Protein 6F7T (pdb70)

Secondary structure (DSSP, 8-state):
---EE--SEEEEETTS-EEEEEEE-STTTT--EEEEEE-TTS--EEEEEE-TTS-EEE-TT--TTEEEEE-SSEEEEEESS--GGG-EEEEEEEEEESSS-EEEEE---EEEEEE-PPPB--EEEEEPPPHHHHTTTEEEEEEEEEEEBSS--EEEEESSSSEE-TTEEEPPPEEETTEEEEEEEEEEETTTTTTSS-EEEEEEETTEEEEEEE---/--EEEE---EEE-TT--EEEEEEEESS-GGGB-EEEEEE-TT--EEEEEEE-TTT--EEE-GGGSSSEEEEEETTTTEEEEEE-S--GGG-EEEEEE-SSSB---EEEEE-SSPPBPPEEEEE---SS---TTEEEEEEEEEEEBSS--EEEE-SS-SSSS-EEEEEEEETTEEEEEEEEEEETTTTTTS--EEEEEETTTTEEEEEE---/--B-TT--TT--/--B-TT--TT--/--EEEE---EEE-TT--EEEEEEEESS-GGGB-EEEEEE-TT--EEEEEEE-TTT--EEE-GGGSSSEEEEEETTTTEEEEEE-S--GGG-EEEEEE-SSSB---EEEEE-SSPPBPPEEEEE---SS---TTEEEEEEEEEEEBSS--EEE-SSS-SSSS-EEEEEEEETTEEEEEEEEEEETTTTTTS--EEEEEETTTTEEEEEE---/---EE--SEEEEETTS-EEEEEEE-STTTT--EEEEEE-TTS--EEEEEE-TTS-EEE-TT--TTEEEEEETTEEEEEESS--GGG-EEEEEEEEEESSS-EEEEE---EEEEEE-PPPB--EEEEEPPPHHHHTTTEEEEEEEEEEEBSS--EEEEESSSSEE-TTEEEPPPEEETTEEEEEEEEEEETTTTTTSS-EEEEEEETTEEEEEEE----

InterPro domains:
  IPR003607 HD/PDEase domain [SM00471] (332-438)
  IPR003607 HD/PDEase domain [cd00077] (334-415)
  IPR004087 K Homology domain [SM00322] (208-275)
  IPR004088 K Homology domain, type 1 [PF00013] (214-269)
  IPR006674 HD domain [PF01966] (336-428)
  IPR006674 HD domain [PS51831] (336-429)
  IPR006675 HDIG domain [TIGR00277] (332-409)
  IPR017705 Ribonuclease Y [MF_00335] (5-520)
  IPR017705 Ribonuclease Y [TIGR03319] (8-520)
  IPR022711 Ribonuclease Y, N-terminal [PF12072] (6-205)
  IPR036612 K Homology domain, type 1 superfamily [G3DSA:3.30.1370.10] (208-302)
  IPR036612 K Homology domain, type 1 superfamily [SSF54791] (208-304)

GO terms:
  GO:0042802 identical protein binding (F, IPI)
  GO:0005515 protein binding (F, IPI)

Sequence (881 aa):
QLVLTQSSSASFSLGASAKLTCTLSRQHSTYTIEWYQQQPLKPPKYVMELKKDGSHSTGDGIPDRFSGSSSGADRYLSISNIQEEDEAIYICGVGDTIKEQFVYVFGGGTKVTVLGQPKSTPTLTVFPPSSEELKENKATLVCLISNFSPSGVTVAWKANGTPITQGVDTSNPTKEGNKFMASSFLHHLTSDQWRSHNSFTCQVTHEGDTVEKSLSPAQVQLQESGPELKKPGETVKISCKVSGYPFTNYGMNWVKQAPRKVLKWMGWIDTYTGDPTYADDFKGRFAFSLDTSASTAYLQINNLKNEDTATYFCARGTYWGQGTLVTVSAAKTTAPSVYPLAPVCGDTTGSSVTLGCLVKGYFPEPVTLTWNSGSLSSGVHTFPAVLQSDLYTLSSSVTVTSSTWPSQSITCNVAHPASSTKVDKKIEPERRNELQKQENRERRNELQKQENRQVQLQESGPELKKPGETVKISCKVSGYPFTNYGMNWVKQAPRKKVLKWMGWIDTYTGDPTYADDFKGRFAFSLDTSASTAYLQINNLKNEDTATYFCARGTYWGQGTLVTVSAAKTTAPSVYPLAPVCGDTTGSSVTLGCLVKGYFPEPVTLTWNSGSLSSGVHTFPAVLQSDLYTLSSSVTVTSSTWPSQSITCNVAHPASSTKVDKKIEPQLVLTQSSSSASFSLGASAKLTCTLSRQHSTYTIEWYQQQPLKPPKYVMELKKDGSHSTGDGIPDRFSGSSSGADRYLSISNIQEEDEAIYICGVGDTIKEQFVYVFGGGTKVTVLGQPKSTPTLTVFPPSSEELKENKATLVCLISNFSPSGVTVAWKANGTPITQGVDTSNPTKEGNKFMASSFLHLTSDQWRSHNSFTCQVTHEGDTVEKSLSPAE

CATH classification: 2.60.40.10 (+1 more: 2.60.40.10)

Nearest PDB structures (foldseek):
  6f7t-assembly2_H  TM=1.005E+00  e=1.750E-42  Mus musculus
  4hxb-assembly1_H  TM=9.241E-01  e=2.254E-33  Mus musculus
  5jor-assembly4_H  TM=8.082E-01  e=1.512E-31  Mus musculus
  1cft-assembly1_B  TM=7.924E-01  e=2.457E-31  Mus musculus
  7o33-assembly1_H  TM=7.732E-01  e=2.766E-27  Mus musculus

Solvent-accessible surface area: 40131 Å² total; per-residue (Å²): 172,13,73,15,81,30,59,98,64,30,64,41,62,68,42,37,84,1,128,5,48,0,44,5,28,239,121,26,37,86,19,0,0,0,0,1,17,4,34,106,185,123,46,5,81,22,0,0,31,0,66,83,106,14,49,78,64,58,17,92,29,16,22,130,26,10,37,9,50,25,73,46,25,36,0,32,0,29,0,51,54,0,8,52,109,3,51,6,45,0,6,0,0,0,2,19,13,128,187,174,100,6,57,4,36,26,5,57,8,3,108,0,36,7,93,61,47,57,148,21,81,6,66,7,31,16,3,17,10,14,86,48,1,39,166,91,93,76,0,2,0,0,0,2,0,14,76,0,7,62,37,46,40,86,28,43,6,53,3,73,56,74,109,41,116,157,30,43,32,52,13,121,50,36,87,87,57,84,38,37,6,1,1,0,11,0,60,5,78,10,82,74,16,168,88,49,130,36,0,18,0,39,0,44,4,82,73,87,71,43,94,106,58,2,41,38,112,120,39,90,5,88,14,32,43,86,48,49,46,102,60,48,77,62,2,108,0,21,0,82,2,18,33,26,81,9,54,56,52,3,0,0,0,1,28,18,14,115,176,64,55,9,66,8,0,0,30,0,19,1,146,71,24,94,55,26,51,15,128,95,7,127,82,52,14,39,11,47,41,55,60,100,30,10,2,0,48,0,54,0,47,80,3,75,94,117,3,37,1,28,0,4,0,1,19,0,42,66,31,0,89,10,2,87,0,20,8,20,69,45,161,49,34,48,8,51,4,8,14,2,18,30,38,88,83,65,134,52,58,64,25,5,32,0,0,0,0,0,40,18,0,21,13,72,35,15,87,25,72,10,126,19,48,48,165,99,40,10,40,75,58,3,47,29,27,93,86,98,115,49,55,16,10,0,0,5,3,33,8,17,38,94,43,13,93,86,96,72,2,59,2,42,1,18,1,73,44,30,105,52,152,41,91,59,112,5,106,119,210,106,116,0,39,6,30,30,94,82,1,137,208,106,110,0,24,7,42,32,144,60,1,192,82,40,80,4,88,15,33,42,100,47,55,46,102,58,48,78,62,3,108,0,29,0,104,4,32,24,30,79,10,54,68,61,4,0,0,0,2,27,18,25,110,216,68,77,6,88,10,0,0,29,1,19,1,140,84,26,92,50,27,52,17,130,96,6,122,82,49,15,40,11,47,42,56,64,112,36,30,10,0,49,0,54,0,47,82,3,88,94,117,3,35,0,28,0,3,0,1,21,1,34,60,27,0,81,10,1,86,0,20,8,19,69,48,165,50,26,50,9,56,3,15,12,2,17,27,28,50,68,62,120,63,42,19,30,5,27,0,0,0,0,0,26,18,0,24,17,73,39,14,89,24,72,13,62,107,82,36,159,100,50,9,40,71,62,3,55,30,30,94,39,116,118,52,56,2,10,0,0,4,2,40,23,37,32,76,37,14,92,85,115,73,10,51,1,38,1,20,1,80,45,29,104,52,153,44,92,58,113,5,107,118,158,24,82,16,80,30,62,100,62,31,65,41,63,38,19,43,88,1,127,5,48,0,43,5,17,241,109,23,37,70,16,1,0,1,0,1,17,4,34,98,180,122,45,4,84,18,0,0,30,0,77,119,112,14,48,77,62,59,16,113,68,23,47,122,43,10,37,10,49,24,72,58,25,36,0,32,0,29,0,54,37,0,37,46,120,3,51,6,45,0,6,0,0,0,1,19,4,120,187,158,102,6,61,6,41,24,4,66,9,3,108,1,38,9,89,32,45,25,110,8,70,7,21,4,26,15,2,16,10,12,79,41,3,21,160,96,96,83,0,1,0,0,0,3,0,17,44,0,1,64,37,46,39,84,27,41,6,53,1,72,58,78,106,42,118,155,39,45,44,53,14,121,50,38,89,91,59,84,50,30,8,1,1,0,3,0,53,8,80,7,83,71,16,142,83,49,135,39,1,16,0,37,0,42,4,88,72,82,75,41,94,88,59,2,38,37,65,177

B-factor: mean 84.68, std 24.65, range [36.01, 191.89]

Radius of gyration: 30.75 Å; Cα contacts (8 Å, |Δi|>4): 2306; chains: 6; bounding box: 56×74×84 Å

Foldseek 3Di:
DFAWEWDAEDEEEAQAKDKTKIFTPPPCQQFKKWKWWADVPDDIDTAWIAGQQQDIDGDPPHDPQWGWGHDGRIIITMRGSDDQVSQTWMKMKGWDADPNDIDIDIHPTYGYHYDPQDAWDKDWDKDWADPVCCVVQKIKIKIKIDDGPDQDKDKWKDFQNHTDDPQKDWARWDDDPSHTIIMMMRIDGRCSNVVTAKMKIWMADPNDIDMDMDGPD/DWAWAKDAAEEAAAQAKDKIKIQTDDDQLQVFKKWKWWQAPVRDIHTQWIARLPPRDTDGDPVNPDQWGWGDDNVRSMIMIMGGRHDQRSQTWMWIASPVYIYPTYGYGHHPDDFDAWDKDKAADDDPDDVPWKGKIKIKTDFGPDPPKDKFWPQPDDPQPWDWADWDQDDDGIITMIMHMDTPCCPVPRKTKMWMADVVVPDIDMDTHDD/DDDDPPDDPVPD/DDDDPPDDPVPD/DWAWAKDEAEEAAAQAKDKMKIQTDDDQLQVFKKWKWWQAVVRDIHTQWIARLNVRDTDGDPVNPDQWDWGDDNVRSMIMIMGGRHDQSSQTWMWIDSPVDIYPTYGYGHHPDDFDAWDKDKAADDDPDDVPWKGKIKIKTDFGPDPPKDKDWPVVAPPQPWDWADWDQDDPGIITMIMHMDTSCCPVPPKTKMWMADVVVRDIDMDTHDD/DFAWDWDAEDEEEAQAKDKTKIFTDPPCQQFKKWKWWADVPDDIDTAWIAGQQQDIDGDPPHDPQWGWGHDGRIIITMRGSDDQVSQTWMKMKGWDADPNDIDIDIHPTYGYHYDDQDFDDKDWDKDWADPVCCVVQKIKIKIKIDDGPDQDKDKWKDFQNHTDDPQKDWAGWDDDDSHTIIMMMRMDGRCSNVVTQKMKIWMADPNDIDMDMDGPDD

Organism: Bacillus subtilis (strain 168) (NCBI:txid224308)

Structure (mmCIF, N/CA/C/O backbone):
data_6F7T
#
_entry.id   6F7T
#
_cell.length_a   98.680
_cell.length_b   130.450
_cell.length_c   72.050
_cell.angle_alpha   90.00
_cell.angle_beta   90.00
_cell.angle_gamma   90.00
#
_symmetry.space_group_name_H-M   'P 21 21 2'
#
loop_
_entity.id
_entity.type
_entity.pdbx_description
1 polymer 'FAB RY79-90, LIGHT CHAIN'
2 polymer 'FAB RY79-90, HEAVY CHAIN'
3 polymer 'Ribonuclease Y'
4 non-polymer 'MAGNESIUM ION'
5 water water
#
loop_
_atom_site.group_PDB
_atom_site.id
_atom_site.type_symbol
_atom_site.label_atom_id
_atom_site.label_alt_id
_atom_site.label_comp_id
_atom_site.label_asym_id
_atom_site.label_entity_id
_atom_site.label_seq_id
_atom_site.pdbx_PDB_ins_code
_atom_site.Cartn_x
_atom_site.Cartn_y
_atom_site.Cartn_z
_atom_site.occupancy
_atom_site.B_iso_or_equiv
_atom_site.auth_seq_id
_atom_site.auth_comp_id
_atom_site.auth_asym_id
_atom_site.auth_atom_id
_atom_site.pdbx_PDB_model_num
ATOM 1 N N . GLN A 1 1 ? -6.640 -28.931 -75.595 1.00 104.62 1 GLN A N 1
ATOM 2 C CA . GLN A 1 1 ? -7.835 -28.357 -74.985 1.00 102.92 1 GLN A CA 1
ATOM 3 C C . GLN A 1 1 ? -7.530 -27.131 -74.082 1.00 103.69 1 GLN A C 1
ATOM 4 O O . GLN A 1 1 ? -6.599 -27.164 -73.262 1.00 102.13 1 GLN A O 1
ATOM 10 N N . LEU A 1 2 ? -8.373 -26.074 -74.219 1.00 97.81 2 LEU A N 1
ATOM 11 C CA . LEU A 1 2 ? -8.323 -24.842 -73.439 1.00 94.68 2 LEU A CA 1
ATOM 12 C C . LEU A 1 2 ? -8.621 -25.191 -71.967 1.00 97.54 2 LEU A C 1
ATOM 13 O O . LEU A 1 2 ? -9.772 -25.419 -71.577 1.00 97.16 2 LEU A O 1
ATOM 18 N N . VAL A 1 3 ? -7.552 -25.336 -71.178 1.00 93.13 3 VAL A N 1
ATOM 19 C CA . VAL A 1 3 ? -7.655 -25.752 -69.779 1.00 91.74 3 VAL A CA 1
ATOM 20 C C . VAL A 1 3 ? -6.917 -24.767 -68.877 1.00 90.75 3 VAL A C 1
ATOM 21 O O . VAL A 1 3 ? -5.815 -24.342 -69.225 1.00 91.03 3 VAL A O 1
ATOM 25 N N . LEU A 1 4 ? -7.530 -24.410 -67.728 1.00 82.54 4 LEU A N 1
ATOM 26 C CA . LEU A 1 4 ? -6.938 -23.546 -66.702 1.00 79.11 4 LEU A CA 1
ATOM 27 C C . LEU A 1 4 ? -6.734 -24.383 -65.445 1.00 85.55 4 LEU A C 1
ATOM 28 O O . LEU A 1 4 ? -7.650 -25.093 -65.028 1.00 86.83 4 LEU A O 1
ATOM 33 N N . THR A 1 5 ? -5.560 -24.298 -64.825 1.00 82.35 5 THR A N 1
ATOM 34 C CA . THR A 1 5 ? -5.297 -25.073 -63.612 1.00 82.60 5 THR A CA 1
ATOM 35 C C . THR A 1 5 ? -5.010 -24.162 -62.432 1.00 85.66 5 THR A C 1
ATOM 36 O O . THR A 1 5 ? -4.167 -23.282 -62.536 1.00 84.39 5 THR A O 1
ATOM 40 N N . GLN A 1 6 ? -5.711 -24.391 -61.315 1.00 84.19 6 GLN A N 1
ATOM 41 C CA . GLN A 1 6 ? -5.572 -23.638 -60.057 1.00 84.40 6 GLN A CA 1
ATOM 42 C C . GLN A 1 6 ? -5.431 -24.628 -58.879 1.00 95.81 6 GLN A C 1
ATOM 43 O O . GLN A 1 6 ? -5.663 -25.823 -59.065 1.00 97.36 6 GLN A O 1
ATOM 49 N N . SER A 1 7 ? -5.092 -24.125 -57.663 1.00 95.64 7 SER A N 1
ATOM 50 C CA . SER A 1 7 ? -5.051 -24.910 -56.421 1.00 97.03 7 SER A CA 1
ATOM 51 C C . SER A 1 7 ? -6.513 -25.009 -55.913 1.00 105.82 7 SER A C 1
ATOM 52 O O . SER A 1 7 ? -7.336 -24.147 -56.248 1.00 105.97 7 SER A O 1
ATOM 55 N N . SER A 1 8 ? -6.836 -26.044 -55.110 1.00 104.25 9 SER A N 1
ATOM 56 C CA . SER A 1 8 ? -8.187 -26.210 -54.547 1.00 103.72 9 SER A CA 1
ATOM 57 C C . SER A 1 8 ? -8.419 -25.215 -53.384 1.00 104.35 9 SER A C 1
ATOM 58 O O . SER A 1 8 ? -9.529 -24.690 -53.242 1.00 103.91 9 SER A O 1
ATOM 61 N N . SER A 1 9 ? -7.360 -24.965 -52.560 1.00 97.23 10 SER A N 1
ATOM 62 C CA . SER A 1 9 ? -7.395 -24.089 -51.391 1.00 94.30 10 SER A CA 1
ATOM 63 C C . SER A 1 9 ? -6.009 -23.535 -51.034 1.00 91.95 10 SER A C 1
ATOM 64 O O . SER A 1 9 ? -4.998 -24.057 -51.504 1.00 90.70 10 SER A O 1
ATOM 67 N N . ALA A 1 10 ? -5.983 -22.482 -50.174 1.00 84.36 11 ALA A N 1
ATOM 68 C CA . ALA A 1 10 ? -4.790 -21.805 -49.632 1.00 81.92 11 ALA A CA 1
ATOM 69 C C . ALA A 1 10 ? -5.141 -20.920 -48.439 1.00 78.64 11 ALA A C 1
ATOM 70 O O . ALA A 1 10 ? -6.219 -20.337 -48.395 1.00 75.82 11 ALA A O 1
ATOM 72 N N . SER A 1 11 ? -4.230 -20.835 -47.471 1.00 74.21 12 SER A N 1
ATOM 73 C CA . SER A 1 11 ? -4.405 -20.034 -46.254 1.00 73.24 12 SER A CA 1
ATOM 74 C C . SER A 1 11 ? -3.272 -19.039 -46.114 1.00 73.08 12 SER A C 1
ATOM 75 O O . SER A 1 11 ? -2.144 -19.338 -46.509 1.00 73.77 12 SER A O 1
ATOM 78 N N . PHE A 1 12 ? -3.576 -17.845 -45.580 1.00 65.90 13 PHE A N 1
ATOM 79 C CA . PHE A 1 12 ? -2.614 -16.769 -45.366 1.00 63.80 13 PHE A CA 1
ATOM 80 C C . PHE A 1 12 ? -2.939 -16.014 -44.110 1.00 65.37 13 PHE A C 1
ATOM 81 O O . PHE A 1 12 ? -4.104 -15.842 -43.807 1.00 62.56 13 PHE A O 1
ATOM 89 N N . SER A 1 13 ? -1.917 -15.531 -43.393 1.00 62.02 14 SER A N 1
ATOM 90 C CA . SER A 1 13 ? -2.119 -14.717 -42.200 1.00 61.25 14 SER A CA 1
ATOM 91 C C . SER A 1 13 ? -2.487 -13.289 -42.616 1.00 65.38 14 SER A C 1
ATOM 92 O O . SER A 1 13 ? -2.042 -12.815 -43.663 1.00 66.56 14 SER A O 1
ATOM 95 N N . LEU A 1 14 ? -3.292 -12.603 -41.790 1.00 59.48 15 LEU A N 1
ATOM 96 C CA . LEU A 1 14 ? -3.725 -11.240 -42.034 1.00 56.54 15 LEU A CA 1
ATOM 97 C C . LEU A 1 14 ? -2.489 -10.352 -42.133 1.00 60.15 15 LEU A C 1
ATOM 98 O O . LEU A 1 14 ? -1.575 -10.517 -41.318 1.00 61.99 15 LEU A O 1
ATOM 103 N N . GLY A 1 15 ? -2.438 -9.490 -43.166 1.00 53.97 16 GLY A N 1
ATOM 104 C CA . GLY A 1 15 ? -1.325 -8.578 -43.404 1.00 52.50 16 GLY A CA 1
ATOM 105 C C . GLY A 1 15 ? -0.212 -9.114 -44.284 1.00 57.23 16 GLY A C 1
ATOM 106 O O . GLY A 1 15 ? 0.673 -8.361 -44.703 1.00 59.37 16 GLY A O 1
ATOM 107 N N . ALA A 1 16 ? -0.241 -10.412 -44.572 1.00 52.52 17 ALA A N 1
ATOM 108 C CA . ALA A 1 16 ? 0.711 -11.076 -45.449 1.00 52.17 17 ALA A CA 1
ATOM 109 C C . ALA A 1 16 ? 0.362 -10.815 -46.923 1.00 58.02 17 ALA A C 1
ATOM 110 O O . ALA A 1 16 ? -0.563 -10.065 -47.211 1.00 59.07 17 ALA A O 1
ATOM 112 N N . SER A 1 17 ? 1.095 -11.435 -47.855 1.00 56.01 18 SER A N 1
ATOM 113 C CA . SER A 1 17 ? 0.857 -11.319 -49.298 1.00 56.77 18 SER A CA 1
ATOM 114 C C . SER A 1 17 ? 0.522 -12.683 -49.890 1.00 62.27 18 SER A C 1
ATOM 115 O O . SER A 1 17 ? 1.295 -13.650 -49.761 1.00 62.48 18 SER A O 1
ATOM 118 N N . ALA A 1 18 ? -0.636 -12.759 -50.529 1.00 59.33 19 ALA A N 1
ATOM 119 C CA . ALA A 1 18 ? -1.101 -13.991 -51.157 1.00 60.73 19 ALA A CA 1
ATOM 120 C C . ALA A 1 18 ? -0.822 -13.961 -52.656 1.00 66.51 19 ALA A C 1
ATOM 121 O O . ALA A 1 18 ? -1.184 -12.986 -53.315 1.00 65.21 19 ALA A O 1
ATOM 123 N N . LYS A 1 19 ? -0.171 -15.027 -53.189 1.00 64.68 20 LYS A N 1
ATOM 124 C CA . LYS A 1 19 ? 0.085 -15.228 -54.624 1.00 64.21 20 LYS A CA 1
ATOM 125 C C . LYS A 1 19 ? -0.693 -16.467 -55.040 1.00 68.98 20 LYS A C 1
ATOM 126 O O . LYS A 1 19 ? -0.401 -17.556 -54.551 1.00 70.07 20 LYS A O 1
ATOM 132 N N . LEU A 1 20 ? -1.722 -16.293 -55.879 1.00 63.97 21 LEU A N 1
ATOM 133 C CA . LEU A 1 20 ? -2.529 -17.400 -56.383 1.00 62.95 21 LEU A CA 1
ATOM 134 C C . LEU A 1 20 ? -2.125 -17.690 -57.838 1.00 66.90 21 LEU A C 1
ATOM 135 O O . LEU A 1 20 ? -1.811 -16.759 -58.577 1.00 64.22 21 LEU A O 1
ATOM 140 N N . THR A 1 21 ? -2.123 -18.971 -58.246 1.00 66.80 22 THR A N 1
ATOM 141 C CA . THR A 1 21 ? -1.723 -19.356 -59.607 1.00 68.84 22 THR A CA 1
ATOM 142 C C . THR A 1 21 ? -2.875 -19.947 -60.431 1.00 74.58 22 THR A C 1
ATOM 143 O O . THR A 1 21 ? -3.617 -20.832 -59.988 1.00 73.61 22 THR A O 1
ATOM 147 N N . CYS A 1 22 ? -2.958 -19.458 -61.654 1.00 72.41 23 CYS A N 1
ATOM 148 C CA . CYS A 1 22 ? -3.858 -19.862 -62.707 1.00 74.11 23 CYS A CA 1
ATOM 149 C C . CYS A 1 22 ? -2.912 -20.270 -63.844 1.00 76.86 23 CYS A C 1
ATOM 150 O O . CYS A 1 22 ? -2.064 -19.462 -64.252 1.00 75.57 23 CYS A O 1
ATOM 153 N N . THR A 1 23 ? -3.011 -21.528 -64.310 1.00 73.50 24 THR A N 1
ATOM 154 C CA . THR A 1 23 ? -2.082 -22.034 -65.308 1.00 75.00 24 THR A CA 1
ATOM 155 C C . THR A 1 23 ? -2.767 -22.377 -66.609 1.00 79.27 24 THR A C 1
ATOM 156 O O . THR A 1 23 ? -3.662 -23.218 -66.656 1.00 79.44 24 THR A O 1
ATOM 160 N N . LEU A 1 24 ? -2.313 -21.729 -67.665 1.00 77.18 25 LEU A N 1
ATOM 161 C CA . LEU A 1 24 ? -2.775 -21.987 -69.010 1.00 80.41 25 LEU A CA 1
ATOM 162 C C . LEU A 1 24 ? -2.138 -23.300 -69.507 1.00 91.79 25 LEU A C 1
ATOM 163 O O . LEU A 1 24 ? -0.992 -23.614 -69.135 1.00 92.88 25 LEU A O 1
ATOM 168 N N . SER A 1 25 ? -2.865 -24.052 -70.369 1.00 91.29 26 SER A N 1
ATOM 169 C CA . SER A 1 25 ? -2.372 -25.292 -70.993 1.00 93.24 26 SER A CA 1
ATOM 170 C C . SER A 1 25 ? -1.115 -24.981 -71.846 1.00 100.29 26 SER A C 1
ATOM 171 O O . SER A 1 25 ? -0.857 -23.799 -72.099 1.00 99.89 26 SER A O 1
ATOM 174 N N . ARG A 1 26 ? -0.321 -26.019 -72.248 1.00 99.34 27 ARG A N 1
ATOM 175 C CA . ARG A 1 26 ? 0.915 -25.922 -73.067 1.00 100.40 27 ARG A CA 1
ATOM 176 C C . ARG A 1 26 ? 0.768 -24.872 -74.192 1.00 104.40 27 ARG A C 1
ATOM 177 O O . ARG A 1 26 ? 1.548 -23.913 -74.255 1.00 102.86 27 ARG A O 1
ATOM 185 N N . GLN A 1 27 A -0.262 -25.047 -75.055 1.00 102.59 27 GLN A N 1
ATOM 186 C CA . GLN A 1 27 A -0.641 -24.098 -76.104 1.00 103.26 27 GLN A CA 1
ATOM 187 C C . GLN A 1 27 A -1.463 -23.036 -75.371 1.00 109.07 27 GLN A C 1
ATOM 188 O O . GLN A 1 27 A -1.832 -23.265 -74.218 1.00 108.94 27 GLN A O 1
ATOM 194 N N . HIS A 1 28 ? -1.748 -21.873 -75.979 1.00 105.71 28 HIS A N 1
ATOM 195 C CA . HIS A 1 28 ? -2.501 -20.801 -75.275 1.00 103.23 28 HIS A CA 1
ATOM 196 C C . HIS A 1 28 ? -1.680 -20.089 -74.168 1.00 103.99 28 HIS A C 1
ATOM 197 O O . HIS A 1 28 ? -2.203 -19.157 -73.558 1.00 103.22 28 HIS A O 1
ATOM 204 N N . SER A 1 29 ? -0.423 -20.510 -73.895 1.00 98.11 29 SER A N 1
ATOM 205 C CA . SER A 1 29 ? 0.434 -19.943 -72.841 1.00 95.38 29 SER A CA 1
ATOM 206 C C . SER A 1 29 ? 0.672 -18.393 -72.937 1.00 96.59 29 SER A C 1
ATOM 207 O O . SER A 1 29 ? 1.121 -17.786 -71.955 1.00 94.76 29 SER A O 1
ATOM 210 N N . THR A 1 30 ? 0.347 -17.765 -74.087 1.00 91.98 30 THR A N 1
ATOM 211 C CA . THR A 1 30 ? 0.489 -16.314 -74.291 1.00 90.86 30 THR A CA 1
ATOM 212 C C . THR A 1 30 ? -0.856 -15.578 -74.119 1.00 92.51 30 THR A C 1
ATOM 213 O O . THR A 1 30 ? -0.933 -14.365 -74.358 1.00 91.71 30 THR A O 1
ATOM 217 N N . TYR A 1 31 ? -1.914 -16.318 -73.739 1.00 87.36 31 TYR A N 1
ATOM 218 C CA . TYR A 1 31 ? -3.278 -15.799 -73.606 1.00 85.74 31 TYR A CA 1
ATOM 219 C C . TYR A 1 31 ? -3.486 -14.936 -72.386 1.00 83.85 31 TYR A C 1
ATOM 220 O O . TYR A 1 31 ? -2.848 -15.150 -71.352 1.00 81.54 31 TYR A O 1
ATOM 229 N N . THR A 1 32 ? -4.399 -13.954 -72.524 1.00 78.00 32 THR A N 1
ATOM 230 C CA . THR A 1 32 ? -4.853 -13.043 -71.473 1.00 75.05 32 THR A CA 1
ATOM 231 C C . THR A 1 32 ? -6.006 -13.710 -70.743 1.00 76.26 32 THR A C 1
ATOM 232 O O . THR A 1 32 ? -6.923 -14.250 -71.370 1.00 76.63 32 THR A O 1
ATOM 236 N N . ILE A 1 33 ? -5.941 -13.687 -69.412 1.00 70.71 33 ILE A N 1
ATOM 237 C CA . ILE A 1 33 ? -6.961 -14.272 -68.549 1.00 68.45 33 ILE A CA 1
ATOM 238 C C . ILE A 1 33 ? -7.673 -13.164 -67.756 1.00 68.98 33 ILE A C 1
ATOM 239 O O . ILE A 1 33 ? -7.231 -12.014 -67.762 1.00 65.87 33 ILE A O 1
ATOM 244 N N . GLU A 1 34 ? -8.777 -13.527 -67.082 1.00 65.78 34 GLU A N 1
ATOM 245 C CA . GLU A 1 34 ? -9.547 -12.647 -66.203 1.00 63.95 34 GLU A CA 1
ATOM 246 C C . GLU A 1 34 ? -9.573 -13.308 -64.840 1.00 64.25 34 GLU A C 1
ATOM 247 O O . GLU A 1 34 ? -9.528 -14.533 -64.760 1.00 64.54 34 GLU A O 1
ATOM 253 N N . TRP A 1 35 ? -9.580 -12.509 -63.770 1.00 57.62 35 TRP A N 1
ATOM 254 C CA . TRP A 1 35 ? -9.699 -13.002 -62.401 1.00 55.54 35 TRP A CA 1
ATOM 255 C C . TRP A 1 35 ? -11.004 -12.507 -61.866 1.00 55.48 35 TRP A C 1
ATOM 256 O O . TRP A 1 35 ? -11.395 -11.376 -62.140 1.00 54.62 35 TRP A O 1
ATOM 267 N N . TYR A 1 36 ? -11.709 -13.381 -61.157 1.00 50.07 36 TYR A N 1
ATOM 268 C CA . TYR A 1 36 ? -12.992 -13.126 -60.513 1.00 46.57 36 TYR A CA 1
ATOM 269 C C . TYR A 1 36 ? -12.875 -13.527 -59.066 1.00 50.12 36 TYR A C 1
ATOM 270 O O . TYR A 1 36 ? -12.137 -14.448 -58.726 1.00 46.66 36 TYR A O 1
ATOM 279 N N . GLN A 1 37 ? -13.603 -12.821 -58.217 1.00 51.42 37 GLN A N 1
ATOM 280 C CA . GLN A 1 37 ? -13.663 -13.082 -56.785 1.00 52.85 37 GLN A CA 1
ATOM 281 C C . GLN A 1 37 ? -15.109 -13.439 -56.494 1.00 58.83 37 GLN A C 1
ATOM 282 O O . GLN A 1 37 ? -16.028 -12.785 -57.005 1.00 55.84 37 GLN A O 1
ATOM 288 N N . GLN A 1 38 ? -15.306 -14.485 -55.701 1.00 59.28 38 GLN A N 1
ATOM 289 C CA . GLN A 1 38 ? -16.646 -14.860 -55.267 1.00 60.47 38 GLN A CA 1
ATOM 290 C C . GLN A 1 38 ? -16.714 -15.084 -53.752 1.00 65.38 38 GLN A C 1
ATOM 291 O O . GLN A 1 38 ? -16.104 -16.013 -53.213 1.00 64.19 38 GLN A O 1
ATOM 297 N N . GLN A 1 39 ? -17.494 -14.225 -53.098 1.00 62.85 39 GLN A N 1
ATOM 298 C CA . GLN A 1 39 ? -17.744 -14.241 -51.665 1.00 63.61 39 GLN A CA 1
ATOM 299 C C . GLN A 1 39 ? -19.058 -15.014 -51.401 1.00 75.93 39 GLN A C 1
ATOM 300 O O . GLN A 1 39 ? -19.860 -15.184 -52.340 1.00 77.52 39 GLN A O 1
ATOM 306 N N . PRO A 1 40 ? -19.257 -15.537 -50.156 1.00 74.58 40 PRO A N 1
ATOM 307 C CA . PRO A 1 40 ? -20.373 -16.460 -49.894 1.00 75.37 40 PRO A CA 1
ATOM 308 C C . PRO A 1 40 ? -21.785 -16.076 -50.321 1.00 82.42 40 PRO A C 1
ATOM 309 O O . PRO A 1 40 ? -22.386 -16.889 -51.025 1.00 85.22 40 PRO A O 1
ATOM 313 N N . LEU A 1 41 ? -22.342 -14.926 -49.928 1.00 79.21 41 LEU A N 1
ATOM 314 C CA . LEU A 1 41 ? -23.734 -14.687 -50.348 1.00 79.80 41 LEU A CA 1
ATOM 315 C C . LEU A 1 41 ? -23.869 -13.670 -51.526 1.00 81.40 41 LEU A C 1
ATOM 316 O O . LEU A 1 41 ? -24.937 -13.048 -51.729 1.00 81.54 41 LEU A O 1
ATOM 321 N N . LYS A 1 42 ? -22.798 -13.577 -52.348 1.00 73.81 42 LYS A N 1
ATOM 322 C CA . LYS A 1 42 ? -22.705 -12.603 -53.427 1.00 71.10 42 LYS A CA 1
ATOM 323 C C . LYS A 1 42 ? -22.439 -13.238 -54.811 1.00 70.56 42 LYS A C 1
ATOM 324 O O . LYS A 1 42 ? -21.809 -14.303 -54.891 1.00 70.05 42 LYS A O 1
ATOM 330 N N . PRO A 1 43 ? -22.849 -12.572 -55.924 1.00 63.92 43 PRO A N 1
ATOM 331 C CA . PRO A 1 43 ? -22.474 -13.079 -57.258 1.00 62.50 43 PRO A CA 1
ATOM 332 C C . PRO A 1 43 ? -20.967 -12.853 -57.524 1.00 62.55 43 PRO A C 1
ATOM 333 O O . PRO A 1 43 ? -20.352 -12.026 -56.822 1.00 60.46 43 PRO A O 1
ATOM 337 N N . PRO A 1 44 ? -20.348 -13.497 -58.550 1.00 56.55 44 PRO A N 1
ATOM 338 C CA . PRO A 1 44 ? -18.932 -13.215 -58.821 1.00 55.78 44 PRO A CA 1
ATOM 339 C C . PRO A 1 44 ? -18.683 -11.738 -59.152 1.00 61.59 44 PRO A C 1
ATOM 340 O O . PRO A 1 44 ? -19.596 -10.994 -59.554 1.00 62.01 44 PRO A O 1
ATOM 344 N N . LYS A 1 45 ? -17.448 -11.302 -58.900 1.00 57.31 45 LYS A N 1
ATOM 345 C CA . LYS A 1 45 ? -17.005 -9.938 -59.126 1.00 55.70 45 LYS A CA 1
ATOM 346 C C . LYS A 1 45 ? -15.768 -9.987 -60.008 1.00 58.12 45 LYS A C 1
ATOM 347 O O . LYS A 1 45 ? -14.873 -10.775 -59.741 1.00 58.83 45 LYS A O 1
ATOM 353 N N . TYR A 1 46 ? -15.716 -9.162 -61.053 1.00 53.49 46 TYR A N 1
ATOM 354 C CA . TYR A 1 46 ? -14.537 -9.038 -61.896 1.00 53.46 46 TYR A CA 1
ATOM 355 C C . TYR A 1 46 ? -13.372 -8.392 -61.085 1.00 57.52 46 TYR A C 1
ATOM 356 O O . TYR A 1 46 ? -13.548 -7.344 -60.465 1.00 59.09 46 TYR A O 1
ATOM 365 N N . VAL A 1 47 ? -12.205 -9.023 -61.071 1.00 50.96 47 VAL A N 1
ATOM 366 C CA . VAL A 1 47 ? -11.049 -8.468 -60.365 1.00 48.10 47 VAL A CA 1
ATOM 367 C C . VAL A 1 47 ? -10.123 -7.750 -61.343 1.00 53.92 47 VAL A C 1
ATOM 368 O O . VAL A 1 47 ? -9.818 -6.577 -61.128 1.00 52.00 47 VAL A O 1
ATOM 372 N N . MET A 1 48 ? -9.667 -8.454 -62.400 1.00 52.04 48 MET A N 1
ATOM 373 C CA . MET A 1 48 ? -8.760 -7.883 -63.393 1.00 53.13 48 MET A CA 1
ATOM 374 C C . MET A 1 48 ? -8.588 -8.697 -64.661 1.00 60.93 48 MET A C 1
ATOM 375 O O . MET A 1 48 ? -8.962 -9.862 -64.709 1.00 60.52 48 MET A O 1
ATOM 380 N N . GLU A 1 49 ? -7.907 -8.082 -65.652 1.00 61.00 49 GLU A N 1
ATOM 381 C CA . GLU A 1 49 ? -7.456 -8.653 -66.918 1.00 62.97 49 GLU A CA 1
ATOM 382 C C . GLU A 1 49 ? -5.963 -8.751 -66.706 1.00 66.92 49 GLU A C 1
ATOM 383 O O . GLU A 1 49 ? -5.382 -7.811 -66.184 1.00 67.90 49 GLU A O 1
ATOM 389 N N . LEU A 1 50 ? -5.350 -9.883 -67.048 1.00 63.19 50 LEU A N 1
ATOM 390 C CA . LEU A 1 50 ? -3.917 -10.094 -66.884 1.00 61.87 50 LEU A CA 1
ATOM 391 C C . LEU A 1 50 ? -3.330 -10.722 -68.143 1.00 68.74 50 LEU A C 1
ATOM 392 O O . LEU A 1 50 ? -3.605 -11.885 -68.455 1.00 69.12 50 LEU A O 1
ATOM 397 N N . LYS A 1 51 ? -2.521 -9.912 -68.860 1.00 66.79 51 LYS A N 1
ATOM 398 C CA . LYS A 1 51 ? -1.806 -10.258 -70.082 1.00 68.29 51 LYS A CA 1
ATOM 399 C C . LYS A 1 51 ? -0.509 -11.019 -69.769 1.00 73.15 51 LYS A C 1
ATOM 400 O O . LYS A 1 51 ? -0.044 -10.993 -68.625 1.00 69.87 51 LYS A O 1
ATOM 406 N N . LYS A 1 52 ? 0.033 -11.724 -70.791 1.00 74.40 52 LYS A N 1
ATOM 407 C CA . LYS A 1 52 ? 1.246 -12.562 -70.813 1.00 76.56 52 LYS A CA 1
ATOM 408 C C . LYS A 1 52 ? 2.540 -11.868 -70.320 1.00 85.14 52 LYS A C 1
ATOM 409 O O . LYS A 1 52 ? 3.469 -12.559 -69.885 1.00 84.99 52 LYS A O 1
ATOM 415 N N . ASP A 1 53 ? 2.608 -10.520 -70.414 1.00 85.17 53 ASP A N 1
ATOM 416 C CA . ASP A 1 53 ? 3.739 -9.687 -69.995 1.00 86.38 53 ASP A CA 1
ATOM 417 C C . ASP A 1 53 ? 3.600 -9.134 -68.543 1.00 92.17 53 ASP A C 1
ATOM 418 O O . ASP A 1 53 ? 4.464 -8.369 -68.096 1.00 93.65 53 ASP A O 1
ATOM 423 N N . GLY A 1 54 ? 2.541 -9.538 -67.824 1.00 85.96 54 GLY A N 1
ATOM 424 C CA . GLY A 1 54 ? 2.292 -9.089 -66.459 1.00 82.90 54 GLY A CA 1
ATOM 425 C C . GLY A 1 54 ? 1.374 -7.890 -66.392 1.00 84.36 54 GLY A C 1
ATOM 426 O O . GLY A 1 54 ? 0.901 -7.529 -65.312 1.00 84.67 54 GLY A O 1
ATOM 427 N N . SER A 1 55 A 1.121 -7.264 -67.546 1.00 78.55 54 SER A N 1
ATOM 428 C CA . SER A 1 55 A 0.243 -6.114 -67.712 1.00 77.04 54 SER A CA 1
ATOM 429 C C . SER A 1 55 A -1.136 -6.464 -67.162 1.00 80.78 54 SER A C 1
ATOM 430 O O . SER A 1 55 A -1.680 -7.530 -67.475 1.00 83.63 54 SER A O 1
ATOM 433 N N . HIS A 1 56 B -1.684 -5.586 -66.319 1.00 72.95 54 HIS A N 1
ATOM 434 C CA . HIS A 1 56 B -2.987 -5.833 -65.706 1.00 70.89 54 HIS A CA 1
ATOM 435 C C . HIS A 1 56 B -3.810 -4.582 -65.578 1.00 75.73 54 HIS A C 1
ATOM 436 O O . HIS A 1 56 B -3.287 -3.470 -65.618 1.00 76.04 54 HIS A O 1
ATOM 443 N N . SER A 1 57 C -5.111 -4.766 -65.458 1.00 72.88 54 SER A N 1
ATOM 444 C CA . SER A 1 57 C -6.065 -3.682 -65.363 1.00 73.60 54 SER A CA 1
ATOM 445 C C . SER A 1 57 C -7.192 -4.188 -64.457 1.00 77.07 54 SER A C 1
ATOM 446 O O . SER A 1 57 C -7.812 -5.199 -64.771 1.00 77.69 54 SER A O 1
ATOM 449 N N . THR A 1 58 D -7.438 -3.507 -63.340 1.00 71.56 54 THR A N 1
ATOM 450 C CA . THR A 1 58 D -8.453 -3.948 -62.394 1.00 71.08 54 THR A CA 1
ATOM 451 C C . THR A 1 58 D -9.870 -3.407 -62.716 1.00 75.51 54 THR A C 1
ATOM 452 O O . THR A 1 58 D -10.027 -2.429 -63.445 1.00 76.56 54 THR A O 1
ATOM 456 N N . GLY A 1 59 ? -10.876 -4.049 -62.133 1.00 69.95 55 GLY A N 1
ATOM 457 C CA . GLY A 1 59 ? -12.256 -3.628 -62.255 1.00 69.94 55 GLY A CA 1
ATOM 458 C C . GLY A 1 59 ? -12.592 -2.546 -61.256 1.00 75.18 55 GLY A C 1
ATOM 459 O O . GLY A 1 59 ? -11.737 -2.104 -60.484 1.00 73.92 55 GLY A O 1
ATOM 460 N N . ASP A 1 60 ? -13.851 -2.112 -61.279 1.00 74.48 56 ASP A N 1
ATOM 461 C CA . ASP A 1 60 ? -14.380 -1.095 -60.376 1.00 75.11 56 ASP A CA 1
ATOM 462 C C . ASP A 1 60 ? -14.617 -1.703 -59.002 1.00 75.69 56 ASP A C 1
ATOM 463 O O . ASP A 1 60 ? -15.123 -2.823 -58.898 1.00 75.94 56 ASP A O 1
ATOM 468 N N . GLY A 1 61 ? -14.244 -0.963 -57.966 1.00 67.98 57 GLY A N 1
ATOM 469 C CA . GLY A 1 61 ? -14.404 -1.408 -56.586 1.00 65.11 57 GLY A CA 1
ATOM 470 C C . GLY A 1 61 ? -13.321 -2.367 -56.150 1.00 66.19 57 GLY A C 1
ATOM 471 O O . GLY A 1 61 ? -13.465 -3.052 -55.139 1.00 66.55 57 GLY A O 1
ATOM 472 N N . ILE A 1 62 ? -12.227 -2.429 -56.914 1.00 59.85 58 ILE A N 1
ATOM 473 C CA . ILE A 1 62 ? -11.138 -3.324 -56.604 1.00 56.94 58 ILE A CA 1
ATOM 474 C C . ILE A 1 62 ? -10.037 -2.508 -55.968 1.00 62.62 58 ILE A C 1
ATOM 475 O O . ILE A 1 62 ? -9.506 -1.606 -56.632 1.00 64.15 58 ILE A O 1
ATOM 480 N N . PRO A 1 63 ? -9.703 -2.800 -54.674 1.00 56.87 59 PRO A N 1
ATOM 481 C CA . PRO A 1 63 ? -8.647 -2.027 -53.995 1.00 54.80 59 PRO A CA 1
ATOM 482 C C . PRO A 1 63 ? -7.247 -2.246 -54.592 1.00 61.64 59 PRO A C 1
ATOM 483 O O . PRO A 1 63 ? -7.010 -3.213 -55.319 1.00 61.98 59 PRO A O 1
ATOM 487 N N . ASP A 1 64 ? -6.329 -1.311 -54.287 1.00 58.27 60 ASP A N 1
ATOM 488 C CA . ASP A 1 64 ? -4.960 -1.195 -54.765 1.00 58.51 60 ASP A CA 1
ATOM 489 C C . ASP A 1 64 ? -4.083 -2.373 -54.338 1.00 63.31 60 ASP A C 1
ATOM 490 O O . ASP A 1 64 ? -3.043 -2.652 -54.968 1.00 63.10 60 ASP A O 1
ATOM 495 N N . ARG A 1 65 ? -4.499 -3.082 -53.278 1.00 58.69 61 ARG A N 1
ATOM 496 C CA . ARG A 1 65 ? -3.741 -4.237 -52.814 1.00 57.52 61 ARG A CA 1
ATOM 497 C C . ARG A 1 65 ? -3.814 -5.437 -53.811 1.00 59.14 61 ARG A C 1
ATOM 498 O O . ARG A 1 65 ? -3.028 -6.376 -53.699 1.00 57.87 61 ARG A O 1
ATOM 506 N N . PHE A 1 66 ? -4.720 -5.357 -54.815 1.00 55.24 62 PHE A N 1
ATOM 507 C CA . PHE A 1 66 ? -4.868 -6.362 -55.857 1.00 54.94 62 PHE A CA 1
ATOM 508 C C . PHE A 1 66 ? -4.002 -5.982 -57.087 1.00 60.28 62 PHE A C 1
ATOM 509 O O . PHE A 1 66 ? -4.107 -4.878 -57.634 1.00 58.85 62 PHE A O 1
ATOM 517 N N . SER A 1 67 ? -3.112 -6.889 -57.470 1.00 59.01 63 SER A N 1
ATOM 518 C CA . SER A 1 67 ? -2.243 -6.706 -58.613 1.00 61.38 63 SER A CA 1
ATOM 519 C C . SER A 1 67 ? -1.939 -8.055 -59.255 1.00 70.42 63 SER A C 1
ATOM 520 O O . SER A 1 67 ? -2.135 -9.094 -58.638 1.00 69.87 63 SER A O 1
ATOM 523 N N . GLY A 1 68 ? -1.466 -8.018 -60.485 1.00 70.88 64 GLY A N 1
ATOM 524 C CA . GLY A 1 68 ? -1.114 -9.221 -61.215 1.00 73.24 64 GLY A CA 1
ATOM 525 C C . GLY A 1 68 ? 0.323 -9.245 -61.664 1.00 82.45 64 GLY A C 1
ATOM 526 O O . GLY A 1 68 ? 1.030 -8.237 -61.583 1.00 84.47 64 GLY A O 1
ATOM 527 N N . SER A 1 69 ? 0.756 -10.414 -62.136 1.00 80.98 65 SER A N 1
ATOM 528 C CA . SER A 1 69 ? 2.092 -10.714 -62.655 1.00 80.99 65 SER A CA 1
ATOM 529 C C . SER A 1 69 ? 1.982 -12.019 -63.480 1.00 82.95 65 SER A C 1
ATOM 530 O O . SER A 1 69 ? 1.033 -12.776 -63.308 1.00 78.80 65 SER A O 1
ATOM 533 N N . SER A 1 70 ? 2.915 -12.259 -64.399 1.00 83.29 66 SER A N 1
ATOM 534 C CA . SER A 1 70 ? 2.881 -13.466 -65.231 1.00 84.44 66 SER A CA 1
ATOM 535 C C . SER A 1 70 ? 4.252 -14.048 -65.370 1.00 89.79 66 SER A C 1
ATOM 536 O O . SER A 1 70 ? 5.239 -13.334 -65.230 1.00 89.45 66 SER A O 1
ATOM 539 N N . SER A 1 71 ? 4.333 -15.328 -65.698 1.00 88.98 67 SER A N 1
ATOM 540 C CA . SER A 1 71 ? 5.632 -15.883 -66.018 1.00 90.82 67 SER A CA 1
ATOM 541 C C . SER A 1 71 ? 5.585 -16.336 -67.511 1.00 97.71 67 SER A C 1
ATOM 542 O O . SER A 1 71 ? 5.675 -15.475 -68.400 1.00 98.30 67 SER A O 1
ATOM 545 N N . GLY A 1 72 ? 5.365 -17.607 -67.756 1.00 95.17 68 GLY A N 1
ATOM 546 C CA . GLY A 1 72 ? 5.153 -18.196 -69.073 1.00 96.29 68 GLY A CA 1
ATOM 547 C C . GLY A 1 72 ? 3.662 -18.403 -69.208 1.00 98.92 68 GLY A C 1
ATOM 548 O O . GLY A 1 72 ? 2.947 -17.433 -69.450 1.00 99.16 68 GLY A O 1
ATOM 549 N N . ALA A 1 73 ? 3.176 -19.650 -68.945 1.00 94.00 69 ALA A N 1
ATOM 550 C CA . ALA A 1 73 ? 1.754 -20.047 -68.960 1.00 92.67 69 ALA A CA 1
ATOM 551 C C . ALA A 1 73 ? 1.040 -19.753 -67.617 1.00 90.36 69 ALA A C 1
ATOM 552 O O . ALA A 1 73 ? -0.165 -19.978 -67.501 1.00 88.32 69 ALA A O 1
ATOM 554 N N . ASP A 1 74 ? 1.799 -19.265 -66.611 1.00 84.13 70 ASP A N 1
ATOM 555 C CA . ASP A 1 74 ? 1.318 -18.932 -65.266 1.00 80.60 70 ASP A CA 1
ATOM 556 C C . ASP A 1 74 ? 0.877 -17.489 -65.140 1.00 78.86 70 ASP A C 1
ATOM 557 O O . ASP A 1 74 ? 1.633 -16.563 -65.465 1.00 76.17 70 ASP A O 1
ATOM 562 N N . ARG A 1 75 ? -0.335 -17.308 -64.605 1.00 73.78 71 ARG A N 1
ATOM 563 C CA . ARG A 1 75 ? -0.922 -16.003 -64.323 1.00 71.87 71 ARG A CA 1
ATOM 564 C C . ARG A 1 75 ? -1.129 -15.944 -62.823 1.00 74.93 71 ARG A C 1
ATOM 565 O O . ARG A 1 75 ? -1.733 -16.844 -62.245 1.00 73.86 71 ARG A O 1
ATOM 573 N N . TYR A 1 76 ? -0.566 -14.914 -62.187 1.00 71.73 72 TYR A N 1
ATOM 574 C CA . TYR A 1 76 ? -0.618 -14.758 -60.740 1.00 70.03 72 TYR A CA 1
ATOM 575 C C . TYR A 1 76 ? -1.460 -13.592 -60.289 1.00 70.91 72 TYR A C 1
ATOM 576 O O . TYR A 1 76 ? -1.303 -12.471 -60.788 1.00 70.78 72 TYR A O 1
ATOM 585 N N . LEU A 1 77 ? -2.331 -13.850 -59.304 1.00 63.52 73 LEU A N 1
ATOM 586 C CA . LEU A 1 77 ? -3.093 -12.814 -58.629 1.00 59.46 73 LEU A CA 1
ATOM 587 C C . LEU A 1 77 ? -2.325 -12.574 -57.317 1.00 62.90 73 LEU A C 1
ATOM 588 O O . LEU A 1 77 ? -2.157 -13.502 -56.521 1.00 62.61 73 LEU A O 1
ATOM 593 N N . SER A 1 78 ? -1.780 -11.365 -57.157 1.00 59.12 74 SER A N 1
ATOM 594 C CA . SER A 1 78 ? -1.082 -10.959 -55.948 1.00 59.06 74 SER A CA 1
ATOM 595 C C . SER A 1 78 ? -2.041 -10.054 -55.115 1.00 62.80 74 SER A C 1
ATOM 596 O O . SER A 1 78 ? -2.586 -9.056 -55.631 1.00 62.28 74 SER A O 1
ATOM 599 N N . ILE A 1 79 ? -2.306 -10.466 -53.860 1.00 57.56 75 ILE A N 1
ATOM 600 C CA . ILE A 1 79 ? -3.095 -9.699 -52.882 1.00 56.94 75 ILE A CA 1
ATOM 601 C C . ILE A 1 79 ? -2.106 -9.270 -51.776 1.00 60.81 75 ILE A C 1
ATOM 602 O O . ILE A 1 79 ? -1.621 -10.118 -51.028 1.00 61.66 75 ILE A O 1
ATOM 607 N N . SER A 1 80 ? -1.743 -7.984 -51.747 1.00 55.35 76 SER A N 1
ATOM 608 C CA . SER A 1 80 ? -0.820 -7.402 -50.767 1.00 53.82 76 SER A CA 1
ATOM 609 C C . SER A 1 80 ? -1.603 -7.066 -49.492 1.00 54.87 76 SER A C 1
ATOM 610 O O . SER A 1 80 ? -2.761 -6.654 -49.587 1.00 53.13 76 SER A O 1
ATOM 613 N N . ASN A 1 81 ? -0.970 -7.234 -48.310 1.00 49.77 77 ASN A N 1
ATOM 614 C CA . ASN A 1 81 ? -1.538 -6.884 -47.017 1.00 49.75 77 ASN A CA 1
ATOM 615 C C . ASN A 1 81 ? -2.994 -7.407 -46.926 1.00 57.41 77 ASN A C 1
ATOM 616 O O . ASN A 1 81 ? -3.958 -6.650 -46.701 1.00 57.94 77 ASN A O 1
ATOM 621 N N . ILE A 1 82 ? -3.137 -8.725 -47.182 1.00 54.38 78 ILE A N 1
ATOM 622 C CA . ILE A 1 82 ? -4.420 -9.412 -47.245 1.00 53.42 78 ILE A CA 1
ATOM 623 C C . ILE A 1 82 ? -5.243 -9.114 -46.008 1.00 58.11 78 ILE A C 1
ATOM 624 O O . ILE A 1 82 ? -4.723 -9.118 -44.892 1.00 58.55 78 ILE A O 1
ATOM 629 N N . GLN A 1 83 ? -6.506 -8.726 -46.256 1.00 55.67 79 GLN A N 1
ATOM 630 C CA . GLN A 1 83 ? -7.534 -8.388 -45.283 1.00 55.05 79 GLN A CA 1
ATOM 631 C C . GLN A 1 83 ? -8.474 -9.573 -45.125 1.00 64.50 79 GLN A C 1
ATOM 632 O O . GLN A 1 83 ? -8.534 -10.415 -46.016 1.00 66.98 79 GLN A O 1
ATOM 638 N N . GLU A 1 84 ? -9.228 -9.627 -44.004 1.00 62.47 80 GLU A N 1
ATOM 639 C CA . GLU A 1 84 ? -10.191 -10.696 -43.726 1.00 61.31 80 GLU A CA 1
ATOM 640 C C . GLU A 1 84 ? -11.359 -10.659 -44.746 1.00 64.99 80 GLU A C 1
ATOM 641 O O . GLU A 1 84 ? -11.849 -11.723 -45.121 1.00 68.74 80 GLU A O 1
ATOM 647 N N . GLU A 1 85 ? -11.705 -9.469 -45.299 1.00 57.82 81 GLU A N 1
ATOM 648 C CA . GLU A 1 85 ? -12.727 -9.311 -46.355 1.00 55.95 81 GLU A CA 1
ATOM 649 C C . GLU A 1 85 ? -12.291 -9.919 -47.699 1.00 58.39 81 GLU A C 1
ATOM 650 O O . GLU A 1 85 ? -13.109 -10.067 -48.599 1.00 57.90 81 GLU A O 1
ATOM 656 N N . ASP A 1 86 ? -11.001 -10.259 -47.840 1.00 55.22 82 ASP A N 1
ATOM 657 C CA . ASP A 1 86 ? -10.479 -10.867 -49.063 1.00 55.45 82 ASP A CA 1
ATOM 658 C C . ASP A 1 86 ? -10.640 -12.410 -49.052 1.00 60.41 82 ASP A C 1
ATOM 659 O O . ASP A 1 86 ? -10.156 -13.095 -49.944 1.00 57.65 82 ASP A O 1
ATOM 664 N N . GLU A 1 87 ? -11.339 -12.948 -48.039 1.00 60.71 83 GLU A N 1
ATOM 665 C CA . GLU A 1 87 ? -11.656 -14.373 -47.920 1.00 61.32 83 GLU A CA 1
ATOM 666 C C . GLU A 1 87 ? -12.762 -14.635 -48.956 1.00 63.90 83 GLU A C 1
ATOM 667 O O . GLU A 1 87 ? -13.843 -14.037 -48.892 1.00 65.87 83 GLU A O 1
ATOM 673 N N . ALA A 1 88 ? -12.439 -15.438 -49.969 1.00 57.05 84 ALA A N 1
ATOM 674 C CA . ALA A 1 88 ? -13.302 -15.734 -51.088 1.00 55.95 84 ALA A CA 1
ATOM 675 C C . ALA A 1 88 ? -12.691 -16.845 -51.936 1.00 58.64 84 ALA A C 1
ATOM 676 O O . ALA A 1 88 ? -11.548 -17.254 -51.714 1.00 57.38 84 ALA A O 1
ATOM 678 N N . ILE A 1 89 ? -13.450 -17.298 -52.954 1.00 54.62 85 ILE A N 1
ATOM 679 C CA . ILE A 1 89 ? -12.966 -18.215 -53.976 1.00 53.44 85 ILE A CA 1
ATOM 680 C C . ILE A 1 89 ? -12.544 -17.310 -55.174 1.00 53.83 85 ILE A C 1
ATOM 681 O O . ILE A 1 89 ? -13.328 -16.489 -55.678 1.00 51.40 85 ILE A O 1
ATOM 686 N N . TYR A 1 90 ? -11.296 -17.440 -55.582 1.00 49.93 86 TYR A N 1
ATOM 687 C CA . TYR A 1 90 ? -10.774 -16.682 -56.698 1.00 49.37 86 TYR A CA 1
ATOM 688 C C . TYR A 1 90 ? -10.747 -17.639 -57.863 1.00 56.17 86 TYR A C 1
ATOM 689 O O . TYR A 1 90 ? -10.138 -18.711 -57.774 1.00 56.00 86 TYR A O 1
ATOM 698 N N . ILE A 1 91 ? -11.488 -17.273 -58.934 1.00 54.27 87 ILE A N 1
ATOM 699 C CA . ILE A 1 91 ? -11.631 -18.035 -60.166 1.00 55.04 87 ILE A CA 1
ATOM 700 C C . ILE A 1 91 ? -11.003 -17.296 -61.354 1.00 62.63 87 ILE A C 1
ATOM 701 O O . ILE A 1 91 ? -11.234 -16.106 -61.535 1.00 60.38 87 ILE A O 1
ATOM 706 N N . CYS A 1 92 ? -10.268 -18.013 -62.193 1.00 65.21 88 CYS A N 1
ATOM 707 C CA . CYS A 1 92 ? -9.785 -17.392 -63.411 1.00 68.78 88 CYS A CA 1
ATOM 708 C C . CYS A 1 92 ? -10.552 -17.887 -64.645 1.00 68.76 88 CYS A C 1
ATOM 709 O O . CYS A 1 92 ? -11.200 -18.934 -64.608 1.00 68.26 88 CYS A O 1
ATOM 712 N N . GLY A 1 93 ? -10.554 -17.065 -65.680 1.00 62.41 89 GLY A N 1
ATOM 713 C CA . GLY A 1 93 ? -11.289 -17.338 -66.898 1.00 62.70 89 GLY A CA 1
ATOM 714 C C . GLY A 1 93 ? -10.491 -16.966 -68.116 1.00 68.68 89 GLY A C 1
ATOM 715 O O . GLY A 1 93 ? -9.670 -16.050 -68.067 1.00 65.66 89 GLY A O 1
ATOM 716 N N . VAL A 1 94 ? -10.715 -17.690 -69.214 1.00 69.16 90 VAL A N 1
ATOM 717 C CA . VAL A 1 94 ? -10.007 -17.461 -70.467 1.00 70.46 90 VAL A CA 1
ATOM 718 C C . VAL A 1 94 ? -10.956 -17.670 -71.651 1.00 76.47 90 VAL A C 1
ATOM 719 O O . VAL A 1 94 ? -11.824 -18.543 -71.609 1.00 74.92 90 VAL A O 1
ATOM 723 N N . GLY A 1 95 ? -10.800 -16.831 -72.663 1.00 76.05 91 GLY A N 1
ATOM 724 C CA . GLY A 1 95 ? -11.560 -16.899 -73.903 1.00 78.42 91 GLY A CA 1
ATOM 725 C C . GLY A 1 95 ? -10.678 -17.350 -75.044 1.00 86.89 91 GLY A C 1
ATOM 726 O O . GLY A 1 95 ? -9.455 -17.244 -74.963 1.00 84.21 91 GLY A O 1
ATOM 727 N N . ASP A 1 96 ? -11.288 -17.858 -76.115 1.00 90.19 92 ASP A N 1
ATOM 728 C CA . ASP A 1 96 ? -10.578 -18.328 -77.308 1.00 93.35 92 ASP A CA 1
ATOM 729 C C . ASP A 1 96 ? -11.497 -18.128 -78.514 1.00 101.14 92 ASP A C 1
ATOM 730 O O . ASP A 1 96 ? -12.715 -18.291 -78.398 1.00 100.72 92 ASP A O 1
ATOM 735 N N . THR A 1 97 ? -10.915 -17.731 -79.655 1.00 101.24 93 THR A N 1
ATOM 736 C CA . THR A 1 97 ? -11.619 -17.591 -80.934 1.00 103.21 93 THR A CA 1
ATOM 737 C C . THR A 1 97 ? -10.921 -18.516 -81.915 1.00 113.31 93 THR A C 1
ATOM 738 O O . THR A 1 97 ? -9.683 -18.600 -81.923 1.00 113.84 93 THR A O 1
ATOM 742 N N . ILE A 1 98 ? -11.721 -19.247 -82.703 1.00 113.56 94 ILE A N 1
ATOM 743 C CA . ILE A 1 98 ? -11.250 -20.203 -83.699 1.00 115.95 94 ILE A CA 1
ATOM 744 C C . ILE A 1 98 ? -11.452 -19.550 -85.092 1.00 122.75 94 ILE A C 1
ATOM 745 O O . ILE A 1 98 ? -10.611 -18.745 -85.504 1.00 123.47 94 ILE A O 1
ATOM 750 N N . LYS A 1 99 ? -12.568 -19.839 -85.771 1.00 119.58 95 LYS A N 1
ATOM 751 C CA . LYS A 1 99 ? -12.891 -19.254 -87.063 1.00 120.12 95 LYS A CA 1
ATOM 752 C C . LYS A 1 99 ? -14.136 -18.432 -86.778 1.00 121.72 95 LYS A C 1
ATOM 753 O O . LYS A 1 99 ? -15.258 -18.899 -87.011 1.00 121.61 95 LYS A O 1
ATOM 759 N N . GLU A 1 100 A -13.929 -17.247 -86.146 1.00 115.82 95 GLU A N 1
ATOM 760 C CA . GLU A 1 100 A -14.984 -16.313 -85.715 1.00 114.40 95 GLU A CA 1
ATOM 761 C C . GLU A 1 100 A -15.917 -16.920 -84.631 1.00 114.25 95 GLU A C 1
ATOM 762 O O . GLU A 1 100 A -17.007 -16.385 -84.391 1.00 114.05 95 GLU A O 1
ATOM 768 N N . GLN A 1 101 B -15.485 -18.025 -83.975 1.00 106.20 95 GLN A N 1
ATOM 769 C CA . GLN A 1 101 B -16.266 -18.720 -82.950 1.00 102.29 95 GLN A CA 1
ATOM 770 C C . GLN A 1 101 B -15.682 -18.545 -81.560 1.00 97.81 95 GLN A C 1
ATOM 771 O O . GLN A 1 101 B -14.633 -19.123 -81.249 1.00 96.28 95 GLN A O 1
ATOM 777 N N . PHE A 1 102 C -16.384 -17.746 -80.712 1.00 89.32 95 PHE A N 1
ATOM 778 C CA . PHE A 1 102 C -15.964 -17.442 -79.337 1.00 85.11 95 PHE A CA 1
ATOM 779 C C . PHE A 1 102 C -16.386 -18.488 -78.325 1.00 85.88 95 PHE A C 1
ATOM 780 O O . PHE A 1 102 C -17.534 -18.930 -78.321 1.00 86.81 95 PHE A O 1
ATOM 788 N N . VAL A 1 103 D -15.449 -18.869 -77.462 1.00 78.86 95 VAL A N 1
ATOM 789 C CA . VAL A 1 103 D -15.622 -19.858 -76.405 1.00 77.07 95 VAL A CA 1
ATOM 790 C C . VAL A 1 103 D -14.903 -19.346 -75.182 1.00 74.47 95 VAL A C 1
ATOM 791 O O . VAL A 1 103 D -13.756 -18.909 -75.272 1.00 73.53 95 VAL A O 1
ATOM 795 N N . TYR A 1 104 ? -15.574 -19.407 -74.039 1.00 66.56 96 TYR A N 1
ATOM 796 C CA . TYR A 1 104 ? -15.021 -18.996 -72.767 1.00 62.42 96 TYR A CA 1
ATOM 797 C C . TYR A 1 104 ? -14.990 -20.199 -71.812 1.00 67.81 96 TYR A C 1
ATOM 798 O O . TYR A 1 104 ? -15.814 -21.113 -71.931 1.00 70.11 96 TYR A O 1
ATOM 807 N N . VAL A 1 105 ? -14.002 -20.220 -70.906 1.00 62.54 97 VAL A N 1
ATOM 808 C CA . VAL A 1 105 ? -13.745 -21.298 -69.947 1.00 61.83 97 VAL A CA 1
ATOM 809 C C . VAL A 1 105 ? -13.367 -20.715 -68.581 1.00 64.00 97 VAL A C 1
ATOM 810 O O . VAL A 1 105 ? -12.582 -19.771 -68.500 1.00 61.33 97 VAL A O 1
ATOM 814 N N . PHE A 1 106 ? -13.890 -21.306 -67.517 1.00 62.09 98 PHE A N 1
ATOM 815 C CA . PHE A 1 106 ? -13.515 -20.944 -66.163 1.00 61.60 98 PHE A CA 1
ATOM 816 C C . PHE A 1 106 ? -12.664 -22.053 -65.547 1.00 67.13 98 PHE A C 1
ATOM 817 O O . PHE A 1 106 ? -12.848 -23.225 -65.883 1.00 67.90 98 PHE A O 1
ATOM 825 N N . GLY A 1 107 ? -11.761 -21.673 -64.644 1.00 63.26 99 GLY A N 1
ATOM 826 C CA . GLY A 1 107 ? -10.977 -22.607 -63.853 1.00 63.65 99 GLY A CA 1
ATOM 827 C C . GLY A 1 107 ? -11.841 -23.125 -62.708 1.00 71.49 99 GLY A C 1
ATOM 828 O O . GLY A 1 107 ? -12.953 -22.621 -62.475 1.00 71.09 99 GLY A O 1
ATOM 829 N N . GLY A 1 108 ? -11.333 -24.132 -61.992 1.00 69.75 100 GLY A N 1
ATOM 830 C CA . GLY A 1 108 ? -12.022 -24.757 -60.869 1.00 69.02 100 GLY A CA 1
ATOM 831 C C . GLY A 1 108 ? -12.147 -23.882 -59.643 1.00 72.31 100 GLY A C 1
ATOM 832 O O . GLY A 1 108 ? -12.982 -24.154 -58.769 1.00 72.14 100 GLY A O 1
ATOM 833 N N . GLY A 1 109 ? -11.304 -22.847 -59.573 1.00 68.60 101 GLY A N 1
ATOM 834 C CA . GLY A 1 109 ? -11.273 -21.894 -58.470 1.00 68.14 101 GLY A CA 1
ATOM 835 C C . GLY A 1 109 ? -10.333 -22.315 -57.357 1.00 74.80 101 GLY A C 1
ATOM 836 O O . GLY A 1 109 ? -9.989 -23.496 -57.252 1.00 76.47 101 GLY A O 1
ATOM 837 N N . THR A 1 110 ? -9.910 -21.330 -56.521 1.00 70.55 102 THR A N 1
ATOM 838 C CA . THR A 1 110 ? -9.023 -21.454 -55.359 1.00 68.51 102 THR A CA 1
ATOM 839 C C . THR A 1 110 ? -9.738 -20.823 -54.176 1.00 69.19 102 THR A C 1
ATOM 840 O O . THR A 1 110 ? -10.000 -19.630 -54.213 1.00 67.50 102 THR A O 1
ATOM 844 N N . LYS A 1 111 ? -10.058 -21.605 -53.139 1.00 67.91 103 LYS A N 1
ATOM 845 C CA . LYS A 1 111 ? -10.676 -21.072 -51.907 1.00 67.80 103 LYS A CA 1
ATOM 846 C C . LYS A 1 111 ? -9.569 -20.439 -51.048 1.00 70.85 103 LYS A C 1
ATOM 847 O O . LYS A 1 111 ? -8.576 -21.106 -50.718 1.00 70.91 103 LYS A O 1
ATOM 853 N N . VAL A 1 112 ? -9.718 -19.145 -50.729 1.00 66.33 104 VAL A N 1
ATOM 854 C CA . VAL A 1 112 ? -8.726 -18.408 -49.942 1.00 64.51 104 VAL A CA 1
ATOM 855 C C . VAL A 1 112 ? -9.264 -18.104 -48.561 1.00 66.38 104 VAL A C 1
ATOM 856 O O . VAL A 1 112 ? -10.300 -17.464 -48.400 1.00 63.08 104 VAL A O 1
ATOM 860 N N . THR A 1 113 ? -8.505 -18.561 -47.577 1.00 65.83 105 THR A N 1
ATOM 861 C CA . THR A 1 113 ? -8.728 -18.421 -46.155 1.00 66.68 105 THR A CA 1
ATOM 862 C C . THR A 1 113 ? -7.688 -17.435 -45.602 1.00 70.23 105 THR A C 1
ATOM 863 O O . THR A 1 113 ? -6.495 -17.574 -45.878 1.00 69.86 105 THR A O 1
ATOM 867 N N . VAL A 1 114 ? -8.158 -16.430 -44.848 1.00 66.69 106 VAL A N 1
ATOM 868 C CA . VAL A 1 114 ? -7.320 -15.437 -44.175 1.00 66.40 106 VAL A CA 1
ATOM 869 C C . VAL A 1 114 ? -7.382 -15.767 -42.670 1.00 71.87 106 VAL A C 1
ATOM 870 O O . VAL A 1 114 ? -8.465 -15.726 -42.091 1.00 71.40 106 VAL A O 1
ATOM 874 N N . LEU A 1 115 ? -6.224 -16.105 -42.066 1.00 69.63 107 LEU A N 1
ATOM 875 C CA . LEU A 1 115 ? -6.034 -16.444 -40.652 1.00 69.48 107 LEU A CA 1
ATOM 876 C C . LEU A 1 115 ? -5.627 -15.210 -39.821 1.00 74.74 107 LEU A C 1
ATOM 877 O O . LEU A 1 115 ? -5.276 -14.167 -40.375 1.00 74.35 107 LEU A O 1
ATOM 882 N N . GLY A 1 116 ? -5.654 -15.365 -38.497 1.00 72.66 108 GLY A N 1
ATOM 883 C CA . GLY A 1 116 ? -5.325 -14.324 -37.523 1.00 72.64 108 GLY A CA 1
ATOM 884 C C . GLY A 1 116 ? -6.548 -13.787 -36.814 1.00 77.35 108 GLY A C 1
ATOM 885 O O . GLY A 1 116 ? -6.475 -12.798 -36.082 1.00 75.13 108 GLY A O 1
ATOM 886 N N . GLN A 1 117 ? -7.694 -14.456 -37.047 1.00 76.60 109 GLN A N 1
ATOM 887 C CA . GLN A 1 117 ? -8.992 -14.154 -36.459 1.00 76.95 109 GLN A CA 1
ATOM 888 C C . GLN A 1 117 ? -8.962 -14.632 -35.004 1.00 81.91 109 GLN A C 1
ATOM 889 O O . GLN A 1 117 ? -8.450 -15.730 -34.704 1.00 81.04 109 GLN A O 1
ATOM 895 N N . PRO A 1 118 ? -9.419 -13.763 -34.074 1.00 79.61 110 PRO A N 1
ATOM 896 C CA . PRO A 1 118 ? -9.361 -14.124 -32.638 1.00 79.22 110 PRO A CA 1
ATOM 897 C C . PRO A 1 118 ? -10.196 -15.350 -32.218 1.00 78.08 110 PRO A C 1
ATOM 898 O O . PRO A 1 118 ? -11.396 -15.375 -32.452 1.00 75.50 110 PRO A O 1
ATOM 902 N N . LYS A 1 119 ? -9.557 -16.330 -31.553 1.00 72.68 111 LYS A N 1
ATOM 903 C CA . LYS A 1 119 ? -10.184 -17.520 -30.971 1.00 72.42 111 LYS A CA 1
ATOM 904 C C . LYS A 1 119 ? -11.250 -17.109 -29.920 1.00 77.01 111 LYS A C 1
ATOM 905 O O . LYS A 1 119 ? -10.991 -16.215 -29.104 1.00 76.69 111 LYS A O 1
ATOM 911 N N . SER A 1 120 ? -12.458 -17.741 -29.979 1.00 72.53 112 SER A N 1
ATOM 912 C CA . SER A 1 120 ? -13.616 -17.437 -29.138 1.00 71.08 112 SER A CA 1
ATOM 913 C C . SER A 1 120 ? -14.429 -18.691 -28.819 1.00 75.56 112 SER A C 1
ATOM 914 O O . SER A 1 120 ? -14.701 -19.504 -29.693 1.00 74.95 112 SER A O 1
ATOM 917 N N . THR A 1 121 ? -14.806 -18.840 -27.547 1.00 73.16 113 THR A N 1
ATOM 918 C CA . THR A 1 121 ? -15.575 -19.962 -27.006 1.00 73.60 113 THR A CA 1
ATOM 919 C C . THR A 1 121 ? -17.068 -19.852 -27.392 1.00 74.79 113 THR A C 1
ATOM 920 O O . THR A 1 121 ? -17.609 -18.738 -27.407 1.00 74.80 113 THR A O 1
ATOM 924 N N . PRO A 1 122 ? -17.755 -20.986 -27.708 1.00 68.07 114 PRO A N 1
ATOM 925 C CA . PRO A 1 122 ? -19.160 -20.892 -28.092 1.00 66.75 114 PRO A CA 1
ATOM 926 C C . PRO A 1 122 ? -20.101 -20.501 -26.964 1.00 72.69 114 PRO A C 1
ATOM 927 O O . PRO A 1 122 ? -19.879 -20.810 -25.794 1.00 72.14 114 PRO A O 1
ATOM 931 N N . THR A 1 123 ? -21.195 -19.849 -27.360 1.00 72.22 115 THR A N 1
ATOM 932 C CA . THR A 1 123 ? -22.294 -19.437 -26.512 1.00 73.26 115 THR A CA 1
ATOM 933 C C . THR A 1 123 ? -23.433 -20.373 -26.876 1.00 76.35 115 THR A C 1
ATOM 934 O O . THR A 1 123 ? -23.793 -20.498 -28.049 1.00 74.26 115 THR A O 1
ATOM 938 N N . LEU A 1 124 ? -23.977 -21.035 -25.870 1.00 74.72 116 LEU A N 1
ATOM 939 C CA . LEU A 1 124 ? -25.089 -21.956 -26.031 1.00 76.65 116 LEU A CA 1
ATOM 940 C C . LEU A 1 124 ? -26.400 -21.350 -25.527 1.00 81.40 116 LEU A C 1
ATOM 941 O O . LEU A 1 124 ? -26.460 -20.748 -24.448 1.00 80.80 116 LEU A O 1
ATOM 946 N N . THR A 1 125 ? -27.446 -21.507 -26.334 1.00 77.97 117 THR A N 1
ATOM 947 C CA . THR A 1 125 ? -28.802 -21.061 -26.043 1.00 77.46 117 THR A CA 1
ATOM 948 C C . THR A 1 125 ? -29.707 -22.233 -26.375 1.00 81.21 117 THR A C 1
ATOM 949 O O . THR A 1 125 ? -29.749 -22.681 -27.517 1.00 79.13 117 THR A O 1
ATOM 953 N N . VAL A 1 126 ? -30.373 -22.772 -25.357 1.00 80.90 118 VAL A N 1
ATOM 954 C CA . VAL A 1 126 ? -31.272 -23.908 -25.492 1.00 82.13 118 VAL A CA 1
ATOM 955 C C . VAL A 1 126 ? -32.704 -23.493 -25.202 1.00 87.17 118 VAL A C 1
ATOM 956 O O . VAL A 1 126 ? -32.969 -22.857 -24.175 1.00 87.89 118 VAL A O 1
ATOM 960 N N . PHE A 1 127 ? -33.622 -23.824 -26.129 1.00 82.59 119 PHE A N 1
ATOM 961 C CA . PHE A 1 127 ? -35.036 -23.518 -25.980 1.00 82.04 119 PHE A CA 1
ATOM 962 C C . PHE A 1 127 ? -35.853 -24.777 -25.883 1.00 88.05 119 PHE A C 1
ATOM 963 O O . PHE A 1 127 ? -35.615 -25.709 -26.647 1.00 88.74 119 PHE A O 1
ATOM 971 N N . PRO A 1 128 ? -36.841 -24.824 -24.966 1.00 85.66 120 PRO A N 1
ATOM 972 C CA . PRO A 1 128 ? -37.688 -26.022 -24.875 1.00 87.94 120 PRO A CA 1
ATOM 973 C C . PRO A 1 128 ? -38.812 -25.983 -25.926 1.00 94.50 120 PRO A C 1
ATOM 974 O O . PRO A 1 128 ? -39.022 -24.920 -26.556 1.00 92.50 120 PRO A O 1
ATOM 978 N N . PRO A 1 129 ? -39.561 -27.100 -26.137 1.00 94.00 121 PRO A N 1
ATOM 979 C CA . PRO A 1 129 ? -40.670 -27.049 -27.099 1.00 95.07 121 PRO A CA 1
ATOM 980 C C . PRO A 1 129 ? -41.795 -26.139 -26.601 1.00 101.31 121 PRO A C 1
ATOM 981 O O . PRO A 1 129 ? -42.113 -26.159 -25.407 1.00 102.17 121 PRO A O 1
ATOM 985 N N . SER A 1 130 ? -42.364 -25.317 -27.507 1.00 98.24 122 SER A N 1
ATOM 986 C CA . SER A 1 130 ? -43.458 -24.402 -27.188 1.00 98.68 122 SER A CA 1
ATOM 987 C C . SER A 1 130 ? -44.738 -25.182 -26.937 1.00 108.08 122 SER A C 1
ATOM 988 O O . SER A 1 130 ? -44.863 -26.313 -27.416 1.00 109.18 122 SER A O 1
ATOM 991 N N . SER A 1 131 ? -45.679 -24.588 -26.163 1.00 107.07 123 SER A N 1
ATOM 992 C CA . SER A 1 131 ? -46.999 -25.158 -25.851 1.00 109.21 123 SER A CA 1
ATOM 993 C C . SER A 1 131 ? -47.779 -25.477 -27.155 1.00 114.05 123 SER A C 1
ATOM 994 O O . SER A 1 131 ? -48.451 -26.507 -27.240 1.00 115.55 123 SER A O 1
ATOM 997 N N . GLU A 1 132 ? -47.614 -24.612 -28.175 1.00 109.10 124 GLU A N 1
ATOM 998 C CA . GLU A 1 132 ? -48.201 -24.712 -29.512 1.00 109.59 124 GLU A CA 1
ATOM 999 C C . GLU A 1 132 ? -47.791 -26.006 -30.235 1.00 113.83 124 GLU A C 1
ATOM 1000 O O . GLU A 1 132 ? -48.663 -26.735 -30.717 1.00 114.80 124 GLU A O 1
ATOM 1006 N N . GLU A 1 133 ? -46.462 -26.283 -30.301 1.00 108.00 125 GLU A N 1
ATOM 1007 C CA . GLU A 1 133 ? -45.869 -27.477 -30.901 1.00 106.54 125 GLU A CA 1
ATOM 1008 C C . GLU A 1 133 ? -46.302 -28.731 -30.142 1.00 110.94 125 GLU A C 1
ATOM 1009 O O . GLU A 1 133 ? -46.519 -29.768 -30.759 1.00 111.86 125 GLU A O 1
ATOM 1015 N N . LEU A 1 134 ? -46.446 -28.628 -28.806 1.00 107.17 126 LEU A N 1
ATOM 1016 C CA . LEU A 1 134 ? -46.865 -29.730 -27.937 1.00 108.49 126 LEU A CA 1
ATOM 1017 C C . LEU A 1 134 ? -48.338 -30.099 -28.126 1.00 113.46 126 LEU A C 1
ATOM 1018 O O . LEU A 1 134 ? -48.736 -31.213 -27.767 1.00 114.74 126 LEU A O 1
ATOM 1023 N N . LYS A 1 135 ? -49.139 -29.174 -28.718 1.00 109.18 127 LYS A N 1
ATOM 1024 C CA . LYS A 1 135 ? -50.563 -29.385 -29.041 1.00 109.76 127 LYS A CA 1
ATOM 1025 C C . LYS A 1 135 ? -50.681 -30.308 -30.271 1.00 110.91 127 LYS A C 1
ATOM 1026 O O . LYS A 1 135 ? -51.717 -30.968 -30.453 1.00 113.23 127 LYS A O 1
ATOM 1032 N N . GLU A 1 136 ? -49.609 -30.336 -31.111 1.00 101.17 128 GLU A N 1
ATOM 1033 C CA . GLU A 1 136 ? -49.458 -31.188 -32.292 1.00 99.18 128 GLU A CA 1
ATOM 1034 C C . GLU A 1 136 ? -48.829 -32.532 -31.857 1.00 100.24 128 GLU A C 1
ATOM 1035 O O . GLU A 1 136 ? -48.507 -33.373 -32.699 1.00 99.80 128 GLU A O 1
ATOM 1041 N N . ASN A 1 137 ? -48.667 -32.721 -30.524 1.00 95.51 129 ASN A N 1
ATOM 1042 C CA . ASN A 1 137 ? -48.061 -33.868 -29.835 1.00 95.63 129 ASN A CA 1
ATOM 1043 C C . ASN A 1 137 ? -46.594 -34.135 -30.287 1.00 97.90 129 ASN A C 1
ATOM 1044 O O . ASN A 1 137 ? -46.090 -35.247 -30.134 1.00 98.58 129 ASN A O 1
ATOM 1049 N N . LYS A 1 138 ? -45.912 -33.081 -30.783 1.00 91.13 130 LYS A N 1
ATOM 1050 C CA . LYS A 1 138 ? -44.522 -33.060 -31.232 1.00 89.35 130 LYS A CA 1
ATOM 1051 C C . LYS A 1 138 ? -43.699 -32.161 -30.298 1.00 92.11 130 LYS A C 1
ATOM 1052 O O . LYS A 1 138 ? -44.273 -31.347 -29.574 1.00 91.52 130 LYS A O 1
ATOM 1058 N N . ALA A 1 139 ? -42.352 -32.307 -30.307 1.00 88.24 131 ALA A N 1
ATOM 1059 C CA . ALA A 1 139 ? -41.442 -31.524 -29.460 1.00 86.11 131 ALA A CA 1
ATOM 1060 C C . ALA A 1 139 ? -40.055 -31.330 -30.057 1.00 85.76 131 ALA A C 1
ATOM 1061 O O . ALA A 1 139 ? -39.270 -32.277 -30.096 1.00 85.56 131 ALA A O 1
ATOM 1063 N N . THR A 1 140 ? -39.742 -30.098 -30.504 1.00 79.44 132 THR A N 1
ATOM 1064 C CA . THR A 1 140 ? -38.415 -29.752 -31.026 1.00 76.44 132 THR A CA 1
ATOM 1065 C C . THR A 1 140 ? -37.715 -28.881 -30.013 1.00 80.68 132 THR A C 1
ATOM 1066 O O . THR A 1 140 ? -38.272 -27.872 -29.567 1.00 79.54 132 THR A O 1
ATOM 1070 N N . LEU A 1 141 ? -36.502 -29.315 -29.622 1.00 78.31 133 LEU A N 1
ATOM 1071 C CA . LEU A 1 141 ? -35.587 -28.640 -28.693 1.00 75.88 133 LEU A CA 1
ATOM 1072 C C . LEU A 1 141 ? -34.528 -27.989 -29.570 1.00 75.11 133 LEU A C 1
ATOM 1073 O O . LEU A 1 141 ? -34.050 -28.612 -30.514 1.00 72.46 133 LEU A O 1
ATOM 1078 N N . VAL A 1 142 ? -34.253 -26.706 -29.335 1.00 71.68 134 VAL A N 1
ATOM 1079 C CA . VAL A 1 142 ? -33.326 -25.921 -30.167 1.00 69.61 134 VAL A CA 1
ATOM 1080 C C . VAL A 1 142 ? -32.043 -25.588 -29.413 1.00 73.35 134 VAL A C 1
ATOM 1081 O O . VAL A 1 142 ? -32.099 -25.121 -28.289 1.00 72.26 134 VAL A O 1
ATOM 1085 N N . CYS A 1 143 ? -30.893 -25.863 -30.024 1.00 71.09 135 CYS A N 1
ATOM 1086 C CA . CYS A 1 143 ? -29.600 -25.522 -29.475 1.00 70.99 135 CYS A CA 1
ATOM 1087 C C . CYS A 1 143 ? -29.004 -24.553 -30.451 1.00 74.77 135 CYS A C 1
ATOM 1088 O O . CYS A 1 143 ? -28.839 -24.889 -31.630 1.00 75.39 135 CYS A O 1
ATOM 1091 N N . LEU A 1 144 ? -28.756 -23.325 -30.000 1.00 71.05 136 LEU A N 1
ATOM 1092 C CA . LEU A 1 144 ? -28.17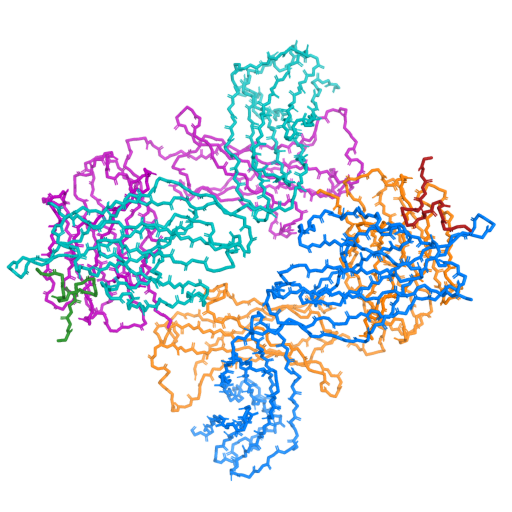3 -22.300 -30.866 1.00 69.22 136 LEU A CA 1
ATOM 1093 C C . LEU A 1 144 ? -26.804 -21.997 -30.351 1.00 66.67 136 LEU A C 1
ATOM 1094 O O . LEU A 1 144 ? -26.652 -21.629 -29.187 1.00 66.61 136 LEU A O 1
ATOM 1099 N N . ILE A 1 145 ? -25.806 -22.271 -31.177 1.00 59.32 137 ILE A N 1
ATOM 1100 C CA . ILE A 1 145 ? -24.391 -22.117 -30.849 1.00 58.33 137 ILE A CA 1
ATOM 1101 C C . ILE A 1 145 ? -23.888 -20.907 -31.600 1.00 68.30 137 ILE A C 1
ATOM 1102 O O . ILE A 1 145 ? -24.144 -20.793 -32.794 1.00 68.75 137 ILE A O 1
ATOM 1107 N N . SER A 1 146 ? -23.212 -19.980 -30.918 1.00 68.67 138 SER A N 1
ATOM 1108 C CA . SER A 1 146 ? -22.772 -18.752 -31.586 1.00 68.30 138 SER A CA 1
ATOM 1109 C C . SER A 1 146 ? -21.522 -18.155 -30.963 1.00 72.35 138 SER A C 1
ATOM 1110 O O . SER A 1 146 ? -21.117 -18.581 -29.872 1.00 71.85 138 SER A O 1
ATOM 1113 N N . ASN A 1 147 ? -20.924 -17.148 -31.656 1.00 69.93 139 ASN A N 1
ATOM 1114 C CA . ASN A 1 147 ? -19.756 -16.374 -31.194 1.00 69.89 139 ASN A CA 1
ATOM 1115 C C . ASN A 1 147 ? -18.484 -17.264 -31.029 1.00 71.21 139 ASN A C 1
ATOM 1116 O O . ASN A 1 147 ? -17.723 -17.075 -30.093 1.00 71.68 139 ASN A O 1
ATOM 1121 N N . PHE A 1 148 ? -18.263 -18.240 -31.926 1.00 65.49 140 PHE A N 1
ATOM 1122 C CA . PHE A 1 148 ? -17.103 -19.128 -31.788 1.00 63.83 140 PHE A CA 1
ATOM 1123 C C . PHE A 1 148 ? -16.162 -19.091 -32.967 1.00 68.03 140 PHE A C 1
ATOM 1124 O O . PHE A 1 148 ? -16.565 -18.806 -34.093 1.00 67.52 140 PHE A O 1
ATOM 1132 N N . SER A 1 149 ? -14.877 -19.358 -32.684 1.00 64.96 141 SER A N 1
ATOM 1133 C CA . SER A 1 149 ? -13.792 -19.380 -33.658 1.00 62.74 141 SER A CA 1
ATOM 1134 C C . SER A 1 149 ? -12.620 -20.197 -33.089 1.00 64.76 141 SER A C 1
ATOM 1135 O O . SER A 1 149 ? -12.222 -19.979 -31.939 1.00 61.36 141 SER A O 1
ATOM 1138 N N . PRO A 1 150 ? -12.065 -21.169 -33.854 1.00 62.19 142 PRO A N 1
ATOM 1139 C CA . PRO A 1 150 ? -12.450 -21.597 -35.218 1.00 61.67 142 PRO A CA 1
ATOM 1140 C C . PRO A 1 150 ? -13.726 -22.447 -35.266 1.00 68.01 142 PRO A C 1
ATOM 1141 O O . PRO A 1 150 ? -14.222 -22.860 -34.226 1.00 67.72 142 PRO A O 1
ATOM 1145 N N . SER A 1 151 ? -14.240 -22.709 -36.491 1.00 65.36 143 SER A N 1
ATOM 1146 C CA . SER A 1 151 ? -15.467 -23.437 -36.828 1.00 64.89 143 SER A CA 1
ATOM 1147 C C . SER A 1 151 ? -15.688 -24.810 -36.197 1.00 69.27 143 SER A C 1
ATOM 1148 O O . SER A 1 151 ? -16.843 -25.192 -36.027 1.00 71.32 143 SER A O 1
ATOM 1151 N N . GLY A 1 152 ? -14.611 -25.566 -35.953 1.00 64.51 144 GLY A N 1
ATOM 1152 C CA . GLY A 1 152 ? -14.659 -26.935 -35.442 1.00 64.91 144 GLY A CA 1
ATOM 1153 C C . GLY A 1 152 ? -15.407 -27.151 -34.141 1.00 70.20 144 GLY A C 1
ATOM 1154 O O . GLY A 1 152 ? -14.937 -26.736 -33.086 1.00 71.56 144 GLY A O 1
ATOM 1155 N N . VAL A 1 153 ? -16.554 -27.835 -34.200 1.00 66.66 145 VAL A N 1
ATOM 1156 C CA . VAL A 1 153 ? -17.404 -28.145 -33.044 1.00 66.55 145 VAL A CA 1
ATOM 1157 C C . VAL A 1 153 ? -17.909 -29.589 -33.076 1.00 75.05 145 VAL A C 1
ATOM 1158 O O . VAL A 1 153 ? -17.839 -30.252 -34.110 1.00 77.62 145 VAL A O 1
ATOM 1162 N N . THR A 1 154 ? -18.435 -30.058 -31.941 1.00 71.43 146 THR A N 1
ATOM 1163 C CA . THR A 1 154 ? -19.055 -31.365 -31.762 1.00 71.89 146 THR A CA 1
ATOM 1164 C C . THR A 1 154 ? -20.335 -31.081 -30.999 1.00 72.75 146 THR A C 1
ATOM 1165 O O . THR A 1 154 ? -20.294 -30.603 -29.858 1.00 72.00 146 THR A O 1
ATOM 1169 N N . VAL A 1 155 ? -21.463 -31.341 -31.620 1.00 67.77 147 VAL A N 1
ATOM 1170 C CA . VAL A 1 155 ? -22.718 -31.120 -30.918 1.00 67.54 147 VAL A CA 1
ATOM 1171 C C . VAL A 1 155 ? -23.274 -32.448 -30.435 1.00 72.33 147 VAL A C 1
ATOM 1172 O O . VAL A 1 155 ? -23.343 -33.402 -31.213 1.00 73.58 147 VAL A O 1
ATOM 1176 N N . ALA A 1 156 ? -23.615 -32.525 -29.141 1.00 68.26 148 ALA A N 1
ATOM 1177 C CA . ALA A 1 156 ? -24.120 -33.746 -28.511 1.00 69.59 148 ALA A CA 1
ATOM 1178 C C . ALA A 1 156 ? -25.350 -33.507 -27.648 1.00 72.75 148 ALA A C 1
ATOM 1179 O O . ALA A 1 156 ? -25.407 -32.526 -26.908 1.00 70.79 148 ALA A O 1
ATOM 1181 N N . TRP A 1 157 ? -26.325 -34.412 -27.731 1.00 72.03 149 TRP A N 1
ATOM 1182 C CA . TRP A 1 157 ? -27.522 -34.310 -26.908 1.00 73.89 149 TRP A CA 1
ATOM 1183 C C . TRP A 1 157 ? -27.549 -35.367 -25.828 1.00 82.89 149 TRP A C 1
ATOM 1184 O O . TRP A 1 157 ? -27.008 -36.459 -26.010 1.00 83.07 149 TRP A O 1
ATOM 1195 N N . LYS A 1 158 ? -28.191 -35.030 -24.702 1.00 84.02 150 LYS A N 1
ATOM 1196 C CA . LYS A 1 158 ? -28.421 -35.882 -23.537 1.00 86.80 150 LYS A CA 1
ATOM 1197 C C . LYS A 1 158 ? -29.840 -35.650 -22.992 1.00 93.29 150 LYS A C 1
ATOM 1198 O O . LYS A 1 158 ? -30.326 -34.523 -23.031 1.00 90.89 150 LYS A O 1
ATOM 1204 N N . ALA A 1 159 ? -30.510 -36.714 -22.516 1.00 95.25 151 ALA A N 1
ATOM 1205 C CA . ALA A 1 159 ? -31.864 -36.607 -21.940 1.00 97.03 151 ALA A CA 1
ATOM 1206 C C . ALA A 1 159 ? -31.768 -36.673 -20.420 1.00 104.34 151 ALA A C 1
ATOM 1207 O O . ALA A 1 159 ? -31.609 -35.634 -19.774 1.00 105.51 151 ALA A O 1
ATOM 1209 N N . ASN A 1 160 ? -31.779 -37.882 -19.855 1.00 101.31 152 ASN A N 1
ATOM 1210 C CA . ASN A 1 160 ? -31.613 -38.060 -18.422 1.00 102.31 152 ASN A CA 1
ATOM 1211 C C . ASN A 1 160 ? -30.138 -38.422 -18.177 1.00 107.19 152 ASN A C 1
ATOM 1212 O O . ASN A 1 160 ? -29.827 -39.477 -17.609 1.00 109.52 152 ASN A O 1
ATOM 1217 N N . GLY A 1 161 ? -29.244 -37.553 -18.663 1.00 101.58 153 GLY A N 1
ATOM 1218 C CA . GLY A 1 161 ? -27.792 -37.738 -18.596 1.00 100.59 153 GLY A CA 1
ATOM 1219 C C . GLY A 1 161 ? -27.302 -38.794 -19.568 1.00 103.46 153 GLY A C 1
ATOM 1220 O O . GLY A 1 161 ? -26.102 -39.037 -19.670 1.00 102.46 153 GLY A O 1
ATOM 1221 N N . THR A 1 162 ? -28.243 -39.438 -20.278 1.00 100.40 154 THR A N 1
ATOM 1222 C CA . THR A 1 162 ? -28.025 -40.497 -21.254 1.00 100.67 154 THR A CA 1
ATOM 1223 C C . THR A 1 162 ? -28.034 -39.900 -22.678 1.00 104.00 154 THR A C 1
ATOM 1224 O O . THR A 1 162 ? -28.965 -39.164 -23.033 1.00 103.18 154 THR A O 1
ATOM 1228 N N . PRO A 1 163 ? -27.015 -40.224 -23.504 1.00 100.28 155 PRO A N 1
ATOM 1229 C CA . PRO A 1 163 ? -26.941 -39.653 -24.861 1.00 98.63 155 PRO A CA 1
ATOM 1230 C C . PRO A 1 163 ? -28.093 -40.007 -25.770 1.00 102.91 155 PRO A C 1
ATOM 1231 O O . PRO A 1 163 ? -28.520 -41.158 -25.774 1.00 104.58 155 PRO A O 1
ATOM 1235 N N . ILE A 1 164 ? -28.602 -39.011 -26.531 1.00 98.30 156 ILE A N 1
ATOM 1236 C CA . ILE A 1 164 ? -29.702 -39.199 -27.486 1.00 98.46 156 ILE A CA 1
ATOM 1237 C C . ILE A 1 164 ? -29.211 -38.881 -28.878 1.00 99.87 156 ILE A C 1
ATOM 1238 O O . ILE A 1 164 ? -28.714 -37.781 -29.105 1.00 99.53 156 ILE A O 1
ATOM 1243 N N . THR A 1 165 ? -29.327 -39.847 -29.799 1.00 94.91 157 THR A N 1
ATOM 1244 C CA . THR A 1 165 ? -28.895 -39.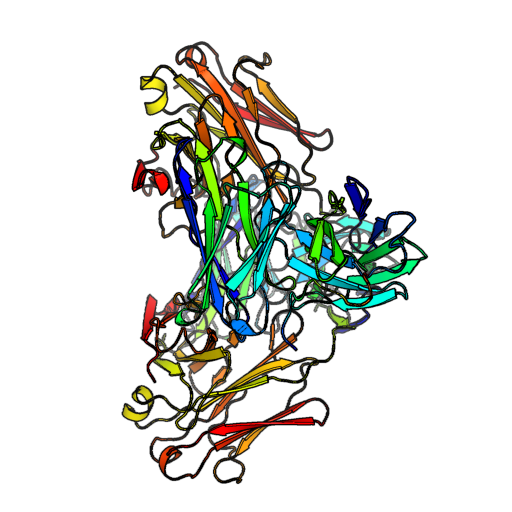707 -31.194 1.00 93.06 157 THR A CA 1
ATOM 1245 C C . THR A 1 165 ? -30.104 -39.744 -32.113 1.00 96.13 157 THR A C 1
ATOM 1246 O O . THR A 1 165 ? -30.053 -39.193 -33.214 1.00 94.71 157 THR A O 1
ATOM 1250 N N . GLN A 1 166 ? -31.197 -40.379 -31.648 1.00 93.19 158 GLN A N 1
ATOM 1251 C CA . GLN A 1 166 ? -32.429 -40.478 -32.411 1.00 93.14 158 GLN A CA 1
ATOM 1252 C C . GLN A 1 166 ? -33.186 -39.155 -32.390 1.00 93.24 158 GLN A C 1
ATOM 1253 O O . GLN A 1 166 ? -33.538 -38.651 -31.314 1.00 93.51 158 GLN A O 1
ATOM 1259 N N . GLY A 1 167 ? -33.396 -38.605 -33.586 1.00 84.85 159 GLY A N 1
ATOM 1260 C CA . GLY A 1 167 ? -34.084 -37.337 -33.795 1.00 81.82 159 GLY A CA 1
ATOM 1261 C C . GLY A 1 167 ? -33.193 -36.122 -33.630 1.00 81.14 159 GLY A C 1
ATOM 1262 O O . GLY A 1 167 ? -33.669 -35.061 -33.231 1.00 79.11 159 GLY A O 1
ATOM 1263 N N . VAL A 1 168 ? -31.890 -36.263 -33.932 1.00 75.97 160 VAL A N 1
ATOM 1264 C CA . VAL A 1 168 ? -30.947 -35.165 -33.804 1.00 72.99 160 VAL A CA 1
ATOM 1265 C C . VAL A 1 168 ? -30.467 -34.772 -35.170 1.00 80.24 160 VAL A C 1
ATOM 1266 O O . VAL A 1 168 ? -29.925 -35.607 -35.896 1.00 82.25 160 VAL A O 1
ATOM 1270 N N . ASP A 1 169 ? -30.635 -33.494 -35.511 1.00 76.62 161 ASP A N 1
ATOM 1271 C CA . ASP A 1 169 ? -30.120 -32.941 -36.740 1.00 75.45 161 ASP A CA 1
ATOM 1272 C C . ASP A 1 169 ? -29.348 -31.663 -36.427 1.00 74.53 161 ASP A C 1
ATOM 1273 O O . ASP A 1 169 ? -29.905 -30.719 -35.865 1.00 72.31 161 ASP A O 1
ATOM 1278 N N . THR A 1 170 ? -28.036 -31.693 -36.709 1.00 69.46 162 THR A N 1
ATOM 1279 C CA . THR A 1 170 ? -27.080 -30.608 -36.457 1.00 68.20 162 THR A CA 1
ATOM 1280 C C . THR A 1 170 ? -26.632 -29.956 -37.770 1.00 74.40 162 THR A C 1
ATOM 1281 O O . THR A 1 170 ? -26.302 -30.663 -38.722 1.00 75.96 162 THR A O 1
ATOM 1285 N N . SER A 1 171 ? -26.581 -28.619 -37.805 1.00 69.92 163 SER A N 1
ATOM 1286 C CA . SER A 1 171 ? -26.132 -27.887 -38.980 1.00 69.61 163 SER A CA 1
ATOM 1287 C C . SER A 1 171 ? -24.582 -27.885 -39.022 1.00 76.13 163 SER A C 1
ATOM 1288 O O . SER A 1 171 ? -23.915 -28.245 -38.046 1.00 75.59 163 SER A O 1
ATOM 1291 N N . ASN A 1 172 ? -24.017 -27.478 -40.150 1.00 73.60 164 ASN A N 1
ATOM 1292 C CA . ASN A 1 172 ? -22.571 -27.339 -40.267 1.00 72.54 164 ASN A CA 1
ATOM 1293 C C . ASN A 1 172 ? -22.253 -25.951 -39.710 1.00 75.55 164 ASN A C 1
ATOM 1294 O O . ASN A 1 172 ? -23.147 -25.091 -39.742 1.00 75.09 164 ASN A O 1
ATOM 1299 N N . PRO A 1 173 ? -21.030 -25.673 -39.195 1.00 72.87 165 PRO A N 1
ATOM 1300 C CA . PRO A 1 173 ? -20.751 -24.301 -38.720 1.00 72.43 165 PRO A CA 1
ATOM 1301 C C . PRO A 1 173 ? -20.709 -23.350 -39.913 1.00 77.81 165 PRO A C 1
ATOM 1302 O O . PRO A 1 173 ? -20.086 -23.650 -40.935 1.00 76.32 165 PRO A O 1
ATOM 1306 N N . THR A 1 174 ? -21.469 -22.269 -39.822 1.00 77.24 166 THR A N 1
ATOM 1307 C CA . THR A 1 174 ? -21.553 -21.280 -40.890 1.00 77.79 166 THR A CA 1
ATOM 1308 C C . THR A 1 174 ? -20.946 -19.991 -40.390 1.00 83.75 166 THR A C 1
ATOM 1309 O O . THR A 1 174 ? -21.150 -19.625 -39.227 1.00 82.18 166 THR A O 1
ATOM 1313 N N . LYS A 1 175 ? -20.210 -19.295 -41.267 1.00 83.12 167 LYS A N 1
ATOM 1314 C CA . LYS A 1 175 ? -19.577 -18.031 -40.890 1.00 83.55 167 LYS A CA 1
ATOM 1315 C C . LYS A 1 175 ? -20.614 -16.938 -40.746 1.00 91.66 167 LYS A C 1
ATOM 1316 O O . LYS A 1 175 ? -21.525 -16.850 -41.570 1.00 93.70 167 LYS A O 1
ATOM 1322 N N . GLU A 1 176 ? -20.518 -16.162 -39.667 1.00 89.80 168 GLU A N 1
ATOM 1323 C CA . GLU A 1 176 ? -21.391 -15.032 -39.412 1.00 91.18 168 GLU A CA 1
ATOM 1324 C C . GLU A 1 176 ? -20.567 -13.940 -38.814 1.00 97.47 168 GLU A C 1
ATOM 1325 O O . GLU A 1 176 ? -20.299 -13.918 -37.601 1.00 97.15 168 GLU A O 1
ATOM 1331 N N . GLY A 1 177 ? -20.072 -13.105 -39.732 1.00 94.11 169 GLY A N 1
ATOM 1332 C CA . GLY A 1 177 ? -19.169 -12.003 -39.453 1.00 92.89 169 GLY A CA 1
ATOM 1333 C C . GLY A 1 177 ? -17.763 -12.518 -39.253 1.00 94.48 169 GLY A C 1
ATOM 1334 O O . GLY A 1 177 ? -17.263 -13.317 -40.054 1.00 94.43 169 GLY A O 1
ATOM 1335 N N . ASN A 1 178 ? -17.151 -12.101 -38.150 1.00 89.02 170 ASN A N 1
ATOM 1336 C CA . ASN A 1 178 ? -15.794 -12.477 -37.778 1.00 88.56 170 ASN A CA 1
ATOM 1337 C C . ASN A 1 178 ? -15.714 -13.800 -36.949 1.00 92.30 170 ASN A C 1
ATOM 1338 O O . ASN A 1 178 ? -14.642 -14.169 -36.450 1.00 93.75 170 ASN A O 1
ATOM 1343 N N . LYS A 1 179 ? -16.854 -14.514 -36.815 1.00 84.62 171 LYS A N 1
ATOM 1344 C CA . LYS A 1 179 ? -16.950 -15.754 -36.040 1.00 81.98 171 LYS A CA 1
ATOM 1345 C C . LYS A 1 179 ? -17.808 -16.784 -36.763 1.00 80.01 171 LYS A C 1
ATOM 1346 O O . LYS A 1 179 ? -17.979 -16.700 -37.974 1.00 78.57 171 LYS A O 1
ATOM 1352 N N . PHE A 1 180 ? -18.310 -17.768 -36.030 1.00 74.15 172 PHE A N 1
ATOM 1353 C CA . PHE A 1 180 ? -19.177 -18.821 -36.547 1.00 72.97 172 PHE A CA 1
ATOM 1354 C C . PHE A 1 180 ? -20.385 -18.988 -35.678 1.00 74.29 172 PHE A C 1
ATOM 1355 O O . PHE A 1 180 ? -20.407 -18.559 -34.517 1.00 74.01 172 PHE A O 1
ATOM 1363 N N . MET A 1 181 ? -21.386 -19.627 -36.256 1.00 70.12 173 MET A N 1
ATOM 1364 C CA . MET A 1 181 ? -22.612 -20.038 -35.613 1.00 70.92 173 MET A CA 1
ATOM 1365 C C . MET A 1 181 ? -23.045 -21.352 -36.227 1.00 71.00 173 MET A C 1
ATOM 1366 O O . MET A 1 181 ? -22.604 -21.696 -37.324 1.00 69.62 173 MET A O 1
ATOM 1371 N N . ALA A 1 182 ? -23.817 -22.127 -35.472 1.00 66.36 174 ALA A N 1
ATOM 1372 C CA . ALA A 1 182 ? -24.348 -23.415 -35.877 1.00 65.66 174 ALA A CA 1
ATOM 1373 C C . ALA A 1 182 ? -25.577 -23.670 -35.032 1.00 67.43 174 ALA A C 1
ATOM 1374 O O . ALA A 1 182 ? -25.774 -22.990 -34.036 1.00 67.68 174 ALA A O 1
ATOM 1376 N N . SER A 1 183 ? -26.426 -24.615 -35.433 1.00 62.87 175 SER A N 1
ATOM 1377 C CA . SER A 1 183 ? -27.613 -24.973 -34.675 1.00 62.36 175 SER A CA 1
ATOM 1378 C C . SER A 1 183 ? -27.790 -26.467 -34.676 1.00 64.14 175 SER A C 1
ATOM 1379 O O . SER A 1 183 ? -27.192 -27.163 -35.487 1.00 63.01 175 SER A O 1
ATOM 1382 N N . SER A 1 184 ? -28.578 -26.966 -33.729 1.00 61.11 176 SER A N 1
ATOM 1383 C CA . SER A 1 184 ? -28.872 -28.375 -33.585 1.00 61.52 176 SER A CA 1
ATOM 1384 C C . SER A 1 184 ? -30.261 -28.481 -33.003 1.00 67.37 176 SER A C 1
ATOM 1385 O O . SER A 1 184 ? -30.607 -27.712 -32.103 1.00 67.52 176 SER A O 1
ATOM 1388 N N . PHE A 1 185 ? -31.051 -29.433 -33.508 1.00 63.90 177 PHE A N 1
ATOM 1389 C CA . PHE A 1 185 ? -32.428 -29.641 -33.072 1.00 64.33 177 PHE A CA 1
ATOM 1390 C C . PHE A 1 185 ? -32.611 -31.055 -32.575 1.00 66.92 177 PHE A C 1
ATOM 1391 O O . PHE A 1 185 ? -31.981 -31.964 -33.103 1.00 67.17 177 PHE A O 1
ATOM 1399 N N . LEU A 1 186 ? -33.457 -31.248 -31.550 1.00 62.44 178 LEU A N 1
ATOM 1400 C CA . LEU A 1 186 ? -33.764 -32.569 -31.022 1.00 63.18 178 LEU A CA 1
ATOM 1401 C C . LEU A 1 186 ? -35.289 -32.757 -31.103 1.00 68.77 178 LEU A C 1
ATOM 1402 O O . LEU A 1 186 ? -36.039 -32.179 -30.316 1.00 68.57 178 LEU A O 1
ATOM 1407 N N . HIS A 1 187 ? -35.724 -33.528 -32.108 1.00 66.69 179 HIS A N 1
ATOM 1408 C CA A HIS A 1 187 ? -37.143 -33.789 -32.315 0.50 67.67 179 HIS A CA 1
ATOM 1409 C CA B HIS A 1 187 ? -37.119 -33.818 -32.406 0.50 67.76 179 HIS A CA 1
ATOM 1410 C C . HIS A 1 187 ? -37.597 -35.063 -31.618 1.00 75.51 179 HIS A C 1
ATOM 1411 O O . HIS A 1 187 ? -37.250 -36.184 -31.993 1.00 77.03 179 HIS A O 1
ATOM 1424 N N . LEU A 1 188 ? -38.372 -34.873 -30.558 1.00 75.11 180 LEU A N 1
ATOM 1425 C CA . LEU A 1 188 ? -38.948 -35.957 -29.769 1.00 78.38 180 LEU A CA 1
ATOM 1426 C C . LEU A 1 188 ? -40.468 -35.812 -29.930 1.00 86.34 180 LEU A C 1
ATOM 1427 O O . LEU A 1 188 ? -40.926 -34.780 -30.427 1.00 85.26 180 LEU A O 1
ATOM 1432 N N . THR A 1 189 ? -41.252 -36.799 -29.483 1.00 86.58 181 THR A N 1
ATOM 1433 C CA . THR A 1 189 ? -42.707 -36.641 -29.489 1.00 88.96 181 THR A CA 1
ATOM 1434 C C . THR A 1 189 ? -43.035 -35.873 -28.197 1.00 98.35 181 THR A C 1
ATOM 1435 O O . THR A 1 189 ? -42.147 -35.694 -27.362 1.00 96.44 181 THR A O 1
ATOM 1439 N N . SER A 1 190 ? -44.291 -35.407 -28.018 1.00 101.38 182 SER A N 1
ATOM 1440 C CA . SER A 1 190 ? -44.678 -34.778 -26.750 1.00 103.78 182 SER A CA 1
ATOM 1441 C C . SER A 1 190 ? -44.743 -35.948 -25.759 1.00 114.50 182 SER A C 1
ATOM 1442 O O . SER A 1 190 ? -44.800 -37.112 -26.189 1.00 116.05 182 SER A O 1
ATOM 1445 N N . ASP A 1 191 ? -44.698 -35.662 -24.452 1.00 113.80 183 ASP A N 1
ATOM 1446 C CA . ASP A 1 191 ? -44.713 -36.702 -23.407 1.00 116.64 183 ASP A CA 1
ATOM 1447 C C . ASP A 1 191 ? -43.365 -37.463 -23.354 1.00 119.56 183 ASP A C 1
ATOM 1448 O O . ASP A 1 191 ? -43.005 -37.959 -22.288 1.00 120.11 183 ASP A O 1
ATOM 1453 N N . GLN A 1 192 ? -42.618 -37.529 -24.491 1.00 113.80 184 GLN A N 1
ATOM 1454 C CA . GLN A 1 192 ? -41.262 -38.098 -24.594 1.00 112.45 184 GLN A CA 1
ATOM 1455 C C . GLN A 1 192 ? -40.369 -37.027 -23.950 1.00 112.99 184 GLN A C 1
ATOM 1456 O O . GLN A 1 192 ? -39.359 -37.333 -23.320 1.00 111.93 184 GLN A O 1
ATOM 1462 N N . TRP A 1 193 ? -40.809 -35.767 -24.082 1.00 107.75 185 TRP A N 1
ATOM 1463 C CA . TRP A 1 193 ? -40.244 -34.566 -23.500 1.00 106.22 185 TRP A CA 1
ATOM 1464 C C . TRP A 1 193 ? -40.632 -34.527 -22.003 1.00 113.41 185 TRP A C 1
ATOM 1465 O O . TRP A 1 193 ? -39.778 -34.318 -21.142 1.00 113.18 185 TRP A O 1
ATOM 1476 N N . ARG A 1 194 ? -41.910 -34.802 -21.705 1.00 112.77 186 ARG A N 1
ATOM 1477 C CA . ARG A 1 194 ? -42.497 -34.778 -20.362 1.00 114.49 186 ARG A CA 1
ATOM 1478 C C . ARG A 1 194 ? -42.157 -35.995 -19.449 1.00 122.14 186 ARG A C 1
ATOM 1479 O O . ARG A 1 194 ? -42.344 -35.886 -18.236 1.00 123.91 186 ARG A O 1
ATOM 1487 N N . SER A 1 195 ? -41.647 -37.124 -20.006 1.00 119.04 187 SER A N 1
ATOM 1488 C CA . SER A 1 195 ? -41.285 -38.339 -19.240 1.00 120.36 187 SER A CA 1
ATOM 1489 C C . SER A 1 195 ? -39.797 -38.407 -18.847 1.00 122.22 187 SER A C 1
ATOM 1490 O O . SER A 1 195 ? -39.347 -39.408 -18.274 1.00 123.30 187 SER A O 1
ATOM 1493 N N . HIS A 1 196 ? -39.046 -37.334 -19.149 1.00 115.70 188 HIS A N 1
ATOM 1494 C CA . HIS A 1 196 ? -37.616 -37.189 -18.869 1.00 113.64 188 HIS A CA 1
ATOM 1495 C C . HIS A 1 196 ? -37.386 -35.961 -17.956 1.00 116.83 188 HIS A C 1
ATOM 1496 O O . HIS A 1 196 ? -37.927 -34.886 -18.210 1.00 115.63 188 HIS A O 1
ATOM 1503 N N . ASN A 1 197 ? -36.591 -36.146 -16.895 1.00 114.19 189 ASN A N 1
ATOM 1504 C CA . ASN A 1 197 ? -36.195 -35.120 -15.951 1.00 113.25 189 ASN A CA 1
ATOM 1505 C C . ASN A 1 197 ? -34.916 -34.526 -16.555 1.00 112.39 189 ASN A C 1
ATOM 1506 O O . ASN A 1 197 ? -33.844 -35.128 -16.523 1.00 111.31 189 ASN A O 1
ATOM 1511 N N . SER A 1 198 ? -35.113 -33.459 -17.285 1.00 106.83 190 SER A N 1
ATOM 1512 C CA . SER A 1 198 ? -34.151 -32.536 -17.911 1.00 104.35 190 SER A CA 1
ATOM 1513 C C . SER A 1 198 ? -33.569 -33.029 -19.244 1.00 103.03 190 SER A C 1
ATOM 1514 O O . SER A 1 198 ? -33.659 -34.218 -19.540 1.00 104.18 190 SER A O 1
ATOM 1517 N N . PHE A 1 199 ? -33.007 -32.098 -20.047 1.00 93.31 191 PHE A N 1
ATOM 1518 C CA . PHE A 1 199 ? -32.366 -32.360 -21.341 1.00 90.16 191 PHE A CA 1
ATOM 1519 C C . PHE A 1 199 ? -31.150 -31.461 -21.473 1.00 91.21 191 PHE A C 1
ATOM 1520 O O . PHE A 1 199 ? -31.222 -30.297 -21.079 1.00 89.08 191 PHE A O 1
ATOM 1528 N N . THR A 1 200 ? -30.039 -31.990 -22.042 1.00 86.94 192 THR A N 1
ATOM 1529 C CA . THR A 1 200 ? -28.776 -31.266 -22.176 1.00 84.74 192 THR A CA 1
ATOM 1530 C C . THR A 1 200 ? -28.172 -31.289 -23.579 1.00 86.62 192 THR A C 1
ATOM 1531 O O . THR A 1 200 ? -28.051 -32.349 -24.187 1.00 87.47 192 THR A O 1
ATOM 1535 N N . CYS A 1 201 ? -27.738 -30.103 -24.049 1.00 79.42 193 CYS A N 1
ATOM 1536 C CA . CYS A 1 201 ? -27.024 -29.895 -25.293 1.00 76.93 193 CYS A CA 1
ATOM 1537 C C . CYS A 1 201 ? -25.579 -29.532 -24.931 1.00 77.86 193 CYS A C 1
ATOM 1538 O O . CYS A 1 201 ? -25.335 -28.511 -24.283 1.00 75.51 193 CYS A O 1
ATOM 1541 N N . GLN A 1 202 ? -24.645 -30.412 -25.300 1.00 75.57 194 GLN A N 1
ATOM 1542 C CA . GLN A 1 202 ? -23.209 -30.269 -25.077 1.00 76.33 194 GLN A CA 1
ATOM 1543 C C . GLN A 1 202 ? -22.516 -29.898 -26.384 1.00 78.50 194 GLN A C 1
ATOM 1544 O O . GLN A 1 202 ? -22.813 -30.473 -27.438 1.00 77.65 194 GLN A O 1
ATOM 1550 N N . VAL A 1 203 ? -21.593 -28.943 -26.309 1.00 73.90 195 VAL A N 1
ATOM 1551 C CA . VAL A 1 203 ? -20.791 -28.501 -27.446 1.00 72.48 195 VAL A CA 1
ATOM 1552 C C . VAL A 1 203 ? -19.326 -28.514 -27.042 1.00 75.89 195 VAL A C 1
ATOM 1553 O O . VAL A 1 203 ? -18.961 -27.931 -26.018 1.00 73.93 195 VAL A O 1
ATOM 1557 N N . THR A 1 204 ? -18.511 -29.242 -27.816 1.00 74.21 196 THR A N 1
ATOM 1558 C CA . THR A 1 204 ? -17.073 -29.355 -27.595 1.00 74.20 196 THR A CA 1
ATOM 1559 C C . THR A 1 204 ? -16.349 -28.590 -28.679 1.00 78.33 196 THR A C 1
ATOM 1560 O O . THR A 1 204 ? -16.565 -28.823 -29.867 1.00 76.98 196 THR A O 1
ATOM 1564 N N . HIS A 1 205 ? -15.530 -27.628 -28.247 1.00 75.55 197 HIS A N 1
ATOM 1565 C CA . HIS A 1 205 ? -14.756 -26.733 -29.106 1.00 74.39 197 HIS A CA 1
ATOM 1566 C C . HIS A 1 205 ? -13.386 -26.523 -28.451 1.00 79.37 197 HIS A C 1
ATOM 1567 O O . HIS A 1 205 ? -13.323 -26.095 -27.294 1.00 78.88 197 HIS A O 1
ATOM 1574 N N . GLU A 1 206 ? -12.294 -26.880 -29.183 1.00 77.78 198 GLU A N 1
ATOM 1575 C CA . GLU A 1 206 ? -10.882 -26.804 -28.740 1.00 78.36 198 GLU A CA 1
ATOM 1576 C C . GLU A 1 206 ? -10.658 -27.644 -27.472 1.00 84.99 198 GLU A C 1
ATOM 1577 O O . GLU A 1 206 ? -9.998 -27.189 -26.541 1.00 84.46 198 GLU A O 1
ATOM 1583 N N . GLY A 1 207 ? -11.267 -28.829 -27.425 1.00 84.70 199 GLY A N 1
ATOM 1584 C CA . GLY A 1 207 ? -11.180 -29.727 -26.277 1.00 87.01 199 GLY A CA 1
ATOM 1585 C C . GLY A 1 207 ? -12.056 -29.348 -25.092 1.00 93.71 199 GLY A C 1
ATOM 1586 O O . GLY A 1 207 ? -12.361 -30.203 -24.248 1.00 95.72 199 GLY A O 1
ATOM 1587 N N . ASP A 1 208 ? -12.443 -28.051 -24.995 1.00 89.18 200 ASP A N 1
ATOM 1588 C CA . ASP A 1 208 ? -13.301 -27.523 -23.927 1.00 89.04 200 ASP A CA 1
ATOM 1589 C C . ASP A 1 208 ? -14.750 -27.897 -24.236 1.00 90.92 200 ASP A C 1
ATOM 1590 O O . ASP A 1 208 ? -15.142 -27.942 -25.405 1.00 91.33 200 ASP A O 1
ATOM 1595 N N . THR A 1 209 ? -15.545 -28.143 -23.192 1.00 85.11 201 THR A N 1
ATOM 1596 C CA . THR A 1 209 ? -16.952 -28.507 -23.329 1.00 83.53 201 THR A CA 1
ATOM 1597 C C . THR A 1 209 ? -17.829 -27.482 -22.619 1.00 85.01 201 THR A C 1
ATOM 1598 O O . THR A 1 209 ? -17.561 -27.121 -21.472 1.00 84.04 201 THR A O 1
ATOM 1602 N N . VAL A 1 210 ? -18.840 -26.985 -23.334 1.00 81.03 202 VAL A N 1
ATOM 1603 C CA . VAL A 1 210 ? -19.837 -26.032 -22.846 1.00 81.32 202 VAL A CA 1
ATOM 1604 C C . VAL A 1 210 ? -21.199 -26.770 -22.930 1.00 89.77 202 VAL A C 1
ATOM 1605 O O . VAL A 1 210 ? -21.435 -27.499 -23.900 1.00 90.96 202 VAL A O 1
ATOM 1609 N N . GLU A 1 211 ? -22.056 -26.649 -21.898 1.00 87.57 203 GLU A N 1
ATOM 1610 C CA . GLU A 1 211 ? -23.353 -27.338 -21.895 1.00 88.45 203 GLU A CA 1
ATOM 1611 C C . GLU A 1 211 ? -24.497 -26.520 -21.290 1.00 93.42 203 GLU A C 1
ATOM 1612 O O . GLU A 1 211 ? -24.264 -25.703 -20.395 1.00 93.02 203 GLU A O 1
ATOM 1618 N N . LYS A 1 212 ? -25.735 -26.750 -21.778 1.00 91.04 204 LYS A N 1
ATOM 1619 C CA . LYS A 1 212 ? -26.943 -26.105 -21.252 1.00 91.25 204 LYS A CA 1
ATOM 1620 C C . LYS A 1 212 ? -28.079 -27.099 -21.097 1.00 98.86 204 LYS A C 1
ATOM 1621 O O . LYS A 1 212 ? -28.116 -28.099 -21.803 1.00 99.57 204 LYS A O 1
ATOM 1627 N N . SER A 1 213 ? -28.980 -26.853 -20.141 1.00 97.80 205 SER A N 1
ATOM 1628 C CA . SER A 1 213 ? -30.078 -27.771 -19.850 1.00 99.52 205 SER A CA 1
ATOM 1629 C C . SER A 1 213 ? -31.468 -27.135 -19.799 1.00 106.83 205 SER A C 1
ATOM 1630 O O . SER A 1 213 ? -31.619 -25.923 -19.601 1.00 105.53 205 SER A O 1
ATOM 1633 N N . LEU A 1 214 ? -32.486 -27.981 -19.999 1.00 107.39 206 LEU A N 1
ATOM 1634 C CA . LEU A 1 214 ? -33.899 -27.605 -19.965 1.00 109.07 206 LEU A CA 1
ATOM 1635 C C . LEU A 1 214 ? -34.598 -28.441 -18.924 1.00 119.07 206 LEU A C 1
ATOM 1636 O O . LEU A 1 214 ? -34.237 -29.603 -18.742 1.00 118.49 206 LEU A O 1
ATOM 1641 N N . SER A 1 215 ? -35.608 -27.874 -18.254 1.00 120.97 207 SER A N 1
ATOM 1642 C CA . SER A 1 215 ? -36.350 -28.634 -17.250 1.00 124.63 207 SER A CA 1
ATOM 1643 C C . SER A 1 215 ? -37.855 -28.666 -17.512 1.00 131.16 207 SER A C 1
ATOM 1644 O O . SER A 1 215 ? -38.518 -27.618 -17.476 1.00 129.85 207 SER A O 1
ATOM 1647 N N . PRO A 1 216 ? -38.415 -29.873 -17.770 1.00 130.93 208 PRO A N 1
ATOM 1648 C CA . PRO A 1 216 ? -39.870 -29.983 -17.937 1.00 132.65 208 PRO A CA 1
ATOM 1649 C C . PRO A 1 216 ? -40.494 -30.113 -16.535 1.00 140.73 208 PRO A C 1
ATOM 1650 O O . PRO A 1 216 ? -40.756 -31.229 -16.068 1.00 142.65 208 PRO A O 1
ATOM 1654 N N . ALA A 1 217 ? -40.646 -28.962 -15.833 1.00 137.40 209 ALA A N 1
ATOM 1655 C CA . ALA A 1 217 ? -41.166 -28.890 -14.464 1.00 165.87 209 ALA A CA 1
ATOM 1656 C C . ALA A 1 217 ? -42.244 -27.817 -14.298 1.00 191.89 209 ALA A C 1
ATOM 1657 O O . ALA A 1 217 ? -43.048 -27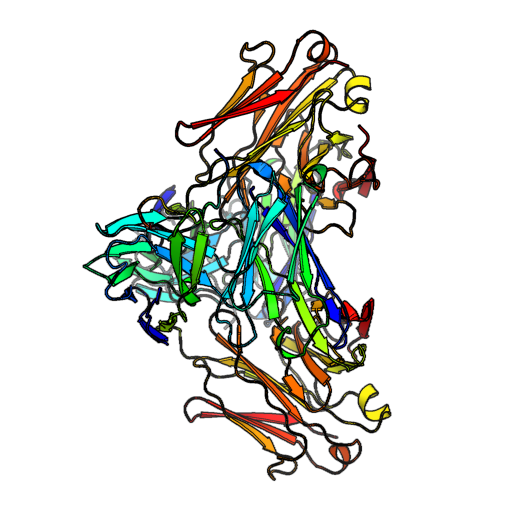.599 -15.203 1.00 151.56 209 ALA A O 1
ATOM 1659 N N . GLN B 2 1 ? -23.400 2.705 -61.295 1.00 81.83 1 GLN B N 1
ATOM 1660 C CA . GLN B 2 1 ? -24.666 2.870 -61.978 1.00 82.64 1 GLN B CA 1
ATOM 1661 C C . GLN B 2 1 ? -25.031 1.656 -62.830 1.00 86.99 1 GLN B C 1
ATOM 1662 O O . GLN B 2 1 ? -26.231 1.425 -62.950 1.00 88.98 1 GLN B O 1
ATOM 1668 N N . VAL B 2 2 ? -24.055 0.927 -63.466 1.00 79.02 2 VAL B N 1
ATOM 1669 C CA . VAL B 2 2 ? -24.328 -0.244 -64.322 1.00 76.47 2 VAL B CA 1
ATOM 1670 C C . VAL B 2 2 ? -24.931 -1.385 -63.474 1.00 79.63 2 VAL B C 1
ATOM 1671 O O . VAL B 2 2 ? -24.380 -1.740 -62.419 1.00 79.90 2 VAL B O 1
ATOM 1675 N N . GLN B 2 3 ? -26.078 -1.928 -63.919 1.00 73.58 3 GLN B N 1
ATOM 1676 C CA . GLN B 2 3 ? -26.779 -2.980 -63.184 1.00 71.96 3 GLN B CA 1
ATOM 1677 C C . GLN B 2 3 ? -27.476 -3.979 -64.098 1.00 73.42 3 GLN B C 1
ATOM 1678 O O . GLN B 2 3 ? -28.127 -3.585 -65.076 1.00 75.56 3 GLN B O 1
ATOM 1684 N N . LEU B 2 4 ? -27.333 -5.277 -63.778 1.00 64.16 4 LEU B N 1
ATOM 1685 C CA . LEU B 2 4 ? -27.996 -6.349 -64.506 1.00 62.96 4 LEU B CA 1
ATOM 1686 C C . LEU B 2 4 ? -28.902 -6.996 -63.474 1.00 63.86 4 LEU B C 1
ATOM 1687 O O . LEU B 2 4 ? -28.427 -7.606 -62.518 1.00 60.64 4 LEU B O 1
ATOM 1692 N N . GLN B 2 5 ? -30.204 -6.771 -63.602 1.00 62.51 5 GLN B N 1
ATOM 1693 C CA . GLN B 2 5 ? -31.131 -7.297 -62.616 1.00 62.90 5 GLN B CA 1
ATOM 1694 C C . GLN B 2 5 ? -31.870 -8.476 -63.184 1.00 64.98 5 GLN B C 1
ATOM 1695 O O . GLN B 2 5 ? -32.479 -8.375 -64.237 1.00 65.76 5 GLN B O 1
ATOM 1701 N N . GLU B 2 6 ? -31.751 -9.619 -62.509 1.00 59.09 6 GLU B N 1
ATOM 1702 C CA . GLU B 2 6 ? -32.373 -10.872 -62.931 1.00 57.81 6 GLU B CA 1
ATOM 1703 C C . GLU B 2 6 ? -33.726 -11.129 -62.241 1.00 63.03 6 GLU B C 1
ATOM 1704 O O . GLU B 2 6 ? -34.000 -10.583 -61.153 1.00 61.68 6 GLU B O 1
ATOM 1710 N N . SER B 2 7 ? -34.563 -11.991 -62.852 1.00 59.67 7 SER B N 1
ATOM 1711 C CA . SER B 2 7 ? -35.851 -12.370 -62.260 1.00 58.87 7 SER B CA 1
ATOM 1712 C C . SER B 2 7 ? -35.623 -13.194 -60.965 1.00 66.64 7 SER B C 1
ATOM 1713 O O . SER B 2 7 ? -34.495 -13.645 -60.680 1.00 66.14 7 SER B O 1
ATOM 1716 N N . GLY B 2 8 ? -36.670 -13.339 -60.166 1.00 65.50 8 GLY B N 1
ATOM 1717 C CA . GLY B 2 8 ? -36.570 -14.038 -58.886 1.00 65.44 8 GLY B CA 1
ATOM 1718 C C . GLY B 2 8 ? -36.428 -15.543 -58.968 1.00 70.08 8 GLY B C 1
ATOM 1719 O O . GLY B 2 8 ? -36.492 -16.112 -60.064 1.00 69.91 8 GLY B O 1
ATOM 1720 N N . PRO B 2 9 ? -36.299 -16.218 -57.794 1.00 68.13 9 PRO B N 1
ATOM 1721 C CA . PRO B 2 9 ? -36.171 -17.694 -57.785 1.00 68.25 9 PRO B CA 1
ATOM 1722 C C . PRO B 2 9 ? -37.336 -18.424 -58.437 1.00 72.15 9 PRO B C 1
ATOM 1723 O O . PRO B 2 9 ? -38.441 -17.886 -58.531 1.00 73.47 9 PRO B O 1
ATOM 1727 N N . GLU B 2 10 ? -37.070 -19.642 -58.921 1.00 66.56 10 GLU B N 1
ATOM 1728 C CA . GLU B 2 10 ? -38.048 -20.455 -59.630 1.00 65.54 10 GLU B CA 1
ATOM 1729 C C . GLU B 2 10 ? -38.045 -21.890 -59.148 1.00 69.00 10 GLU B C 1
ATOM 1730 O O . GLU B 2 10 ? -36.974 -22.491 -59.013 1.00 69.27 10 GLU B O 1
ATOM 1736 N N . LEU B 2 11 ? -39.244 -22.439 -58.859 1.00 65.52 11 LEU B N 1
ATOM 1737 C CA . LEU B 2 11 ? -39.381 -23.843 -58.478 1.00 64.96 11 LEU B CA 1
ATOM 1738 C C . LEU B 2 11 ? -40.170 -24.545 -59.578 1.00 70.94 11 LEU B C 1
ATOM 1739 O O . LEU B 2 11 ? -41.330 -24.212 -59.845 1.00 70.50 11 LEU B O 1
ATOM 1744 N N . LYS B 2 12 ? -39.513 -25.474 -60.250 1.00 68.75 12 LYS B N 1
ATOM 1745 C CA . LYS B 2 12 ? -40.126 -26.205 -61.337 1.00 71.31 12 LYS B CA 1
ATOM 1746 C C . LYS B 2 12 ? -40.011 -27.708 -61.084 1.00 79.58 12 LYS B C 1
ATOM 1747 O O . LYS B 2 12 ? -39.119 -28.136 -60.352 1.00 81.02 12 LYS B O 1
ATOM 1753 N N . LYS B 2 13 ? -40.924 -28.496 -61.670 1.00 77.64 13 LYS B N 1
ATOM 1754 C CA . LYS B 2 13 ? -40.942 -29.963 -61.598 1.00 78.02 13 LYS B CA 1
ATOM 1755 C C . LYS B 2 13 ? -40.105 -30.439 -62.793 1.00 81.69 13 LYS B C 1
ATOM 1756 O O . LYS B 2 13 ? -40.074 -29.714 -63.791 1.00 81.12 13 LYS B O 1
ATOM 1762 N N . PRO B 2 14 ? -39.495 -31.650 -62.798 1.00 77.98 14 PRO B N 1
ATOM 1763 C CA . PRO B 2 14 ? -38.774 -32.085 -64.010 1.00 78.16 14 PRO B CA 1
ATOM 1764 C C . PRO B 2 14 ? -39.710 -32.153 -65.229 1.00 83.88 14 PRO B C 1
ATOM 1765 O O . PRO B 2 14 ? -40.911 -32.384 -65.082 1.00 84.43 14 PRO B O 1
ATOM 1769 N N . GLY B 2 15 ? -39.174 -31.875 -66.411 1.00 80.45 15 GLY B N 1
ATOM 1770 C CA . GLY B 2 15 ? -39.946 -31.889 -67.651 1.00 80.16 15 GLY B CA 1
ATOM 1771 C C . GLY B 2 15 ? -40.581 -30.559 -67.984 1.00 83.17 15 GLY B C 1
ATOM 1772 O O . GLY B 2 15 ? -40.977 -30.330 -69.131 1.00 85.49 15 GLY B O 1
ATOM 1773 N N . GLU B 2 16 ? -40.684 -29.668 -66.993 1.00 76.64 16 GLU B N 1
ATOM 1774 C CA . GLU B 2 16 ? -41.215 -28.323 -67.199 1.00 75.52 16 GLU B CA 1
ATOM 1775 C C . GLU B 2 16 ? -40.174 -27.442 -67.900 1.00 77.49 16 GLU B C 1
ATOM 1776 O O . GLU B 2 16 ? -39.079 -27.908 -68.234 1.00 77.60 16 GLU B O 1
ATOM 1782 N N . THR B 2 17 ? -40.532 -26.185 -68.142 1.00 72.40 17 THR B N 1
ATOM 1783 C CA . THR B 2 17 ? -39.722 -25.215 -68.855 1.00 71.86 17 THR B CA 1
ATOM 1784 C C . THR B 2 17 ? -39.680 -23.922 -68.029 1.00 75.87 17 THR B C 1
ATOM 1785 O O . THR B 2 17 ? -40.689 -23.557 -67.418 1.00 74.98 17 THR B O 1
ATOM 1789 N N . VAL B 2 18 ? -38.503 -23.263 -67.981 1.00 72.04 18 VAL B N 1
ATOM 1790 C CA . VAL B 2 18 ? -38.308 -22.040 -67.204 1.00 71.52 18 VAL B CA 1
ATOM 1791 C C . VAL B 2 18 ? -37.756 -20.927 -68.090 1.00 75.00 18 VAL B C 1
ATOM 1792 O O . VAL B 2 18 ? -36.997 -21.215 -68.999 1.00 74.15 18 VAL B O 1
ATOM 1796 N N . LYS B 2 19 ? -38.172 -19.677 -67.843 1.00 71.52 19 LYS B N 1
ATOM 1797 C CA . LYS B 2 19 ? -37.732 -18.502 -68.564 1.00 72.08 19 LYS B CA 1
ATOM 1798 C C . LYS B 2 19 ? -37.214 -17.489 -67.541 1.00 78.43 19 LYS B C 1
ATOM 1799 O O . LYS B 2 19 ? -37.972 -17.036 -66.688 1.00 79.40 19 LYS B O 1
ATOM 1805 N N . ILE B 2 20 ? -35.909 -17.162 -67.614 1.00 74.05 20 ILE B N 1
ATOM 1806 C CA . ILE B 2 20 ? -35.173 -16.245 -66.737 1.00 71.22 20 ILE B CA 1
ATOM 1807 C C . ILE B 2 20 ? -34.850 -14.981 -67.517 1.00 70.85 20 ILE B C 1
ATOM 1808 O O . ILE B 2 20 ? -34.387 -15.076 -68.652 1.00 69.76 20 ILE B O 1
ATOM 1813 N N . SER B 2 21 ? -35.077 -13.801 -66.914 1.00 66.51 21 SER B N 1
ATOM 1814 C CA . SER B 2 21 ? -34.794 -12.506 -67.543 1.00 65.67 21 SER B CA 1
ATOM 1815 C C . SER B 2 21 ? -33.640 -11.820 -66.877 1.00 67.09 21 SER B C 1
ATOM 1816 O O . SER B 2 21 ? -33.293 -12.147 -65.746 1.00 66.20 21 SER B O 1
ATOM 1819 N N . CYS B 2 22 ? -33.040 -10.865 -67.589 1.00 65.15 22 CYS B N 1
ATOM 1820 C CA . CYS B 2 22 ? -31.855 -10.106 -67.170 1.00 64.72 22 CYS B CA 1
ATOM 1821 C C . CYS B 2 22 ? -31.964 -8.699 -67.751 1.00 66.85 22 CYS B C 1
ATOM 1822 O O . CYS B 2 22 ? -31.717 -8.475 -68.932 1.00 64.70 22 CYS B O 1
ATOM 1825 N N . LYS B 2 23 ? -32.430 -7.777 -66.916 1.00 66.45 23 LYS B N 1
ATOM 1826 C CA . LYS B 2 23 ? -32.698 -6.378 -67.242 1.00 67.92 23 LYS B CA 1
ATOM 1827 C C . LYS B 2 23 ? -31.441 -5.547 -67.076 1.00 73.20 23 LYS B C 1
ATOM 1828 O O . LYS B 2 23 ? -30.908 -5.401 -65.968 1.00 71.63 23 LYS B O 1
ATOM 1834 N N . VAL B 2 24 ? -30.950 -5.034 -68.204 1.00 71.53 24 VAL B N 1
ATOM 1835 C CA . VAL B 2 24 ? -29.726 -4.250 -68.279 1.00 71.97 24 VAL B CA 1
ATOM 1836 C C . VAL B 2 24 ? -30.022 -2.757 -68.133 1.00 79.15 24 VAL B C 1
ATOM 1837 O O . VAL B 2 24 ? -30.918 -2.250 -68.802 1.00 81.44 24 VAL B O 1
ATOM 1841 N N . SER B 2 25 ? -29.265 -2.066 -67.264 1.00 74.67 25 SER B N 1
ATOM 1842 C CA . SER B 2 25 ? -29.352 -0.623 -67.053 1.00 74.25 25 SER B CA 1
ATOM 1843 C C . SER B 2 25 ? -27.975 -0.032 -66.794 1.00 77.32 25 SER B C 1
ATOM 1844 O O . SER B 2 25 ? -27.102 -0.724 -66.268 1.00 76.13 25 SER B O 1
ATOM 1847 N N . GLY B 2 26 ? -27.772 1.208 -67.243 1.00 74.69 26 GLY B N 1
ATOM 1848 C CA . GLY B 2 26 ? -26.523 1.946 -67.048 1.00 73.65 26 GLY B CA 1
ATOM 1849 C C . GLY B 2 26 ? -25.526 2.018 -68.192 1.00 74.70 26 GLY B C 1
ATOM 1850 O O . GLY B 2 26 ? -24.491 2.691 -68.055 1.00 72.99 26 GLY B O 1
ATOM 1851 N N . TYR B 2 27 ? -25.810 1.307 -69.307 1.00 70.20 27 TYR B N 1
ATOM 1852 C CA . TYR B 2 27 ? -24.977 1.274 -70.517 1.00 70.23 27 TYR B CA 1
ATOM 1853 C C . TYR B 2 27 ? -25.826 0.873 -71.741 1.00 78.24 27 TYR B C 1
ATOM 1854 O O . TYR B 2 27 ? -26.861 0.200 -71.565 1.00 78.33 27 TYR B O 1
ATOM 1863 N N . PRO B 2 28 ? -25.379 1.205 -72.985 1.00 74.98 28 PRO B N 1
ATOM 1864 C CA . PRO B 2 28 ? -26.153 0.788 -74.178 1.00 75.75 28 PRO B CA 1
ATOM 1865 C C . PRO B 2 28 ? -26.161 -0.732 -74.410 1.00 81.16 28 PRO B C 1
ATOM 1866 O O . PRO B 2 28 ? -25.141 -1.335 -74.753 1.00 82.35 28 PRO B O 1
ATOM 1870 N N . PHE B 2 29 ? -27.327 -1.341 -74.208 1.00 77.14 29 PHE B N 1
ATOM 1871 C CA . PHE B 2 29 ? -27.588 -2.778 -74.293 1.00 77.36 29 PHE B CA 1
ATOM 1872 C C . PHE B 2 29 ? -26.975 -3.490 -75.498 1.00 80.17 29 PHE B C 1
ATOM 1873 O O . PHE B 2 29 ? -26.404 -4.569 -75.338 1.00 79.08 29 PHE B O 1
ATOM 1881 N N . THR B 2 30 ? -27.079 -2.886 -76.690 1.00 77.42 30 THR B N 1
ATOM 1882 C CA . THR B 2 30 ? -26.625 -3.457 -77.973 1.00 77.26 30 THR B CA 1
ATOM 1883 C C . THR B 2 30 ? -25.089 -3.375 -78.172 1.00 79.01 30 THR B C 1
ATOM 1884 O O . THR B 2 30 ? -24.572 -4.036 -79.081 1.00 79.69 30 THR B O 1
ATOM 1888 N N . ASN B 2 31 ? -24.373 -2.592 -77.311 1.00 72.76 31 ASN B N 1
ATOM 1889 C CA . ASN B 2 31 ? -22.912 -2.433 -77.332 1.00 72.49 31 ASN B CA 1
ATOM 1890 C C . ASN B 2 31 ? -22.171 -3.715 -76.937 1.00 78.02 31 ASN B C 1
ATOM 1891 O O . ASN B 2 31 ? -21.059 -3.948 -77.414 1.00 79.74 31 ASN B O 1
ATOM 1896 N N . TYR B 2 32 ? -22.736 -4.504 -76.013 1.00 71.81 32 TYR B N 1
ATOM 1897 C CA . TYR B 2 32 ? -22.073 -5.695 -75.511 1.00 69.95 32 TYR B CA 1
ATOM 1898 C C . TYR B 2 32 ? -22.965 -6.882 -75.608 1.00 70.89 32 TYR B C 1
ATOM 1899 O O . TYR B 2 32 ? -24.147 -6.769 -75.357 1.00 70.24 32 TYR B O 1
ATOM 1908 N N . GLY B 2 33 ? -22.373 -8.034 -75.884 1.00 67.74 33 GLY B N 1
ATOM 1909 C CA . GLY B 2 33 ? -23.052 -9.327 -75.862 1.00 67.10 33 GLY B CA 1
ATOM 1910 C C . GLY B 2 33 ? -23.265 -9.777 -74.421 1.00 65.95 33 GLY B C 1
ATOM 1911 O O . GLY B 2 33 ? -22.624 -9.280 -73.481 1.00 64.45 33 GLY B O 1
ATOM 1912 N N . MET B 2 34 ? -24.188 -10.699 -74.229 1.00 59.04 34 MET B N 1
ATOM 1913 C CA . MET B 2 34 ? -24.513 -11.174 -72.897 1.00 55.97 34 MET B CA 1
ATOM 1914 C C . MET B 2 34 ? -24.125 -12.630 -72.772 1.00 59.10 34 MET B C 1
ATOM 1915 O O . MET B 2 34 ? -24.559 -13.450 -73.579 1.00 60.17 34 MET B O 1
ATOM 1920 N N . ASN B 2 35 ? -23.312 -12.945 -71.759 1.00 53.38 35 ASN B N 1
ATOM 1921 C CA . ASN B 2 35 ? -22.910 -14.302 -71.411 1.00 53.64 35 ASN B CA 1
ATOM 1922 C C . ASN B 2 35 ? -23.884 -14.876 -70.376 1.00 57.73 35 ASN B C 1
ATOM 1923 O O . ASN B 2 35 ? -24.480 -14.119 -69.591 1.00 56.73 35 ASN B O 1
ATOM 1928 N N . TRP B 2 36 ? -24.049 -16.202 -70.377 1.00 53.73 36 TRP B N 1
ATOM 1929 C CA . TRP B 2 36 ? -24.850 -16.898 -69.381 1.00 54.03 36 TRP B CA 1
ATOM 1930 C C . TRP B 2 36 ? -23.920 -17.909 -68.698 1.00 60.01 36 TRP B C 1
ATOM 1931 O O . TRP B 2 36 ? -23.124 -18.568 -69.381 1.00 59.21 36 TRP B O 1
ATOM 1942 N N . VAL B 2 37 ? -23.939 -17.930 -67.344 1.00 56.61 37 VAL B N 1
ATOM 1943 C CA . VAL B 2 37 ? -23.068 -18.770 -66.522 1.00 57.10 37 VAL B CA 1
ATOM 1944 C C . VAL B 2 37 ? -23.883 -19.612 -65.535 1.00 61.94 37 VAL B C 1
ATOM 1945 O O . VAL B 2 37 ? -24.831 -19.101 -64.934 1.00 61.45 37 VAL B O 1
ATOM 1949 N N . LYS B 2 38 ? -23.490 -20.882 -65.339 1.00 58.61 38 LYS B N 1
ATOM 1950 C CA . LYS B 2 38 ? -24.155 -21.776 -64.390 1.00 59.12 38 LYS B CA 1
ATOM 1951 C C . LYS B 2 38 ? -23.255 -22.039 -63.201 1.00 67.84 38 LYS B C 1
ATOM 1952 O O . LYS B 2 38 ? -22.072 -22.292 -63.358 1.00 68.34 38 LYS B O 1
ATOM 1958 N N . GLN B 2 39 ? -23.810 -21.959 -62.014 1.00 67.81 39 GLN B N 1
ATOM 1959 C CA . GLN B 2 39 ? -23.096 -22.261 -60.794 1.00 69.09 39 GLN B CA 1
ATOM 1960 C C . GLN B 2 39 ? -23.932 -23.279 -60.013 1.00 81.22 39 GLN B C 1
ATOM 1961 O O . GLN B 2 39 ? -24.828 -22.901 -59.257 1.00 81.53 39 GLN B O 1
ATOM 1967 N N . ALA B 2 40 ? -23.680 -24.573 -60.250 1.00 84.90 40 ALA B N 1
ATOM 1968 C CA . ALA B 2 40 ? -24.374 -25.676 -59.577 1.00 88.30 40 ALA B CA 1
ATOM 1969 C C . ALA B 2 40 ? -23.875 -25.717 -58.137 1.00 98.73 40 ALA B C 1
ATOM 1970 O O . ALA B 2 40 ? -22.760 -25.232 -57.939 1.00 97.73 40 ALA B O 1
ATOM 1972 N N . PRO B 2 41 ? -24.644 -26.292 -57.141 1.00 100.23 41 PRO B N 1
ATOM 1973 C CA . PRO B 2 41 ? -24.172 -26.337 -55.730 1.00 100.54 41 PRO B CA 1
ATOM 1974 C C . PRO B 2 41 ? -22.674 -26.584 -55.480 1.00 106.89 41 PRO B C 1
ATOM 1975 O O . PRO B 2 41 ? -22.146 -26.017 -54.505 1.00 108.04 41 PRO B O 1
ATOM 1979 N N . ARG B 2 42 ? -21.973 -27.358 -56.370 1.00 102.37 42 ARG B N 1
ATOM 1980 C CA . ARG B 2 42 ? -20.511 -27.565 -56.317 1.00 101.09 42 ARG B CA 1
ATOM 1981 C C . ARG B 2 42 ? -19.734 -26.223 -56.232 1.00 104.40 42 ARG B C 1
ATOM 1982 O O . ARG B 2 42 ? -18.612 -26.194 -55.725 1.00 104.25 42 ARG B O 1
ATOM 1990 N N . LYS B 2 43 ? -20.394 -25.126 -56.716 1.00 99.80 43 LYS B N 1
ATOM 1991 C CA . LYS B 2 43 ? -20.074 -23.684 -56.821 1.00 98.10 43 LYS B CA 1
ATOM 1992 C C . LYS B 2 43 ? -19.176 -23.344 -58.059 1.00 98.69 43 LYS B C 1
ATOM 1993 O O . LYS B 2 43 ? -19.025 -22.146 -58.413 1.00 98.22 43 LYS B O 1
ATOM 1999 N N . VAL B 2 44 ? -18.666 -24.395 -58.772 1.00 90.88 44 VAL B N 1
ATOM 2000 C CA . VAL B 2 44 ? -17.842 -24.195 -59.972 1.00 88.28 44 VAL B CA 1
ATOM 2001 C C . VAL B 2 44 ? -18.651 -23.483 -61.051 1.00 85.99 44 VAL B C 1
ATOM 2002 O O . VAL B 2 44 ? -19.718 -24.004 -61.448 1.00 88.20 44 VAL B O 1
ATOM 2006 N N . LEU B 2 45 ? -18.178 -22.251 -61.468 1.00 72.01 45 LEU B N 1
ATOM 2007 C CA . LEU B 2 45 ? -18.757 -21.436 -62.550 1.00 66.81 45 LEU B CA 1
ATOM 2008 C C . LEU B 2 45 ? -18.566 -22.159 -63.867 1.00 63.95 45 LEU B C 1
ATOM 2009 O O . LEU B 2 45 ? -17.475 -22.654 -64.142 1.00 63.90 45 LEU B O 1
ATOM 2014 N N . LYS B 2 46 ? -19.622 -22.222 -64.684 1.00 57.72 46 LYS B N 1
ATOM 2015 C CA . LYS B 2 46 ? -19.624 -22.879 -65.994 1.00 56.34 46 LYS B CA 1
ATOM 2016 C C . LYS B 2 46 ? -20.231 -21.977 -67.082 1.00 59.77 46 LYS B C 1
ATOM 2017 O O . LYS B 2 46 ? -21.393 -21.621 -67.013 1.00 59.59 46 LYS B O 1
ATOM 2023 N N . TRP B 2 47 ? -19.434 -21.599 -68.073 1.00 58.25 47 TRP B N 1
ATOM 2024 C CA . TRP B 2 47 ? -19.888 -20.769 -69.193 1.00 58.13 47 TRP B CA 1
ATOM 2025 C C . TRP B 2 47 ? -20.884 -21.566 -70.058 1.00 65.51 47 TRP B C 1
ATOM 2026 O O . TRP B 2 47 ? -20.553 -22.657 -70.521 1.00 68.17 47 TRP B O 1
ATOM 2037 N N . MET B 2 48 ? -22.098 -21.038 -70.256 1.00 60.40 48 MET B N 1
ATOM 2038 C CA . MET B 2 48 ? -23.142 -21.699 -71.029 1.00 59.17 48 MET B CA 1
ATOM 2039 C C . MET B 2 48 ? -23.181 -21.241 -72.468 1.00 64.21 48 MET B C 1
ATOM 2040 O O . MET B 2 48 ? -23.823 -21.886 -73.316 1.00 63.62 48 MET B O 1
ATOM 2045 N N . GLY B 2 49 ? -22.550 -20.098 -72.725 1.00 61.11 49 GLY B N 1
ATOM 2046 C CA . GLY B 2 49 ? -22.529 -19.478 -74.047 1.00 60.33 49 GLY B CA 1
ATOM 2047 C C . GLY B 2 49 ? -22.873 -18.012 -73.953 1.00 63.70 49 GLY B C 1
ATOM 2048 O O . GLY B 2 49 ? -22.891 -17.444 -72.856 1.00 63.16 49 GLY B O 1
ATOM 2049 N N . TRP B 2 50 ? -23.118 -17.375 -75.104 1.00 60.25 50 TRP B N 1
ATOM 2050 C CA . TRP B 2 50 ? -23.449 -15.947 -75.167 1.00 57.82 50 TRP B CA 1
ATOM 2051 C C . TRP B 2 50 ? -24.368 -15.644 -76.345 1.00 63.04 50 TRP B C 1
ATOM 2052 O O . TRP B 2 50 ? -24.612 -16.517 -77.181 1.00 63.53 50 TRP B O 1
ATOM 2063 N N . ILE B 2 51 ? -24.901 -14.410 -76.385 1.00 59.35 51 ILE B N 1
ATOM 2064 C CA . ILE B 2 51 ? -25.806 -13.932 -77.421 1.00 58.36 51 ILE B CA 1
ATOM 2065 C C . ILE B 2 51 ? -25.478 -12.495 -77.837 1.00 62.94 51 ILE B C 1
ATOM 2066 O O . ILE B 2 51 ? -25.287 -11.637 -76.971 1.00 59.85 51 ILE B O 1
ATOM 2071 N N . ASP B 2 52 ? -25.428 -12.232 -79.163 1.00 64.15 52 ASP B N 1
ATOM 2072 C CA . ASP B 2 52 ? -25.256 -10.875 -79.698 1.00 65.45 52 ASP B CA 1
ATOM 2073 C C . ASP B 2 52 ? -26.563 -10.120 -79.385 1.00 69.41 52 ASP B C 1
ATOM 2074 O O . ASP B 2 52 ? -27.647 -10.560 -79.772 1.00 70.35 52 ASP B O 1
ATOM 2079 N N . THR B 2 53 A -26.458 -9.031 -78.638 1.00 65.46 52 THR B N 1
ATOM 2080 C CA . THR B 2 53 A -27.614 -8.254 -78.202 1.00 66.01 52 THR B CA 1
ATOM 2081 C C . THR B 2 53 A -28.197 -7.344 -79.308 1.00 72.71 52 THR B C 1
ATOM 2082 O O . THR B 2 53 A -29.137 -6.597 -79.029 1.00 72.34 52 THR B O 1
ATOM 2086 N N . TYR B 2 54 ? -27.680 -7.421 -80.556 1.00 69.33 53 TYR B N 1
ATOM 2087 C CA . TYR B 2 54 ? -28.279 -6.690 -81.661 1.00 69.08 53 TYR B CA 1
ATOM 2088 C C . TYR B 2 54 ? -28.982 -7.700 -82.616 1.00 75.83 53 TYR B C 1
ATOM 2089 O O . TYR B 2 54 ? -30.201 -7.584 -82.866 1.00 74.98 53 TYR B O 1
ATOM 2098 N N . THR B 2 55 ? -28.203 -8.704 -83.119 1.00 73.73 54 THR B N 1
ATOM 2099 C CA . THR B 2 55 ? -28.676 -9.726 -84.048 1.00 74.75 54 THR B CA 1
ATOM 2100 C C . THR B 2 55 ? -29.550 -10.757 -83.351 1.00 80.20 54 THR B C 1
ATOM 2101 O O . THR B 2 55 ? -30.545 -11.236 -83.912 1.00 81.37 54 THR B O 1
ATOM 2105 N N . GLY B 2 56 ? -29.163 -11.110 -82.138 1.00 75.34 55 GLY B N 1
ATOM 2106 C CA . GLY B 2 56 ? -29.860 -12.141 -81.394 1.00 74.54 55 GLY B CA 1
ATOM 2107 C C . GLY B 2 56 ? -29.251 -13.488 -81.688 1.00 78.69 55 GLY B C 1
ATOM 2108 O O . GLY B 2 56 ? -29.858 -14.515 -81.380 1.00 78.19 55 GLY B O 1
ATOM 2109 N N . ASP B 2 57 ? -28.041 -13.489 -82.302 1.00 76.19 56 ASP B N 1
ATOM 2110 C CA . ASP B 2 57 ? -27.309 -14.708 -82.656 1.00 77.11 56 ASP B CA 1
ATOM 2111 C C . ASP B 2 57 ? -26.710 -15.345 -81.398 1.00 78.49 56 ASP B C 1
ATOM 2112 O O . ASP B 2 57 ? -25.840 -14.744 -80.748 1.00 77.82 56 ASP B O 1
ATOM 2117 N N . PRO B 2 58 ? -27.164 -16.561 -81.035 1.00 72.61 57 PRO B N 1
ATOM 2118 C CA . PRO B 2 58 ? -26.622 -17.200 -79.850 1.00 71.46 57 PRO B CA 1
ATOM 2119 C C . PRO B 2 58 ? -25.460 -18.130 -80.204 1.00 77.64 57 PRO B C 1
ATOM 2120 O O . PRO B 2 58 ? -25.326 -18.577 -81.346 1.00 79.74 57 PRO B O 1
ATOM 2124 N N . THR B 2 59 ? -24.620 -18.412 -79.215 1.00 72.54 58 THR B N 1
ATOM 2125 C CA . THR B 2 59 ? -23.503 -19.349 -79.281 1.00 71.93 58 THR B CA 1
ATOM 2126 C C . THR B 2 59 ? -23.616 -20.131 -77.982 1.00 73.76 58 THR B C 1
ATOM 2127 O O . THR B 2 59 ? -23.616 -19.515 -76.921 1.00 72.86 58 THR B O 1
ATOM 2131 N N . TYR B 2 60 ? -23.798 -21.459 -78.062 1.00 70.58 59 TYR B N 1
ATOM 2132 C CA . TYR B 2 60 ? -23.939 -22.335 -76.883 1.00 69.63 59 TYR B CA 1
ATOM 2133 C C . TYR B 2 60 ? -22.660 -23.111 -76.622 1.00 73.10 59 TYR B C 1
ATOM 2134 O O . TYR B 2 60 ? -21.982 -23.505 -77.567 1.00 75.76 59 TYR B O 1
ATOM 2143 N N . ALA B 2 61 ? -22.333 -23.341 -75.355 1.00 66.80 60 ALA B N 1
ATOM 2144 C CA . ALA B 2 61 ? -21.172 -24.140 -74.986 1.00 66.39 60 ALA B CA 1
ATOM 2145 C C . ALA B 2 61 ? -21.552 -25.584 -75.280 1.00 71.87 60 ALA B C 1
ATOM 2146 O O . ALA B 2 61 ? -22.733 -25.877 -75.416 1.00 71.12 60 ALA B O 1
ATOM 2148 N N . ASP B 2 62 ? -20.572 -26.478 -75.387 1.00 71.33 61 ASP B N 1
ATOM 2149 C CA . ASP B 2 62 ? -20.795 -27.881 -75.714 1.00 73.37 61 ASP B CA 1
ATOM 2150 C C . ASP B 2 62 ? -21.775 -28.588 -74.799 1.00 79.18 61 ASP B C 1
ATOM 2151 O O . ASP B 2 62 ? -22.562 -29.416 -75.275 1.00 82.39 61 ASP B O 1
ATOM 2156 N N . ASP B 2 63 ? -21.764 -28.238 -73.509 1.00 73.51 62 ASP B N 1
ATOM 2157 C CA . ASP B 2 63 ? -22.644 -28.843 -72.505 1.00 72.66 62 ASP B CA 1
ATOM 2158 C C . ASP B 2 63 ? -24.054 -28.260 -72.482 1.00 72.57 62 ASP B C 1
ATOM 2159 O O . ASP B 2 63 ? -24.892 -28.741 -71.707 1.00 72.18 62 ASP B O 1
ATOM 2164 N N . PHE B 2 64 ? -24.319 -27.223 -73.312 1.00 65.45 63 PHE B N 1
ATOM 2165 C CA . PHE B 2 64 ? -25.600 -26.520 -73.278 1.00 63.39 63 PHE B CA 1
ATOM 2166 C C . PHE B 2 64 ? -26.306 -26.425 -74.653 1.00 71.15 63 PHE B C 1
ATOM 2167 O O . PHE B 2 64 ? -27.010 -25.452 -74.948 1.00 71.21 63 PHE B O 1
ATOM 2175 N N . LYS B 2 65 ? -26.177 -27.487 -75.451 1.00 69.93 64 LYS B N 1
ATOM 2176 C CA . LYS B 2 65 ? -26.802 -27.595 -76.763 0.50 70.75 64 LYS B CA 1
ATOM 2177 C C . LYS B 2 65 ? -28.182 -28.273 -76.611 1.00 80.36 64 LYS B C 1
ATOM 2178 O O . LYS B 2 65 ? -28.404 -29.002 -75.648 1.00 82.08 64 LYS B O 1
ATOM 2184 N N . GLY B 2 66 ? -29.106 -27.982 -77.519 1.00 78.68 65 GLY B N 1
ATOM 2185 C CA . GLY B 2 66 ? -30.442 -28.572 -77.517 1.00 79.57 65 GLY B CA 1
ATOM 2186 C C . GLY B 2 66 ? -31.505 -27.976 -76.613 1.00 84.05 65 GLY B C 1
ATOM 2187 O O . GLY B 2 66 ? -32.486 -27.418 -77.117 1.00 85.17 65 GLY B O 1
ATOM 2188 N N . ARG B 2 67 ? -31.351 -28.145 -75.281 1.00 78.28 66 ARG B N 1
ATOM 2189 C CA . ARG B 2 67 ? -32.321 -27.714 -74.263 1.00 76.86 66 ARG B CA 1
ATOM 2190 C C . ARG B 2 67 ? -32.249 -26.245 -73.830 1.00 80.04 66 ARG B C 1
ATOM 2191 O O . ARG B 2 67 ? -33.152 -25.764 -73.136 1.00 80.50 66 ARG B O 1
ATOM 2199 N N . PHE B 2 68 ? -31.184 -25.540 -74.211 1.00 73.92 67 PHE B N 1
ATOM 2200 C CA . PHE B 2 68 ? -30.968 -24.153 -73.801 1.00 70.19 67 PHE B CA 1
ATOM 2201 C C . PHE B 2 68 ? -31.159 -23.179 -74.952 1.00 71.88 67 PHE B C 1
ATOM 2202 O O . PHE B 2 68 ? -30.755 -23.470 -76.069 1.00 73.75 67 PHE B O 1
ATOM 2210 N N . ALA B 2 69 ? -31.814 -22.049 -74.694 1.00 65.55 68 ALA B N 1
ATOM 2211 C CA . ALA B 2 69 ? -32.113 -21.017 -75.682 1.00 64.51 68 ALA B CA 1
ATOM 2212 C C . ALA B 2 69 ? -31.957 -19.582 -75.131 1.00 68.85 68 ALA B C 1
ATOM 2213 O O . ALA B 2 69 ? -32.524 -19.230 -74.088 1.00 69.35 68 ALA B O 1
ATOM 2215 N N . PHE B 2 70 ? -31.187 -18.759 -75.833 1.00 64.27 69 PHE B N 1
ATOM 2216 C CA . PHE B 2 70 ? -31.014 -17.366 -75.424 1.00 62.32 69 PHE B CA 1
ATOM 2217 C C . PHE B 2 70 ? -31.844 -16.471 -76.338 1.00 69.25 69 PHE B C 1
ATOM 2218 O O . PHE B 2 70 ? -31.780 -16.622 -77.561 1.00 70.43 69 PHE B O 1
ATOM 2226 N N . SER B 2 71 ? -32.602 -15.534 -75.764 1.00 67.07 70 SER B N 1
ATOM 2227 C CA . SER B 2 71 ? -33.377 -14.587 -76.571 1.00 67.73 70 SER B CA 1
ATOM 2228 C C . SER B 2 71 ? -33.295 -13.164 -76.026 1.00 70.45 70 SER B C 1
ATOM 2229 O O . SER B 2 71 ? -32.768 -12.941 -74.939 1.00 65.86 70 SER B O 1
ATOM 2232 N N . LEU B 2 72 ? -33.805 -12.205 -76.804 1.00 71.29 71 LEU B N 1
ATOM 2233 C CA . LEU B 2 72 ? -33.772 -10.787 -76.460 1.00 71.57 71 LEU B CA 1
ATOM 2234 C C . LEU B 2 72 ? -35.123 -10.143 -76.555 1.00 77.75 71 LEU B C 1
ATOM 2235 O O . LEU B 2 72 ? -36.046 -10.707 -77.137 1.00 76.71 71 LEU B O 1
ATOM 2240 N N . ASP B 2 73 ? -35.184 -8.914 -75.999 1.00 77.32 72 ASP B N 1
ATOM 2241 C CA . ASP B 2 73 ? -36.204 -7.869 -76.045 1.00 78.63 72 ASP B CA 1
ATOM 2242 C C . ASP B 2 73 ? -35.364 -6.587 -75.977 1.00 83.70 72 ASP B C 1
ATOM 2243 O O . ASP B 2 73 ? -35.210 -5.980 -74.904 1.00 81.67 72 ASP B O 1
ATOM 2248 N N . THR B 2 74 ? -34.716 -6.264 -77.122 1.00 82.61 73 THR B N 1
ATOM 2249 C CA . THR B 2 74 ? -33.797 -5.132 -77.295 1.00 83.65 73 THR B CA 1
ATOM 2250 C C . THR B 2 74 ? -34.413 -3.825 -76.831 1.00 91.41 73 THR B C 1
ATOM 2251 O O . THR B 2 74 ? -33.778 -3.077 -76.070 1.00 91.77 73 THR B O 1
ATOM 2255 N N . SER B 2 75 ? -35.687 -3.597 -77.229 1.00 89.30 74 SER B N 1
ATOM 2256 C CA . SER B 2 75 ? -36.499 -2.446 -76.838 1.00 88.99 74 SER B CA 1
ATOM 2257 C C . SER B 2 75 ? -36.540 -2.299 -75.302 1.00 91.22 74 SER B C 1
ATOM 2258 O O . SER B 2 75 ? -36.335 -1.191 -74.795 1.00 90.45 74 SER B O 1
ATOM 2261 N N . ALA B 2 76 ? -36.687 -3.431 -74.576 1.00 86.72 75 ALA B N 1
ATOM 2262 C CA . ALA B 2 76 ? -36.716 -3.487 -73.104 1.00 84.85 75 ALA B CA 1
ATOM 2263 C C . ALA B 2 76 ? -35.335 -3.654 -72.419 1.00 82.98 75 ALA B C 1
ATOM 2264 O O . ALA B 2 76 ? -35.288 -3.704 -71.185 1.00 80.48 75 ALA B O 1
ATOM 2266 N N . SER B 2 77 ? -34.223 -3.747 -73.203 1.00 77.21 76 SER B N 1
ATOM 2267 C CA . SER B 2 77 ? -32.849 -3.997 -72.697 1.00 75.46 76 SER B CA 1
ATOM 2268 C C . SER B 2 77 ? -32.829 -5.243 -71.775 1.00 77.30 76 SER B C 1
ATOM 2269 O O . SER B 2 77 ? -32.252 -5.237 -70.684 1.00 78.30 76 SER B O 1
ATOM 2272 N N . THR B 2 78 ? -33.515 -6.300 -72.224 1.00 70.70 77 THR B N 1
ATOM 2273 C CA . THR B 2 78 ? -33.709 -7.548 -71.503 1.00 68.25 77 THR B CA 1
ATOM 2274 C C . THR B 2 78 ? -33.230 -8.752 -72.319 1.00 66.45 77 THR B C 1
ATOM 2275 O O . THR B 2 78 ? -33.558 -8.902 -73.497 1.00 66.73 77 THR B O 1
ATOM 2279 N N . ALA B 2 79 ? -32.446 -9.604 -71.667 1.00 57.99 78 ALA B N 1
ATOM 2280 C CA . ALA B 2 79 ? -31.947 -10.849 -72.204 1.00 56.23 78 ALA B CA 1
ATOM 2281 C C . ALA B 2 79 ? -32.656 -11.957 -71.436 1.00 60.66 78 ALA B C 1
ATOM 2282 O O . ALA B 2 79 ? -32.919 -11.829 -70.242 1.00 56.72 78 ALA B O 1
ATOM 2284 N N . TYR B 2 80 ? -32.986 -13.040 -72.137 1.00 62.44 79 TYR B N 1
ATOM 2285 C CA . TYR B 2 80 ? -33.701 -14.173 -71.576 1.00 62.82 79 TYR B CA 1
ATOM 2286 C C . TYR B 2 80 ? -32.906 -15.459 -71.723 1.00 64.65 79 TYR B C 1
ATOM 2287 O O . TYR B 2 80 ? -32.125 -15.598 -72.662 1.00 64.59 79 TYR B O 1
ATOM 2296 N N . LEU B 2 81 ? -33.099 -16.390 -70.786 1.00 59.45 80 LEU B N 1
ATOM 2297 C CA . LEU B 2 81 ? -32.554 -17.739 -70.841 1.00 59.53 80 LEU B CA 1
ATOM 2298 C C . LEU B 2 81 ? -33.699 -18.707 -70.603 1.00 66.30 80 LEU B C 1
ATOM 2299 O O . LEU B 2 81 ? -34.398 -18.632 -69.577 1.00 65.63 80 LEU B O 1
ATOM 2304 N N . GLN B 2 82 ? -33.906 -19.605 -71.559 1.00 65.15 81 GLN B N 1
ATOM 2305 C CA . GLN B 2 82 ? -34.958 -20.575 -71.415 1.00 66.12 81 GLN B CA 1
ATOM 2306 C C . GLN B 2 82 ? -34.372 -21.962 -71.427 1.00 71.92 81 GLN B C 1
ATOM 2307 O O . GLN B 2 82 ? -33.625 -22.302 -72.335 1.00 74.01 81 GLN B O 1
ATOM 2313 N N . ILE B 2 83 ? -34.681 -22.743 -70.401 1.00 68.48 82 ILE B N 1
ATOM 2314 C CA . ILE B 2 83 ? -34.276 -24.141 -70.272 1.00 69.30 82 ILE B CA 1
ATOM 2315 C C . ILE B 2 83 ? -35.547 -24.994 -70.444 1.00 74.70 82 ILE B C 1
ATOM 2316 O O . ILE B 2 83 ? -36.531 -24.808 -69.716 1.00 75.47 82 ILE B O 1
ATOM 2321 N N . ASN B 2 84 A -35.525 -25.898 -71.428 1.00 69.70 82 ASN B N 1
ATOM 2322 C CA . ASN B 2 84 A -36.637 -26.776 -71.751 1.00 69.40 82 ASN B CA 1
ATOM 2323 C C . ASN B 2 84 A -36.377 -28.155 -71.194 1.00 72.09 82 ASN B C 1
ATOM 2324 O O . ASN B 2 84 A -35.218 -28.504 -70.972 1.00 71.69 82 ASN B O 1
ATOM 2329 N N . ASN B 2 85 B -37.457 -28.934 -70.957 1.00 69.17 82 ASN B N 1
ATOM 2330 C CA . ASN B 2 85 B -37.413 -30.304 -70.455 1.00 70.27 82 ASN B CA 1
ATOM 2331 C C . ASN B 2 85 B -36.417 -30.392 -69.277 1.00 77.01 82 ASN B C 1
ATOM 2332 O O . ASN B 2 85 B -35.352 -31.017 -69.373 1.00 77.44 82 ASN B O 1
ATOM 2337 N N . LEU B 2 86 C -36.753 -29.689 -68.185 1.00 73.11 82 LEU B N 1
ATOM 2338 C CA . LEU B 2 86 C -35.913 -29.597 -66.993 1.00 71.76 82 LEU B CA 1
ATOM 2339 C C . LEU B 2 86 C -35.563 -30.951 -66.356 1.00 76.52 82 LEU B C 1
ATOM 2340 O O . LEU B 2 86 C -36.300 -31.928 -66.476 1.00 76.19 82 LEU B O 1
ATOM 2345 N N . LYS B 2 87 ? -34.379 -30.993 -65.730 1.00 75.31 83 LYS B N 1
ATOM 2346 C CA . LYS B 2 87 ? -33.776 -32.145 -65.047 1.00 75.23 83 LYS B CA 1
ATOM 2347 C C . LYS B 2 87 ? -33.254 -31.680 -63.700 1.00 79.97 83 LYS B C 1
ATOM 2348 O O . LYS B 2 87 ? -32.926 -30.499 -63.553 1.00 78.42 83 LYS B O 1
ATOM 2354 N N . ASN B 2 88 ? -33.143 -32.605 -62.725 1.00 78.58 84 ASN B N 1
ATOM 2355 C CA . ASN B 2 88 ? -32.636 -32.341 -61.363 1.00 77.77 84 ASN B CA 1
ATOM 2356 C C . ASN B 2 88 ? -31.292 -31.659 -61.422 1.00 80.52 84 ASN B C 1
ATOM 2357 O O . ASN B 2 88 ? -31.069 -30.702 -60.686 1.00 80.01 84 ASN B O 1
ATOM 2362 N N . GLU B 2 89 ? -30.417 -32.115 -62.351 1.00 76.54 85 GLU B N 1
ATOM 2363 C CA . GLU B 2 89 ? -29.071 -31.575 -62.595 1.00 75.43 85 GLU B CA 1
ATOM 2364 C C . GLU B 2 89 ? -29.097 -30.088 -63.014 1.00 78.68 85 GLU B C 1
ATOM 2365 O O . GLU B 2 89 ? -28.085 -29.404 -62.854 1.00 76.42 85 GLU B O 1
ATOM 2371 N N . ASP B 2 90 ? -30.259 -29.577 -63.514 1.00 76.94 86 ASP B N 1
ATOM 2372 C CA . ASP B 2 90 ? -30.413 -28.156 -63.861 1.00 76.51 86 ASP B CA 1
ATOM 2373 C C . ASP B 2 90 ? -30.575 -27.289 -62.603 1.00 77.88 86 ASP B C 1
ATOM 2374 O O . ASP B 2 90 ? -30.583 -26.066 -62.708 1.00 77.07 86 ASP B O 1
ATOM 2379 N N . THR B 2 91 ? -30.699 -27.912 -61.410 1.00 73.31 87 THR B N 1
ATOM 2380 C CA . THR B 2 91 ? -30.784 -27.156 -60.168 1.00 71.34 87 THR B CA 1
ATOM 2381 C C . THR B 2 91 ? -29.411 -26.448 -60.027 1.00 72.04 87 THR B C 1
ATOM 2382 O O . THR B 2 91 ? -28.363 -27.114 -59.934 1.00 71.14 87 THR B O 1
ATOM 2386 N N . ALA B 2 92 ? -29.438 -25.098 -60.127 1.00 64.45 88 ALA B N 1
ATOM 2387 C CA . ALA B 2 92 ? -28.266 -24.234 -60.063 1.00 61.84 88 ALA B CA 1
ATOM 2388 C C . ALA B 2 92 ? -28.697 -22.786 -59.990 1.00 61.05 88 ALA B C 1
ATOM 2389 O O . ALA B 2 92 ? -29.877 -22.492 -60.169 1.00 59.67 88 ALA B O 1
ATOM 2391 N N . THR B 2 93 ? -27.734 -21.877 -59.722 1.00 56.90 89 THR B N 1
ATOM 2392 C CA . THR B 2 93 ? -27.946 -20.430 -59.797 1.00 56.88 89 THR B CA 1
ATOM 2393 C C . THR B 2 93 ? -27.485 -20.037 -61.213 1.00 59.74 89 THR B C 1
ATOM 2394 O O . THR B 2 93 ? -26.416 -20.462 -61.640 1.00 59.01 89 THR B O 1
ATOM 2398 N N . TYR B 2 94 ? -28.303 -19.277 -61.944 1.00 55.80 90 TYR B N 1
ATOM 2399 C CA . TYR B 2 94 ? -27.969 -18.853 -63.307 1.00 55.58 90 TYR B CA 1
ATOM 2400 C C . TYR B 2 94 ? -27.631 -17.358 -63.361 1.00 61.82 90 TYR B C 1
ATOM 2401 O O . TYR B 2 94 ? -28.382 -16.540 -62.832 1.00 62.49 90 TYR B O 1
ATOM 2410 N N . PHE B 2 95 ? -26.483 -17.007 -63.974 1.00 57.51 91 PHE B N 1
ATOM 2411 C CA . PHE B 2 95 ? -26.070 -15.612 -64.119 1.00 54.57 91 PHE B CA 1
ATOM 2412 C C . PHE B 2 95 ? -26.055 -15.167 -65.534 1.00 60.85 91 PHE B C 1
ATOM 2413 O O . PHE B 2 95 ? -25.659 -15.922 -66.426 1.00 62.76 91 PHE B O 1
ATOM 2421 N N . CYS B 2 96 ? -26.402 -13.911 -65.731 1.00 59.45 92 CYS B N 1
ATOM 2422 C CA . CYS B 2 96 ? -26.166 -13.211 -66.970 1.00 61.95 92 CYS B CA 1
ATOM 2423 C C . CYS B 2 96 ? -24.925 -12.345 -66.643 1.00 67.82 92 CYS B C 1
ATOM 2424 O O . CYS B 2 96 ? -24.799 -11.793 -65.538 1.00 68.61 92 CYS B O 1
ATOM 2427 N N . ALA B 2 97 ? -23.971 -12.299 -67.551 1.00 63.27 93 ALA B N 1
ATOM 2428 C CA . ALA B 2 97 ? -22.781 -11.508 -67.317 1.00 61.47 93 ALA B CA 1
ATOM 2429 C C . ALA B 2 97 ? -22.330 -10.797 -68.598 1.00 63.92 93 ALA B C 1
ATOM 2430 O O . ALA B 2 97 ? -22.259 -11.401 -69.664 1.00 63.40 93 ALA B O 1
ATOM 2432 N N . ARG B 2 98 ? -22.036 -9.506 -68.488 1.00 60.14 94 ARG B N 1
ATOM 2433 C CA . ARG B 2 98 ? -21.481 -8.741 -69.582 1.00 61.12 94 ARG B CA 1
ATOM 2434 C C . ARG B 2 98 ? -20.033 -9.227 -69.668 1.00 69.79 94 ARG B C 1
ATOM 2435 O O . ARG B 2 98 ? -19.499 -9.440 -70.751 1.00 70.33 94 ARG B O 1
ATOM 2443 N N . GLY B 2 99 ? -19.462 -9.477 -68.487 1.00 68.34 95 GLY B N 1
ATOM 2444 C CA . GLY B 2 99 ? -18.105 -9.958 -68.256 1.00 67.21 95 GLY B CA 1
ATOM 2445 C C . GLY B 2 99 ? -17.563 -9.240 -67.043 1.00 68.50 95 GLY B C 1
ATOM 2446 O O . GLY B 2 99 ? -17.289 -9.852 -66.006 1.00 67.32 95 GLY B O 1
ATOM 2447 N N . THR B 2 100 ? -17.465 -7.909 -67.166 1.00 64.36 96 THR B N 1
ATOM 2448 C CA . THR B 2 100 ? -16.977 -7.015 -66.118 1.00 62.76 96 THR B CA 1
ATOM 2449 C C . THR B 2 100 ? -18.106 -6.630 -65.160 1.00 66.00 96 THR B C 1
ATOM 2450 O O . THR B 2 100 ? -17.828 -6.082 -64.101 1.00 63.79 96 THR B O 1
ATOM 2454 N N . TYR B 2 101 ? -19.379 -6.946 -65.528 1.00 63.60 102 TYR B N 1
ATOM 2455 C CA . TYR B 2 101 ? -20.590 -6.751 -64.715 1.00 62.49 102 TYR B CA 1
ATOM 2456 C C . TYR B 2 101 ? -21.402 -8.036 -64.788 1.00 62.77 102 TYR B C 1
ATOM 2457 O O . TYR B 2 101 ? -21.387 -8.715 -65.808 1.00 62.38 102 TYR B O 1
ATOM 2466 N N . TRP B 2 102 ? -22.015 -8.414 -63.665 1.00 57.35 103 TRP B N 1
ATOM 2467 C CA . TRP B 2 102 ? -22.768 -9.644 -63.470 1.00 56.60 103 TRP B CA 1
ATOM 2468 C C . TRP B 2 102 ? -24.097 -9.366 -62.816 1.00 61.27 103 TRP B C 1
ATOM 2469 O O . TRP B 2 102 ? -24.191 -8.448 -61.988 1.00 61.01 103 TRP B O 1
ATOM 2480 N N . GLY B 2 103 ? -25.090 -10.204 -63.131 1.00 58.53 104 GLY B N 1
ATOM 2481 C CA . GLY B 2 103 ? -26.398 -10.162 -62.494 1.00 58.28 104 GLY B CA 1
ATOM 2482 C C . GLY B 2 103 ? -26.311 -10.789 -61.107 1.00 61.93 104 GLY B C 1
ATOM 2483 O O . GLY B 2 103 ? -25.347 -11.504 -60.812 1.00 61.03 104 GLY B O 1
ATOM 2484 N N . GLN B 2 104 ? -27.311 -10.554 -60.242 1.00 58.88 105 GLN B N 1
ATOM 2485 C CA . GLN B 2 104 ? -27.328 -11.116 -58.884 1.00 59.12 105 GLN B CA 1
ATOM 2486 C C . GLN B 2 104 ? -27.521 -12.640 -58.822 1.00 66.01 105 GLN B C 1
ATOM 2487 O O . GLN B 2 104 ? -27.286 -13.235 -57.763 1.00 66.92 105 GLN B O 1
ATOM 2493 N N . GLY B 2 105 ? -27.973 -13.241 -59.929 1.00 62.77 106 GLY B N 1
ATOM 2494 C CA . GLY B 2 105 ? -28.231 -14.673 -60.018 1.00 62.60 106 GLY B CA 1
ATOM 2495 C C . GLY B 2 105 ? -29.701 -14.981 -59.882 1.00 68.42 106 GLY B C 1
ATOM 2496 O O . GLY B 2 105 ? -30.470 -14.157 -59.375 1.00 68.51 106 GLY B O 1
ATOM 2497 N N . THR B 2 106 ? -30.111 -16.153 -60.377 1.00 65.04 107 THR B N 1
ATOM 2498 C CA . THR B 2 106 ? -31.491 -16.627 -60.334 1.00 65.22 107 THR B CA 1
ATOM 2499 C C . THR B 2 106 ? -31.425 -18.073 -59.930 1.00 71.89 107 THR B C 1
ATOM 2500 O O . THR B 2 106 ? -30.889 -18.898 -60.681 1.00 72.76 107 THR B O 1
ATOM 2504 N N . LEU B 2 107 ? -31.957 -18.398 -58.745 1.00 69.00 108 LEU B N 1
ATOM 2505 C CA . LEU B 2 107 ? -31.925 -19.791 -58.338 1.00 68.79 108 LEU B CA 1
ATOM 2506 C C . LEU B 2 107 ? -33.064 -20.570 -58.954 1.00 70.60 108 LEU B C 1
ATOM 2507 O O . LEU B 2 107 ? -34.236 -20.204 -58.803 1.00 69.77 108 LEU B O 1
ATOM 2512 N N . VAL B 2 108 ? -32.699 -21.632 -59.692 1.00 65.95 109 VAL B N 1
ATOM 2513 C CA . VAL B 2 108 ? -33.640 -22.545 -60.321 1.00 64.48 109 VAL B CA 1
ATOM 2514 C C . VAL B 2 108 ? -33.526 -23.861 -59.597 1.00 68.64 109 VAL B C 1
ATOM 2515 O O . VAL B 2 108 ? -32.444 -24.448 -59.553 1.00 67.96 109 VAL B O 1
ATOM 2519 N N . THR B 2 109 ? -34.644 -24.296 -58.987 1.00 66.74 110 THR B N 1
ATOM 2520 C CA . THR B 2 109 ? -34.754 -25.542 -58.227 1.00 67.33 110 THR B CA 1
ATOM 2521 C C . THR B 2 109 ? -35.655 -26.487 -58.990 1.00 73.42 110 THR B C 1
ATOM 2522 O O . THR B 2 109 ? -36.824 -26.160 -59.228 1.00 73.44 110 THR B O 1
ATOM 2526 N N . VAL B 2 110 ? -35.113 -27.647 -59.382 1.00 72.02 111 VAL B N 1
ATOM 2527 C CA . VAL B 2 110 ? -35.880 -28.650 -60.114 1.00 74.34 111 VAL B CA 1
ATOM 2528 C C . VAL B 2 110 ? -36.252 -29.766 -59.147 1.00 84.74 111 VAL B C 1
ATOM 2529 O O . VAL B 2 110 ? -35.383 -30.532 -58.698 1.00 84.84 111 VAL B O 1
ATOM 2533 N N . SER B 2 111 ? -37.540 -29.801 -58.769 1.00 84.50 112 SER B N 1
ATOM 2534 C CA . SER B 2 111 ? -38.038 -30.754 -57.790 1.00 85.67 112 SER B CA 1
ATOM 2535 C C . SER B 2 111 ? -39.465 -31.139 -58.033 1.00 91.52 112 SER B C 1
ATOM 2536 O O . SER B 2 111 ? -40.301 -30.288 -58.331 1.00 91.14 112 SER B O 1
ATOM 2539 N N . ALA B 2 112 ? -39.750 -32.434 -57.860 1.00 90.34 113 ALA B N 1
ATOM 2540 C CA . ALA B 2 112 ? -41.096 -33.014 -57.977 1.00 90.80 113 ALA B CA 1
ATOM 2541 C C . ALA B 2 112 ? -41.921 -32.677 -56.715 1.00 92.59 113 ALA B C 1
ATOM 2542 O O . ALA B 2 112 ? -43.148 -32.687 -56.766 1.00 93.24 113 ALA B O 1
ATOM 2544 N N . ALA B 2 113 ? -41.234 -32.344 -55.609 1.00 86.66 114 ALA B N 1
ATOM 2545 C CA . ALA B 2 113 ? -41.820 -31.999 -54.319 1.00 86.09 114 ALA B CA 1
ATOM 2546 C C . ALA B 2 113 ? -42.596 -30.681 -54.323 1.00 90.58 114 ALA B C 1
ATOM 2547 O O . ALA B 2 113 ? -42.136 -29.689 -54.896 1.00 91.05 114 ALA B O 1
ATOM 2549 N N . LYS B 2 114 ? -43.776 -30.674 -53.661 1.00 85.95 115 LYS B N 1
ATOM 2550 C CA . LYS B 2 114 ? -44.645 -29.497 -53.546 1.00 84.62 115 LYS B CA 1
ATOM 2551 C C . LYS B 2 114 ? -44.059 -28.398 -52.622 1.00 83.44 115 LYS B C 1
ATOM 2552 O O . LYS B 2 114 ? -43.324 -28.694 -51.679 1.00 80.68 115 LYS B O 1
ATOM 2558 N N . THR B 2 115 ? -44.421 -27.140 -52.901 1.00 77.78 116 THR B N 1
ATOM 2559 C CA . THR B 2 115 ? -44.048 -25.987 -52.104 1.00 76.68 116 THR B CA 1
ATOM 2560 C C . THR B 2 115 ? -44.816 -26.089 -50.803 1.00 82.22 116 THR B C 1
ATOM 2561 O O . THR B 2 115 ? -46.030 -26.217 -50.828 1.00 84.15 116 THR B O 1
ATOM 2565 N N . THR B 2 116 ? -44.119 -26.061 -49.678 1.00 78.77 117 THR B N 1
ATOM 2566 C CA . THR B 2 116 ? -44.735 -26.137 -48.355 1.00 78.77 117 THR B CA 1
ATOM 2567 C C . THR B 2 116 ? -44.461 -24.848 -47.552 1.00 84.12 117 THR B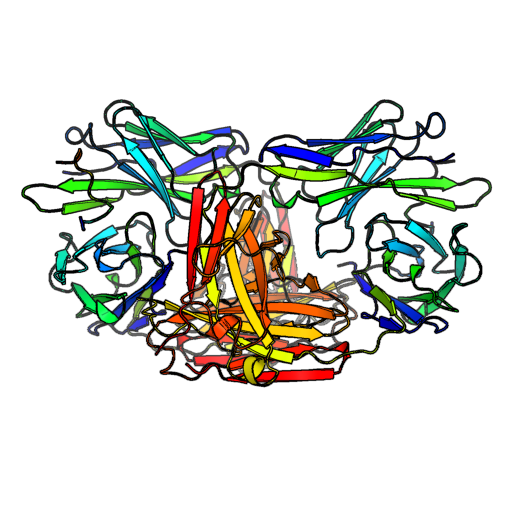 C 1
ATOM 2568 O O . THR B 2 116 ? -43.317 -24.413 -47.449 1.00 82.87 117 THR B O 1
ATOM 2572 N N . ALA B 2 117 ? -45.523 -24.252 -46.992 1.00 82.55 118 ALA B N 1
ATOM 2573 C CA . ALA B 2 117 ? -45.455 -23.071 -46.129 1.00 82.06 118 ALA B CA 1
ATOM 2574 C C . ALA B 2 117 ? -44.867 -23.519 -44.765 1.00 85.39 118 ALA B C 1
ATOM 2575 O O . ALA B 2 117 ? -45.234 -24.599 -44.290 1.00 85.70 118 ALA B O 1
ATOM 2577 N N . PRO B 2 118 ? -43.947 -22.752 -44.121 1.00 81.58 119 PRO B N 1
ATOM 2578 C CA . PRO B 2 118 ? -43.377 -23.206 -42.844 1.00 80.47 119 PRO B CA 1
ATOM 2579 C C . PRO B 2 118 ? -44.277 -23.073 -41.627 1.00 85.10 119 PRO B C 1
ATOM 2580 O O . PRO B 2 118 ? -45.108 -22.157 -41.545 1.00 85.80 119 PRO B O 1
ATOM 2584 N N . SER B 2 119 ? -44.073 -23.983 -40.664 1.00 80.68 120 SER B N 1
ATOM 2585 C CA . SER B 2 119 ? -44.715 -23.955 -39.361 1.00 80.52 120 SER B CA 1
ATOM 2586 C C . SER B 2 119 ? -43.789 -23.090 -38.498 1.00 85.73 120 SER B C 1
ATOM 2587 O O . SER B 2 119 ? -42.573 -23.325 -38.495 1.00 86.61 120 SER B O 1
ATOM 2590 N N . VAL B 2 120 ? -44.337 -22.056 -37.819 1.00 81.69 121 VAL B N 1
ATOM 2591 C CA . VAL B 2 120 ? -43.538 -21.131 -36.989 1.00 80.69 121 VAL B CA 1
ATOM 2592 C C . VAL B 2 120 ? -43.897 -21.233 -35.506 1.00 87.05 121 VAL B C 1
ATOM 2593 O O . VAL B 2 120 ? -45.049 -21.021 -35.138 1.00 87.40 121 VAL B O 1
ATOM 2597 N N . TYR B 2 121 ? -42.920 -21.588 -34.664 1.00 85.72 122 TYR B N 1
ATOM 2598 C CA . TYR B 2 121 ? -43.137 -21.735 -33.222 1.00 86.67 122 TYR B CA 1
ATOM 2599 C C . TYR B 2 121 ? -42.299 -20.735 -32.402 1.00 92.15 122 TYR B C 1
ATOM 2600 O O . TYR B 2 121 ? -41.139 -20.463 -32.756 1.00 88.94 122 TYR B O 1
ATOM 2609 N N . PRO B 2 122 ? -42.865 -20.188 -31.295 1.00 92.70 123 PRO B N 1
ATOM 2610 C CA . PRO B 2 122 ? -42.092 -19.238 -30.472 1.00 93.14 123 PRO B CA 1
ATOM 2611 C C . PRO B 2 122 ? -41.129 -19.940 -29.523 1.00 100.58 123 PRO B C 1
ATOM 2612 O O . PRO B 2 122 ? -41.461 -20.990 -28.967 1.00 101.07 123 PRO B O 1
ATOM 2616 N N . LEU B 2 123 ? -39.938 -19.360 -29.336 1.00 99.00 124 LEU B N 1
ATOM 2617 C CA . LEU B 2 123 ? -38.918 -19.884 -28.433 1.00 99.85 124 LEU B CA 1
ATOM 2618 C C . LEU B 2 123 ? -38.703 -18.902 -27.281 1.00 106.62 124 LEU B C 1
ATOM 2619 O O . LEU B 2 123 ? -38.196 -17.796 -27.484 1.00 105.18 124 LEU B O 1
ATOM 2624 N N . ALA B 2 124 ? -39.120 -19.307 -26.080 1.00 107.01 125 ALA B N 1
ATOM 2625 C CA . ALA B 2 124 ? -39.006 -18.504 -24.865 1.00 108.93 125 ALA B CA 1
ATOM 2626 C C . ALA B 2 124 ? -38.300 -19.288 -23.746 1.00 116.04 125 ALA B C 1
ATOM 2627 O O . ALA B 2 124 ? -38.376 -20.516 -23.751 1.00 116.80 125 ALA B O 1
ATOM 2629 N N . PRO B 2 125 ? -37.644 -18.617 -22.768 1.00 113.73 126 PRO B N 1
ATOM 2630 C CA . PRO B 2 125 ? -36.942 -19.361 -21.702 1.00 114.47 126 PRO B CA 1
ATOM 2631 C C . PRO B 2 125 ? -37.807 -20.214 -20.756 1.00 123.10 126 PRO B C 1
ATOM 2632 O O . PRO B 2 125 ? -38.981 -19.916 -20.541 1.00 122.38 126 PRO B O 1
ATOM 2636 N N . VAL B 2 126 ? -37.180 -21.273 -20.169 1.00 124.53 127 VAL B N 1
ATOM 2637 C CA . VAL B 2 126 ? -37.704 -22.305 -19.238 1.00 127.25 127 VAL B CA 1
ATOM 2638 C C . VAL B 2 126 ? -38.288 -21.775 -17.895 1.00 138.02 127 VAL B C 1
ATOM 2639 O O . VAL B 2 126 ? -38.262 -20.569 -17.627 1.00 137.73 127 VAL B O 1
ATOM 2643 N N . CYS B 2 127 ? -38.794 -22.736 -17.053 1.00 139.37 128 CYS B N 1
ATOM 2644 C CA . CYS B 2 127 ? -39.419 -22.593 -15.719 1.00 141.69 128 CYS B CA 1
ATOM 2645 C C . CYS B 2 127 ? -38.566 -21.778 -14.707 1.00 147.73 128 CYS B C 1
ATOM 2646 O O . CYS B 2 127 ? -38.973 -20.687 -14.284 1.00 147.39 128 CYS B O 1
ATOM 2649 N N . GLY B 2 128 ? -37.424 -22.347 -14.307 1.00 145.73 129 GLY B N 1
ATOM 2650 C CA . GLY B 2 128 ? -36.482 -21.736 -13.373 1.00 146.12 129 GLY B CA 1
ATOM 2651 C C . GLY B 2 128 ? -35.481 -20.873 -14.111 1.00 150.25 129 GLY B C 1
ATOM 2652 O O . GLY B 2 128 ? -34.354 -21.311 -14.381 1.00 148.70 129 GLY B O 1
ATOM 2653 N N . ASP B 2 129 ? -35.918 -19.644 -14.484 1.00 147.74 130 ASP B N 1
ATOM 2654 C CA . ASP B 2 129 ? -35.131 -18.685 -15.247 1.00 146.78 130 ASP B CA 1
ATOM 2655 C C . ASP B 2 129 ? -35.208 -17.248 -14.717 1.00 151.50 130 ASP B C 1
ATOM 2656 O O . ASP B 2 129 ? -36.299 -16.758 -14.406 1.00 151.17 130 ASP B O 1
ATOM 2661 N N . THR B 2 130 ? -34.015 -16.607 -14.613 1.00 148.32 131 THR B N 1
ATOM 2662 C CA . THR B 2 130 ? -33.712 -15.239 -14.216 1.00 148.25 131 THR B CA 1
ATOM 2663 C C . THR B 2 130 ? -32.462 -14.893 -15.024 1.00 151.12 131 THR B C 1
ATOM 2664 O O . THR B 2 130 ? -31.319 -15.022 -14.560 1.00 149.81 131 THR B O 1
ATOM 2668 N N . THR B 2 131 ? -32.699 -14.554 -16.270 1.00 147.85 132 THR B N 1
ATOM 2669 C CA . THR B 2 131 ? -31.715 -14.154 -17.295 1.00 146.50 132 THR B CA 1
ATOM 2670 C C . THR B 2 131 ? -30.828 -12.923 -16.889 1.00 147.24 132 THR B C 1
ATOM 2671 O O . THR B 2 131 ? -30.000 -12.440 -17.685 1.00 145.74 132 THR B O 1
ATOM 2675 N N . GLY B 2 132 ? -31.019 -12.464 -15.649 1.00 141.75 133 GLY B N 1
ATOM 2676 C CA . GLY B 2 132 ? -30.295 -11.366 -15.032 1.00 139.91 133 GLY B CA 1
ATOM 2677 C C . GLY B 2 132 ? -30.481 -10.013 -15.670 1.00 139.79 133 GLY B C 1
ATOM 2678 O O . GLY B 2 132 ? -31.330 -9.226 -15.239 1.00 139.38 133 GLY B O 1
ATOM 2679 N N . SER B 2 133 ? -29.636 -9.735 -16.682 1.00 133.34 134 SER B N 1
ATOM 2680 C CA . SER B 2 133 ? -29.577 -8.473 -17.415 1.00 131.81 134 SER B CA 1
ATOM 2681 C C . SER B 2 133 ? -30.325 -8.475 -18.734 1.00 132.60 134 SER B C 1
ATOM 2682 O O . SER B 2 133 ? -31.055 -7.522 -19.009 1.00 132.82 134 SER B O 1
ATOM 2685 N N . SER B 2 134 ? -30.104 -9.510 -19.569 1.00 125.85 135 SER B N 1
ATOM 2686 C CA . SER B 2 134 ? -30.731 -9.639 -20.886 1.00 123.89 135 SER B CA 1
ATOM 2687 C C . SER B 2 134 ? -31.362 -11.007 -21.109 1.00 124.60 135 SER B C 1
ATOM 2688 O O . SER B 2 134 ? -30.792 -12.025 -20.717 1.00 123.86 135 SER B O 1
ATOM 2691 N N . VAL B 2 135 ? -32.544 -11.012 -21.747 1.00 119.12 136 VAL B N 1
ATOM 2692 C CA . VAL B 2 135 ? -33.321 -12.202 -22.096 1.00 117.92 136 VAL B CA 1
ATOM 2693 C C . VAL B 2 135 ? -33.226 -12.480 -23.620 1.00 118.08 136 VAL B C 1
ATOM 2694 O O . VAL B 2 135 ? -33.206 -11.538 -24.422 1.00 116.34 136 VAL B O 1
ATOM 2698 N N . THR B 2 136 ? -33.097 -13.771 -23.996 1.00 113.14 137 THR B N 1
ATOM 2699 C CA . THR B 2 136 ? -33.019 -14.219 -25.392 1.00 111.71 137 THR B CA 1
ATOM 2700 C C . THR B 2 136 ? -34.302 -14.966 -25.780 1.00 114.43 137 THR B C 1
ATOM 2701 O O . THR B 2 136 ? -34.767 -15.847 -25.049 1.00 114.36 137 THR B O 1
ATOM 2705 N N . LEU B 2 137 ? -34.886 -14.576 -26.919 1.00 109.20 138 LEU B N 1
ATOM 2706 C CA . LEU B 2 137 ? -36.121 -15.155 -27.458 1.00 108.43 138 LEU B CA 1
ATOM 2707 C C . LEU B 2 137 ? -35.881 -15.538 -28.904 1.00 108.23 138 LEU B C 1
ATOM 2708 O O . LEU B 2 137 ? -35.136 -14.848 -29.592 1.00 106.69 138 LEU B O 1
ATOM 2713 N N . GLY B 2 138 ? -36.500 -16.622 -29.355 1.00 102.78 139 GLY B N 1
ATOM 2714 C CA . GLY B 2 138 ? -36.325 -17.083 -30.727 1.00 101.62 139 GLY B CA 1
ATOM 2715 C C . GLY B 2 138 ? -37.593 -17.480 -31.444 1.00 104.57 139 GLY B C 1
ATOM 2716 O O . GLY B 2 138 ? -38.665 -17.519 -30.847 1.00 104.72 139 GLY B O 1
ATOM 2717 N N . CYS B 2 139 ? -37.464 -17.763 -32.745 1.00 100.26 140 CYS B N 1
ATOM 2718 C CA . CYS B 2 139 ? -38.542 -18.213 -33.623 1.00 100.27 140 CYS B CA 1
ATOM 2719 C C . CYS B 2 139 ? -38.067 -19.437 -34.407 1.00 95.18 140 CYS B C 1
ATOM 2720 O O . CYS B 2 139 ? -37.069 -19.368 -35.139 1.00 93.14 140 CYS B O 1
ATOM 2723 N N . LEU B 2 140 ? -38.768 -20.563 -34.216 1.00 86.02 141 LEU B N 1
ATOM 2724 C CA . LEU B 2 140 ? -38.469 -21.821 -34.887 1.00 82.92 141 LEU B CA 1
ATOM 2725 C C . LEU B 2 140 ? -39.328 -21.935 -36.153 1.00 82.65 141 LEU B C 1
ATOM 2726 O O . LEU B 2 140 ? -40.553 -21.958 -36.064 1.00 82.01 141 LEU B O 1
ATOM 2731 N N . VAL B 2 141 ? -38.670 -21.981 -37.326 1.00 75.63 142 VAL B N 1
ATOM 2732 C CA . VAL B 2 141 ? -39.276 -22.070 -38.664 1.00 73.98 142 VAL B CA 1
ATOM 2733 C C . VAL B 2 141 ? -38.988 -23.477 -39.206 1.00 75.38 142 VAL B C 1
ATOM 2734 O O . VAL B 2 141 ? -37.878 -23.765 -39.669 1.00 72.62 142 VAL B O 1
ATOM 2738 N N . LYS B 2 142 ? -40.006 -24.341 -39.128 1.00 72.63 143 LYS B N 1
ATOM 2739 C CA . LYS B 2 142 ? -39.908 -25.759 -39.447 1.00 73.01 143 LYS B CA 1
ATOM 2740 C C . LYS B 2 142 ? -40.799 -26.236 -40.611 1.00 77.09 143 LYS B C 1
ATOM 2741 O O . LYS B 2 142 ? -41.944 -25.804 -40.742 1.00 76.47 143 LYS B O 1
ATOM 2747 N N . GLY B 2 143 ? -40.252 -27.162 -41.400 1.00 73.96 144 GLY B N 1
ATOM 2748 C CA . GLY B 2 143 ? -40.916 -27.848 -42.496 1.00 74.44 144 GLY B CA 1
ATOM 2749 C C . GLY B 2 143 ? -41.355 -27.007 -43.667 1.00 79.85 144 GLY B C 1
ATOM 2750 O O . GLY B 2 143 ? -42.536 -27.003 -44.014 1.00 80.87 144 GLY B O 1
ATOM 2751 N N . TYR B 2 144 ? -40.419 -26.324 -44.304 1.00 76.36 145 TYR B N 1
ATOM 2752 C CA . TYR B 2 144 ? -40.752 -25.530 -45.479 1.00 76.29 145 TYR B CA 1
ATOM 2753 C C . TYR B 2 144 ? -39.959 -26.019 -46.696 1.00 79.16 145 TYR B C 1
ATOM 2754 O O . TYR B 2 144 ? -38.952 -26.712 -46.533 1.00 78.01 145 TYR B O 1
ATOM 2763 N N . PHE B 2 145 ? -40.436 -25.692 -47.906 1.00 76.59 146 PHE B N 1
ATOM 2764 C CA . PHE B 2 145 ? -39.796 -26.044 -49.174 1.00 76.98 146 PHE B CA 1
ATOM 2765 C C . PHE B 2 145 ? -40.248 -25.130 -50.312 1.00 84.61 146 PHE B C 1
ATOM 2766 O O . PHE B 2 145 ? -41.448 -24.927 -50.467 1.00 83.54 146 PHE B O 1
ATOM 2774 N N . PRO B 2 146 ? -39.332 -24.558 -51.128 1.00 84.68 147 PRO B N 1
ATOM 2775 C CA . PRO B 2 146 ? -37.861 -24.655 -51.106 1.00 85.20 147 PRO B CA 1
ATOM 2776 C C . PRO B 2 146 ? -37.216 -23.831 -49.991 1.00 92.28 147 PRO B C 1
ATOM 2777 O O . PRO B 2 146 ? -37.909 -23.512 -49.033 1.00 91.10 147 PRO B O 1
ATOM 2781 N N . GLU B 2 147 ? -35.923 -23.429 -50.117 1.00 92.76 148 GLU B N 1
ATOM 2782 C CA . GLU B 2 147 ? -35.273 -22.663 -49.046 1.00 93.72 148 GLU B CA 1
ATOM 2783 C C . GLU B 2 147 ? -35.136 -21.133 -49.298 1.00 103.19 148 GLU B C 1
ATOM 2784 O O . GLU B 2 147 ? -34.041 -20.604 -49.109 1.00 103.74 148 GLU B O 1
ATOM 2790 N N . PRO B 2 148 ? -36.178 -20.330 -49.581 1.00 103.74 149 PRO B N 1
ATOM 2791 C CA . PRO B 2 148 ? -35.920 -18.904 -49.750 1.00 104.41 149 PRO B CA 1
ATOM 2792 C C . PRO B 2 148 ? -36.317 -18.056 -48.533 1.00 108.48 149 PRO B C 1
ATOM 2793 O O . PRO B 2 148 ? -36.201 -16.831 -48.625 1.00 108.15 149 PRO B O 1
ATOM 2797 N N . VAL B 2 149 ? -36.751 -18.690 -47.396 1.00 105.30 150 VAL B N 1
ATOM 2798 C CA . VAL B 2 149 ? -37.258 -18.044 -46.167 1.00 105.47 150 VAL B CA 1
ATOM 2799 C C . VAL B 2 149 ? -36.411 -16.820 -45.714 1.00 110.03 150 VAL B C 1
ATOM 2800 O O . VAL B 2 149 ? -35.186 -16.800 -45.872 1.00 110.36 150 VAL B O 1
ATOM 2804 N N . THR B 2 150 ? -37.110 -15.790 -45.194 1.00 106.02 151 THR B N 1
ATOM 2805 C CA . THR B 2 150 ? -36.559 -14.527 -44.705 1.00 105.12 151 THR B CA 1
ATOM 2806 C C . THR B 2 150 ? -37.333 -14.063 -43.483 1.00 109.76 151 THR B C 1
ATOM 2807 O O . THR B 2 150 ? -38.556 -13.963 -43.522 1.00 110.09 151 THR B O 1
ATOM 2811 N N . LEU B 2 151 ? -36.617 -13.828 -42.382 1.00 107.20 152 LEU B N 1
ATOM 2812 C CA . LEU B 2 151 ? -37.202 -13.427 -41.107 1.00 108.14 152 LEU B CA 1
ATOM 2813 C C . LEU B 2 151 ? -36.827 -12.008 -40.714 1.00 115.73 152 LEU B C 1
ATOM 2814 O O . LEU B 2 151 ? -35.686 -11.574 -40.923 1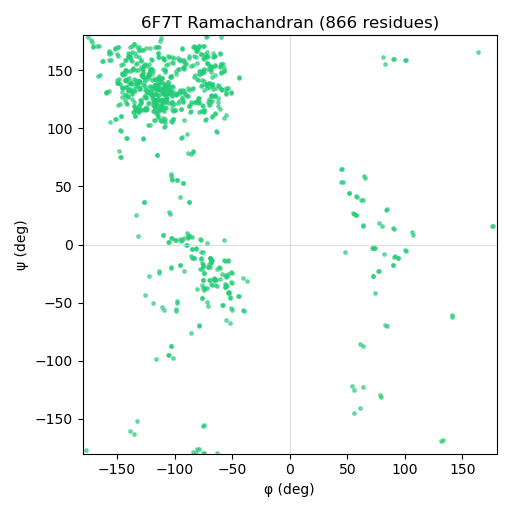.00 115.93 152 LEU B O 1
ATOM 2819 N N . THR B 2 152 ? -37.805 -11.297 -40.123 1.00 113.70 153 THR B N 1
ATOM 2820 C CA . THR B 2 152 ? -37.680 -9.942 -39.590 1.00 113.47 153 THR B CA 1
ATOM 2821 C C . THR B 2 152 ? -38.330 -9.957 -38.204 1.00 117.37 153 THR B C 1
ATOM 2822 O O . THR B 2 152 ? -39.379 -10.583 -38.019 1.00 117.51 153 THR B O 1
ATOM 2826 N N . TRP B 2 153 ? -37.681 -9.322 -37.230 1.00 112.90 154 TRP B N 1
ATOM 2827 C CA . TRP B 2 153 ? -38.167 -9.193 -35.853 1.00 112.26 154 TRP B CA 1
ATOM 2828 C C . TRP B 2 153 ? -38.331 -7.657 -35.822 1.00 119.65 154 TRP B C 1
ATOM 2829 O O . TRP B 2 153 ? -37.439 -6.944 -36.306 1.00 118.76 154 TRP B O 1
ATOM 2840 N N . ASN B 2 154 ? -39.448 -7.147 -35.338 1.00 119.68 155 ASN B N 1
ATOM 2841 C CA . ASN B 2 154 ? -39.653 -5.697 -35.303 1.00 121.14 155 ASN B CA 1
ATOM 2842 C C . ASN B 2 154 ? -40.182 -5.231 -33.952 1.00 129.86 155 ASN B C 1
ATOM 2843 O O . ASN B 2 154 ? -40.841 -4.196 -33.856 1.00 130.89 155 ASN B O 1
ATOM 2848 N N . SER B 2 155 ? -39.893 -5.998 -32.907 1.00 128.33 156 SER B N 1
ATOM 2849 C CA . SER B 2 155 ? -40.292 -5.628 -31.560 1.00 129.90 156 SER B CA 1
ATOM 2850 C C . SER B 2 155 ? -39.206 -4.819 -30.822 1.00 137.31 156 SER B C 1
ATOM 2851 O O . SER B 2 155 ? -39.509 -4.065 -29.884 1.00 137.33 156 SER B O 1
ATOM 2854 N N . GLY B 2 156 ? -37.966 -4.973 -31.284 1.00 135.99 157 GLY B N 1
ATOM 2855 C CA . GLY B 2 156 ? -36.790 -4.274 -30.782 1.00 136.56 157 GLY B CA 1
ATOM 2856 C C . GLY B 2 156 ? -36.074 -3.567 -31.920 1.00 142.62 157 GLY B C 1
ATOM 2857 O O . GLY B 2 156 ? -35.607 -2.428 -31.772 1.00 142.42 157 GLY B O 1
ATOM 2858 N N . SER B 2 157 ? -35.949 -4.283 -33.066 1.00 140.19 158 SER B N 1
ATOM 2859 C CA . SER B 2 157 ? -35.377 -3.915 -34.376 1.00 140.23 158 SER B CA 1
ATOM 2860 C C . SER B 2 157 ? -33.838 -4.038 -34.497 1.00 144.21 158 SER B C 1
ATOM 2861 O O . SER B 2 157 ? -33.094 -3.914 -33.521 1.00 143.80 158 SER B O 1
ATOM 2864 N N . LEU B 2 158 ? -33.400 -4.214 -35.767 1.00 140.32 159 LEU B N 1
ATOM 2865 C CA . LEU B 2 158 ? -32.028 -4.329 -36.274 1.00 138.89 159 LEU B CA 1
ATOM 2866 C C . LEU B 2 158 ? -31.257 -5.460 -35.576 1.00 139.79 159 LEU B C 1
ATOM 2867 O O . LEU B 2 158 ? -31.849 -6.496 -35.285 1.00 139.38 159 LEU B O 1
ATOM 2872 N N . SER B 2 159 ? -29.949 -5.296 -35.341 1.00 134.04 160 SER B N 1
ATOM 2873 C CA . SER B 2 159 ? -29.140 -6.335 -34.710 1.00 132.68 160 SER B CA 1
ATOM 2874 C C . SER B 2 159 ? -29.048 -6.168 -33.181 1.00 134.67 160 SER B C 1
ATOM 2875 O O . SER B 2 159 ? -27.941 -6.161 -32.629 1.00 133.11 160 SER B O 1
ATOM 2878 N N . SER B 2 160 ? -30.231 -6.058 -32.497 1.00 131.09 161 SER B N 1
ATOM 2879 C CA . SER B 2 160 ? -30.366 -5.951 -31.029 1.00 130.65 161 SER B CA 1
ATOM 2880 C C . SER B 2 160 ? -29.858 -7.249 -30.362 1.00 132.77 161 SER B C 1
ATOM 2881 O O . SER B 2 160 ? -29.340 -7.231 -29.245 1.00 132.06 161 SER B O 1
ATOM 2884 N N . GLY B 2 161 ? -30.018 -8.344 -31.090 1.00 127.95 162 GLY B N 1
ATOM 2885 C CA . GLY B 2 161 ? -29.603 -9.692 -30.738 1.00 126.77 162 GLY B CA 1
ATOM 2886 C C . GLY B 2 161 ? -30.083 -10.656 -31.802 1.00 128.62 162 GLY B C 1
ATOM 2887 O O . GLY B 2 161 ? -30.115 -11.866 -31.565 1.00 129.55 162 GLY B O 1
ATOM 2888 N N . VAL B 2 162 ? -30.474 -10.114 -32.985 1.00 121.52 163 VAL B N 1
ATOM 2889 C CA . VAL B 2 162 ? -30.997 -10.883 -34.115 1.00 119.57 163 VAL B CA 1
ATOM 2890 C C . VAL B 2 162 ? -29.880 -11.673 -34.810 1.00 119.12 163 VAL B C 1
ATOM 2891 O O . VAL B 2 162 ? -29.026 -11.117 -35.518 1.00 117.45 163 VAL B O 1
ATOM 2895 N N . HIS B 2 163 ? -29.926 -12.993 -34.601 1.00 113.10 164 HIS B N 1
ATOM 2896 C CA . HIS B 2 163 ? -29.005 -13.951 -35.193 1.00 111.22 164 HIS B CA 1
ATOM 2897 C C . HIS B 2 163 ? -29.800 -14.896 -36.074 1.00 108.61 164 HIS B C 1
ATOM 2898 O O . HIS B 2 163 ? -30.717 -15.552 -35.579 1.00 107.33 164 HIS B O 1
ATOM 2905 N N . THR B 2 164 ? -29.493 -14.930 -37.379 1.00 101.43 165 THR B N 1
ATOM 2906 C CA . THR B 2 164 ? -30.206 -15.810 -38.293 1.00 100.75 165 THR B CA 1
ATOM 2907 C C . THR B 2 164 ? -29.328 -17.022 -38.566 1.00 100.54 165 THR B C 1
ATOM 2908 O O . THR B 2 164 ? -28.295 -16.918 -39.236 1.00 99.73 165 THR B O 1
ATOM 2912 N N . PHE B 2 165 ? -29.743 -18.170 -37.995 1.00 94.08 166 PHE B N 1
ATOM 2913 C CA . PHE B 2 165 ? -29.053 -19.452 -38.086 1.00 91.33 166 PHE B CA 1
ATOM 2914 C C . PHE B 2 165 ? -29.489 -20.179 -39.355 1.00 91.74 166 PHE B C 1
ATOM 2915 O O . PHE B 2 165 ? -30.687 -20.416 -39.537 1.00 91.68 166 PHE B O 1
ATOM 2923 N N . PRO B 2 166 ? -28.524 -20.504 -40.247 1.00 85.94 167 PRO B N 1
ATOM 2924 C CA . PRO B 2 166 ? -28.853 -21.170 -41.515 1.00 85.71 167 PRO B CA 1
ATOM 2925 C C . PRO B 2 166 ? -29.594 -22.489 -41.412 1.00 91.15 167 PRO B C 1
ATOM 2926 O O . PRO B 2 166 ? -29.461 -23.224 -40.429 1.00 91.60 167 PRO B O 1
ATOM 2930 N N . ALA B 2 167 ? -30.380 -22.777 -42.458 1.00 87.56 168 ALA B N 1
ATOM 2931 C CA . ALA B 2 167 ? -31.208 -23.963 -42.575 1.00 86.99 168 ALA B CA 1
ATOM 2932 C C . ALA B 2 167 ? -30.435 -25.265 -42.739 1.00 89.18 168 ALA B C 1
ATOM 2933 O O . ALA B 2 167 ? -29.304 -25.277 -43.227 1.00 86.85 168 ALA B O 1
ATOM 2935 N N . VAL B 2 168 ? -31.074 -26.359 -42.305 1.00 86.95 169 VAL B N 1
ATOM 2936 C CA . VAL B 2 168 ? -30.619 -27.743 -42.405 1.00 86.54 169 VAL B CA 1
ATOM 2937 C C . VAL B 2 168 ? -31.790 -28.568 -42.983 1.00 88.20 169 VAL B C 1
ATOM 2938 O O . VAL B 2 168 ? -32.930 -28.326 -42.606 1.00 86.52 169 VAL B O 1
ATOM 2942 N N . LEU B 2 169 ? -31.521 -29.437 -43.974 1.00 85.80 170 LEU B N 1
ATOM 2943 C CA . LEU B 2 169 ? -32.556 -30.220 -44.641 1.00 87.38 170 LEU B CA 1
ATOM 2944 C C . LEU B 2 169 ? -32.731 -31.602 -44.040 1.00 97.38 170 LEU B C 1
ATOM 2945 O O . LEU B 2 169 ? -32.048 -32.538 -44.462 1.00 97.79 170 LEU B O 1
ATOM 2950 N N . GLN B 2 170 ? -33.648 -31.748 -43.064 1.00 97.98 171 GLN B N 1
ATOM 2951 C CA . GLN B 2 170 ? -33.914 -33.080 -42.506 1.00 99.23 171 GLN B CA 1
ATOM 2952 C C . GLN B 2 170 ? -35.111 -33.711 -43.201 1.00 105.77 171 GLN B C 1
ATOM 2953 O O . GLN B 2 170 ? -36.147 -33.048 -43.374 1.00 106.14 171 GLN B O 1
ATOM 2959 N N . SER B 2 171 ? -34.954 -34.994 -43.613 1.00 102.16 172 SER B N 1
ATOM 2960 C CA . SER B 2 171 ? -35.960 -35.784 -44.345 1.00 101.54 172 SER B CA 1
ATOM 2961 C C . SER B 2 171 ? -36.375 -35.017 -45.580 1.00 104.00 172 SER B C 1
ATOM 2962 O O . SER B 2 171 ? -35.510 -34.627 -46.361 1.00 104.38 172 SER B O 1
ATOM 2965 N N . ASP B 2 172 ? -37.664 -34.730 -45.704 1.00 99.13 173 ASP B N 1
ATOM 2966 C CA . ASP B 2 172 ? -38.288 -34.036 -46.814 1.00 98.80 173 ASP B CA 1
ATOM 2967 C C . ASP B 2 172 ? -37.917 -32.534 -46.853 1.00 99.44 173 ASP B C 1
ATOM 2968 O O . ASP B 2 172 ? -37.439 -32.063 -47.884 1.00 99.38 173 ASP B O 1
ATOM 2973 N N . LEU B 2 173 ? -38.111 -31.807 -45.719 1.00 91.16 174 LEU B N 1
ATOM 2974 C CA . LEU B 2 173 ? -38.065 -30.346 -45.653 1.00 88.04 174 LEU B CA 1
ATOM 2975 C C . LEU B 2 173 ? -36.936 -29.662 -44.889 1.00 86.57 174 LEU B C 1
ATOM 2976 O O . LEU B 2 173 ? -36.084 -30.323 -44.298 1.00 85.91 174 LEU B O 1
ATOM 2981 N N . TYR B 2 174 ? -36.920 -28.306 -44.963 1.00 79.28 175 TYR B N 1
ATOM 2982 C CA . TYR B 2 174 ? -35.940 -27.430 -44.318 1.00 76.39 175 TYR B CA 1
ATOM 2983 C C . TYR B 2 174 ? -36.462 -26.880 -42.999 1.00 78.20 175 TYR B C 1
ATOM 2984 O O . TYR B 2 174 ? -37.666 -26.640 -42.854 1.00 80.21 175 TYR B O 1
ATOM 2993 N N . THR B 2 175 ? -35.536 -26.598 -42.076 1.00 71.36 176 THR B N 1
ATOM 2994 C CA . THR B 2 175 ? -35.743 -26.015 -40.739 1.00 70.42 176 THR B CA 1
ATOM 2995 C C . THR B 2 175 ? -34.657 -24.967 -40.492 1.00 75.73 176 THR B C 1
ATOM 2996 O O . THR B 2 175 ? -33.503 -25.188 -40.839 1.00 74.51 176 THR B O 1
ATOM 3000 N N . LEU B 2 176 ? -35.046 -23.842 -39.878 1.00 73.55 177 LEU B N 1
ATOM 3001 C CA . LEU B 2 176 ? -34.225 -22.689 -39.535 1.00 72.09 177 LEU B CA 1
ATOM 3002 C C . LEU B 2 176 ? -34.672 -22.191 -38.145 1.00 76.97 177 LEU B C 1
ATOM 3003 O O . LEU B 2 176 ? -35.748 -22.530 -37.653 1.00 76.44 177 LEU B O 1
ATOM 3008 N N . SER B 2 177 ? -33.840 -21.361 -37.533 1.00 76.10 178 SER B N 1
ATOM 3009 C CA . SER B 2 177 ? -34.123 -20.646 -36.293 1.00 77.22 178 SER B CA 1
ATOM 3010 C C . SER B 2 177 ? -33.491 -19.251 -36.384 1.00 82.60 178 SER B C 1
ATOM 3011 O O . SER B 2 177 ? -32.511 -19.043 -37.115 1.00 80.62 178 SER B O 1
ATOM 3014 N N . SER B 2 178 ? -34.106 -18.291 -35.698 1.00 82.00 179 SER B N 1
ATOM 3015 C CA . SER B 2 178 ? -33.648 -16.909 -35.608 1.00 82.91 179 SER B CA 1
ATOM 3016 C C . SER B 2 178 ? -33.954 -16.450 -34.186 1.00 89.68 179 SER B C 1
ATOM 3017 O O . SER B 2 178 ? -35.062 -16.669 -33.690 1.00 88.92 179 SER B O 1
ATOM 3020 N N . SER B 2 179 ? -32.941 -15.897 -33.500 1.00 89.08 180 SER B N 1
ATOM 3021 C CA . SER B 2 179 ? -33.088 -15.419 -32.119 1.00 90.03 180 SER B CA 1
ATOM 3022 C C . SER B 2 179 ? -32.931 -13.904 -32.018 1.00 96.89 180 SER B C 1
ATOM 3023 O O . SER B 2 179 ? -32.424 -13.263 -32.943 1.00 96.25 180 SER B O 1
ATOM 3026 N N . VAL B 2 180 ? -33.354 -13.350 -30.884 1.00 96.34 181 VAL B N 1
ATOM 3027 C CA . VAL B 2 180 ? -33.290 -11.937 -30.537 1.00 97.37 181 VAL B CA 1
ATOM 3028 C C . VAL B 2 180 ? -32.958 -11.795 -29.030 1.00 105.54 181 VAL B C 1
ATOM 3029 O O . VAL B 2 180 ? -33.505 -12.529 -28.197 1.00 105.59 181 VAL B O 1
ATOM 3033 N N . THR B 2 181 ? -32.039 -10.878 -28.696 1.00 104.12 182 THR B N 1
ATOM 3034 C CA . THR B 2 181 ? -31.671 -10.610 -27.308 1.00 105.05 182 THR B CA 1
ATOM 3035 C C . THR B 2 181 ? -32.041 -9.157 -26.973 1.00 111.39 182 THR B C 1
ATOM 3036 O O . THR B 2 181 ? -31.673 -8.212 -27.684 1.00 109.64 182 THR B O 1
ATOM 3040 N N . VAL B 2 182 ? -32.840 -9.014 -25.913 1.00 111.14 183 VAL B N 1
ATOM 3041 C CA . VAL B 2 182 ? -33.370 -7.744 -25.402 1.00 112.21 183 VAL B CA 1
ATOM 3042 C C . VAL B 2 182 ? -33.128 -7.689 -23.897 1.00 117.83 183 VAL B C 1
ATOM 3043 O O . VAL B 2 182 ? -32.816 -8.732 -23.314 1.00 117.73 183 VAL B O 1
ATOM 3047 N N . THR B 2 183 ? -33.303 -6.504 -23.267 1.00 115.21 184 THR B N 1
ATOM 3048 C CA . THR B 2 183 ? -33.137 -6.356 -21.815 1.00 116.09 184 THR B CA 1
ATOM 3049 C C . THR B 2 183 ? -34.272 -7.066 -21.043 1.00 122.04 184 THR B C 1
ATOM 3050 O O . THR B 2 183 ? -35.435 -6.999 -21.456 1.00 122.25 184 THR B O 1
ATOM 3054 N N . SER B 2 184 ? -33.916 -7.763 -19.925 1.00 119.23 185 SER B N 1
ATOM 3055 C CA . SER B 2 184 ? -34.779 -8.580 -19.044 1.00 119.79 185 SER B CA 1
ATOM 3056 C C . SER B 2 184 ? -36.039 -7.859 -18.493 1.00 127.15 185 SER B C 1
ATOM 3057 O O . SER B 2 184 ? -36.939 -8.520 -17.967 1.00 127.28 185 SER B O 1
ATOM 3060 N N . SER B 2 185 ? -36.096 -6.515 -18.630 1.00 125.77 186 SER B N 1
ATOM 3061 C CA . SER B 2 185 ? -37.200 -5.653 -18.195 1.00 127.36 186 SER B CA 1
ATOM 3062 C C . SER B 2 185 ? -37.996 -5.065 -19.392 1.00 133.15 186 SER B C 1
ATOM 3063 O O . SER B 2 185 ? -38.871 -4.213 -19.198 1.00 133.58 186 SER B O 1
ATOM 3066 N N . THR B 2 186 ? -37.690 -5.540 -20.620 1.00 129.75 187 THR B N 1
ATOM 3067 C CA . THR B 2 186 ? -38.362 -5.186 -21.876 1.00 129.84 187 THR B CA 1
ATOM 3068 C C . THR B 2 186 ? -39.296 -6.361 -22.272 1.00 135.74 187 THR B C 1
ATOM 3069 O O . THR B 2 186 ? -40.245 -6.166 -23.026 1.00 136.04 187 THR B O 1
ATOM 3073 N N . TRP B 2 187 ? -39.041 -7.564 -21.718 1.00 132.52 188 TRP B N 1
ATOM 3074 C CA . TRP B 2 187 ? -39.841 -8.776 -21.911 1.00 132.76 188 TRP B CA 1
ATOM 3075 C C . TRP B 2 187 ? -40.007 -9.484 -20.543 1.00 138.73 188 TRP B C 1
ATOM 3076 O O . TRP B 2 187 ? -39.005 -9.648 -19.840 1.00 137.96 188 TRP B O 1
ATOM 3087 N N . PRO B 2 188 ? -41.235 -9.875 -20.103 1.00 137.42 189 PRO B N 1
ATOM 3088 C CA . PRO B 2 188 ? -42.546 -9.773 -20.779 1.00 138.38 189 PRO B CA 1
ATOM 3089 C C . PRO B 2 188 ? -43.287 -8.438 -20.542 1.00 143.35 189 PRO B C 1
ATOM 3090 O O . PRO B 2 188 ? -44.522 -8.415 -20.455 1.00 143.36 189 PRO B O 1
ATOM 3094 N N . SER B 2 189 ? -42.528 -7.321 -20.467 1.00 139.90 190 SER B N 1
ATOM 3095 C CA . SER B 2 189 ? -43.060 -5.971 -20.254 1.00 140.02 190 SER B CA 1
ATOM 3096 C C . SER B 2 189 ? -43.634 -5.427 -21.567 1.00 142.22 190 SER B C 1
ATOM 3097 O O . SER B 2 189 ? -44.854 -5.307 -21.693 1.00 142.44 190 SER B O 1
ATOM 3100 N N . GLN B 2 190 ? -42.747 -5.125 -22.543 1.00 136.54 191 GLN B N 1
ATOM 3101 C CA . GLN B 2 190 ? -43.079 -4.627 -23.881 1.00 135.30 191 GLN B CA 1
ATOM 3102 C C . GLN B 2 190 ? -43.177 -5.838 -24.819 1.00 137.45 191 GLN B C 1
ATOM 3103 O O . GLN B 2 190 ? -42.249 -6.652 -24.862 1.00 135.70 191 GLN B O 1
ATOM 3109 N N . SER B 2 191 ? -44.326 -5.969 -25.535 1.00 133.83 192 SER B N 1
ATOM 3110 C CA . SER B 2 191 ? -44.665 -7.079 -26.445 1.00 132.44 192 SER B CA 1
ATOM 3111 C C . SER B 2 191 ? -43.631 -7.342 -27.552 1.00 131.96 192 SER B C 1
ATOM 3112 O O . SER B 2 191 ? -43.163 -6.405 -28.215 1.00 131.34 192 SER B O 1
ATOM 3115 N N . ILE B 2 192 ? -43.278 -8.640 -27.725 1.00 124.74 193 ILE B N 1
ATOM 3116 C CA . ILE B 2 192 ? -42.318 -9.130 -28.716 1.00 121.68 193 ILE B CA 1
ATOM 3117 C C . ILE B 2 192 ? -42.943 -10.219 -29.604 1.00 121.52 193 ILE B C 1
ATOM 3118 O O . ILE B 2 192 ? -43.491 -11.199 -29.100 1.00 121.08 193 ILE B O 1
ATOM 3123 N N . THR B 2 193 ? -42.846 -10.023 -30.929 1.00 115.21 194 THR B N 1
ATOM 3124 C CA . THR B 2 193 ? -43.341 -10.929 -31.969 1.00 113.84 194 THR B CA 1
ATOM 3125 C C . THR B 2 193 ? -42.347 -11.009 -33.148 1.00 113.19 194 THR B C 1
ATOM 3126 O O . THR B 2 193 ? -41.498 -10.117 -33.292 1.00 111.19 194 THR B O 1
ATOM 3130 N N . CYS B 2 194 ? -42.457 -12.065 -33.988 1.00 107.30 195 CYS B N 1
ATOM 3131 C CA . CYS B 2 194 ? -41.581 -12.226 -35.149 1.00 105.16 195 CYS B CA 1
ATOM 3132 C C . CYS B 2 194 ? -42.372 -12.456 -36.447 1.00 106.82 195 CYS B C 1
ATOM 3133 O O . CYS B 2 194 ? -43.480 -12.995 -36.401 1.00 105.64 195 CYS B O 1
ATOM 3136 N N . ASN B 2 195 ? -41.796 -12.028 -37.588 1.00 102.21 196 ASN B N 1
ATOM 3137 C CA . ASN B 2 195 ? -42.393 -12.141 -38.918 1.00 102.27 196 ASN B CA 1
ATOM 3138 C C . ASN B 2 195 ? -41.551 -13.017 -39.853 1.00 102.92 196 ASN B C 1
ATOM 3139 O O . ASN B 2 195 ? -40.437 -12.639 -40.245 1.00 101.12 196 ASN B O 1
ATOM 3144 N N . VAL B 2 196 ? -42.139 -14.161 -40.257 1.00 98.16 197 VAL B N 1
ATOM 3145 C CA . VAL B 2 196 ? -41.520 -15.144 -41.147 1.00 96.99 197 VAL B CA 1
ATOM 3146 C C . VAL B 2 196 ? -42.115 -15.035 -42.538 1.00 99.37 197 VAL B C 1
ATOM 3147 O O . VAL B 2 196 ? -43.336 -15.054 -42.680 1.00 100.44 197 VAL B O 1
ATOM 3151 N N . ALA B 2 197 ? -41.251 -14.939 -43.558 1.00 93.14 198 ALA B N 1
ATOM 3152 C CA . ALA B 2 197 ? -41.669 -14.789 -44.936 1.00 92.12 198 ALA B CA 1
ATOM 3153 C C . ALA B 2 197 ? -41.088 -15.852 -45.848 1.00 96.30 198 ALA B C 1
ATOM 3154 O O . ALA B 2 197 ? -39.871 -15.892 -46.034 1.00 95.86 198 ALA B O 1
ATOM 3156 N N . HIS B 2 198 ? -41.960 -16.707 -46.430 1.00 92.57 199 HIS B N 1
ATOM 3157 C CA . HIS B 2 198 ? -41.573 -17.742 -47.393 1.00 91.37 199 HIS B CA 1
ATOM 3158 C C . HIS B 2 198 ? -42.108 -17.253 -48.735 1.00 97.40 199 HIS B C 1
ATOM 3159 O O . HIS B 2 198 ? -43.329 -17.212 -48.907 1.00 98.75 199 HIS B O 1
ATOM 3166 N N . PRO B 2 199 ? -41.242 -16.757 -49.651 1.00 93.76 200 PRO B N 1
ATOM 3167 C CA . PRO B 2 199 ? -41.755 -16.183 -50.905 1.00 93.41 200 PRO B CA 1
ATOM 3168 C C . PRO B 2 199 ? -42.359 -17.175 -51.888 1.00 96.86 200 PRO B C 1
ATOM 3169 O O . PRO B 2 199 ? -43.258 -16.803 -52.655 1.00 97.63 200 PRO B O 1
ATOM 3173 N N . ALA B 2 200 ? -41.854 -18.421 -51.874 1.00 91.57 201 ALA B N 1
ATOM 3174 C CA . ALA B 2 200 ? -42.276 -19.496 -52.767 1.00 91.09 201 ALA B CA 1
ATOM 3175 C C . ALA B 2 200 ? -43.729 -19.936 -52.562 1.00 94.28 201 ALA B C 1
ATOM 3176 O O . ALA B 2 200 ? -44.370 -20.405 -53.514 1.00 93.99 201 ALA B O 1
ATOM 3178 N N . SER B 2 201 ? -44.234 -19.807 -51.315 1.00 90.27 202 SER B N 1
ATOM 3179 C CA . SER B 2 201 ? -45.615 -20.129 -50.938 1.00 89.94 202 SER B CA 1
ATOM 3180 C C . SER B 2 201 ? -46.443 -18.851 -50.729 1.00 95.69 202 SER B C 1
ATOM 3181 O O . SER B 2 201 ? -47.618 -18.943 -50.370 1.00 97.15 202 SER B O 1
ATOM 3184 N N . SER B 2 202 ? -45.818 -17.661 -50.963 1.00 91.25 203 SER B N 1
ATOM 3185 C CA . SER B 2 202 ? -46.403 -16.314 -50.858 1.00 90.49 203 SER B CA 1
ATOM 3186 C C . SER B 2 202 ? -47.027 -16.024 -49.480 1.00 92.36 203 SER B C 1
ATOM 3187 O O . SER B 2 202 ? -47.928 -15.187 -49.380 1.00 92.49 203 SER B O 1
ATOM 3190 N N . THR B 2 203 ? -46.529 -16.701 -48.420 1.00 87.27 204 THR B N 1
ATOM 3191 C CA . THR B 2 203 ? -47.041 -16.570 -47.044 1.00 86.49 204 THR B CA 1
ATOM 3192 C C . THR B 2 203 ? -46.134 -15.753 -46.118 1.00 87.72 204 THR B C 1
ATOM 3193 O O . THR B 2 203 ? -44.950 -15.558 -46.419 1.00 85.69 204 THR B O 1
ATOM 3197 N N . LYS B 2 204 ? -46.719 -15.276 -44.988 1.00 84.01 205 LYS B N 1
ATOM 3198 C CA . LYS B 2 204 ? -46.086 -14.524 -43.903 1.00 82.85 205 LYS B CA 1
ATOM 3199 C C . LYS B 2 204 ? -46.746 -14.892 -42.574 1.00 89.67 205 LYS B C 1
ATOM 3200 O O . LYS B 2 204 ? -47.928 -14.573 -42.343 1.00 89.69 205 LYS B O 1
ATOM 3206 N N . VAL B 2 205 ? -45.981 -15.613 -41.712 1.00 85.68 206 VAL B N 1
ATOM 3207 C CA . VAL B 2 205 ? -46.433 -16.066 -40.385 1.00 84.92 206 VAL B CA 1
ATOM 3208 C C . VAL B 2 205 ? -45.880 -15.088 -39.329 1.00 90.52 206 VAL B C 1
ATOM 3209 O O . VAL B 2 205 ? -44.812 -14.520 -39.553 1.00 89.48 206 VAL B O 1
ATOM 3213 N N . ASP B 2 206 ? -46.640 -14.847 -38.227 1.00 89.65 207 ASP B N 1
ATOM 3214 C CA . ASP B 2 206 ? -46.304 -13.937 -37.117 1.00 90.34 207 ASP B CA 1
ATOM 3215 C C . ASP B 2 206 ? -46.593 -14.598 -35.754 1.00 97.50 207 ASP B C 1
ATOM 3216 O O . ASP B 2 206 ? -47.746 -14.961 -35.484 1.00 96.29 207 ASP B O 1
ATOM 3221 N N . LYS B 2 207 ? -45.574 -14.710 -34.866 1.00 96.27 208 LYS B N 1
ATOM 3222 C CA . LYS B 2 207 ? -45.836 -15.314 -33.555 1.00 97.33 208 LYS B CA 1
ATOM 3223 C C . LYS B 2 207 ? -45.432 -14.424 -32.369 1.00 103.60 208 LYS B C 1
ATOM 3224 O O . LYS B 2 207 ? -44.285 -13.974 -32.292 1.00 102.85 208 LYS B O 1
ATOM 3230 N N . LYS B 2 208 ? -46.391 -14.174 -31.449 1.00 102.14 209 LYS B N 1
ATOM 3231 C CA . LYS B 2 208 ? -46.189 -13.384 -30.229 1.00 102.85 209 LYS B CA 1
ATOM 3232 C C . LYS B 2 208 ? -45.496 -14.269 -29.193 1.00 107.99 209 LYS B C 1
ATOM 3233 O O . LYS B 2 208 ? -45.978 -15.371 -28.894 1.00 107.55 209 LYS B O 1
ATOM 3239 N N . ILE B 2 209 ? -44.363 -13.790 -28.655 1.00 105.53 210 ILE B N 1
ATOM 3240 C CA . ILE B 2 209 ? -43.611 -14.566 -27.677 1.00 105.92 210 ILE B CA 1
ATOM 3241 C C . ILE B 2 209 ? -44.159 -14.266 -26.277 1.00 114.38 210 ILE B C 1
ATOM 3242 O O . ILE B 2 209 ? -44.184 -13.113 -25.834 1.00 114.31 210 ILE B O 1
ATOM 3247 N N . GLU B 2 210 ? -44.665 -15.331 -25.630 1.00 113.55 211 GLU B N 1
ATOM 3248 C CA . GLU B 2 210 ? -45.285 -15.314 -24.309 1.00 115.30 211 GLU B CA 1
ATOM 3249 C C . GLU B 2 210 ? -44.525 -16.257 -23.340 1.00 120.16 211 GLU B C 1
ATOM 3250 O O . GLU B 2 210 ? -43.977 -17.266 -23.798 1.00 119.03 211 GLU B O 1
ATOM 3256 N N . PRO B 2 211 ? -44.486 -15.969 -22.011 1.00 117.91 212 PRO B N 1
ATOM 3257 C CA . PRO B 2 211 ? -43.769 -16.867 -21.088 1.00 123.02 212 PRO B CA 1
ATOM 3258 C C . PRO B 2 211 ? -44.604 -18.060 -20.624 1.00 169.66 212 PRO B C 1
ATOM 3259 O O . PRO B 2 211 ? -44.078 -18.972 -19.985 1.00 135.77 212 PRO B O 1
ATOM 3263 N N . GLU C 3 1 ? -17.712 2.416 -2.882 1.00 100.99 1 GLU C N 1
ATOM 3264 C CA . GLU C 3 1 ? -17.506 1.827 -4.203 1.00 99.05 1 GLU C CA 1
ATOM 3265 C C . GLU C 3 1 ? -18.042 2.716 -5.338 1.00 100.79 1 GLU C C 1
ATOM 3266 O O . GLU C 3 1 ? -17.320 2.916 -6.318 1.00 99.37 1 GLU C O 1
ATOM 3272 N N . ARG C 3 2 ? -19.296 3.232 -5.214 1.00 96.44 2 ARG C N 1
ATOM 3273 C CA . ARG C 3 2 ? -19.957 4.096 -6.206 1.00 94.97 2 ARG C CA 1
ATOM 3274 C C . ARG C 3 2 ? -19.256 5.461 -6.372 1.00 97.94 2 ARG C C 1
ATOM 3275 O O . ARG C 3 2 ? -18.723 6.019 -5.382 1.00 99.25 2 ARG C O 1
ATOM 3283 N N . ARG C 3 3 ? -19.269 6.002 -7.632 1.00 89.20 3 ARG C N 1
ATOM 3284 C CA . ARG C 3 3 ? -18.667 7.304 -8.001 1.00 85.80 3 ARG C CA 1
ATOM 3285 C C . ARG C 3 3 ? -18.925 7.621 -9.457 1.00 83.13 3 ARG C C 1
ATOM 3286 O O . ARG C 3 3 ? -19.624 6.871 -10.134 1.00 82.81 3 ARG C O 1
ATOM 3294 N N . ASN C 3 4 ? -18.374 8.736 -9.949 1.00 75.19 4 ASN C N 1
ATOM 3295 C CA . ASN C 3 4 ? -18.445 9.037 -11.357 1.00 71.56 4 ASN C CA 1
ATOM 3296 C C . ASN C 3 4 ? -17.347 8.170 -11.974 1.00 74.10 4 ASN C C 1
ATOM 3297 O O . ASN C 3 4 ? -16.198 8.218 -11.529 1.00 74.15 4 ASN C O 1
ATOM 3302 N N . GLU C 3 5 ? -17.715 7.339 -12.965 1.00 67.43 5 GLU C N 1
ATOM 3303 C CA . GLU C 3 5 ? -16.811 6.442 -13.681 1.00 64.66 5 GLU C CA 1
ATOM 3304 C C . GLU C 3 5 ? -15.638 7.219 -14.274 1.00 69.14 5 GLU C C 1
ATOM 3305 O O . GLU C 3 5 ? -14.555 6.661 -14.439 1.00 71.16 5 GLU C O 1
ATOM 3311 N N . LEU C 3 6 ? -15.862 8.504 -14.586 1.00 63.28 6 LEU C N 1
ATOM 3312 C CA . LEU C 3 6 ? -14.888 9.402 -15.199 1.00 60.85 6 LEU C CA 1
ATOM 3313 C C . LEU C 3 6 ? -13.859 9.860 -14.207 1.00 66.06 6 LEU C C 1
ATOM 3314 O O . LEU C 3 6 ? -12.788 10.321 -14.618 1.00 67.72 6 LEU C O 1
ATOM 3319 N N . GLN C 3 7 ? -14.171 9.731 -12.909 1.00 60.28 7 GLN C N 1
ATOM 3320 C CA . GLN C 3 7 ? -13.283 10.122 -11.832 1.00 60.28 7 GLN C CA 1
ATOM 3321 C C . GLN C 3 7 ? -12.194 9.076 -11.578 1.00 69.22 7 GLN C C 1
ATOM 3322 O O . GLN C 3 7 ? -12.480 7.948 -11.160 1.00 70.16 7 GLN C O 1
ATOM 3328 N N . LYS C 3 8 ? -10.936 9.463 -11.852 1.00 66.71 8 LYS C N 1
ATOM 3329 C CA . LYS C 3 8 ? -9.767 8.611 -11.691 1.00 65.53 8 LYS C CA 1
ATOM 3330 C C . LYS C 3 8 ? -8.944 9.167 -10.521 1.00 72.55 8 LYS C C 1
ATOM 3331 O O . LYS C 3 8 ? -8.592 10.350 -10.519 1.00 72.09 8 LYS C O 1
ATOM 3337 N N . GLN C 3 9 ? -8.655 8.314 -9.522 1.00 72.30 9 GLN C N 1
ATOM 3338 C CA . GLN C 3 9 ? -7.924 8.716 -8.307 1.00 75.47 9 GLN C CA 1
ATOM 3339 C C . GLN C 3 9 ? -6.506 9.255 -8.563 1.00 80.55 9 GLN C C 1
ATOM 3340 O O . GLN C 3 9 ? -6.056 10.126 -7.820 1.00 83.18 9 GLN C O 1
ATOM 3346 N N . GLU C 3 10 ? -5.844 8.788 -9.631 1.00 74.12 10 GLU C N 1
ATOM 3347 C CA . GLU C 3 10 ? -4.513 9.223 -10.067 1.00 72.81 10 GLU C CA 1
ATOM 3348 C C . GLU C 3 10 ? -4.497 10.670 -10.612 1.00 74.51 10 GLU C C 1
ATOM 3349 O O . GLU C 3 10 ? -3.418 11.220 -10.854 1.00 74.03 10 GLU C O 1
ATOM 3355 N N . ASN C 3 11 ? -5.693 11.257 -10.852 1.00 68.61 11 ASN C N 1
ATOM 3356 C CA . ASN C 3 11 ? -5.858 12.600 -11.413 1.00 67.19 11 ASN C CA 1
ATOM 3357 C C . ASN C 3 11 ? -6.230 13.640 -10.357 1.00 69.89 11 ASN C C 1
ATOM 3358 O O . ASN C 3 11 ? -7.271 14.284 -10.481 1.00 68.31 11 ASN C O 1
ATOM 3363 N N . ARG C 3 12 ? -5.358 13.812 -9.331 1.00 67.32 12 ARG C N 1
ATOM 3364 C CA . ARG C 3 12 ? -5.557 14.753 -8.214 1.00 78.61 12 ARG C CA 1
ATOM 3365 C C . ARG C 3 12 ? -4.430 15.769 -8.097 1.00 112.93 12 ARG C C 1
ATOM 3366 O O . ARG C 3 12 ? -3.274 15.438 -8.355 1.00 85.60 12 ARG C O 1
ATOM 3374 N N . GLU D 3 1 ? -18.294 -2.338 -83.599 1.00 86.63 1 GLU D N 1
ATOM 3375 C CA . GLU D 3 1 ? -18.105 -1.845 -82.228 1.00 84.63 1 GLU D CA 1
ATOM 3376 C C . GLU D 3 1 ? -18.502 -2.884 -81.165 1.00 89.85 1 GLU D C 1
ATOM 3377 O O . GLU D 3 1 ? -17.722 -3.155 -80.249 1.00 89.61 1 GLU D O 1
ATOM 3383 N N . ARG D 3 2 ? -19.719 -3.452 -81.296 1.00 87.40 2 ARG D N 1
ATOM 3384 C CA . ARG D 3 2 ? -20.282 -4.487 -80.414 1.00 87.05 2 ARG D CA 1
ATOM 3385 C C . ARG D 3 2 ? -19.524 -5.839 -80.522 1.00 92.64 2 ARG D C 1
ATOM 3386 O O . ARG D 3 2 ? -19.088 -6.242 -81.616 1.00 94.07 2 ARG D O 1
ATOM 3394 N N . ARG D 3 3 ? -19.400 -6.537 -79.373 1.00 86.42 3 ARG D N 1
ATOM 3395 C CA . ARG D 3 3 ? -18.769 -7.848 -79.228 1.00 85.14 3 ARG D CA 1
ATOM 3396 C C . ARG D 3 3 ? -18.934 -8.337 -77.787 1.00 82.76 3 ARG D C 1
ATOM 3397 O O . ARG D 3 3 ? -19.510 -7.640 -76.930 1.00 81.96 3 ARG D O 1
ATOM 3405 N N . ASN D 3 4 ? -18.417 -9.540 -77.530 1.00 73.59 4 ASN D N 1
ATOM 3406 C CA . ASN D 3 4 ? -18.395 -10.047 -76.195 1.00 70.67 4 ASN D CA 1
ATOM 3407 C C . ASN D 3 4 ? -17.195 -9.364 -75.523 1.00 71.59 4 ASN D C 1
ATOM 3408 O O . ASN D 3 4 ? -16.086 -9.431 -76.042 1.00 72.23 4 ASN D O 1
ATOM 3413 N N . GLU D 3 5 ? -17.429 -8.671 -74.400 1.00 64.50 5 GLU D N 1
ATOM 3414 C CA . GLU D 3 5 ? -16.399 -7.975 -73.620 1.00 62.18 5 GLU D CA 1
ATOM 3415 C C . GLU D 3 5 ? -15.267 -8.960 -73.209 1.00 64.32 5 GLU D C 1
ATOM 3416 O O . GLU D 3 5 ? -14.115 -8.553 -73.009 1.00 63.99 5 GLU D O 1
ATOM 3422 N N . LEU D 3 6 ? -15.620 -10.261 -73.104 1.00 58.88 6 LEU D N 1
ATOM 3423 C CA . LEU D 3 6 ? -14.731 -11.337 -72.719 1.00 58.63 6 LEU D CA 1
ATOM 3424 C C . LEU D 3 6 ? -13.793 -11.717 -73.827 1.00 67.34 6 LEU D C 1
ATOM 3425 O O . LEU D 3 6 ? -12.782 -12.372 -73.570 1.00 66.97 6 LEU D O 1
ATOM 3430 N N . GLN D 3 7 ? -14.131 -11.321 -75.070 1.00 67.68 7 GLN D N 1
ATOM 3431 C CA . GLN D 3 7 ? -13.325 -11.575 -76.250 1.00 69.65 7 GLN D CA 1
ATOM 3432 C C . GLN D 3 7 ? -12.118 -10.619 -76.339 1.00 77.93 7 GLN D C 1
ATOM 3433 O O . GLN D 3 7 ? -12.266 -9.392 -76.477 1.00 76.03 7 GLN D O 1
ATOM 3439 N N . LYS D 3 8 ? -10.918 -11.223 -76.237 1.00 79.47 8 LYS D N 1
ATOM 3440 C CA . LYS D 3 8 ? -9.614 -10.554 -76.272 1.00 81.38 8 LYS D CA 1
ATOM 3441 C C . LYS D 3 8 ? -8.920 -10.942 -77.564 1.00 91.81 8 LYS D C 1
ATOM 3442 O O . LYS D 3 8 ? -8.781 -12.138 -77.829 1.00 93.08 8 LYS D O 1
ATOM 3448 N N . GLN D 3 9 ? -8.509 -9.941 -78.380 1.00 91.34 9 GLN D N 1
ATOM 3449 C CA . GLN D 3 9 ? -7.879 -10.147 -79.700 1.00 93.44 9 GLN D CA 1
ATOM 3450 C C . GLN D 3 9 ? -6.606 -11.037 -79.678 1.00 98.95 9 GLN D C 1
ATOM 3451 O O . GLN D 3 9 ? -6.378 -11.808 -80.617 1.00 100.16 9 GLN D O 1
ATOM 3457 N N . GLU D 3 10 ? -5.824 -10.955 -78.598 1.00 94.48 10 GLU D N 1
ATOM 3458 C CA . GLU D 3 10 ? -4.597 -11.720 -78.376 1.00 94.52 10 GLU D CA 1
ATOM 3459 C C . GLU D 3 10 ? -4.855 -13.231 -78.180 1.00 100.54 10 GLU D C 1
ATOM 3460 O O . GLU D 3 10 ? -3.902 -14.015 -78.198 1.00 99.85 10 GLU D O 1
ATOM 3466 N N . ASN D 3 11 ? -6.131 -13.627 -77.958 1.00 99.40 11 ASN D N 1
ATOM 3467 C CA . ASN D 3 11 ? -6.548 -15.013 -77.685 1.00 99.97 11 ASN D CA 1
ATOM 3468 C C . ASN D 3 11 ? -7.193 -15.686 -78.897 1.00 106.36 11 ASN D C 1
ATOM 3469 O O . ASN D 3 11 ? -8.354 -16.097 -78.831 1.00 106.25 11 ASN D O 1
ATOM 3474 N N . ARG D 3 12 ? -6.434 -15.803 -80.001 1.00 104.79 12 ARG D N 1
ATOM 3475 C CA . ARG D 3 12 ? -6.899 -16.392 -81.271 1.00 121.07 12 ARG D CA 1
ATOM 3476 C C . ARG D 3 12 ? -6.038 -17.576 -81.688 1.00 125.86 12 ARG D C 1
ATOM 3477 O O . ARG D 3 12 ? -4.829 -17.549 -81.484 1.00 83.76 12 ARG D O 1
ATOM 3485 N N . GLN E 2 1 ? -26.161 -5.984 -22.082 1.00 71.60 1 GLN H N 1
ATOM 3486 C CA . GLN E 2 1 ? -26.745 -5.145 -23.145 1.00 71.07 1 GLN H CA 1
ATOM 3487 C C . GLN E 2 1 ? -27.203 -3.749 -22.570 1.00 74.41 1 GLN H C 1
ATOM 3488 O O . GLN E 2 1 ? -28.389 -3.361 -22.488 1.00 74.43 1 GLN H O 1
ATOM 3494 N N . VAL E 2 2 ? -26.170 -3.028 -22.103 1.00 70.07 2 VAL H N 1
ATOM 3495 C CA . VAL E 2 2 ? -26.259 -1.706 -21.464 1.00 69.13 2 VAL H CA 1
ATOM 3496 C C . VAL E 2 2 ? -26.773 -0.664 -22.464 1.00 70.67 2 VAL H C 1
ATOM 3497 O O . VAL E 2 2 ? -26.243 -0.564 -23.575 1.00 70.51 2 VAL H O 1
ATOM 3501 N N . GLN E 2 3 ? -27.808 0.095 -22.071 1.00 65.53 3 GLN H N 1
ATOM 3502 C CA . GLN E 2 3 ? -28.427 1.112 -22.918 1.00 64.84 3 GLN H CA 1
ATOM 3503 C C . GLN E 2 3 ? -28.918 2.343 -22.156 1.00 68.37 3 GLN H C 1
ATOM 3504 O O . GLN E 2 3 ? -29.543 2.205 -21.111 1.00 67.02 3 GLN H O 1
ATOM 3510 N N . LEU E 2 4 ? -28.620 3.547 -22.682 1.00 66.17 4 LEU H N 1
ATOM 3511 C CA . LEU E 2 4 ? -29.109 4.811 -22.121 1.00 66.25 4 LEU H CA 1
ATOM 3512 C C . LEU E 2 4 ? -29.973 5.418 -23.214 1.00 67.96 4 LEU H C 1
ATOM 3513 O O . LEU E 2 4 ? -29.468 5.790 -24.272 1.00 66.97 4 LEU H O 1
ATOM 3518 N N . GLN E 2 5 ? -31.282 5.400 -23.018 1.00 64.10 5 GLN H N 1
ATOM 3519 C CA . GLN E 2 5 ? -32.187 5.893 -24.049 1.00 63.44 5 GLN H CA 1
ATOM 3520 C C . GLN E 2 5 ? -32.767 7.227 -23.647 1.00 64.82 5 GLN H C 1
ATOM 3521 O O . GLN E 2 5 ? -33.339 7.364 -22.572 1.00 63.71 5 GLN H O 1
ATOM 3527 N N . GLU E 2 6 ? -32.557 8.226 -24.495 1.00 60.72 6 GLU H N 1
ATOM 3528 C CA . GLU E 2 6 ? -32.989 9.600 -24.253 1.00 60.84 6 GLU H CA 1
ATOM 3529 C C . GLU E 2 6 ? -34.329 9.940 -24.931 1.00 66.76 6 GLU H C 1
ATOM 3530 O O . GLU E 2 6 ? -34.726 9.284 -25.910 1.00 67.50 6 GLU H O 1
ATOM 3536 N N . SER E 2 7 ? -34.998 11.003 -24.450 1.00 62.71 7 SER H N 1
ATOM 3537 C CA . SER E 2 7 ? -36.225 11.492 -25.080 1.00 63.74 7 SER H CA 1
ATOM 3538 C C . SER E 2 7 ? -35.961 12.061 -26.493 1.00 70.86 7 SER H C 1
ATOM 3539 O O . SER E 2 7 ? -34.801 12.303 -26.855 1.00 71.39 7 SER H O 1
ATOM 3542 N N . GLY E 2 8 ? -37.007 12.201 -27.305 1.00 68.26 8 GLY H N 1
ATOM 3543 C CA . GLY E 2 8 ? -36.860 12.664 -28.687 1.00 67.04 8 GLY H CA 1
ATOM 3544 C C . GLY E 2 8 ? -36.509 14.135 -28.874 1.00 71.57 8 GLY H C 1
ATOM 3545 O O . GLY E 2 8 ? -36.443 14.888 -27.892 1.00 74.24 8 GLY H O 1
ATOM 3546 N N . PRO E 2 9 ? -36.357 14.583 -30.147 1.00 65.48 9 PRO H N 1
ATOM 3547 C CA . PRO E 2 9 ? -36.035 15.996 -30.416 1.00 64.61 9 PRO H CA 1
ATOM 3548 C C . PRO E 2 9 ? -37.063 16.986 -29.906 1.00 73.58 9 PRO H C 1
ATOM 3549 O O . PRO E 2 9 ? -38.235 16.630 -29.715 1.00 75.16 9 PRO H O 1
ATOM 3553 N N . GLU E 2 10 ? -36.617 18.234 -29.662 1.00 71.48 10 GLU H N 1
ATOM 3554 C CA . GLU E 2 10 ? -37.463 19.283 -29.098 1.00 72.55 10 GLU H CA 1
ATOM 3555 C C . GLU E 2 10 ? -37.275 20.611 -29.829 1.00 74.34 10 GLU H C 1
ATOM 3556 O O . GLU E 2 10 ? -36.142 21.023 -30.067 1.00 70.65 10 GLU H O 1
ATOM 3562 N N . LEU E 2 11 ? -38.390 21.272 -30.203 1.00 73.42 11 LEU H N 1
ATOM 3563 C CA . LEU E 2 11 ? -38.350 22.602 -30.812 1.00 73.53 11 LEU H CA 1
ATOM 3564 C C . LEU E 2 11 ? -39.003 23.556 -29.821 1.00 76.98 11 LEU H C 1
ATOM 3565 O O . LEU E 2 11 ? -40.174 23.406 -29.491 1.00 78.28 11 LEU H O 1
ATOM 3570 N N . LYS E 2 12 ? -38.222 24.490 -29.312 1.00 71.04 12 LYS H N 1
ATOM 3571 C CA . LYS E 2 12 ? -38.676 25.448 -28.329 1.00 71.48 12 LYS H CA 1
ATOM 3572 C C . LYS E 2 12 ? -38.359 26.865 -28.819 1.00 75.82 12 LYS H C 1
ATOM 3573 O O . LYS E 2 12 ? -37.432 27.046 -29.606 1.00 74.18 12 LYS H O 1
ATOM 3579 N N . LYS E 2 13 ? -39.135 27.856 -28.363 1.00 74.22 13 LYS H N 1
ATOM 3580 C CA . LYS E 2 13 ? -38.934 29.286 -28.640 1.00 74.72 13 LYS H CA 1
ATOM 3581 C C . LYS E 2 13 ? -38.037 29.807 -27.502 1.00 80.31 13 LYS H C 1
ATOM 3582 O O . LYS E 2 13 ? -38.084 29.229 -26.404 1.00 80.54 13 LYS H O 1
ATOM 3588 N N . PRO E 2 14 ? -37.268 30.906 -27.662 1.00 77.45 14 PRO H N 1
ATOM 3589 C CA . PRO E 2 14 ? -36.476 31.402 -26.520 1.00 77.96 14 PRO H CA 1
ATOM 3590 C C . PRO E 2 14 ? -37.365 31.768 -25.322 1.00 85.72 14 PRO H C 1
ATOM 3591 O O . PRO E 2 14 ? -38.534 32.136 -25.501 1.00 87.28 14 PRO H O 1
ATOM 3595 N N . GLY E 2 15 ? -36.832 31.603 -24.111 1.00 82.55 15 GLY H N 1
ATOM 3596 C CA . GLY E 2 15 ? -37.566 31.901 -22.884 1.00 83.01 15 GLY H CA 1
ATOM 3597 C C . GLY E 2 15 ? -38.362 30.726 -22.352 1.00 84.70 15 GLY H C 1
ATOM 3598 O O . GLY E 2 15 ? -38.755 30.722 -21.180 1.00 84.30 15 GLY H O 1
ATOM 3599 N N . GLU E 2 16 ? -38.605 29.715 -23.207 1.00 79.31 16 GLU H N 1
ATOM 3600 C CA . GLU E 2 16 ? -39.310 28.506 -22.799 1.00 79.05 16 GLU H CA 1
ATOM 3601 C C . GLU E 2 16 ? -38.383 27.616 -21.950 1.00 82.12 16 GLU H C 1
ATOM 3602 O O . GLU E 2 16 ? -37.231 27.981 -21.680 1.00 82.45 16 GLU H O 1
ATOM 3608 N N . THR E 2 17 ? -38.897 26.466 -21.510 1.00 76.21 17 THR H N 1
ATOM 3609 C CA . THR E 2 17 ? -38.193 25.522 -20.650 1.00 74.57 17 THR H CA 1
ATOM 3610 C C . THR E 2 17 ? -38.339 24.128 -21.255 1.00 76.80 17 THR H C 1
ATOM 3611 O O . THR E 2 17 ? -39.397 23.816 -21.805 1.00 77.18 17 THR H O 1
ATOM 3615 N N . VAL E 2 18 ? -37.261 23.312 -21.206 1.00 70.11 18 VAL H N 1
ATOM 3616 C CA . VAL E 2 18 ? -37.259 21.966 -21.774 1.00 68.35 18 VAL H CA 1
ATOM 3617 C C . VAL E 2 18 ? -36.808 20.936 -20.712 1.00 72.71 18 VAL H C 1
ATOM 3618 O O . VAL E 2 18 ? -35.980 21.257 -19.878 1.00 73.35 18 VAL H O 1
ATOM 3622 N N . LYS E 2 19 ? -37.401 19.731 -20.727 1.00 68.45 19 LYS H N 1
ATOM 3623 C CA . LYS E 2 19 ? -37.081 18.632 -19.819 1.00 67.66 19 LYS H CA 1
ATOM 3624 C C . LYS E 2 19 ? -36.722 17.410 -20.674 1.00 74.50 19 LYS H C 1
ATOM 3625 O O . LYS E 2 19 ? -37.547 16.958 -21.476 1.00 76.27 19 LYS H O 1
ATOM 3631 N N . ILE E 2 20 ? -35.473 16.923 -20.539 1.00 69.73 20 ILE H N 1
ATOM 3632 C CA . ILE E 2 20 ? -34.884 15.797 -21.274 1.00 68.27 20 ILE H CA 1
ATOM 3633 C C . ILE E 2 20 ? -34.691 14.630 -20.300 1.00 72.06 20 ILE H C 1
ATOM 3634 O O . ILE E 2 20 ? -34.177 14.835 -19.204 1.00 73.02 20 ILE H O 1
ATOM 3639 N N . SER E 2 21 ? -35.087 13.419 -20.699 1.00 67.36 21 SER H N 1
ATOM 3640 C CA . SER E 2 21 ? -34.931 12.213 -19.883 1.00 67.14 21 SER H CA 1
ATOM 3641 C C . SER E 2 21 ? -33.893 11.293 -20.472 1.00 70.91 21 SER H C 1
ATOM 3642 O O . SER E 2 21 ? -33.567 11.404 -21.660 1.00 69.47 21 SER H O 1
ATOM 3645 N N . CYS E 2 22 ? -33.376 10.379 -19.634 1.00 68.03 22 CYS H N 1
ATOM 3646 C CA . CYS E 2 22 ? -32.328 9.413 -19.973 1.00 66.44 22 CYS H CA 1
ATOM 3647 C C . CYS E 2 22 ? -32.579 8.121 -19.174 1.00 69.99 22 CYS H C 1
ATOM 3648 O O . CYS E 2 22 ? -32.298 8.039 -17.975 1.00 69.87 22 CYS H O 1
ATOM 3651 N N . LYS E 2 23 ? -33.209 7.161 -19.837 1.00 66.46 23 LYS H N 1
ATOM 3652 C CA . LYS E 2 23 ? -33.616 5.878 -19.289 1.00 67.19 23 LYS H CA 1
ATOM 3653 C C . LYS E 2 23 ? -32.474 4.864 -19.359 1.00 70.22 23 LYS H C 1
ATOM 3654 O O . LYS E 2 23 ? -32.039 4.454 -20.443 1.00 67.21 23 LYS H O 1
ATOM 3660 N N . VAL E 2 24 ? -32.008 4.464 -18.185 1.00 68.91 24 VAL H N 1
ATOM 3661 C CA . VAL E 2 24 ? -30.888 3.541 -18.019 1.00 69.53 24 VAL H CA 1
ATOM 3662 C C . VAL E 2 24 ? -31.379 2.098 -17.915 1.00 77.03 24 VAL H C 1
ATOM 3663 O O . VAL E 2 24 ? -32.304 1.822 -17.156 1.00 78.23 24 VAL H O 1
ATOM 3667 N N . SER E 2 25 ? -30.741 1.183 -18.657 1.00 74.70 25 SER H N 1
ATOM 3668 C CA . SER E 2 25 ? -31.023 -0.254 -18.622 1.00 74.87 25 SER H CA 1
ATOM 3669 C C . SER E 2 25 ? -29.733 -1.049 -18.842 1.00 76.57 25 SER H C 1
ATOM 3670 O O . SER E 2 25 ? -28.819 -0.570 -19.521 1.00 75.37 25 SER H O 1
ATOM 3673 N N . GLY E 2 26 ? -29.648 -2.211 -18.193 1.00 70.69 26 GLY H N 1
ATOM 3674 C CA . GLY E 2 26 ? -28.524 -3.133 -18.318 1.00 67.58 26 GLY H CA 1
ATOM 3675 C C . GLY E 2 26 ? -27.484 -3.149 -17.221 1.00 67.51 26 GLY H C 1
ATOM 3676 O O . GLY E 2 26 ? -26.557 -3.966 -17.280 1.00 66.85 26 GLY H O 1
ATOM 3677 N N . TYR E 2 27 ? -27.590 -2.230 -16.243 1.00 63.09 27 TYR H N 1
ATOM 3678 C CA . TYR E 2 27 ? -26.662 -2.124 -15.096 1.00 62.62 27 TYR H CA 1
ATOM 3679 C C . TYR E 2 27 ? -27.361 -1.441 -13.905 1.00 65.82 27 TYR H C 1
ATOM 3680 O O . TYR E 2 27 ? -28.333 -0.699 -14.127 1.00 64.35 27 TYR H O 1
ATOM 3689 N N . PRO E 2 28 ? -26.860 -1.631 -12.651 1.00 63.62 28 PRO H N 1
ATOM 3690 C CA . PRO E 2 28 ? -27.516 -0.958 -11.503 1.00 64.95 28 PRO H CA 1
ATOM 3691 C C . PRO E 2 28 ? -27.359 0.560 -11.515 1.00 68.65 28 PRO H C 1
ATOM 3692 O O . PRO E 2 28 ? -26.264 1.073 -11.308 1.00 67.64 28 PRO H O 1
ATOM 3696 N N . PHE E 2 29 ? -28.475 1.269 -11.774 1.00 64.68 29 PHE H N 1
ATOM 3697 C CA . PHE E 2 29 ? -28.579 2.721 -11.908 1.00 64.41 29 PHE H CA 1
ATOM 3698 C C . PHE E 2 29 ? -27.813 3.526 -10.852 1.00 70.58 29 PHE H C 1
ATOM 3699 O O . PHE E 2 29 ? -27.120 4.485 -11.199 1.00 68.82 29 PHE H O 1
ATOM 3707 N N . THR E 2 30 ? -27.914 3.113 -9.592 1.00 70.68 30 THR H N 1
ATOM 3708 C CA . THR E 2 30 ? -27.321 3.794 -8.438 1.00 72.54 30 THR H CA 1
ATOM 3709 C C . THR E 2 30 ? -25.795 3.563 -8.267 1.00 77.17 30 THR H C 1
ATOM 3710 O O . THR E 2 30 ? -25.149 4.281 -7.488 1.00 76.48 30 THR H O 1
ATOM 3714 N N . ASN E 2 31 ? -25.228 2.599 -9.003 1.00 73.74 31 ASN H N 1
ATOM 3715 C CA . ASN E 2 31 ? -23.795 2.284 -8.977 1.00 72.80 31 ASN H CA 1
ATOM 3716 C C . ASN E 2 31 ? -22.935 3.390 -9.593 1.00 75.10 31 ASN H C 1
ATOM 3717 O O . ASN E 2 31 ? -21.782 3.562 -9.192 1.00 74.80 31 ASN H O 1
ATOM 3722 N N . TYR E 2 32 ? -23.451 4.074 -10.631 1.00 70.10 32 TYR H N 1
ATOM 3723 C CA . TYR E 2 32 ? -22.678 5.080 -11.343 1.00 67.84 32 TYR H CA 1
ATOM 3724 C C . TYR E 2 32 ? -23.408 6.376 -11.426 1.00 68.88 32 TYR H C 1
ATOM 3725 O O . TYR E 2 32 ? -24.617 6.376 -11.630 1.00 69.66 32 TYR H O 1
ATOM 3734 N N . GLY E 2 33 ? -22.653 7.472 -11.348 1.00 61.77 33 GLY H N 1
ATOM 3735 C CA . GLY E 2 33 ? -23.158 8.827 -11.545 1.00 60.00 33 GLY H CA 1
ATOM 3736 C C . GLY E 2 33 ? -23.412 9.085 -13.016 1.00 61.13 33 GLY H C 1
ATOM 3737 O O . GLY E 2 33 ? -22.893 8.379 -13.879 1.00 57.71 33 GLY H O 1
ATOM 3738 N N . MET E 2 34 ? -24.232 10.076 -13.326 1.00 58.67 34 MET H N 1
ATOM 3739 C CA . MET E 2 34 ? -24.592 10.381 -14.701 1.00 55.91 34 MET H CA 1
ATOM 3740 C C . MET E 2 34 ? -24.054 11.742 -15.054 1.00 55.43 34 MET H C 1
ATOM 3741 O O . MET E 2 34 ? -24.342 12.718 -14.370 1.00 57.70 34 MET H O 1
ATOM 3746 N N . ASN E 2 35 ? -23.280 11.811 -16.121 1.00 49.30 35 ASN H N 1
ATOM 3747 C CA . ASN E 2 35 ? -22.736 13.042 -16.675 1.00 49.04 35 ASN H CA 1
ATOM 3748 C C . ASN E 2 35 ? -23.685 13.566 -17.754 1.00 55.17 35 ASN H C 1
ATOM 3749 O O . ASN E 2 35 ? -24.401 12.779 -18.381 1.00 55.52 35 ASN H O 1
ATOM 3754 N N . TRP E 2 36 ? -23.691 14.888 -17.965 1.00 50.65 36 TRP H N 1
ATOM 3755 C CA . TRP E 2 36 ? -24.442 15.520 -19.034 1.00 49.48 36 TRP H CA 1
ATOM 3756 C C . TRP E 2 36 ? -23.432 16.302 -19.869 1.00 50.44 36 TRP H C 1
ATOM 3757 O O . TRP E 2 36 ? -22.552 16.973 -19.311 1.00 45.92 36 TRP H O 1
ATOM 3768 N N . VAL E 2 37 ? -23.501 16.117 -21.214 1.00 47.70 37 VAL H N 1
ATOM 3769 C CA . VAL E 2 37 ? -22.573 16.721 -22.171 1.00 47.97 37 VAL H CA 1
ATOM 3770 C C . VAL E 2 37 ? -23.342 17.513 -23.241 1.00 54.86 37 VAL H C 1
ATOM 3771 O O . VAL E 2 37 ? -24.377 17.049 -23.723 1.00 56.80 37 VAL H O 1
ATOM 3775 N N . LYS E 2 38 ? -22.806 18.668 -23.647 1.00 51.19 38 LYS H N 1
ATOM 3776 C CA . LYS E 2 38 ? -23.401 19.476 -24.704 1.00 51.89 38 LYS H CA 1
ATOM 3777 C C . LYS E 2 38 ? -22.516 19.447 -25.946 1.00 59.27 38 LYS H C 1
ATOM 3778 O O . LYS E 2 38 ? -21.305 19.611 -25.857 1.00 59.26 38 LYS H O 1
ATOM 3784 N N . GLN E 2 39 ? -23.116 19.247 -27.090 1.00 58.16 39 GLN H N 1
ATOM 3785 C CA . GLN E 2 39 ? -22.422 19.270 -28.366 1.00 57.74 39 GLN H CA 1
ATOM 3786 C C . GLN E 2 39 ? -23.168 20.247 -29.276 1.00 63.29 39 GLN H C 1
ATOM 3787 O O . GLN E 2 39 ? -24.127 19.859 -29.922 1.00 60.79 39 GLN H O 1
ATOM 3793 N N . ALA E 2 40 ? -22.763 21.528 -29.275 1.00 64.60 40 ALA H N 1
ATOM 3794 C CA . ALA E 2 40 ? -23.341 22.571 -30.134 1.00 66.20 40 ALA H CA 1
ATOM 3795 C C . ALA E 2 40 ? -22.931 22.275 -31.576 1.00 74.59 40 ALA H C 1
ATOM 3796 O O . ALA E 2 40 ? -21.907 21.624 -31.711 1.00 70.53 40 ALA H O 1
ATOM 3798 N N . PRO E 2 41 ? -23.690 22.690 -32.652 1.00 78.80 41 PRO H N 1
ATOM 3799 C CA . PRO E 2 41 ? -23.330 22.309 -34.048 1.00 79.59 41 PRO H CA 1
ATOM 3800 C C . PRO E 2 41 ? -21.847 22.331 -34.425 1.00 89.57 41 PRO H C 1
ATOM 3801 O O . PRO E 2 41 ? -21.439 21.482 -35.236 1.00 90.04 41 PRO H O 1
ATOM 3805 N N . ARG E 2 42 ? -21.023 23.213 -33.777 1.00 89.43 42 ARG H N 1
ATOM 3806 C CA . ARG E 2 42 ? -19.545 23.279 -33.917 1.00 89.42 42 ARG H CA 1
ATOM 3807 C C . ARG E 2 42 ? -18.908 21.892 -33.735 1.00 91.72 42 ARG H C 1
ATOM 3808 O O . ARG E 2 42 ? -17.808 21.659 -34.235 1.00 91.74 42 ARG H O 1
ATOM 3816 N N . LYS E 2 43 ? -19.651 20.999 -32.986 1.00 86.56 43 LYS H N 1
ATOM 3817 C CA A LYS E 2 43 ? -19.426 19.592 -32.608 0.50 85.29 43 LYS H CA 1
ATOM 3818 C CA B LYS E 2 43 ? -19.403 19.592 -32.618 0.50 85.22 43 LYS H CA 1
ATOM 3819 C C . LYS E 2 43 ? -18.538 19.429 -31.347 1.00 88.38 43 LYS H C 1
ATOM 3820 O O . LYS E 2 43 ? -18.485 18.317 -30.781 1.00 90.59 43 LYS H O 1
ATOM 3831 N N . VAL E 2 44 ? -17.901 20.536 -30.861 1.00 78.59 44 VAL H N 1
ATOM 3832 C CA . VAL E 2 44 ? -17.059 20.483 -29.649 1.00 75.42 44 VAL H CA 1
ATOM 3833 C C . VAL E 2 44 ? -17.896 20.034 -28.423 1.00 72.55 44 VAL H C 1
ATOM 3834 O O . VAL E 2 44 ? -18.865 20.727 -28.093 1.00 73.40 44 VAL H O 1
ATOM 3838 N N . LEU E 2 45 ? -17.548 18.841 -27.819 1.00 60.14 45 LEU H N 1
ATOM 3839 C CA . LEU E 2 45 ? -18.167 18.269 -26.620 1.00 54.78 45 LEU H CA 1
ATOM 3840 C C . LEU E 2 45 ? -17.831 19.157 -25.439 1.00 60.50 45 LEU H C 1
ATOM 3841 O O . LEU E 2 45 ? -16.684 19.578 -25.289 1.00 60.16 45 LEU H O 1
ATOM 3846 N N . LYS E 2 46 ? -18.835 19.434 -24.588 1.00 57.35 46 LYS H N 1
ATOM 3847 C CA . LYS E 2 46 ? -18.699 20.279 -23.405 1.00 56.24 46 LYS H CA 1
ATOM 3848 C C . LYS E 2 46 ? -19.374 19.636 -22.183 1.00 59.30 46 LYS H C 1
ATOM 3849 O O . LYS E 2 46 ? -20.578 19.423 -22.170 1.00 59.60 46 LYS H O 1
ATOM 3855 N N . TRP E 2 47 ? -18.582 19.330 -21.153 1.00 53.95 47 TRP H N 1
ATOM 3856 C CA . TRP E 2 47 ? -19.079 18.728 -19.920 1.00 51.81 47 TRP H CA 1
ATOM 3857 C C . TRP E 2 47 ? -19.927 19.744 -19.158 1.00 55.93 47 TRP H C 1
ATOM 3858 O O . TRP E 2 47 ? -19.443 20.837 -18.864 1.00 56.59 47 TRP H O 1
ATOM 3869 N N . MET E 2 48 ? -21.191 19.392 -18.849 1.00 50.95 48 MET H N 1
ATOM 3870 C CA . MET E 2 48 ? -22.117 20.280 -18.149 1.00 49.85 48 MET H CA 1
ATOM 3871 C C . MET E 2 48 ? -22.137 20.040 -16.655 1.00 52.99 48 MET H C 1
ATOM 3872 O O . MET E 2 48 ? -22.637 20.869 -15.893 1.00 51.63 48 MET H O 1
ATOM 3877 N N . GLY E 2 49 ? -21.642 18.884 -16.259 1.00 49.35 49 GLY H N 1
ATOM 3878 C CA . GLY E 2 49 ? -21.630 18.462 -14.869 1.00 49.82 49 GLY H CA 1
ATOM 3879 C C . GLY E 2 49 ? -22.130 17.040 -14.735 1.00 53.26 49 GLY H C 1
ATOM 3880 O O . GLY E 2 49 ? -22.254 16.314 -15.736 1.00 50.74 49 GLY H O 1
ATOM 3881 N N . TRP E 2 50 ? -22.391 16.619 -13.499 1.00 51.71 50 TRP H N 1
ATOM 3882 C CA . TRP E 2 50 ? -22.875 15.272 -13.200 1.00 52.15 50 TRP H CA 1
ATOM 3883 C C . TRP E 2 50 ? -23.769 15.250 -11.959 1.00 59.69 50 TRP H C 1
ATOM 3884 O O . TRP E 2 50 ? -23.882 16.266 -11.247 1.00 59.93 50 TRP H O 1
ATOM 3895 N N . ILE E 2 51 ? -24.436 14.103 -11.730 1.00 54.94 51 ILE H N 1
ATOM 3896 C CA . ILE E 2 51 ? -25.326 13.897 -10.602 1.00 54.74 51 ILE H CA 1
ATOM 3897 C C . ILE E 2 51 ? -25.126 12.518 -9.998 1.00 58.28 51 ILE H C 1
ATOM 3898 O O . ILE E 2 51 ? -25.094 11.530 -10.728 1.00 58.11 51 ILE H O 1
ATOM 3903 N N . ASP E 2 52 ? -25.001 12.443 -8.665 1.00 55.77 52 ASP H N 1
ATOM 3904 C CA . ASP E 2 52 ? -24.919 11.162 -7.970 1.00 55.28 52 ASP H CA 1
ATOM 3905 C C . ASP E 2 52 ? -26.328 10.519 -8.073 1.00 62.58 52 ASP H C 1
ATOM 3906 O O . ASP E 2 52 ? -27.314 11.109 -7.634 1.00 63.18 52 ASP H O 1
ATOM 3911 N N . THR E 2 53 A -26.422 9.339 -8.675 1.00 59.29 52 THR H N 1
ATOM 3912 C CA . THR E 2 53 A -27.690 8.661 -8.896 1.00 60.38 52 THR H CA 1
ATOM 3913 C C . THR E 2 53 A -28.251 7.976 -7.641 1.00 69.13 52 THR H C 1
ATOM 3914 O O . THR E 2 53 A -29.310 7.345 -7.704 1.00 72.16 52 THR H O 1
ATOM 3918 N N . TYR E 2 54 ? -27.570 8.135 -6.495 1.00 66.26 53 TYR H N 1
ATOM 3919 C CA . TYR E 2 54 ? -27.936 7.546 -5.206 1.00 66.08 53 TYR H CA 1
ATOM 3920 C C . TYR E 2 54 ? -28.380 8.623 -4.238 1.00 71.76 53 TYR H C 1
ATOM 3921 O O . TYR E 2 54 ? -29.464 8.508 -3.680 1.00 75.38 53 TYR H O 1
ATOM 3930 N N . THR E 2 55 ? -27.557 9.657 -4.028 1.00 64.83 54 THR H N 1
ATOM 3931 C CA . THR E 2 55 ? -27.848 10.820 -3.187 1.00 64.97 54 THR H CA 1
ATOM 3932 C C . THR E 2 55 ? -28.738 11.856 -3.927 1.00 71.61 54 THR H C 1
ATOM 3933 O O . THR E 2 55 ? -29.600 12.477 -3.301 1.00 73.58 54 THR H O 1
ATOM 3937 N N . GLY E 2 56 ? -28.502 12.045 -5.232 1.00 66.90 55 GLY H N 1
ATOM 3938 C CA . GLY E 2 56 ? -29.206 13.033 -6.045 1.00 66.39 55 GLY H CA 1
ATOM 3939 C C . GLY E 2 56 ? -28.465 14.353 -6.030 1.00 70.68 55 GLY H C 1
ATOM 3940 O O . GLY E 2 56 ? -29.018 15.383 -6.437 1.00 69.23 55 GLY H O 1
ATOM 3941 N N . ASP E 2 57 ? -27.207 14.329 -5.538 1.00 69.09 56 ASP H N 1
ATOM 3942 C CA . ASP E 2 57 ? -26.386 15.522 -5.454 1.00 70.62 56 ASP H CA 1
ATOM 3943 C C . ASP E 2 57 ? -25.855 15.938 -6.836 1.00 73.05 56 ASP H C 1
ATOM 3944 O O . ASP E 2 57 ? -25.097 15.169 -7.446 1.00 71.90 56 ASP H O 1
ATOM 3949 N N . PRO E 2 58 ? -26.242 17.130 -7.366 1.00 67.45 57 PRO H N 1
ATOM 3950 C CA . PRO E 2 58 ? -25.705 17.546 -8.656 1.00 65.05 57 PRO H CA 1
ATOM 3951 C C . PRO E 2 58 ? -24.436 18.394 -8.489 1.00 71.26 57 PRO H C 1
ATOM 3952 O O . PRO E 2 58 ? -24.200 18.992 -7.434 1.00 72.83 57 PRO H O 1
ATOM 3956 N N . THR E 2 59 ? -23.613 18.423 -9.534 1.00 66.83 58 THR H N 1
ATOM 3957 C CA . THR E 2 59 ? -22.394 19.225 -9.637 1.00 64.77 58 THR H CA 1
ATOM 3958 C C . THR E 2 59 ? -22.483 19.809 -11.048 1.00 65.94 58 THR H C 1
ATOM 3959 O O . THR E 2 59 ? -22.587 19.046 -11.996 1.00 63.94 58 THR H O 1
ATOM 3963 N N . TYR E 2 60 ? -22.528 21.139 -11.172 1.00 62.60 59 TYR H N 1
ATOM 3964 C CA . TYR E 2 60 ? -22.610 21.839 -12.454 1.00 62.15 59 TYR H CA 1
ATOM 3965 C C . TYR E 2 60 ? -21.257 22.421 -12.838 1.00 69.59 59 TYR H C 1
ATOM 3966 O O . TYR E 2 60 ? -20.524 22.885 -11.958 1.00 72.80 59 TYR H O 1
ATOM 3975 N N . ALA E 2 61 ? -20.928 22.415 -14.138 1.00 64.00 60 ALA H N 1
ATOM 3976 C CA . ALA E 2 61 ? -19.695 23.016 -14.635 1.00 63.67 60 ALA H CA 1
ATOM 3977 C C . ALA E 2 61 ? -19.909 24.524 -14.533 1.00 72.39 60 ALA H C 1
ATOM 3978 O O . ALA E 2 61 ? -21.050 24.961 -14.415 1.00 73.98 60 ALA H O 1
ATOM 3980 N N . ASP E 2 62 ? -18.834 25.316 -14.575 1.00 71.52 61 ASP H N 1
ATOM 3981 C CA . ASP E 2 62 ? -18.907 26.775 -14.447 1.00 73.01 61 ASP H CA 1
ATOM 3982 C C . ASP E 2 62 ? -19.828 27.449 -15.456 1.00 78.52 61 ASP H C 1
ATOM 3983 O O . ASP E 2 62 ? -20.516 28.423 -15.105 1.00 80.54 61 ASP H O 1
ATOM 3988 N N . ASP E 2 63 ? -19.885 26.906 -16.682 1.00 72.34 62 ASP H N 1
ATOM 3989 C CA . ASP E 2 63 ? -20.728 27.443 -17.746 1.00 71.78 62 ASP H CA 1
ATOM 3990 C C . ASP E 2 63 ? -22.185 27.017 -17.664 1.00 74.34 62 ASP H C 1
ATOM 3991 O O . ASP E 2 63 ? -22.990 27.476 -18.487 1.00 74.52 62 ASP H O 1
ATOM 3996 N N . PHE E 2 64 ? -22.539 26.151 -16.679 1.00 68.94 63 PHE H N 1
ATOM 3997 C CA . PHE E 2 64 ? -23.894 25.614 -16.592 1.00 68.74 63 PHE H CA 1
ATOM 3998 C C . PHE E 2 64 ? -24.556 25.814 -15.222 1.00 75.17 63 PHE H C 1
ATOM 3999 O O . PHE E 2 64 ? -25.363 24.998 -14.779 1.00 76.28 63 PHE H O 1
ATOM 4007 N N . LYS E 2 65 ? -24.280 26.960 -14.601 1.00 73.61 64 LYS H N 1
ATOM 4008 C CA . LYS E 2 65 ? -24.864 27.340 -13.317 1.00 75.97 64 LYS H CA 1
ATOM 4009 C C . LYS E 2 65 ? -26.131 28.182 -13.573 1.00 83.63 64 LYS H C 1
ATOM 4010 O O . LYS E 2 65 ? -26.274 28.803 -14.627 1.00 84.76 64 LYS H O 1
ATOM 4016 N N . GLY E 2 66 ? -27.059 28.146 -12.634 1.00 81.49 65 GLY H N 1
ATOM 4017 C CA . GLY E 2 66 ? -28.301 28.905 -12.707 1.00 81.71 65 GLY H CA 1
ATOM 4018 C C . GLY E 2 66 ? -29.461 28.304 -13.475 1.00 83.45 65 GLY H C 1
ATOM 4019 O O . GLY E 2 66 ? -30.487 27.948 -12.873 1.00 85.37 65 GLY H O 1
ATOM 4020 N N . ARG E 2 67 ? -29.333 28.249 -14.816 1.00 75.01 66 ARG H N 1
ATOM 4021 C CA . ARG E 2 67 ? -30.387 27.800 -15.735 1.00 73.60 66 ARG H CA 1
ATOM 4022 C C . ARG E 2 67 ? -30.507 26.286 -15.930 1.00 76.16 66 ARG H C 1
ATOM 4023 O O . ARG E 2 67 ? -31.487 25.830 -16.530 1.00 77.34 66 ARG H O 1
ATOM 4031 N N . PHE E 2 68 ? -29.526 25.512 -15.450 1.00 69.47 67 PHE H N 1
ATOM 4032 C CA . PHE E 2 68 ? -29.492 24.063 -15.630 1.00 67.73 67 PHE H CA 1
ATOM 4033 C C . PHE E 2 68 ? -29.739 23.303 -14.339 1.00 70.24 67 PHE H C 1
ATOM 4034 O O . PHE E 2 68 ? -29.225 23.706 -13.289 1.00 70.62 67 PHE H O 1
ATOM 4042 N N . ALA E 2 69 ? -30.535 22.214 -14.421 1.00 64.59 68 ALA H N 1
ATOM 4043 C CA . ALA E 2 69 ? -30.910 21.375 -13.279 1.00 64.33 68 ALA H CA 1
ATOM 4044 C C . ALA E 2 69 ? -30.943 19.874 -13.588 1.00 68.65 68 ALA H C 1
ATOM 4045 O O . ALA E 2 69 ? -31.626 19.446 -14.524 1.00 68.80 68 ALA H O 1
ATOM 4047 N N . PHE E 2 70 ? -30.228 19.067 -12.784 1.00 64.44 69 PHE H N 1
ATOM 4048 C CA . PHE E 2 70 ? -30.222 17.611 -12.952 1.00 63.47 69 PHE H CA 1
ATOM 4049 C C . PHE E 2 70 ? -31.089 16.967 -11.888 1.00 69.75 69 PHE H C 1
ATOM 4050 O O . PHE E 2 70 ? -30.971 17.306 -10.702 1.00 70.14 69 PHE H O 1
ATOM 4058 N N . SER E 2 71 ? -31.957 16.040 -12.292 1.00 68.15 70 SER H N 1
ATOM 4059 C CA . SER E 2 71 ? -32.794 15.334 -11.307 1.00 70.31 70 SER H CA 1
ATOM 4060 C C . SER E 2 71 ? -32.900 13.851 -11.622 1.00 78.34 70 SER H C 1
ATOM 4061 O O . SER E 2 71 ? -32.456 13.404 -12.687 1.00 78.70 70 SER H O 1
ATOM 4064 N N . LEU E 2 72 ? -33.459 13.090 -10.685 1.00 76.76 71 LEU H N 1
ATOM 4065 C CA . LEU E 2 72 ? -33.601 11.646 -10.810 1.00 76.64 71 LEU H CA 1
ATOM 4066 C C . LEU E 2 72 ? -35.019 11.204 -10.568 1.00 83.87 71 LEU H C 1
ATOM 4067 O O . LEU E 2 72 ? -35.831 11.951 -10.035 1.00 83.98 71 LEU H O 1
ATOM 4072 N N . ASP E 2 73 ? -35.268 9.940 -10.933 1.00 83.76 72 ASP H N 1
ATOM 4073 C CA . ASP E 2 73 ? -36.412 9.065 -10.695 1.00 85.74 72 ASP H CA 1
ATOM 4074 C C . ASP E 2 73 ? -35.746 7.690 -10.596 1.00 89.18 72 ASP H C 1
ATOM 4075 O O . ASP E 2 73 ? -35.732 6.923 -11.572 1.00 87.53 72 ASP H O 1
ATOM 4080 N N . THR E 2 74 ? -35.082 7.451 -9.432 1.00 85.80 73 THR H N 1
ATOM 4081 C CA . THR E 2 74 ? -34.297 6.246 -9.122 1.00 84.89 73 THR H CA 1
ATOM 4082 C C . THR E 2 74 ? -35.099 4.978 -9.374 1.00 88.80 73 THR H C 1
ATOM 4083 O O . THR E 2 74 ? -34.609 4.064 -10.042 1.00 86.53 73 THR H O 1
ATOM 4087 N N . SER E 2 75 ? -36.357 4.967 -8.906 1.00 88.26 74 SER H N 1
ATOM 4088 C CA . SER E 2 75 ? -37.325 3.885 -9.098 1.00 89.18 74 SER H CA 1
ATOM 4089 C C . SER E 2 75 ? -37.476 3.538 -10.595 1.00 92.54 74 SER H C 1
ATOM 4090 O O . SER E 2 75 ? -37.464 2.358 -10.948 1.00 92.95 74 SER H O 1
ATOM 4093 N N . ALA E 2 76 ? -37.510 4.565 -11.469 1.00 87.06 75 ALA H N 1
ATOM 4094 C CA . ALA E 2 76 ? -37.620 4.412 -12.919 1.00 85.76 75 ALA H CA 1
ATOM 4095 C C . ALA E 2 76 ? -36.271 4.301 -13.673 1.00 86.58 75 ALA H C 1
ATOM 4096 O O . ALA E 2 76 ? -36.291 4.168 -14.902 1.00 84.10 75 ALA H O 1
ATOM 4098 N N . SER E 2 77 ? -35.108 4.364 -12.953 1.00 82.01 76 SER H N 1
ATOM 4099 C CA . SER E 2 77 ? -33.742 4.359 -13.527 1.00 78.86 76 SER H CA 1
ATOM 4100 C C . SER E 2 77 ? -33.624 5.437 -14.624 1.00 79.02 76 SER H C 1
ATOM 4101 O O . SER E 2 77 ? -33.090 5.199 -15.711 1.00 78.60 76 SER H O 1
ATOM 4104 N N . THR E 2 78 ? -34.155 6.629 -14.316 1.00 73.42 77 THR H N 1
ATOM 4105 C CA . THR E 2 78 ? -34.230 7.772 -15.220 1.00 71.82 77 THR H CA 1
ATOM 4106 C C . THR E 2 78 ? -33.569 9.006 -14.622 1.00 73.55 77 THR H C 1
ATOM 4107 O O . THR E 2 78 ? -33.805 9.367 -13.465 1.00 73.09 77 THR H O 1
ATOM 4111 N N . ALA E 2 79 ? -32.731 9.640 -15.433 1.00 69.06 78 ALA H N 1
ATOM 4112 C CA . ALA E 2 79 ? -32.063 10.888 -15.103 1.00 68.44 78 ALA H CA 1
ATOM 4113 C C . ALA E 2 79 ? -32.683 11.957 -16.008 1.00 70.68 78 ALA H C 1
ATOM 4114 O O . ALA E 2 79 ? -33.012 11.682 -17.173 1.00 69.56 78 ALA H O 1
ATOM 4116 N N . TYR E 2 80 ? -32.845 13.161 -15.469 1.00 65.70 79 TYR H N 1
ATOM 4117 C CA . TYR E 2 80 ? -33.436 14.278 -16.187 1.00 64.99 79 TYR H CA 1
ATOM 4118 C C . TYR E 2 80 ? -32.504 15.464 -16.265 1.00 63.89 79 TYR H C 1
ATOM 4119 O O . TYR E 2 80 ? -31.678 15.657 -15.379 1.00 63.13 79 TYR H O 1
ATOM 4128 N N . LEU E 2 81 ? -32.642 16.265 -17.332 1.00 57.68 80 LEU H N 1
ATOM 4129 C CA . LEU E 2 81 ? -31.945 17.538 -17.516 1.00 55.56 80 LEU H CA 1
ATOM 4130 C C . LEU E 2 81 ? -32.988 18.599 -17.880 1.00 64.75 80 LEU H C 1
ATOM 4131 O O . LEU E 2 81 ? -33.732 18.449 -18.858 1.00 65.39 80 LEU H O 1
ATOM 4136 N N . GLN E 2 82 ? -33.057 19.659 -17.074 1.00 62.06 81 GLN H N 1
ATOM 4137 C CA . GLN E 2 82 ? -33.971 20.725 -17.366 1.00 61.84 81 GLN H CA 1
ATOM 4138 C C . GLN E 2 82 ? -33.220 22.008 -17.582 1.00 66.42 81 GLN H C 1
ATOM 4139 O O . GLN E 2 82 ? -32.413 22.387 -16.742 1.00 68.71 81 GLN H O 1
ATOM 4145 N N . ILE E 2 83 ? -33.467 22.662 -18.723 1.00 62.30 82 ILE H N 1
ATOM 4146 C CA . ILE E 2 83 ? -32.898 23.964 -19.088 1.00 61.49 82 ILE H CA 1
ATOM 4147 C C . ILE E 2 83 ? -34.044 24.987 -19.055 1.00 71.34 82 ILE H C 1
ATOM 4148 O O . ILE E 2 83 ? -35.070 24.827 -19.730 1.00 71.97 82 ILE H O 1
ATOM 4153 N N . ASN E 2 84 A -33.871 26.015 -18.239 1.00 70.63 82 ASN H N 1
ATOM 4154 C CA . ASN E 2 84 A -34.851 27.069 -18.051 1.00 72.12 82 ASN H CA 1
ATOM 4155 C C . ASN E 2 84 A -34.419 28.297 -18.827 1.00 77.74 82 ASN H C 1
ATOM 4156 O O . ASN E 2 84 A -33.223 28.445 -19.112 1.00 74.80 82 ASN H O 1
ATOM 4161 N N . ASN E 2 85 B -35.401 29.179 -19.169 1.00 77.10 82 ASN H N 1
ATOM 4162 C CA . ASN E 2 85 B -35.189 30.439 -19.877 1.00 76.65 82 ASN H CA 1
ATOM 4163 C C . ASN E 2 85 B -34.228 30.207 -21.053 1.00 78.06 82 ASN H C 1
ATOM 4164 O O . ASN E 2 85 B -33.095 30.693 -21.057 1.00 77.80 82 ASN H O 1
ATOM 4169 N N . LEU E 2 86 C -34.679 29.395 -22.021 1.00 73.13 82 LEU H N 1
ATOM 4170 C CA . LEU E 2 86 C -33.895 29.010 -23.194 1.00 70.56 82 LEU H CA 1
ATOM 4171 C C . LEU E 2 86 C -33.392 30.193 -24.029 1.00 76.95 82 LEU H C 1
ATOM 4172 O O . LEU E 2 86 C -33.997 31.265 -24.051 1.00 77.30 82 LEU H O 1
ATOM 4177 N N . LYS E 2 87 ? -32.231 29.990 -24.655 1.00 75.56 83 LYS H N 1
ATOM 4178 C CA . LYS E 2 87 ? -31.506 30.941 -25.511 1.00 75.68 83 LYS H CA 1
ATOM 4179 C C . LYS E 2 87 ? -31.084 30.227 -26.780 1.00 78.98 83 LYS H C 1
ATOM 4180 O O . LYS E 2 87 ? -30.933 29.010 -26.760 1.00 78.93 83 LYS H O 1
ATOM 4186 N N . ASN E 2 88 ? -30.867 30.976 -27.875 1.00 75.33 84 ASN H N 1
ATOM 4187 C CA . ASN E 2 88 ? -30.442 30.450 -29.191 1.00 73.59 84 ASN H CA 1
ATOM 4188 C C . ASN E 2 88 ? -29.202 29.600 -29.044 1.00 75.91 84 ASN H C 1
ATOM 4189 O O . ASN E 2 88 ? -29.130 28.526 -29.634 1.00 73.29 84 ASN H O 1
ATOM 4194 N N . GLU E 2 89 ? -28.260 30.055 -28.197 1.00 74.11 85 GLU H N 1
ATOM 4195 C CA . GLU E 2 89 ? -26.999 29.375 -27.900 1.00 74.32 85 GLU H CA 1
ATOM 4196 C C . GLU E 2 89 ? -27.231 27.990 -27.259 1.00 76.38 85 GLU H C 1
ATOM 4197 O O . GLU E 2 89 ? -26.331 27.155 -27.321 1.00 75.84 85 GLU H O 1
ATOM 4203 N N . ASP E 2 90 ? -28.438 27.731 -26.686 1.00 70.50 86 ASP H N 1
ATOM 4204 C CA . ASP E 2 90 ? -28.767 26.413 -26.126 1.00 69.62 86 ASP H CA 1
ATOM 4205 C C . ASP E 2 90 ? -29.095 25.399 -27.237 1.00 72.12 86 ASP H C 1
ATOM 4206 O O . ASP E 2 90 ? -29.267 24.217 -26.951 1.00 73.32 86 ASP H O 1
ATOM 4211 N N . THR E 2 91 ? -29.165 25.844 -28.501 1.00 65.87 87 THR H N 1
ATOM 4212 C CA . THR E 2 91 ? -29.381 24.927 -29.617 1.00 63.91 87 THR H CA 1
ATOM 4213 C C . THR E 2 91 ? -28.155 24.039 -29.661 1.00 65.75 87 THR H C 1
ATOM 4214 O O . THR E 2 91 ? -27.038 24.542 -29.874 1.00 64.78 87 THR H O 1
ATOM 4218 N N . ALA E 2 92 ? -28.357 22.734 -29.345 1.00 59.85 88 ALA H N 1
ATOM 4219 C CA . ALA E 2 92 ? -27.322 21.714 -29.284 1.00 57.12 88 ALA H CA 1
ATOM 4220 C C . ALA E 2 92 ? -27.921 20.347 -29.131 1.00 58.50 88 ALA H C 1
ATOM 4221 O O . ALA E 2 92 ? -29.114 20.235 -28.903 1.00 58.99 88 ALA H O 1
ATOM 4223 N N . THR E 2 93 ? -27.092 19.295 -29.257 1.00 55.52 89 THR H N 1
ATOM 4224 C CA . THR E 2 93 ? -27.481 17.917 -28.956 1.00 56.06 89 THR H CA 1
ATOM 4225 C C . THR E 2 93 ? -27.023 17.690 -27.502 1.00 61.71 89 THR H C 1
ATOM 4226 O O . THR E 2 93 ? -25.894 18.039 -27.160 1.00 61.04 89 THR H O 1
ATOM 4230 N N . TYR E 2 94 ? -27.903 17.167 -26.642 1.00 59.51 90 TYR H N 1
ATOM 4231 C CA . TYR E 2 94 ? -27.572 16.919 -25.233 1.00 58.71 90 TYR H CA 1
ATOM 4232 C C . TYR E 2 94 ? -27.418 15.428 -24.951 1.00 61.78 90 TYR H C 1
ATOM 4233 O O . TYR E 2 94 ? -28.290 14.632 -25.333 1.00 64.24 90 TYR H O 1
ATOM 4242 N N . PHE E 2 95 ? -26.297 15.039 -24.320 1.00 54.54 91 PHE H N 1
ATOM 4243 C CA . PHE E 2 95 ? -26.040 13.637 -23.979 1.00 53.10 91 PHE H CA 1
ATOM 4244 C C . PHE E 2 95 ? -26.007 13.399 -22.507 1.00 61.12 91 PHE H C 1
ATOM 4245 O O . PHE E 2 95 ? -25.453 14.202 -21.746 1.00 59.54 91 PHE H O 1
ATOM 4253 N N . CYS E 2 96 ? -26.522 12.234 -22.113 1.00 59.95 92 CYS H N 1
ATOM 4254 C CA . CYS E 2 96 ? -26.320 11.705 -20.797 1.00 60.38 92 CYS H CA 1
ATOM 4255 C C . CYS E 2 96 ? -25.222 10.644 -21.020 1.00 61.03 92 CYS H C 1
ATOM 4256 O O . CYS E 2 96 ? -25.232 9.916 -22.015 1.00 59.96 92 CYS H O 1
ATOM 4259 N N . ALA E 2 97 ? -24.237 10.607 -20.149 1.00 56.74 93 ALA H N 1
ATOM 4260 C CA . ALA E 2 97 ? -23.163 9.655 -20.284 1.00 53.85 93 ALA H CA 1
ATOM 4261 C C . ALA E 2 97 ? -22.750 9.104 -18.934 1.00 58.08 93 ALA H C 1
ATOM 4262 O O . ALA E 2 97 ? -22.527 9.865 -17.989 1.00 55.45 93 ALA H O 1
ATOM 4264 N N . ARG E 2 98 ? -22.630 7.773 -18.845 1.00 56.34 94 ARG H N 1
ATOM 4265 C CA . ARG E 2 98 ? -22.102 7.118 -17.655 1.00 55.91 94 ARG H CA 1
ATOM 4266 C C . ARG E 2 98 ? -20.617 7.432 -17.682 1.00 59.18 94 ARG H C 1
ATOM 4267 O O . ARG E 2 98 ? -20.029 7.751 -16.654 1.00 57.69 94 ARG H O 1
ATOM 4275 N N . GLY E 2 99 ? -20.072 7.423 -18.904 1.00 55.79 95 GLY H N 1
ATOM 4276 C CA . GLY E 2 99 ? -18.685 7.689 -19.243 1.00 55.15 95 GLY H CA 1
ATOM 4277 C C . GLY E 2 99 ? -18.280 6.729 -20.342 1.00 61.08 95 GLY H C 1
ATOM 4278 O O . GLY E 2 99 ? -17.969 7.135 -21.479 1.00 59.35 95 GLY H O 1
ATOM 4279 N N . THR E 2 100 ? -18.358 5.425 -20.007 1.00 58.43 96 THR H N 1
ATOM 4280 C CA . THR E 2 100 ? -18.030 4.327 -20.911 1.00 56.66 96 THR H CA 1
ATOM 4281 C C . THR E 2 100 ? -19.238 3.949 -21.763 1.00 58.32 96 THR H C 1
ATOM 4282 O O . THR E 2 100 ? -19.072 3.198 -22.715 1.00 59.98 96 THR H O 1
ATOM 4286 N N . TYR E 2 101 ? -20.430 4.489 -21.442 1.00 52.31 102 TYR H N 1
ATOM 4287 C CA . TYR E 2 101 ? -21.693 4.329 -22.178 1.00 52.32 102 TYR H CA 1
ATOM 4288 C C . TYR E 2 101 ? -22.330 5.702 -22.281 1.00 55.87 102 TYR H C 1
ATOM 4289 O O . TYR E 2 101 ? -22.194 6.515 -21.372 1.00 54.08 102 TYR H O 1
ATOM 4298 N N . TRP E 2 102 ? -22.957 5.982 -23.433 1.00 53.78 103 TRP H N 1
ATOM 4299 C CA . TRP E 2 102 ? -23.575 7.258 -23.776 1.00 52.68 103 TRP H CA 1
ATOM 4300 C C . TRP E 2 102 ? -24.952 7.045 -24.352 1.00 57.78 103 TRP H C 1
ATOM 4301 O O . TRP E 2 102 ? -25.185 6.027 -25.021 1.00 57.32 103 TRP H O 1
ATOM 4312 N N . GLY E 2 103 ? -25.831 8.038 -24.135 1.00 53.35 104 GLY H N 1
ATOM 4313 C CA . GLY E 2 103 ? -27.161 8.063 -24.716 1.00 52.90 104 GLY H CA 1
ATOM 4314 C C . GLY E 2 103 ? -27.069 8.480 -26.172 1.00 55.37 104 GLY H C 1
ATOM 4315 O O . GLY E 2 103 ? -26.049 9.028 -26.581 1.00 52.43 104 GLY H O 1
ATOM 4316 N N . GLN E 2 104 ? -28.133 8.242 -26.964 1.00 54.04 105 GLN H N 1
ATOM 4317 C CA . GLN E 2 104 ? -28.146 8.572 -28.395 1.00 54.63 105 GLN H CA 1
ATOM 4318 C C . GLN E 2 104 ? -28.150 10.090 -28.698 1.00 62.43 105 GLN H C 1
ATOM 4319 O O . GLN E 2 104 ? -27.884 10.481 -29.836 1.00 62.43 105 GLN H O 1
ATOM 4325 N N . GLY E 2 105 ? -28.450 10.901 -27.687 1.00 60.14 106 GLY H N 1
ATOM 4326 C CA . GLY E 2 105 ? -28.508 12.346 -27.813 1.00 60.26 106 GLY H CA 1
ATOM 4327 C C . GLY E 2 105 ? -29.922 12.824 -27.963 1.00 65.34 106 GLY H C 1
ATOM 4328 O O . GLY E 2 105 ? -30.800 12.040 -28.315 1.00 66.67 106 GLY H O 1
ATOM 4329 N N . THR E 2 106 ? -30.150 14.103 -27.661 1.00 62.11 107 THR H N 1
ATOM 4330 C CA . THR E 2 106 ? -31.452 14.749 -27.765 1.00 62.16 107 THR H CA 1
ATOM 4331 C C . THR E 2 106 ? -31.210 16.077 -28.414 1.00 66.22 107 THR H C 1
ATOM 4332 O O . THR E 2 106 ? -30.548 16.935 -27.812 1.00 66.58 107 THR H O 1
ATOM 4336 N N . LEU E 2 107 ? -31.739 16.268 -29.628 1.00 61.83 108 LEU H N 1
ATOM 4337 C CA . LEU E 2 107 ? -31.542 17.560 -30.257 1.00 61.92 108 LEU H CA 1
ATOM 4338 C C . LEU E 2 107 ? -32.537 18.579 -29.768 1.00 66.20 108 LEU H C 1
ATOM 4339 O O . LEU E 2 107 ? -33.749 18.358 -29.850 1.00 67.42 108 LEU H O 1
ATOM 4344 N N . VAL E 2 108 ? -32.013 19.685 -29.223 1.00 60.87 109 VAL H N 1
ATOM 4345 C CA . VAL E 2 108 ? -32.815 20.810 -28.753 1.00 60.47 109 VAL H CA 1
ATOM 4346 C C . VAL E 2 108 ? -32.533 21.969 -29.696 1.00 64.43 109 VAL H C 1
ATOM 4347 O O . VAL E 2 108 ? -31.386 22.379 -29.838 1.00 61.85 109 VAL H O 1
ATOM 4351 N N . THR E 2 109 ? -33.579 22.456 -30.370 1.00 64.67 110 THR H N 1
ATOM 4352 C CA . THR E 2 109 ? -33.532 23.570 -31.312 1.00 64.80 110 THR H CA 1
ATOM 4353 C C . THR E 2 109 ? -34.282 24.737 -30.704 1.00 71.08 110 THR H C 1
ATOM 4354 O O . THR E 2 109 ? -35.483 24.619 -30.450 1.00 71.28 110 THR H O 1
ATOM 4358 N N . VAL E 2 110 ? -33.572 25.855 -30.446 1.00 69.09 111 VAL H N 1
ATOM 4359 C CA . VAL E 2 110 ? -34.166 27.066 -29.864 1.00 69.92 111 VAL H CA 1
ATOM 4360 C C . VAL E 2 110 ? -34.370 28.067 -30.981 1.00 76.94 111 VAL H C 1
ATOM 4361 O O . VAL E 2 110 ? -33.421 28.633 -31.523 1.00 74.75 111 VAL H O 1
ATOM 4365 N N . SER E 2 111 ? -35.617 28.227 -31.378 1.00 78.60 112 SER H N 1
ATOM 4366 C CA . SER E 2 111 ? -35.932 29.092 -32.492 1.00 79.99 112 SER H CA 1
ATOM 4367 C C . SER E 2 111 ? -37.269 29.751 -32.325 1.00 84.31 112 SER H C 1
ATOM 4368 O O . SER E 2 111 ? -38.244 29.103 -31.940 1.00 84.20 112 SER H O 1
ATOM 4371 N N . ALA E 2 112 ? -37.311 31.041 -32.663 1.00 83.10 113 ALA H N 1
ATOM 4372 C CA . ALA E 2 112 ? -38.531 31.857 -32.661 1.00 85.80 113 ALA H CA 1
ATOM 4373 C C . ALA E 2 112 ? -39.350 31.528 -33.904 1.00 91.67 113 ALA H C 1
ATOM 4374 O O . ALA E 2 112 ? -40.554 31.769 -33.899 1.00 92.42 113 ALA H O 1
ATOM 4376 N N . ALA E 2 113 ? -38.683 30.960 -34.964 1.00 88.08 114 ALA H N 1
ATOM 4377 C CA . ALA E 2 113 ? -39.262 30.540 -36.240 1.00 87.49 114 ALA H CA 1
ATOM 4378 C C . ALA E 2 113 ? -40.277 29.413 -36.091 1.00 92.11 114 ALA H C 1
ATOM 4379 O O . ALA E 2 113 ? -40.041 28.420 -35.383 1.00 91.07 114 ALA H O 1
ATOM 4381 N N . LYS E 2 114 ? -41.409 29.581 -36.790 1.00 90.47 115 LYS H N 1
ATOM 4382 C CA . LYS E 2 114 ? -42.529 28.640 -36.799 1.00 90.70 115 LYS H CA 1
ATOM 4383 C C . LYS E 2 114 ? -42.189 27.330 -37.503 1.00 90.06 115 LYS H C 1
ATOM 4384 O O . LYS E 2 114 ? -41.403 27.318 -38.456 1.00 87.82 115 LYS H O 1
ATOM 4390 N N . THR E 2 115 ? -42.814 26.241 -37.039 1.00 85.14 116 THR H N 1
ATOM 4391 C CA . THR E 2 115 ? -42.709 24.925 -37.636 1.00 83.30 116 THR H CA 1
ATOM 4392 C C . THR E 2 115 ? -43.473 25.020 -38.943 1.00 87.96 116 THR H C 1
ATOM 4393 O O . THR E 2 115 ? -44.655 25.406 -38.934 1.00 90.67 116 THR H O 1
ATOM 4397 N N . THR E 2 116 ? -42.795 24.718 -40.062 1.00 81.07 117 THR H N 1
ATOM 4398 C CA . THR E 2 116 ? -43.391 24.783 -41.389 1.00 79.66 117 THR H CA 1
ATOM 4399 C C . THR E 2 116 ? -43.441 23.406 -42.027 1.00 81.61 117 THR H C 1
ATOM 4400 O O . THR E 2 116 ? -42.445 22.687 -42.043 1.00 80.67 117 THR H O 1
ATOM 4404 N N . ALA E 2 117 ? -44.626 23.034 -42.527 1.00 78.53 118 ALA H N 1
ATOM 4405 C CA . ALA E 2 117 ? -44.866 21.790 -43.258 1.00 77.56 118 ALA H CA 1
ATOM 4406 C C . ALA E 2 117 ? -44.193 21.923 -44.669 1.00 80.36 118 ALA H C 1
ATOM 4407 O O . ALA E 2 117 ? -44.273 23.000 -45.279 1.00 81.15 118 ALA H O 1
ATOM 4409 N N . PRO E 2 118 ? -43.512 20.886 -45.203 1.00 74.52 119 PRO H N 1
ATOM 4410 C CA . PRO E 2 118 ? -42.851 21.042 -46.515 1.00 71.85 119 PRO H CA 1
ATOM 4411 C C . PRO E 2 118 ? -43.759 21.042 -47.741 1.00 72.80 119 PRO H C 1
ATOM 4412 O O . PRO E 2 118 ? -44.807 20.403 -47.749 1.00 73.04 119 PRO H O 1
ATOM 4416 N N . SER E 2 119 ? -43.323 21.741 -48.790 1.00 66.70 120 SER H N 1
ATOM 4417 C CA . SER E 2 119 ? -43.938 21.748 -50.105 1.00 66.43 120 SER H CA 1
ATOM 4418 C C . SER E 2 119 ? -43.253 20.584 -50.851 1.00 68.96 120 SER H C 1
ATOM 4419 O O . SER E 2 119 ? -42.026 20.492 -50.841 1.00 66.25 120 SER H O 1
ATOM 4422 N N . VAL E 2 120 ? -44.035 19.669 -51.442 1.00 66.95 121 VAL H N 1
ATOM 4423 C CA . VAL E 2 120 ? -43.496 18.488 -52.134 1.00 65.58 121 VAL H CA 1
ATOM 4424 C C . VAL E 2 120 ? -43.795 18.519 -53.632 1.00 71.84 121 VAL H C 1
ATOM 4425 O O . VAL E 2 120 ? -44.954 18.582 -54.015 1.00 73.65 121 VAL H O 1
ATOM 4429 N N . TYR E 2 121 ? -42.761 18.524 -54.471 1.00 68.95 122 TYR H N 1
ATOM 4430 C CA . TYR E 2 121 ? -42.928 18.577 -55.926 1.00 70.28 122 TYR H CA 1
ATOM 4431 C C . TYR E 2 121 ? -42.397 17.324 -56.623 1.00 78.02 122 TYR H C 1
ATOM 4432 O O . TYR E 2 121 ? -41.359 16.783 -56.217 1.00 75.46 122 TYR H O 1
ATOM 4441 N N . PRO E 2 122 ? -43.097 16.846 -57.681 1.00 79.75 123 PRO H N 1
ATOM 4442 C CA . PRO E 2 122 ? -42.610 15.653 -58.385 1.00 80.77 123 PRO H CA 1
ATOM 4443 C C . PRO E 2 122 ? -41.477 15.969 -59.367 1.00 87.32 123 PRO H C 1
ATOM 4444 O O . PRO E 2 122 ? -41.494 17.008 -60.029 1.00 87.41 123 PRO H O 1
ATOM 4448 N N . LEU E 2 123 ? -40.491 15.068 -59.454 1.00 84.96 124 LEU H N 1
ATOM 4449 C CA . LEU E 2 123 ? -39.358 15.191 -60.367 1.00 84.33 124 LEU H CA 1
ATOM 4450 C C . LEU E 2 123 ? -39.426 14.073 -61.404 1.00 89.02 124 LEU H C 1
ATOM 4451 O O . LEU E 2 123 ? -39.246 12.891 -61.075 1.00 87.08 124 LEU H O 1
ATOM 4456 N N . ALA E 2 124 ? -39.722 14.458 -62.651 1.00 87.90 125 ALA H N 1
ATOM 4457 C CA . ALA E 2 124 ? -39.852 13.529 -63.767 1.00 89.72 125 ALA H CA 1
ATOM 4458 C C . ALA E 2 124 ? -39.005 13.990 -64.941 1.00 98.01 125 ALA H C 1
ATOM 4459 O O . ALA E 2 124 ? -38.812 15.194 -65.087 1.00 96.37 125 ALA H O 1
ATOM 4461 N N . PRO E 2 125 ? -38.535 13.070 -65.821 1.00 99.99 126 PRO H N 1
ATOM 4462 C CA . PRO E 2 125 ? -37.714 13.504 -66.977 1.00 101.69 126 PRO H CA 1
ATOM 4463 C C . PRO E 2 125 ? -38.415 14.398 -68.023 1.00 112.49 126 PRO H C 1
ATOM 4464 O O . PRO E 2 125 ? -39.632 14.286 -68.226 1.00 112.59 126 PRO H O 1
ATOM 4468 N N . VAL E 2 126 ? -37.604 15.231 -68.734 1.00 113.95 127 VAL H N 1
ATOM 4469 C CA . VAL E 2 126 ? -37.962 16.223 -69.777 1.00 116.68 127 VAL H CA 1
ATOM 4470 C C . VAL E 2 126 ? -38.615 15.646 -71.070 1.00 127.91 127 VAL H C 1
ATOM 4471 O O . VAL E 2 126 ? -38.803 14.431 -71.201 1.00 128.00 127 VAL H O 1
ATOM 4475 N N . CYS E 2 127 ? -38.922 16.567 -72.034 1.00 129.33 128 CYS H N 1
ATOM 4476 C CA . CYS E 2 127 ? -39.536 16.365 -73.360 1.00 131.81 128 CYS H CA 1
ATOM 4477 C C . CYS E 2 127 ? -38.788 15.349 -74.255 1.00 139.93 128 CYS H C 1
ATOM 4478 O O . CYS E 2 127 ? -39.364 14.307 -74.597 1.00 140.03 128 CYS H O 1
ATOM 4481 N N . GLY E 2 128 ? -37.545 15.678 -74.635 1.00 138.53 129 GLY H N 1
ATOM 4482 C CA . GLY E 2 128 ? -36.667 14.830 -75.441 1.00 139.19 129 GLY H CA 1
ATOM 4483 C C . GLY E 2 128 ? -35.892 13.856 -74.572 1.00 144.64 129 GLY H C 1
ATOM 4484 O O . GLY E 2 128 ? -34.714 14.078 -74.278 1.00 143.17 129 GLY H O 1
ATOM 4485 N N . ASP E 2 129 ? -36.565 12.779 -74.144 1.00 143.63 130 ASP H N 1
ATOM 4486 C CA . ASP E 2 129 ? -36.005 11.751 -73.260 1.00 143.98 130 ASP H CA 1
ATOM 4487 C C . ASP E 2 129 ? -36.394 10.318 -73.678 1.00 148.44 130 ASP H C 1
ATOM 4488 O O . ASP E 2 129 ? -37.556 10.058 -74.013 1.00 149.12 130 ASP H O 1
ATOM 4493 N N . THR E 2 130 ? -35.437 9.378 -73.599 1.00 143.68 131 THR H N 1
ATOM 4494 C CA . THR E 2 130 ? -35.710 7.975 -73.947 1.00 143.54 131 THR H CA 1
ATOM 4495 C C . THR E 2 130 ? -35.407 7.020 -72.759 1.00 145.70 131 THR H C 1
ATOM 4496 O O . THR E 2 130 ? -36.098 6.008 -72.651 1.00 145.51 131 THR H O 1
ATOM 4500 N N . THR E 2 131 ? -34.474 7.390 -71.826 1.00 140.93 132 THR H N 1
ATOM 4501 C CA . THR E 2 131 ? -33.919 6.695 -70.639 1.00 139.87 132 THR H CA 1
ATOM 4502 C C . THR E 2 131 ? -33.473 5.221 -70.924 1.00 142.23 132 THR H C 1
ATOM 4503 O O . THR E 2 131 ? -32.828 4.613 -70.072 1.00 141.74 132 THR H O 1
ATOM 4507 N N . GLY E 2 132 ? -33.746 4.720 -72.127 1.00 137.26 133 GLY H N 1
ATOM 4508 C CA . GLY E 2 132 ? -33.368 3.401 -72.618 1.00 136.05 133 GLY H CA 1
ATOM 4509 C C . GLY E 2 132 ? -33.911 2.213 -71.857 1.00 136.63 133 GLY H C 1
ATOM 4510 O O . GLY E 2 132 ? -34.929 1.629 -72.238 1.00 137.10 133 GLY H O 1
ATOM 4511 N N . SER E 2 133 ? -33.201 1.840 -70.800 1.00 129.58 134 SER H N 1
ATOM 4512 C CA . SER E 2 133 ? -33.460 0.683 -69.949 1.00 127.98 134 SER H CA 1
ATOM 4513 C C . SER E 2 133 ? -34.214 1.004 -68.666 1.00 127.79 134 SER H C 1
ATOM 4514 O O . SER E 2 133 ? -35.186 0.314 -68.332 1.00 127.49 134 SER H O 1
ATOM 4517 N N . SER E 2 134 ? -33.728 2.018 -67.922 1.00 120.76 135 SER H N 1
ATOM 4518 C CA . SER E 2 134 ? -34.305 2.437 -66.648 1.00 118.69 135 SER H CA 1
ATOM 4519 C C . SER E 2 134 ? -34.535 3.939 -66.574 1.00 116.48 135 SER H C 1
ATOM 4520 O O . SER E 2 134 ? -33.706 4.720 -67.045 1.00 115.94 135 SER H O 1
ATOM 4523 N N . VAL E 2 135 ? -35.670 4.330 -65.972 1.00 108.25 136 VAL H N 1
ATOM 4524 C CA . VAL E 2 135 ? -36.089 5.718 -65.757 1.00 105.02 136 VAL H CA 1
ATOM 4525 C C . VAL E 2 135 ? -35.919 6.099 -64.262 1.00 102.91 136 VAL H C 1
ATOM 4526 O O . VAL E 2 135 ? -36.159 5.264 -63.372 1.00 102.47 136 VAL H O 1
ATOM 4530 N N . THR E 2 136 ? -35.443 7.338 -64.005 1.00 94.16 137 THR H N 1
ATOM 4531 C CA . THR E 2 136 ? -35.246 7.873 -62.650 1.00 91.07 137 THR H CA 1
ATOM 4532 C C . THR E 2 136 ? -36.271 8.970 -62.367 1.00 89.38 137 THR H C 1
ATOM 4533 O O . THR E 2 136 ? -36.466 9.872 -63.190 1.00 88.22 137 THR H O 1
ATOM 4537 N N . LEU E 2 137 ? -36.949 8.858 -61.218 1.00 83.45 138 LEU H N 1
ATOM 4538 C CA . LEU E 2 137 ? -37.975 9.803 -60.772 1.00 83.06 138 LEU H CA 1
ATOM 4539 C C . LEU E 2 137 ? -37.642 10.245 -59.369 1.00 86.70 138 LEU H C 1
ATOM 4540 O O . LEU E 2 137 ? -37.124 9.451 -58.590 1.00 85.72 138 LEU H O 1
ATOM 4545 N N . GLY E 2 138 ? -37.945 11.495 -59.050 1.00 84.04 139 GLY H N 1
ATOM 4546 C CA . GLY E 2 138 ? -37.653 12.029 -57.724 1.00 83.29 139 GLY H CA 1
ATOM 4547 C C . GLY E 2 138 ? -38.770 12.830 -57.092 1.00 84.77 139 GLY H C 1
ATOM 4548 O O . GLY E 2 138 ? -39.790 13.102 -57.729 1.00 82.19 139 GLY H O 1
ATOM 4549 N N . CYS E 2 139 ? -38.569 13.197 -55.820 1.00 81.11 140 CYS H N 1
ATOM 4550 C CA . CYS E 2 139 ? -39.481 14.012 -55.029 1.00 81.13 140 CYS H CA 1
ATOM 4551 C C . CYS E 2 139 ? -38.686 15.131 -54.371 1.00 75.44 140 CYS H C 1
ATOM 4552 O O . CYS E 2 139 ? -37.738 14.880 -53.624 1.00 72.67 140 CYS H O 1
ATOM 4555 N N . LEU E 2 140 ? -39.055 16.370 -54.688 1.00 67.28 141 LEU H N 1
ATOM 4556 C CA . LEU E 2 140 ? -38.431 17.567 -54.145 1.00 63.49 141 LEU H CA 1
ATOM 4557 C C . LEU E 2 140 ? -39.230 18.039 -52.928 1.00 62.94 141 LEU H C 1
ATOM 4558 O O . LEU E 2 140 ? -40.389 18.388 -53.071 1.00 64.05 141 LEU H O 1
ATOM 4563 N N . VAL E 2 141 ? -38.608 18.035 -51.753 1.00 58.32 142 VAL H N 1
ATOM 4564 C CA . VAL E 2 141 ? -39.174 18.425 -50.449 1.00 59.48 142 VAL H CA 1
ATOM 4565 C C . VAL E 2 141 ? -38.543 19.749 -50.048 1.00 63.28 142 VAL H C 1
ATOM 4566 O O . VAL E 2 141 ? -37.393 19.782 -49.594 1.00 61.26 142 VAL H O 1
ATOM 4570 N N . LYS E 2 142 ? -39.299 20.833 -50.235 1.00 61.57 143 LYS H N 1
ATOM 4571 C CA . LYS E 2 142 ? -38.842 22.208 -50.084 1.00 62.44 143 LYS H CA 1
ATOM 4572 C C . LYS E 2 142 ? -39.570 23.021 -49.026 1.00 69.66 143 LYS H C 1
ATOM 4573 O O . LYS E 2 142 ? -40.794 22.927 -48.876 1.00 69.58 143 LYS H O 1
ATOM 4579 N N . GLY E 2 143 ? -38.793 23.840 -48.327 1.00 68.43 144 GLY H N 1
ATOM 4580 C CA . GLY E 2 143 ? -39.275 24.779 -47.328 1.00 69.75 144 GLY H CA 1
ATOM 4581 C C . GLY E 2 143 ? -39.910 24.220 -46.071 1.00 76.83 144 GLY H C 1
ATOM 4582 O O . GLY E 2 143 ? -41.051 24.558 -45.735 1.00 78.06 144 GLY H O 1
ATOM 4583 N N . TYR E 2 144 ? -39.178 23.403 -45.347 1.00 73.77 145 TYR H N 1
ATOM 4584 C CA . TYR E 2 144 ? -39.693 22.882 -44.097 1.00 76.26 145 TYR H CA 1
ATOM 4585 C C . TYR E 2 144 ? -38.787 23.299 -42.935 1.00 83.75 145 TYR H C 1
ATOM 4586 O O . TYR E 2 144 ? -37.632 23.670 -43.164 1.00 83.27 145 TYR H O 1
ATOM 4595 N N . PHE E 2 145 ? -39.326 23.280 -41.702 1.00 83.91 146 PHE H N 1
ATOM 4596 C CA . PHE E 2 145 ? -38.593 23.626 -40.477 1.00 84.88 146 PHE H CA 1
ATOM 4597 C C . PHE E 2 145 ? -39.236 23.003 -39.234 1.00 90.46 146 PHE H C 1
ATOM 4598 O O . PHE E 2 145 ? -40.450 23.099 -39.083 1.00 89.70 146 PHE H O 1
ATOM 4606 N N . PRO E 2 146 ? -38.469 22.352 -38.329 1.00 89.69 147 PRO H N 1
ATOM 4607 C CA . PRO E 2 146 ? -37.011 22.095 -38.344 1.00 90.06 147 PRO H CA 1
ATOM 4608 C C . PRO E 2 146 ? -36.610 20.993 -39.341 1.00 97.64 147 PRO H C 1
ATOM 4609 O O . PRO E 2 146 ? -37.378 20.740 -40.266 1.00 97.27 147 PRO H O 1
ATOM 4613 N N . GLU E 2 147 ? -35.462 20.292 -39.147 1.00 97.03 148 GLU H N 1
ATOM 4614 C CA . GLU E 2 147 ? -35.042 19.261 -40.104 1.00 97.94 148 GLU H CA 1
ATOM 4615 C C . GLU E 2 147 ? -35.300 17.779 -39.674 1.00 103.89 148 GLU H C 1
ATOM 4616 O O . GLU E 2 147 ? -34.379 16.972 -39.774 1.00 103.93 148 GLU H O 1
ATOM 4622 N N . PRO E 2 148 ? -36.509 17.301 -39.334 1.00 102.54 149 PRO H N 1
ATOM 4623 C CA . PRO E 2 148 ? -36.612 15.881 -39.001 1.00 101.99 149 PRO H CA 1
ATOM 4624 C C . PRO E 2 148 ? -37.219 15.021 -40.126 1.00 101.93 149 PRO H C 1
ATOM 4625 O O . PRO E 2 148 ? -37.400 13.822 -39.899 1.00 103.72 149 PRO H O 1
ATOM 4629 N N . VAL E 2 149 ? -37.495 15.608 -41.331 1.00 92.73 150 VAL H N 1
ATOM 4630 C CA . VAL E 2 149 ? -38.162 14.963 -42.487 1.00 90.68 150 VAL H CA 1
ATOM 4631 C C . VAL E 2 149 ? -37.658 13.518 -42.797 1.00 90.44 150 VAL H C 1
ATOM 4632 O O . VAL E 2 149 ? -36.471 13.209 -42.611 1.00 88.57 150 VAL H O 1
ATOM 4636 N N . THR E 2 150 ? -38.607 12.649 -43.241 1.00 85.02 151 THR H N 1
ATOM 4637 C CA . THR E 2 150 ? -38.407 11.239 -43.577 1.00 83.63 151 THR H CA 1
ATOM 4638 C C . THR E 2 150 ? -39.306 10.843 -44.736 1.00 86.65 151 THR H C 1
ATOM 4639 O O . THR E 2 150 ? -40.508 11.079 -44.699 1.00 86.26 151 THR H O 1
ATOM 4643 N N . LEU E 2 151 ? -38.709 10.270 -45.786 1.00 84.54 152 LEU H N 1
ATOM 4644 C CA . LEU E 2 151 ? -39.405 9.894 -47.015 1.00 85.65 152 LEU H CA 1
ATOM 4645 C C . LEU E 2 151 ? -39.443 8.398 -47.246 1.00 92.69 152 LEU H C 1
ATOM 4646 O O . LEU E 2 151 ? -38.464 7.702 -46.959 1.00 92.31 152 LEU H O 1
ATOM 4651 N N . THR E 2 152 ? -40.583 7.916 -47.803 1.00 90.70 153 THR H N 1
ATOM 4652 C CA . THR E 2 152 ? -40.855 6.520 -48.198 1.00 90.50 153 THR H CA 1
ATOM 4653 C C . THR E 2 152 ? -41.454 6.573 -49.584 1.00 95.20 153 THR H C 1
ATOM 4654 O O . THR E 2 152 ? -42.280 7.460 -49.862 1.00 95.92 153 THR H O 1
ATOM 4658 N N . TRP E 2 153 ? -41.061 5.633 -50.464 1.00 90.90 154 TRP H N 1
ATOM 4659 C CA . TRP E 2 153 ? -41.525 5.754 -51.825 1.00 90.19 154 TRP H CA 1
ATOM 4660 C C . TRP E 2 153 ? -42.916 5.120 -52.101 1.00 100.93 154 TRP H C 1
ATOM 4661 O O . TRP E 2 153 ? -43.843 5.912 -52.281 1.00 100.52 154 TRP H O 1
ATOM 4672 N N . ASN E 2 154 ? -43.077 3.797 -52.224 1.00 103.00 155 ASN H N 1
ATOM 4673 C CA . ASN E 2 154 ? -44.393 3.215 -52.504 1.00 106.19 155 ASN H CA 1
ATOM 4674 C C . ASN E 2 154 ? -44.662 2.066 -51.541 1.00 119.43 155 ASN H C 1
ATOM 4675 O O . ASN E 2 154 ? -45.671 1.369 -51.693 1.00 119.88 155 ASN H O 1
ATOM 4680 N N . SER E 2 155 ? -43.750 1.891 -50.529 1.00 121.96 156 SER H N 1
ATOM 4681 C CA . SER E 2 155 ? -43.647 0.867 -49.458 1.00 124.54 156 SER H CA 1
ATOM 4682 C C . SER E 2 155 ? -43.167 -0.505 -50.017 1.00 133.34 156 SER H C 1
ATOM 4683 O O . SER E 2 155 ? -42.278 -1.125 -49.427 1.00 132.66 156 SER H O 1
ATOM 4686 N N . GLY E 2 156 ? -43.690 -0.896 -51.185 1.00 133.13 157 GLY H N 1
ATOM 4687 C CA . GLY E 2 156 ? -43.301 -2.105 -51.904 1.00 134.07 157 GLY H CA 1
ATOM 4688 C C . GLY E 2 156 ? -42.248 -1.818 -52.953 1.00 140.54 157 GLY H C 1
ATOM 4689 O O . GLY E 2 156 ? -42.321 -2.334 -54.068 1.00 140.16 157 GLY H O 1
ATOM 4690 N N . SER E 2 157 ? -41.279 -0.963 -52.587 1.00 139.13 158 SER H N 1
ATOM 4691 C CA . SER E 2 157 ? -40.175 -0.586 -53.457 1.00 139.28 158 SER H CA 1
ATOM 4692 C C . SER E 2 157 ? -38.807 -0.956 -52.920 1.00 144.41 158 SER H C 1
ATOM 4693 O O . SER E 2 157 ? -38.011 -1.494 -53.700 1.00 144.35 158 SER H O 1
ATOM 4696 N N . LEU E 2 158 ? -38.496 -0.596 -51.634 1.00 140.76 159 LEU H N 1
ATOM 4697 C CA . LEU E 2 158 ? -37.192 -0.765 -50.959 1.00 139.77 159 LEU H CA 1
ATOM 4698 C C . LEU E 2 158 ? -36.074 0.023 -51.687 1.00 142.22 159 LEU H C 1
ATOM 4699 O O . LEU E 2 158 ? -36.349 1.140 -52.124 1.00 141.97 159 LEU H O 1
ATOM 4704 N N . SER E 2 159 ? -34.848 -0.527 -51.819 1.00 137.24 160 SER H N 1
ATOM 4705 C CA . SER E 2 159 ? -33.759 0.186 -52.489 1.00 135.88 160 SER H CA 1
ATOM 4706 C C . SER E 2 159 ? -33.659 -0.141 -54.000 1.00 138.53 160 SER H C 1
ATOM 4707 O O . SER E 2 159 ? -32.580 -0.485 -54.489 1.00 137.87 160 SER H O 1
ATOM 4710 N N . SER E 2 160 ? -34.796 0.003 -54.738 1.00 134.56 161 SER H N 1
ATOM 4711 C CA . SER E 2 160 ? -34.908 -0.209 -56.201 1.00 134.03 161 SER H CA 1
ATOM 4712 C C . SER E 2 160 ? -34.076 0.837 -56.947 1.00 135.78 161 SER H C 1
ATOM 4713 O O . SER E 2 160 ? -33.561 0.578 -58.037 1.00 135.83 161 SER H O 1
ATOM 4716 N N . GLY E 2 161 ? -33.967 2.001 -56.326 1.00 129.56 162 GLY H N 1
ATOM 4717 C CA . GLY E 2 161 ? -33.206 3.145 -56.789 1.00 127.67 162 GLY H CA 1
ATOM 4718 C C . GLY E 2 161 ? -33.406 4.301 -55.835 1.00 128.03 162 GLY H C 1
ATOM 4719 O O . GLY E 2 161 ? -33.096 5.443 -56.185 1.00 128.21 162 GLY H O 1
ATOM 4720 N N . VAL E 2 162 ? -33.932 4.002 -54.612 1.00 120.26 163 VAL H N 1
ATOM 4721 C CA . VAL E 2 162 ? -34.229 4.995 -53.577 1.00 117.62 163 VAL H CA 1
ATOM 4722 C C . VAL E 2 162 ? -32.947 5.521 -52.921 1.00 116.16 163 VAL H C 1
ATOM 4723 O O . VAL E 2 162 ? -32.293 4.823 -52.134 1.00 116.18 163 VAL H O 1
ATOM 4727 N N . HIS E 2 163 ? -32.617 6.777 -53.256 1.00 107.37 164 HIS H N 1
ATOM 4728 C CA . HIS E 2 163 ? -31.467 7.506 -52.738 1.00 103.86 164 HIS H CA 1
ATOM 4729 C C . HIS E 2 163 ? -31.964 8.732 -51.994 1.00 98.79 164 HIS H C 1
ATOM 4730 O O . HIS E 2 163 ? -32.667 9.551 -52.583 1.00 99.37 164 HIS H O 1
ATOM 4737 N N . THR E 2 164 ? -31.648 8.841 -50.703 1.00 87.82 165 THR H N 1
ATOM 4738 C CA . THR E 2 164 ? -32.083 9.986 -49.912 1.00 85.29 165 THR H CA 1
ATOM 4739 C C . THR E 2 164 ? -30.908 10.952 -49.769 1.00 83.39 165 THR H C 1
ATOM 4740 O O . THR E 2 164 ? -29.942 10.665 -49.077 1.00 83.34 165 THR H O 1
ATOM 4744 N N . PHE E 2 165 ? -31.004 12.087 -50.471 1.00 76.20 166 PHE H N 1
ATOM 4745 C CA . PHE E 2 165 ? -29.997 13.143 -50.519 1.00 74.12 166 PHE H CA 1
ATOM 4746 C C . PHE E 2 165 ? -30.207 14.108 -49.352 1.00 84.33 166 PHE H C 1
ATOM 4747 O O . PHE E 2 165 ? -31.296 14.663 -49.204 1.00 83.73 166 PHE H O 1
ATOM 4755 N N . PRO E 2 166 ? -29.175 14.288 -48.501 1.00 86.55 167 PRO H N 1
ATOM 4756 C CA . PRO E 2 166 ? -29.329 15.134 -47.303 1.00 88.29 167 PRO H CA 1
ATOM 4757 C C . PRO E 2 166 ? -29.691 16.576 -47.554 1.00 92.01 167 PRO H C 1
ATOM 4758 O O . PRO E 2 166 ? -29.382 17.120 -48.610 1.00 90.17 167 PRO H O 1
ATOM 4762 N N . ALA E 2 167 ? -30.362 17.180 -46.557 1.00 90.67 168 ALA H N 1
ATOM 4763 C CA . ALA E 2 167 ? -30.854 18.550 -46.594 1.00 91.14 168 ALA H CA 1
ATOM 4764 C C . ALA E 2 167 ? -29.784 19.615 -46.597 1.00 95.35 168 ALA H C 1
ATOM 4765 O O . ALA E 2 167 ? -28.690 19.401 -46.094 1.00 94.69 168 ALA H O 1
ATOM 4767 N N . VAL E 2 168 ? -30.123 20.768 -47.183 1.00 93.84 169 VAL H N 1
ATOM 4768 C CA . VAL E 2 168 ? -29.316 21.981 -47.272 1.00 94.07 169 VAL H CA 1
ATOM 4769 C C . VAL E 2 168 ? -30.238 23.144 -46.841 1.00 100.80 169 VAL H C 1
ATOM 4770 O O . VAL E 2 168 ? -31.417 23.130 -47.182 1.00 101.07 169 VAL H O 1
ATOM 4774 N N . LEU E 2 169 ? -29.750 24.072 -46.015 1.00 100.04 170 LEU H N 1
ATOM 4775 C CA . LEU E 2 169 ? -30.578 25.175 -45.522 1.00 102.53 170 LEU H CA 1
ATOM 4776 C C . LEU E 2 169 ? -30.455 26.433 -46.391 1.00 109.27 170 LEU H C 1
ATOM 4777 O O . LEU E 2 169 ? -29.565 27.259 -46.172 1.00 110.00 170 LEU H O 1
ATOM 4782 N N . GLN E 2 170 ? -31.353 26.576 -47.375 1.00 106.72 171 GLN H N 1
ATOM 4783 C CA . GLN E 2 170 ? -31.386 27.745 -48.242 1.00 107.51 171 GLN H CA 1
ATOM 4784 C C . GLN E 2 170 ? -32.392 28.752 -47.704 1.00 112.99 171 GLN H C 1
ATOM 4785 O O . GLN E 2 170 ? -33.514 28.394 -47.347 1.00 113.33 171 GLN H O 1
ATOM 4791 N N . SER E 2 171 ? -31.965 30.020 -47.630 1.00 110.03 172 SER H N 1
ATOM 4792 C CA . SER E 2 171 ? -32.736 31.136 -47.091 1.00 110.60 172 SER H CA 1
ATOM 4793 C C . SER E 2 171 ? -33.175 30.792 -45.655 1.00 114.35 172 SER H C 1
ATOM 4794 O O . SER E 2 171 ? -32.354 30.385 -44.823 1.00 113.50 172 SER H O 1
ATOM 4797 N N . ASP E 2 172 ? -34.477 30.867 -45.414 1.00 110.92 173 ASP H N 1
ATOM 4798 C CA . ASP E 2 172 ? -35.114 30.585 -44.134 1.00 110.55 173 ASP H CA 1
ATOM 4799 C C . ASP E 2 172 ? -35.126 29.068 -43.797 1.00 108.02 173 ASP H C 1
ATOM 4800 O O . ASP E 2 172 ? -34.748 28.670 -42.687 1.00 107.22 173 ASP H O 1
ATOM 4805 N N . LEU E 2 173 ? -35.568 28.230 -44.758 1.00 99.67 174 LEU H N 1
ATOM 4806 C CA . LEU E 2 173 ? -35.877 26.825 -44.539 1.00 97.17 174 LEU H CA 1
ATOM 4807 C C . LEU E 2 173 ? -34.975 25.760 -45.184 1.00 96.63 174 LEU H C 1
ATOM 4808 O O . LEU E 2 173 ? -34.015 26.071 -45.884 1.00 96.28 174 LEU H O 1
ATOM 4813 N N . TYR E 2 174 ? -35.285 24.483 -44.899 1.00 89.47 175 TYR H N 1
ATOM 4814 C CA . TYR E 2 174 ? -34.560 23.322 -45.409 1.00 87.35 175 TYR H CA 1
ATOM 4815 C C . TYR E 2 174 ? -35.221 22.737 -46.643 1.00 86.62 175 TYR H C 1
ATOM 4816 O O . TYR E 2 174 ? -36.445 22.790 -46.777 1.00 87.66 175 TYR H O 1
ATOM 4825 N N . THR E 2 175 ? -34.396 22.120 -47.513 1.00 77.95 176 THR H N 1
ATOM 4826 C CA . THR E 2 175 ? -34.749 21.457 -48.777 1.00 74.17 176 THR H CA 1
ATOM 4827 C C . THR E 2 175 ? -33.975 20.147 -48.861 1.00 70.38 176 THR H C 1
ATOM 4828 O O . THR E 2 175 ? -32.795 20.094 -48.512 1.00 69.63 176 THR H O 1
ATOM 4832 N N . LEU E 2 176 ? -34.652 19.107 -49.313 1.00 60.54 177 LEU H N 1
ATOM 4833 C CA . LEU E 2 176 ? -34.140 17.760 -49.501 1.00 56.82 177 LEU H CA 1
ATOM 4834 C C . LEU E 2 176 ? -34.710 17.233 -50.854 1.00 60.46 177 LEU H C 1
ATOM 4835 O O . LEU E 2 176 ? -35.671 17.787 -51.398 1.00 58.30 177 LEU H O 1
ATOM 4840 N N . SER E 2 177 ? -34.105 16.161 -51.368 1.00 57.07 178 SER H N 1
ATOM 4841 C CA . SER E 2 177 ? -34.569 15.422 -52.528 1.00 57.43 178 SER H CA 1
ATOM 4842 C C . SER E 2 177 ? -34.339 13.932 -52.266 1.00 63.88 178 SER H C 1
ATOM 4843 O O . SER E 2 177 ? -33.448 13.557 -51.504 1.00 61.96 178 SER H O 1
ATOM 4846 N N . SER E 2 178 ? -35.199 13.098 -52.842 1.00 64.49 179 SER H N 1
ATOM 4847 C CA . SER E 2 178 ? -35.120 11.648 -52.773 1.00 65.94 179 SER H CA 1
ATOM 4848 C C . SER E 2 178 ? -35.542 11.134 -54.147 1.00 72.74 179 SER H C 1
ATOM 4849 O O . SER E 2 178 ? -36.549 11.596 -54.697 1.00 70.76 179 SER H O 1
ATOM 4852 N N . SER E 2 179 ? -34.713 10.254 -54.742 1.00 73.17 180 SER H N 1
ATOM 4853 C CA . SER E 2 179 ? -34.990 9.696 -56.076 1.00 75.05 180 SER H CA 1
ATOM 4854 C C . SER E 2 179 ? -35.256 8.194 -56.020 1.00 80.87 180 SER H C 1
ATOM 4855 O O . SER E 2 179 ? -34.949 7.543 -55.019 1.00 79.04 180 SER H O 1
ATOM 4858 N N . VAL E 2 180 ? -35.813 7.665 -57.111 1.00 79.60 181 VAL H N 1
ATOM 4859 C CA . VAL E 2 180 ? -36.136 6.264 -57.319 1.00 80.97 181 VAL H CA 1
ATOM 4860 C C . VAL E 2 180 ? -35.851 5.890 -58.799 1.00 89.22 181 VAL H C 1
ATOM 4861 O O . VAL E 2 180 ? -36.178 6.654 -59.718 1.00 87.67 181 VAL H O 1
ATOM 4865 N N . THR E 2 181 ? -35.219 4.731 -59.015 1.00 90.15 182 THR H N 1
ATOM 4866 C CA . THR E 2 181 ? -34.934 4.240 -60.366 1.00 91.82 182 THR H CA 1
ATOM 4867 C C . THR E 2 181 ? -35.680 2.921 -60.580 1.00 100.32 182 THR H C 1
ATOM 4868 O O . THR E 2 181 ? -35.571 1.979 -59.778 1.00 99.78 182 THR H O 1
ATOM 4872 N N . VAL E 2 182 ? -36.495 2.903 -61.646 1.00 99.89 183 VAL H N 1
ATOM 4873 C CA . VAL E 2 182 ? -37.356 1.788 -62.056 1.00 101.09 183 VAL H CA 1
ATOM 4874 C C . VAL E 2 182 ? -37.140 1.519 -63.538 1.00 108.98 183 VAL H C 1
ATOM 4875 O O . VAL E 2 182 ? -36.559 2.363 -64.211 1.00 107.94 183 VAL H O 1
ATOM 4879 N N . THR E 2 183 ? -37.641 0.381 -64.060 1.00 109.46 184 THR H N 1
ATOM 4880 C CA . THR E 2 183 ? -37.526 0.047 -65.492 1.00 110.90 184 THR H CA 1
ATOM 4881 C C . THR E 2 183 ? -38.417 0.975 -66.361 1.00 115.71 184 THR H C 1
ATOM 4882 O O . THR E 2 183 ? -39.553 1.258 -65.985 1.00 114.93 184 THR H O 1
ATOM 4886 N N . SER E 2 184 ? -37.880 1.418 -67.527 1.00 113.70 185 SER H N 1
ATOM 4887 C CA . SER E 2 184 ? -38.468 2.361 -68.502 1.00 114.43 185 SER H CA 1
ATOM 4888 C C . SER E 2 184 ? -39.880 1.987 -69.018 1.00 122.00 185 SER H C 1
ATOM 4889 O O . SER E 2 184 ? -40.558 2.833 -69.621 1.00 122.14 185 SER H O 1
ATOM 4892 N N . SER E 2 185 ? -40.311 0.728 -68.772 1.00 120.45 186 SER H N 1
ATOM 4893 C CA . SER E 2 185 ? -41.615 0.178 -69.165 1.00 121.26 186 SER H CA 1
ATOM 4894 C C . SER E 2 185 ? -42.547 -0.066 -67.953 1.00 124.89 186 SER H C 1
ATOM 4895 O O . SER E 2 185 ? -43.618 -0.660 -68.100 1.00 125.15 186 SER H O 1
ATOM 4898 N N . THR E 2 186 ? -42.121 0.405 -66.760 1.00 120.14 187 THR H N 1
ATOM 4899 C CA . THR E 2 186 ? -42.872 0.363 -65.495 1.00 119.23 187 THR H CA 1
ATOM 4900 C C . THR E 2 186 ? -43.445 1.783 -65.223 1.00 120.04 187 THR H C 1
ATOM 4901 O O . THR E 2 186 ? -44.409 1.926 -64.483 1.00 119.40 187 THR H O 1
ATOM 4905 N N . TRP E 2 187 ? -42.869 2.813 -65.872 1.00 114.75 188 TRP H N 1
ATOM 4906 C CA . TRP E 2 187 ? -43.303 4.212 -65.807 1.00 113.43 188 TRP H CA 1
ATOM 4907 C C . TRP E 2 187 ? -43.266 4.810 -67.234 1.00 116.50 188 TRP H C 1
ATOM 4908 O O . TRP E 2 187 ? -42.252 4.624 -67.918 1.00 115.87 188 TRP H O 1
ATOM 4919 N N . PRO E 2 188 ? -44.342 5.479 -67.741 1.00 112.78 189 PRO H N 1
ATOM 4920 C CA . PRO E 2 188 ? -45.629 5.798 -67.092 1.00 113.28 189 PRO H CA 1
ATOM 4921 C C . PRO E 2 188 ? -46.702 4.704 -67.232 1.00 119.82 189 PRO H C 1
ATOM 4922 O O . PRO E 2 188 ? -47.890 5.010 -67.361 1.00 120.44 189 PRO H O 1
ATOM 4926 N N . SER E 2 189 ? -46.280 3.422 -67.188 1.00 117.28 190 SER H N 1
ATOM 4927 C CA . SER E 2 189 ? -47.166 2.259 -67.304 1.00 117.95 190 SER H CA 1
ATOM 4928 C C . SER E 2 189 ? -47.870 2.013 -65.968 1.00 120.93 190 SER H C 1
ATOM 4929 O O . SER E 2 189 ? -49.076 2.254 -65.868 1.00 121.25 190 SER H O 1
ATOM 4932 N N . GLN E 2 190 ? -47.108 1.567 -64.943 1.00 115.76 191 GLN H N 1
ATOM 4933 C CA . GLN E 2 190 ? -47.573 1.308 -63.578 1.00 115.30 191 GLN H CA 1
ATOM 4934 C C . GLN E 2 190 ? -47.327 2.588 -62.750 1.00 119.44 191 GLN H C 1
ATOM 4935 O O . GLN E 2 190 ? -46.212 3.112 -62.751 1.00 118.71 191 GLN H O 1
ATOM 4941 N N . SER E 2 191 ? -48.390 3.107 -62.085 1.00 116.03 192 SER H N 1
ATOM 4942 C CA . SER E 2 191 ? -48.401 4.347 -61.288 1.00 114.77 192 SER H CA 1
ATOM 4943 C C . SER E 2 191 ? -47.343 4.413 -60.178 1.00 114.86 192 SER H C 1
ATOM 4944 O O . SER E 2 191 ? -47.154 3.444 -59.431 1.00 114.71 192 SER H O 1
ATOM 4947 N N . ILE E 2 192 ? -46.653 5.576 -60.088 1.00 107.96 193 ILE H N 1
ATOM 4948 C CA . ILE E 2 192 ? -45.600 5.864 -59.102 1.00 105.46 193 ILE H CA 1
ATOM 4949 C C . ILE E 2 192 ? -45.904 7.163 -58.330 1.00 106.85 193 ILE H C 1
ATOM 4950 O O . ILE E 2 192 ? -46.170 8.204 -58.945 1.00 105.87 193 ILE H O 1
ATOM 4955 N N . THR E 2 193 ? -45.856 7.080 -56.978 1.00 101.16 194 THR H N 1
ATOM 4956 C CA . THR E 2 193 ? -46.074 8.195 -56.042 1.00 100.05 194 THR H CA 1
ATOM 4957 C C . THR E 2 193 ? -45.099 8.131 -54.852 1.00 100.73 194 THR H C 1
ATOM 4958 O O . THR E 2 193 ? -44.524 7.072 -54.599 1.00 101.41 194 THR H O 1
ATOM 4962 N N . CYS E 2 194 ? -44.917 9.256 -54.121 1.00 93.35 195 CYS H N 1
ATOM 4963 C CA . CYS E 2 194 ? -44.018 9.291 -52.953 1.00 90.88 195 CYS H CA 1
ATOM 4964 C C . CYS E 2 194 ? -44.702 9.864 -51.697 1.00 94.29 195 CYS H C 1
ATOM 4965 O O . CYS E 2 194 ? -45.622 10.672 -51.825 1.00 94.61 195 CYS H O 1
ATOM 4968 N N . ASN E 2 195 ? -44.255 9.426 -50.499 1.00 89.11 196 ASN H N 1
ATOM 4969 C CA . ASN E 2 195 ? -44.787 9.830 -49.200 1.00 89.01 196 ASN H CA 1
ATOM 4970 C C . ASN E 2 195 ? -43.727 10.539 -48.332 1.00 93.36 196 ASN H C 1
ATOM 4971 O O . ASN E 2 195 ? -42.741 9.927 -47.881 1.00 91.43 196 ASN H O 1
ATOM 4976 N N . VAL E 2 196 ? -43.981 11.830 -48.056 1.00 90.55 197 VAL H N 1
ATOM 4977 C CA . VAL E 2 196 ? -43.102 12.694 -47.260 1.00 89.37 197 VAL H CA 1
ATOM 4978 C C . VAL E 2 196 ? -43.685 12.901 -45.875 1.00 93.12 197 VAL H C 1
ATOM 4979 O O . VAL E 2 196 ? -44.860 13.259 -45.756 1.00 94.56 197 VAL H O 1
ATOM 4983 N N . ALA E 2 197 ? -42.858 12.704 -44.836 1.00 87.00 198 ALA H N 1
ATOM 4984 C CA . ALA E 2 197 ? -43.282 12.819 -43.450 1.00 86.28 198 ALA H CA 1
ATOM 4985 C C . ALA E 2 197 ? -42.434 13.790 -42.644 1.00 88.82 198 ALA H C 1
ATOM 4986 O O . ALA E 2 197 ? -41.242 13.552 -42.447 1.00 88.04 198 ALA H O 1
ATOM 4988 N N . HIS E 2 198 ? -43.057 14.880 -42.158 1.00 84.64 199 HIS H N 1
ATOM 4989 C CA . HIS E 2 198 ? -42.404 15.880 -41.307 1.00 83.25 199 HIS H CA 1
ATOM 4990 C C . HIS E 2 198 ? -43.025 15.693 -39.925 1.00 89.69 199 HIS H C 1
ATOM 4991 O O . HIS E 2 198 ? -44.214 15.967 -39.760 1.00 90.54 199 HIS H O 1
ATOM 4998 N N . PRO E 2 199 ? -42.291 15.108 -38.952 1.00 87.15 200 PRO H N 1
ATOM 4999 C CA . PRO E 2 199 ? -42.909 14.820 -37.645 1.00 87.74 200 PRO H CA 1
ATOM 5000 C C . PRO E 2 199 ? -43.230 16.035 -36.785 1.00 91.18 200 PRO H C 1
ATOM 5001 O O . PRO E 2 199 ? -44.170 15.982 -35.984 1.00 91.86 200 PRO H O 1
ATOM 5005 N N . ALA E 2 200 ? -42.432 17.108 -36.931 1.00 85.85 201 ALA H N 1
ATOM 5006 C CA . ALA E 2 200 ? -42.546 18.346 -36.171 1.00 86.15 201 ALA H CA 1
ATOM 5007 C C . ALA E 2 200 ? -43.856 19.096 -36.438 1.00 93.00 201 ALA H C 1
ATOM 5008 O O . ALA E 2 200 ? -44.340 19.807 -35.546 1.00 93.73 201 ALA H O 1
ATOM 5010 N N . SER E 2 201 ? -44.408 18.956 -37.670 1.00 89.11 202 SER H N 1
ATOM 5011 C CA . SER E 2 201 ? -45.668 19.569 -38.086 1.00 89.88 202 SER H CA 1
ATOM 5012 C C . SER E 2 201 ? -46.797 18.520 -38.156 1.00 93.56 202 SER H C 1
ATOM 5013 O O . SER E 2 201 ? -47.921 18.855 -38.532 1.00 93.63 202 SER H O 1
ATOM 5016 N N . SER E 2 202 ? -46.483 17.252 -37.792 1.00 89.27 203 SER H N 1
ATOM 5017 C CA . SER E 2 202 ? -47.382 16.092 -37.766 1.00 89.67 203 SER H CA 1
ATOM 5018 C C . SER E 2 202 ? -48.091 15.827 -39.116 1.00 93.30 203 SER H C 1
ATOM 5019 O O . SER E 2 202 ? -49.179 15.242 -39.142 1.00 92.95 203 SER H O 1
ATOM 5022 N N . THR E 2 203 ? -47.460 16.246 -40.238 1.00 89.90 204 THR H N 1
ATOM 5023 C CA . THR E 2 203 ? -48.013 16.107 -41.598 1.00 89.91 204 THR H CA 1
ATOM 5024 C C . THR E 2 203 ? -47.338 15.007 -42.445 1.00 92.66 204 THR H C 1
ATOM 5025 O O . THR E 2 203 ? -46.231 14.563 -42.122 1.00 90.23 204 THR H O 1
ATOM 5029 N N . LYS E 2 204 ? -48.033 14.592 -43.537 1.00 89.86 205 LYS H N 1
ATOM 5030 C CA . LYS E 2 204 ? -47.629 13.609 -44.536 1.00 88.86 205 LYS H CA 1
ATOM 5031 C C . LYS E 2 204 ? -48.182 13.992 -45.911 1.00 93.00 205 LYS H C 1
ATOM 5032 O O . LYS E 2 204 ? -49.403 13.941 -46.138 1.00 92.15 205 LYS H O 1
ATOM 5038 N N . VAL E 2 205 ? -47.269 14.403 -46.824 1.00 89.46 206 VAL H N 1
ATOM 5039 C CA . VAL E 2 205 ? -47.608 14.810 -48.200 1.00 89.08 206 VAL H CA 1
ATOM 5040 C C . VAL E 2 205 ? -47.343 13.624 -49.146 1.00 92.37 206 VAL H C 1
ATOM 5041 O O . VAL E 2 205 ? -46.455 12.826 -48.847 1.00 90.88 206 VAL H O 1
ATOM 5045 N N . ASP E 2 206 ? -48.120 13.506 -50.260 1.00 90.01 207 ASP H N 1
ATOM 5046 C CA . ASP E 2 206 ? -48.041 12.439 -51.268 1.00 90.73 207 ASP H CA 1
ATOM 5047 C C . ASP E 2 206 ? -48.141 13.015 -52.693 1.00 97.65 207 ASP H C 1
ATOM 5048 O O . ASP E 2 206 ? -49.151 13.654 -53.007 1.00 99.41 207 ASP H O 1
ATOM 5053 N N . LYS E 2 207 ? -47.168 12.730 -53.581 1.00 93.39 208 LYS H N 1
ATOM 5054 C CA . LYS E 2 207 ? -47.278 13.232 -54.956 1.00 93.38 208 LYS H CA 1
ATOM 5055 C C . LYS E 2 207 ? -47.137 12.144 -56.040 1.00 99.39 208 LYS H C 1
ATOM 5056 O O . LYS E 2 207 ? -46.158 11.395 -56.042 1.00 99.79 208 LYS H O 1
ATOM 5062 N N . LYS E 2 208 ? -48.125 12.073 -56.960 1.00 96.42 209 LYS H N 1
ATOM 5063 C CA . LYS E 2 208 ? -48.152 11.142 -58.088 1.00 96.06 209 LYS H CA 1
ATOM 5064 C C . LYS E 2 208 ? -47.248 11.700 -59.190 1.00 101.55 209 LYS H C 1
ATOM 5065 O O . LYS E 2 208 ? -47.411 12.853 -59.610 1.00 100.66 209 LYS H O 1
ATOM 5071 N N . ILE E 2 209 ? -46.293 10.880 -59.657 1.00 99.06 210 ILE H N 1
ATOM 5072 C CA . ILE E 2 209 ? -45.372 11.321 -60.690 1.00 98.34 210 ILE H CA 1
ATOM 5073 C C . ILE E 2 209 ? -45.993 11.041 -62.068 1.00 104.09 210 ILE H C 1
ATOM 5074 O O . ILE E 2 209 ? -46.331 9.906 -62.402 1.00 102.98 210 ILE H O 1
ATOM 5079 N N . GLU E 2 210 ? -46.193 12.127 -62.823 1.00 103.21 211 GLU H N 1
ATOM 5080 C CA . GLU E 2 210 ? -46.796 12.164 -64.147 1.00 104.73 211 GLU H CA 1
ATOM 5081 C C . GLU E 2 210 ? -45.811 12.772 -65.178 1.00 111.53 211 GLU H C 1
ATOM 5082 O O . GLU E 2 210 ? -45.008 13.635 -64.806 1.00 110.80 211 GLU H O 1
ATOM 5088 N N . PRO E 2 211 ? -45.857 12.359 -66.476 1.00 110.12 212 PRO H N 1
ATOM 5089 C CA . PRO E 2 211 ? -44.930 12.946 -67.469 1.00 113.22 212 PRO H CA 1
ATOM 5090 C C . PRO E 2 211 ? -45.451 14.254 -68.067 1.00 144.27 212 PRO H C 1
ATOM 5091 O O . PRO E 2 211 ? -44.758 14.915 -68.842 1.00 109.82 212 PRO H O 1
ATOM 5095 N N . GLN F 1 1 ? -6.569 25.516 -15.748 1.00 95.42 1 GLN L N 1
ATOM 5096 C CA . GLN F 1 1 ? -5.271 25.132 -16.320 1.00 93.53 1 GLN L CA 1
ATOM 5097 C C . GLN F 1 1 ? -5.317 23.760 -17.031 1.00 90.83 1 GLN L C 1
ATOM 5098 O O . GLN F 1 1 ? -4.469 23.479 -17.883 1.00 90.74 1 GLN L O 1
ATOM 5104 N N . LEU F 1 2 ? -6.297 22.910 -16.664 1.00 82.50 2 LEU L N 1
ATOM 5105 C CA . LEU F 1 2 ? -6.518 21.570 -17.229 1.00 78.60 2 LEU L CA 1
ATOM 5106 C C . LEU F 1 2 ? -6.858 21.692 -18.733 1.00 79.99 2 LEU L C 1
ATOM 5107 O O . LEU F 1 2 ? -7.979 22.024 -19.126 1.00 78.29 2 LEU L O 1
ATOM 5112 N N . VAL F 1 3 ? -5.830 21.522 -19.565 1.00 76.05 3 VAL L N 1
ATOM 5113 C CA . VAL F 1 3 ? -5.948 21.686 -21.017 1.00 73.89 3 VAL L CA 1
ATOM 5114 C C . VAL F 1 3 ? -5.457 20.438 -21.745 1.00 73.72 3 VAL L C 1
ATOM 5115 O O . VAL F 1 3 ? -4.405 19.908 -21.383 1.00 74.72 3 VAL L O 1
ATOM 5119 N N . LEU F 1 4 ? -6.215 19.993 -22.772 1.00 67.06 4 LEU L N 1
ATOM 5120 C CA . LEU F 1 4 ? -5.863 18.883 -23.662 1.00 65.03 4 LEU L CA 1
ATOM 5121 C C . LEU F 1 4 ? -5.614 19.442 -25.057 1.00 68.50 4 LEU L C 1
ATOM 5122 O O . LEU F 1 4 ? -6.424 20.229 -25.553 1.00 68.13 4 LEU L O 1
ATOM 5127 N N . THR F 1 5 ? -4.525 19.019 -25.707 1.00 65.77 5 THR L N 1
ATOM 5128 C CA . THR F 1 5 ? -4.202 19.500 -27.044 1.00 65.00 5 THR L CA 1
ATOM 5129 C C . THR F 1 5 ? -4.160 18.357 -28.029 1.00 68.23 5 THR L C 1
ATOM 5130 O O . THR F 1 5 ? -3.467 17.382 -27.794 1.00 67.05 5 THR L O 1
ATOM 5134 N N . GLN F 1 6 ? -4.884 18.498 -29.157 1.00 66.35 6 GLN L N 1
ATOM 5135 C CA . GLN F 1 6 ? -4.957 17.521 -30.265 1.00 64.61 6 GLN L CA 1
ATOM 5136 C C . GLN F 1 6 ? -4.764 18.250 -31.599 1.00 72.80 6 GLN L C 1
ATOM 5137 O O . GLN F 1 6 ? -4.806 19.492 -31.614 1.00 72.75 6 GLN L O 1
ATOM 5143 N N . SER F 1 7 ? -4.588 17.479 -32.730 1.00 73.61 7 SER L N 1
ATOM 5144 C CA A SER F 1 7 ? -4.519 18.041 -34.093 0.50 74.02 7 SER L CA 1
ATOM 5145 C CA B SER F 1 7 ? -4.525 18.077 -34.071 0.50 74.86 7 SER L CA 1
ATOM 5146 C C . SER F 1 7 ? -5.972 18.297 -34.552 1.00 81.99 7 SER L C 1
ATOM 5147 O O . SER F 1 7 ? -6.896 17.660 -34.027 1.00 81.95 7 SER L O 1
ATOM 5152 N N . SER F 1 8 ? -6.187 19.220 -35.527 1.00 81.93 9 SER L N 1
ATOM 5153 C CA . SER F 1 8 ? -7.527 19.493 -36.060 1.00 81.80 9 SER L CA 1
ATOM 5154 C C . SER F 1 8 ? -7.974 18.361 -37.020 1.00 86.15 9 SER L C 1
ATOM 5155 O O . SER F 1 8 ? -9.164 18.015 -37.040 1.00 86.33 9 SER L O 1
ATOM 5158 N N . SER F 1 9 ? -7.004 17.777 -37.796 1.00 81.45 10 SER L N 1
ATOM 5159 C CA . SER F 1 9 ? -7.245 16.725 -38.796 1.00 79.07 10 SER L CA 1
ATOM 5160 C C . SER F 1 9 ? -5.994 15.895 -39.081 1.00 76.63 10 SER L C 1
ATOM 5161 O O . SER F 1 9 ? -4.893 16.315 -38.724 1.00 76.83 10 SER L O 1
ATOM 5164 N N . ALA F 1 10 ? -6.183 14.723 -39.750 1.00 66.45 11 ALA L N 1
ATOM 5165 C CA . ALA F 1 10 ? -5.158 13.769 -40.207 1.00 62.82 11 ALA L CA 1
ATOM 5166 C C . ALA F 1 10 ? -5.748 12.751 -41.213 1.00 60.64 11 ALA L C 1
ATOM 5167 O O . ALA F 1 10 ? -6.910 12.356 -41.094 1.00 59.50 11 ALA L O 1
ATOM 5169 N N . SER F 1 11 ? -4.952 12.353 -42.199 1.00 53.42 12 SER L N 1
ATOM 5170 C CA . SER F 1 11 ? -5.338 11.386 -43.229 1.00 51.50 12 SER L CA 1
ATOM 5171 C C . SER F 1 11 ? -4.370 10.202 -43.224 1.00 55.62 12 SER L C 1
ATOM 5172 O O . SER F 1 11 ? -3.176 10.378 -42.929 1.00 54.90 12 SER L O 1
ATOM 5175 N N . PHE F 1 12 ? -4.893 8.990 -43.516 1.00 49.36 13 PHE L N 1
ATOM 5176 C CA . PHE F 1 12 ? -4.110 7.757 -43.567 1.00 47.44 13 PHE L CA 1
ATOM 5177 C C . PHE F 1 12 ? -4.652 6.851 -44.632 1.00 51.31 13 PHE L C 1
ATOM 5178 O O . PHE F 1 12 ? -5.837 6.827 -44.853 1.00 49.82 13 PHE L O 1
ATOM 5186 N N . SER F 1 13 ? -3.795 6.071 -45.263 1.00 51.95 14 SER L N 1
ATOM 5187 C CA . SER F 1 13 ? -4.209 5.072 -46.250 1.00 52.29 14 SER L CA 1
ATOM 5188 C C . SER F 1 13 ? -4.748 3.833 -45.543 1.00 57.08 14 SER L C 1
ATOM 5189 O O . SER F 1 13 ? -4.330 3.503 -44.434 1.00 57.21 14 SER L O 1
ATOM 5192 N N . LEU F 1 14 ? -5.682 3.158 -46.179 1.00 54.57 15 LEU L N 1
ATOM 5193 C CA . LEU F 1 14 ? -6.288 1.946 -45.646 1.00 54.38 15 LEU L CA 1
ATOM 5194 C C . LEU F 1 14 ? -5.181 0.904 -45.430 1.00 56.46 15 LEU L C 1
ATOM 5195 O O . LEU F 1 14 ? -4.322 0.765 -46.299 1.00 57.77 15 LEU L O 1
ATOM 5200 N N . GLY F 1 15 ? -5.188 0.253 -44.265 1.00 49.30 16 GLY L N 1
ATOM 5201 C CA . GLY F 1 15 ? -4.222 -0.783 -43.918 1.00 48.73 16 GLY L CA 1
ATOM 5202 C C . GLY F 1 15 ? -2.980 -0.286 -43.207 1.00 52.77 16 GLY L C 1
ATOM 5203 O O . GLY F 1 15 ? -2.186 -1.091 -42.707 1.00 52.42 16 GLY L O 1
ATOM 5204 N N . ALA F 1 16 ? -2.804 1.035 -43.163 1.00 48.35 17 ALA L N 1
ATOM 5205 C CA . ALA F 1 16 ? -1.703 1.687 -42.483 1.00 49.31 17 ALA L CA 1
ATOM 5206 C C . ALA F 1 16 ? -2.005 1.770 -40.975 1.00 56.27 17 ALA L C 1
ATOM 5207 O O . ALA F 1 16 ? -3.017 1.255 -40.507 1.00 55.50 17 ALA L O 1
ATOM 5209 N N . SER F 1 17 ? -1.127 2.427 -40.218 1.00 55.79 18 SER L N 1
ATOM 5210 C CA . SER F 1 17 ? -1.273 2.625 -38.774 1.00 55.81 18 SER L CA 1
ATOM 5211 C C . SER F 1 17 ? -1.385 4.124 -38.452 1.00 61.45 18 SER L C 1
ATOM 5212 O O . SER F 1 17 ? -0.504 4.919 -38.804 1.00 63.11 18 SER L O 1
ATOM 5215 N N . ALA F 1 18 ? -2.473 4.502 -37.804 1.00 56.24 19 ALA L N 1
ATOM 5216 C CA . ALA F 1 18 ? -2.688 5.871 -37.406 1.00 56.12 19 ALA L CA 1
ATOM 5217 C C . ALA F 1 18 ? -2.315 6.048 -35.915 1.00 58.50 19 ALA L C 1
ATOM 5218 O O . ALA F 1 18 ? -2.773 5.269 -35.067 1.00 57.38 19 ALA L O 1
ATOM 5220 N N . LYS F 1 19 ? -1.483 7.068 -35.613 1.00 54.23 20 LYS L N 1
ATOM 5221 C CA . LYS F 1 19 ? -1.106 7.451 -34.251 1.00 53.66 20 LYS L CA 1
ATOM 5222 C C . LYS F 1 19 ? -1.647 8.857 -34.040 1.00 57.65 20 LYS L C 1
ATOM 5223 O O . LYS F 1 19 ? -1.219 9.773 -34.727 1.00 59.63 20 LYS L O 1
ATOM 5229 N N . LEU F 1 20 ? -2.628 9.011 -33.154 1.00 52.18 21 LEU L N 1
ATOM 5230 C CA . LEU F 1 20 ? -3.197 10.314 -32.828 1.00 52.86 21 LEU L CA 1
ATOM 5231 C C . LEU F 1 20 ? -2.638 10.785 -31.464 1.00 58.13 21 LEU L C 1
ATOM 5232 O O . LEU F 1 20 ? -2.437 9.964 -30.581 1.00 58.86 21 LEU L O 1
ATOM 5237 N N . THR F 1 21 ? -2.408 12.090 -31.288 1.00 55.79 22 THR L N 1
ATOM 5238 C CA . THR F 1 21 ? -1.863 12.646 -30.041 1.00 56.40 22 THR L CA 1
ATOM 5239 C C . THR F 1 21 ? -2.851 13.572 -29.311 1.00 61.93 22 THR L C 1
ATOM 5240 O O . THR F 1 21 ? -3.478 14.460 -29.887 1.00 61.81 22 THR L O 1
ATOM 5244 N N . CYS F 1 22 ? -2.932 13.338 -28.023 1.00 59.91 23 CYS L N 1
ATOM 5245 C CA . CYS F 1 22 ? -3.682 14.067 -27.024 1.00 62.00 23 CYS L CA 1
ATOM 5246 C C . CYS F 1 22 ? -2.602 14.493 -25.995 1.00 65.45 23 CYS L C 1
ATOM 5247 O O . CYS F 1 22 ? -1.872 13.636 -25.476 1.00 64.16 23 CYS L O 1
ATOM 5250 N N . THR F 1 23 ? -2.467 15.805 -25.754 1.00 61.24 24 THR L N 1
ATOM 5251 C CA . THR F 1 23 ? -1.406 16.312 -24.907 1.00 60.98 24 THR L CA 1
ATOM 5252 C C . THR F 1 23 ? -1.937 17.005 -23.673 1.00 67.45 24 THR L C 1
ATOM 5253 O O . THR F 1 23 ? -2.684 17.982 -23.744 1.00 67.29 24 THR L O 1
ATOM 5257 N N . LEU F 1 24 ? -1.508 16.498 -22.532 1.00 65.78 25 LEU L N 1
ATOM 5258 C CA . LEU F 1 24 ? -1.808 17.076 -21.243 1.00 67.87 25 LEU L CA 1
ATOM 5259 C C . LEU F 1 24 ? -0.923 18.328 -21.018 1.00 75.75 25 LEU L C 1
ATOM 5260 O O . LEU F 1 24 ? 0.222 18.378 -21.486 1.00 73.05 25 LEU L O 1
ATOM 5265 N N . SER F 1 25 ? -1.453 19.330 -20.283 1.00 78.09 26 SER L N 1
ATOM 5266 C CA . SER F 1 25 ? -0.724 20.557 -19.891 1.00 79.84 26 SER L CA 1
ATOM 5267 C C . SER F 1 25 ? 0.510 20.182 -19.030 1.00 87.21 26 SER L C 1
ATOM 5268 O O . SER F 1 25 ? 0.582 19.030 -18.584 1.00 85.43 26 SER L O 1
ATOM 5271 N N . ARG F 1 26 ? 1.500 21.128 -18.836 1.00 87.18 27 ARG L N 1
ATOM 5272 C CA . ARG F 1 26 ? 2.759 20.930 -18.065 1.00 87.33 27 ARG L CA 1
ATOM 5273 C C . ARG F 1 26 ? 2.514 20.109 -16.776 1.00 87.62 27 ARG L C 1
ATOM 5274 O O . ARG F 1 26 ? 3.146 19.060 -16.569 1.00 85.95 27 ARG L O 1
ATOM 5282 N N . GLN F 1 27 A 1.583 20.610 -15.913 1.00 82.34 27 GLN L N 1
ATOM 5283 C CA . GLN F 1 27 A 1.118 19.936 -14.700 1.00 81.73 27 GLN L CA 1
ATOM 5284 C C . GLN F 1 27 A 0.080 18.943 -15.217 1.00 86.10 27 GLN L C 1
ATOM 5285 O O . GLN F 1 27 A -0.321 19.041 -16.385 1.00 87.62 27 GLN L O 1
ATOM 5291 N N . HIS F 1 28 ? -0.355 17.973 -14.414 1.00 79.15 28 HIS L N 1
ATOM 5292 C CA . HIS F 1 28 ? -1.324 16.957 -14.900 1.00 75.57 28 HIS L CA 1
ATOM 5293 C C . HIS F 1 28 ? -0.708 15.933 -15.875 1.00 75.38 28 HIS L C 1
ATOM 5294 O O . HIS F 1 28 ? -1.420 15.020 -16.293 1.00 76.06 28 HIS L O 1
ATOM 5301 N N . SER F 1 29 ? 0.588 16.067 -16.248 1.00 68.32 29 SER L N 1
ATOM 5302 C CA . SER F 1 29 ? 1.259 15.186 -17.219 1.00 65.57 29 SER L CA 1
ATOM 5303 C C . SER F 1 29 ? 1.243 13.657 -16.858 1.00 67.04 29 SER L C 1
ATOM 5304 O O . SER F 1 29 ? 1.523 12.816 -17.725 1.00 63.17 29 SER L O 1
ATOM 5307 N N . THR F 1 30 ? 0.886 13.309 -15.595 1.00 63.79 30 THR L N 1
ATOM 5308 C CA . THR F 1 30 ? 0.785 11.918 -15.120 1.00 62.32 30 THR L CA 1
ATOM 5309 C C . THR F 1 30 ? -0.657 11.405 -15.120 1.00 64.10 30 THR L C 1
ATOM 5310 O O . THR F 1 30 ? -0.920 10.290 -14.653 1.00 62.06 30 THR L O 1
ATOM 5314 N N . TYR F 1 31 ? -1.598 12.240 -15.613 1.00 60.68 31 T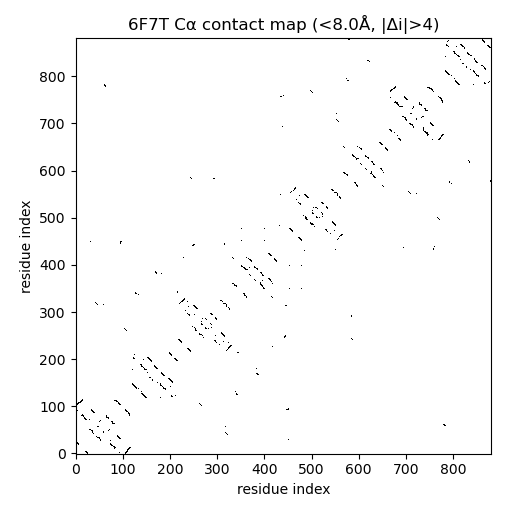YR L N 1
ATOM 5315 C CA . TYR F 1 31 ? -3.033 11.965 -15.604 1.00 58.63 31 TYR L CA 1
ATOM 5316 C C . TYR F 1 31 ? -3.462 10.958 -16.631 1.00 57.24 31 TYR L C 1
ATOM 5317 O O . TYR F 1 31 ? -2.865 10.872 -17.700 1.00 55.27 31 TYR L O 1
ATOM 5326 N N . THR F 1 32 ? -4.521 10.202 -16.292 1.00 52.30 32 THR L N 1
ATOM 5327 C CA . THR F 1 32 ? -5.168 9.217 -17.149 1.00 50.36 32 THR L CA 1
ATOM 5328 C C . THR F 1 32 ? -6.235 9.951 -17.950 1.00 56.29 32 THR L C 1
ATOM 5329 O O . THR F 1 32 ? -7.010 10.745 -17.400 1.00 57.19 32 THR L O 1
ATOM 5333 N N . ILE F 1 33 ? -6.285 9.666 -19.249 1.00 52.28 33 ILE L N 1
ATOM 5334 C CA . ILE F 1 33 ? -7.249 10.255 -20.168 1.00 50.61 33 ILE L CA 1
ATOM 5335 C C . ILE F 1 33 ? -8.174 9.149 -20.712 1.00 56.94 33 ILE L C 1
ATOM 5336 O O . ILE F 1 33 ? -7.921 7.958 -20.499 1.00 57.38 33 ILE L O 1
ATOM 5341 N N . GLU F 1 34 ? -9.245 9.564 -21.400 1.00 53.65 34 GLU L N 1
ATOM 5342 C CA . GLU F 1 34 ? -10.191 8.671 -22.066 1.00 52.71 34 GLU L CA 1
ATOM 5343 C C . GLU F 1 34 ? -10.199 9.073 -23.537 1.00 55.49 34 GLU L C 1
ATOM 5344 O O . GLU F 1 34 ? -9.960 10.243 -23.847 1.00 55.10 34 GLU L O 1
ATOM 5350 N N . TRP F 1 35 ? -10.414 8.103 -24.442 1.00 51.01 35 TRP L N 1
ATOM 5351 C CA . TRP F 1 35 ? -10.545 8.360 -25.877 1.00 49.41 35 TRP L CA 1
ATOM 5352 C C . TRP F 1 35 ? -11.931 7.994 -26.271 1.00 51.38 35 TRP L C 1
ATOM 5353 O O . TRP F 1 35 ? -12.471 7.002 -25.785 1.00 50.57 35 TRP L O 1
ATOM 5364 N N . TYR F 1 36 ? -12.540 8.839 -27.095 1.00 48.21 36 TYR L N 1
ATOM 5365 C CA . TYR F 1 36 ? -13.897 8.691 -27.633 1.00 46.21 36 TYR L CA 1
ATOM 5366 C C . TYR F 1 36 ? -13.828 8.811 -29.124 1.00 49.41 36 TYR L C 1
ATOM 5367 O O . TYR F 1 36 ? -12.964 9.522 -29.649 1.00 47.67 36 TYR L O 1
ATOM 5376 N N . GLN F 1 37 ? -14.715 8.090 -29.811 1.00 47.34 37 GLN L N 1
ATOM 5377 C CA . GLN F 1 37 ? -14.826 8.108 -31.268 1.00 47.08 37 GLN L CA 1
ATOM 5378 C C . GLN F 1 37 ? -16.185 8.616 -31.577 1.00 49.67 37 GLN L C 1
ATOM 5379 O O . GLN F 1 37 ? -17.141 8.200 -30.924 1.00 49.53 37 GLN L O 1
ATOM 5385 N N . GLN F 1 38 ? -16.284 9.527 -32.537 1.00 46.90 38 GLN L N 1
ATOM 5386 C CA . GLN F 1 38 ? -17.573 10.038 -32.997 1.00 47.64 38 GLN L CA 1
ATOM 5387 C C . GLN F 1 38 ? -17.711 10.019 -34.521 1.00 54.32 38 GLN L C 1
ATOM 5388 O O . GLN F 1 38 ? -17.021 10.758 -35.231 1.00 52.95 38 GLN L O 1
ATOM 5394 N N . GLN F 1 39 ? -18.637 9.192 -34.995 1.00 54.62 39 GLN L N 1
ATOM 5395 C CA . GLN F 1 39 ? -18.979 9.022 -36.412 1.00 55.13 39 GLN L CA 1
ATOM 5396 C C . GLN F 1 39 ? -20.132 9.971 -36.776 1.00 69.91 39 GLN L C 1
ATOM 5397 O O . GLN F 1 39 ? -20.831 10.439 -35.866 1.00 70.31 39 GLN L O 1
ATOM 5403 N N . PRO F 1 40 ? -20.315 10.295 -38.088 1.00 74.00 40 PRO L N 1
ATOM 5404 C CA . PRO F 1 40 ? -21.264 11.350 -38.485 1.00 76.09 40 PRO L CA 1
ATOM 5405 C C . PRO F 1 40 ? -22.686 11.338 -37.939 1.00 86.01 40 PRO L C 1
ATOM 5406 O O . PRO F 1 40 ? -23.077 12.364 -37.370 1.00 88.56 40 PRO L O 1
ATOM 5410 N N . LEU F 1 41 ? -23.482 10.283 -38.099 1.00 84.72 41 LEU L N 1
ATOM 5411 C CA . LEU F 1 41 ? -24.848 10.431 -37.547 1.00 86.64 41 LEU L CA 1
ATOM 5412 C C . LEU F 1 41 ? -25.090 9.651 -36.227 1.00 88.89 41 LEU L C 1
ATOM 5413 O O . LEU F 1 41 ? -26.233 9.313 -35.878 1.00 89.76 41 LEU L O 1
ATOM 5418 N N . LYS F 1 42 ? -24.002 9.453 -35.460 1.00 81.66 42 LYS L N 1
ATOM 5419 C CA . LYS F 1 42 ? -23.987 8.649 -34.243 1.00 79.67 42 LYS L CA 1
ATOM 5420 C C . LYS F 1 42 ? -23.528 9.412 -32.984 1.00 79.94 42 LYS L C 1
ATOM 5421 O O . LYS F 1 42 ? -22.752 10.364 -33.100 1.00 80.31 42 LYS L O 1
ATOM 5427 N N . PRO F 1 43 ? -23.935 8.973 -31.764 1.00 72.47 43 PRO L N 1
ATOM 5428 C CA . PRO F 1 43 ? -23.408 9.614 -30.548 1.00 70.65 43 PRO L CA 1
ATOM 5429 C C . PRO F 1 43 ? -21.944 9.205 -30.305 1.00 68.03 43 PRO L C 1
ATOM 5430 O O . PRO F 1 43 ? -21.509 8.189 -30.865 1.00 66.35 43 PRO L O 1
ATOM 5434 N N . PRO F 1 44 ? -21.176 9.917 -29.437 1.00 59.77 44 PRO L N 1
ATOM 5435 C CA . PRO F 1 44 ? -19.806 9.457 -29.154 1.00 57.38 44 PRO L CA 1
ATOM 5436 C C . PRO F 1 44 ? -19.785 8.053 -28.534 1.00 60.35 44 PRO L C 1
ATOM 5437 O O . PRO F 1 44 ? -20.752 7.598 -27.927 1.00 61.57 44 PRO L O 1
ATOM 5441 N N . LYS F 1 45 ? -18.688 7.353 -28.740 1.00 55.80 45 LYS L N 1
ATOM 5442 C CA . LYS F 1 45 ? -18.452 5.993 -28.262 1.00 53.74 45 LYS L CA 1
ATOM 5443 C C . LYS F 1 45 ? -17.159 5.999 -27.452 1.00 56.39 45 LYS L C 1
ATOM 5444 O O . LYS F 1 45 ? -16.176 6.583 -27.885 1.00 57.55 45 LYS L O 1
ATOM 5450 N N . TYR F 1 46 ? -17.164 5.377 -26.282 1.00 51.41 46 TYR L N 1
ATOM 5451 C CA . TYR F 1 46 ? -15.974 5.224 -25.467 1.00 50.41 46 TYR L CA 1
ATOM 5452 C C . TYR F 1 46 ? -14.977 4.243 -26.190 1.00 53.13 46 TYR L C 1
ATOM 5453 O O . TYR F 1 46 ? -15.367 3.145 -26.589 1.00 53.49 46 TYR L O 1
ATOM 5462 N N . VAL F 1 47 ? -13.726 4.654 -26.364 1.00 47.01 47 VAL L N 1
ATOM 5463 C CA . VAL F 1 47 ? -12.729 3.812 -26.982 1.00 46.45 47 VAL L CA 1
ATOM 5464 C C . VAL F 1 47 ? -11.871 3.135 -25.934 1.00 52.82 47 VAL L C 1
ATOM 5465 O O . VAL F 1 47 ? -11.777 1.912 -25.933 1.00 54.22 47 VAL L O 1
ATOM 5469 N N . MET F 1 48 ? -11.228 3.921 -25.059 1.00 50.92 48 MET L N 1
ATOM 5470 C CA . MET F 1 48 ? -10.358 3.402 -24.003 1.00 51.30 48 MET L CA 1
ATOM 5471 C C . MET F 1 48 ? -9.981 4.391 -22.911 1.00 55.46 48 MET L C 1
ATOM 5472 O O . MET F 1 48 ? -10.168 5.585 -23.067 1.00 54.85 48 MET L O 1
ATOM 5477 N N . GLU F 1 49 ? -9.345 3.862 -21.850 1.00 54.70 49 GLU L N 1
ATOM 5478 C CA . GLU F 1 49 ? -8.733 4.570 -20.721 1.00 55.38 49 GLU L CA 1
ATOM 5479 C C . GLU F 1 49 ? -7.254 4.386 -21.003 1.00 62.40 49 GLU L C 1
ATOM 5480 O O . GLU F 1 49 ? -6.855 3.279 -21.364 1.00 66.04 49 GLU L O 1
ATOM 5486 N N . LEU F 1 50 ? -6.454 5.449 -20.897 1.00 54.95 50 LEU L N 1
ATOM 5487 C CA . LEU F 1 50 ? -5.027 5.385 -21.138 1.00 51.78 50 LEU L CA 1
ATOM 5488 C C . LEU F 1 50 ? -4.262 6.121 -20.041 1.00 55.68 50 LEU L C 1
ATOM 5489 O O . LEU F 1 50 ? -4.318 7.344 -19.951 1.00 54.18 50 LEU L O 1
ATOM 5494 N N . LYS F 1 51 ? -3.541 5.341 -19.209 1.00 53.52 51 LYS L N 1
ATOM 5495 C CA . LYS F 1 51 ? -2.727 5.772 -18.080 1.00 53.30 51 LYS L CA 1
ATOM 5496 C C . LYS F 1 51 ? -1.343 6.218 -18.557 1.00 60.62 51 LYS L C 1
ATOM 5497 O O . LYS F 1 51 ? -0.949 5.905 -19.690 1.00 60.35 51 LYS L O 1
ATOM 5503 N N . LYS F 1 52 ? -0.628 6.974 -17.693 1.00 59.20 52 LYS L N 1
ATOM 5504 C CA . LYS F 1 52 ? 0.716 7.562 -17.878 1.00 60.52 52 LYS L CA 1
ATOM 5505 C C . LYS F 1 52 ? 1.835 6.580 -18.272 1.00 68.52 52 LYS L C 1
ATOM 5506 O O . LYS F 1 52 ? 2.856 6.997 -18.848 1.00 69.86 52 LYS L O 1
ATOM 5512 N N . ASP F 1 53 ? 1.676 5.301 -17.884 1.00 64.57 53 ASP L N 1
ATOM 5513 C CA . ASP F 1 53 ? 2.623 4.216 -18.163 1.00 63.81 53 ASP L CA 1
ATOM 5514 C C . ASP F 1 53 ? 2.300 3.428 -19.493 1.00 66.66 53 ASP L C 1
ATOM 5515 O O . ASP F 1 53 ? 2.964 2.432 -19.798 1.00 67.17 53 ASP L O 1
ATOM 5520 N N . GLY F 1 54 ? 1.305 3.884 -20.251 1.00 59.70 54 GLY L N 1
ATOM 5521 C CA . GLY F 1 54 ? 0.918 3.249 -21.503 1.00 57.73 54 GLY L CA 1
ATOM 5522 C C . GLY F 1 54 ? -0.201 2.249 -21.317 1.00 60.41 54 GLY L C 1
ATOM 5523 O O . GLY F 1 54 ? -0.779 1.781 -22.301 1.00 60.93 54 GLY L O 1
ATOM 5524 N N . SER F 1 55 A -0.500 1.908 -20.053 1.00 54.62 54 SER L N 1
ATOM 5525 C CA . SER F 1 55 A -1.558 0.994 -19.638 1.00 54.05 54 SER L CA 1
ATOM 5526 C C . SER F 1 55 A -2.874 1.460 -20.205 1.00 57.65 54 SER L C 1
ATOM 5527 O O . SER F 1 55 A -3.207 2.643 -20.111 1.00 56.13 54 SER L O 1
ATOM 5530 N N . HIS F 1 56 B -3.603 0.543 -20.855 1.00 54.63 54 HIS L N 1
ATOM 5531 C CA . HIS F 1 56 B -4.866 0.876 -21.502 1.00 52.53 54 HIS L CA 1
ATOM 5532 C C . HIS F 1 56 B -5.865 -0.224 -21.377 1.00 59.07 54 HIS L C 1
ATOM 5533 O O . HIS F 1 56 B -5.513 -1.371 -21.102 1.00 58.65 54 HIS L O 1
ATOM 5540 N N . SER F 1 57 C -7.134 0.143 -21.533 1.00 58.81 54 SER L N 1
ATOM 5541 C CA . SER F 1 57 C -8.252 -0.773 -21.399 1.00 59.15 54 SER L CA 1
ATOM 5542 C C . SER F 1 57 C -9.311 -0.261 -22.340 1.00 61.46 54 SER L C 1
ATOM 5543 O O . SER F 1 57 C -9.731 0.877 -22.194 1.00 62.07 54 SER L O 1
ATOM 5546 N N . THR F 1 58 D -9.727 -1.078 -23.315 1.00 57.38 54 THR L N 1
ATOM 5547 C CA . THR F 1 58 D -10.746 -0.660 -24.283 1.00 57.29 54 THR L CA 1
ATOM 5548 C C . THR F 1 58 D -12.204 -0.916 -23.818 1.00 62.57 54 THR L C 1
ATOM 5549 O O . THR F 1 58 D -12.455 -1.768 -22.953 1.00 61.77 54 THR L O 1
ATOM 5553 N N . GLY F 1 59 ? -13.141 -0.212 -24.453 1.00 61.82 55 GLY L N 1
ATOM 5554 C CA . GLY F 1 59 ? -14.566 -0.370 -24.215 1.00 64.24 55 GLY L CA 1
ATOM 5555 C C . GLY F 1 59 ? -15.141 -1.548 -24.980 1.00 72.82 55 GLY L C 1
ATOM 5556 O O . GLY F 1 59 ? -14.418 -2.256 -25.691 1.00 72.82 55 GLY L O 1
ATOM 5557 N N . ASP F 1 60 ? -16.449 -1.764 -24.836 1.00 73.16 56 ASP L N 1
ATOM 5558 C CA . ASP F 1 60 ? -17.187 -2.832 -25.514 1.00 73.94 56 ASP L CA 1
ATOM 5559 C C . ASP F 1 60 ? -17.430 -2.445 -26.954 1.00 76.34 56 ASP L C 1
ATOM 5560 O O . ASP F 1 60 ? -17.766 -1.286 -27.246 1.00 75.87 56 ASP L O 1
ATOM 5565 N N . GLY F 1 61 ? -17.218 -3.418 -27.839 1.00 71.86 57 GLY L N 1
ATOM 5566 C CA . GLY F 1 61 ? -17.372 -3.254 -29.277 1.00 70.56 57 GLY L CA 1
ATOM 5567 C C . GLY F 1 61 ? -16.214 -2.538 -29.919 1.00 71.37 57 GLY L C 1
ATOM 5568 O O . GLY F 1 61 ? -16.335 -2.009 -31.025 1.00 71.03 57 GLY L O 1
ATOM 5569 N N . ILE F 1 62 ? -15.089 -2.497 -29.221 1.00 66.67 58 ILE L N 1
ATOM 5570 C CA . ILE F 1 62 ? -13.898 -1.829 -29.734 1.00 64.02 58 ILE L CA 1
ATOM 5571 C C . ILE F 1 62 ? -12.969 -2.899 -30.247 1.00 66.66 58 ILE L C 1
ATOM 5572 O O . ILE F 1 62 ? -12.524 -3.751 -29.452 1.00 66.87 58 ILE L O 1
ATOM 5577 N N . PRO F 1 63 ? -12.708 -2.910 -31.582 1.00 62.01 59 PRO L N 1
ATOM 5578 C CA . PRO F 1 63 ? -11.850 -3.957 -32.154 1.00 61.07 59 PRO L CA 1
ATOM 5579 C C . PRO F 1 63 ? -10.407 -3.903 -31.671 1.00 66.35 59 PRO L C 1
ATOM 5580 O O . PRO F 1 63 ? -9.956 -2.887 -31.135 1.00 67.41 59 PRO L O 1
ATOM 5584 N N . ASP F 1 64 ? -9.701 -5.031 -31.858 1.0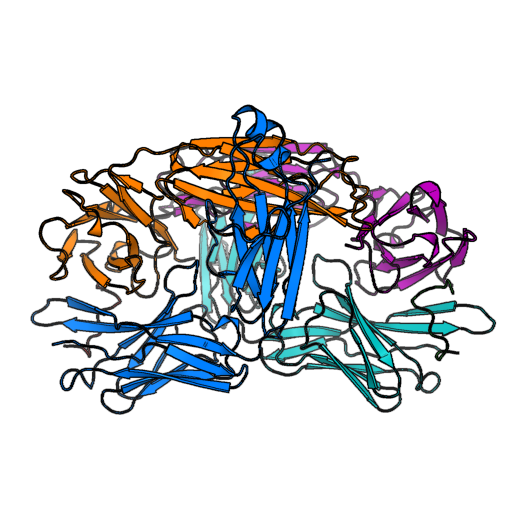0 62.95 60 ASP L N 1
ATOM 5585 C CA . ASP F 1 64 ? -8.330 -5.323 -31.430 1.00 62.00 60 ASP L CA 1
ATOM 5586 C C . ASP F 1 64 ? -7.304 -4.362 -31.999 1.00 61.62 60 ASP L C 1
ATOM 5587 O O . ASP F 1 64 ? -6.244 -4.154 -31.405 1.00 63.57 60 ASP L O 1
ATOM 5592 N N . ARG F 1 65 ? -7.616 -3.769 -33.141 1.00 53.67 61 ARG L N 1
ATOM 5593 C CA . ARG F 1 65 ? -6.711 -2.866 -33.815 1.00 52.03 61 ARG L CA 1
ATOM 5594 C C . ARG F 1 65 ? -6.522 -1.532 -33.051 1.00 55.81 61 ARG L C 1
ATOM 5595 O O . ARG F 1 65 ? -5.590 -0.768 -33.361 1.00 53.65 61 ARG L O 1
ATOM 5603 N N . PHE F 1 66 ? -7.378 -1.288 -32.018 1.00 52.06 62 PHE L N 1
ATOM 5604 C CA . PHE F 1 66 ? -7.285 -0.098 -31.180 1.00 52.06 62 PHE L CA 1
ATOM 5605 C C . PHE F 1 66 ? -6.417 -0.397 -29.923 1.00 57.97 62 PHE L C 1
ATOM 5606 O O . PHE F 1 66 ? -6.647 -1.377 -29.197 1.00 59.13 62 PHE L O 1
ATOM 5614 N N . SER F 1 67 ? -5.360 0.407 -29.735 1.00 53.08 63 SER L N 1
ATOM 5615 C CA . SER F 1 67 ? -4.445 0.282 -28.615 1.00 52.48 63 SER L CA 1
ATOM 5616 C C . SER F 1 67 ? -3.867 1.647 -28.268 1.00 57.03 63 SER L C 1
ATOM 5617 O O . SER F 1 67 ? -3.983 2.597 -29.047 1.00 56.68 63 SER L O 1
ATOM 5620 N N . GLY F 1 68 ? -3.280 1.741 -27.087 1.00 54.35 64 GLY L N 1
ATOM 5621 C CA . GLY F 1 68 ? -2.711 2.988 -26.603 1.00 53.35 64 GLY L CA 1
ATOM 5622 C C . GLY F 1 68 ? -1.270 2.862 -26.212 1.00 54.27 64 GLY L C 1
ATOM 5623 O O . GLY F 1 68 ? -0.739 1.756 -26.123 1.00 54.74 64 GLY L O 1
ATOM 5624 N N . SER F 1 69 ? -0.636 4.007 -25.976 1.00 48.22 65 SER L N 1
ATOM 5625 C CA . SER F 1 69 ? 0.759 4.162 -25.554 1.00 46.69 65 SER L CA 1
ATOM 5626 C C . SER F 1 69 ? 0.924 5.595 -25.009 1.00 49.51 65 SER L C 1
ATOM 5627 O O . SER F 1 69 ? 0.107 6.460 -25.299 1.00 48.81 65 SER L O 1
ATOM 5630 N N . SER F 1 70 ? 1.931 5.838 -24.175 1.00 50.14 66 SER L N 1
ATOM 5631 C CA . SER F 1 70 ? 2.146 7.163 -23.581 1.00 52.71 66 SER L CA 1
ATOM 5632 C C . SER F 1 70 ? 3.596 7.513 -23.613 1.00 59.46 66 SER L C 1
ATOM 5633 O O . SER F 1 70 ? 4.428 6.608 -23.656 1.00 60.77 66 SER L O 1
ATOM 5636 N N . SER F 1 71 ? 3.912 8.815 -23.552 1.00 58.47 67 SER L N 1
ATOM 5637 C CA . SER F 1 71 ? 5.281 9.378 -23.462 1.00 58.93 67 SER L CA 1
ATOM 5638 C C . SER F 1 71 ? 5.103 10.756 -22.833 1.00 65.19 67 SER L C 1
ATOM 5639 O O . SER F 1 71 ? 4.679 11.706 -23.503 1.00 61.95 67 SER L O 1
ATOM 5642 N N . GLY F 1 72 ? 5.465 10.872 -21.560 1.00 65.75 68 GLY L N 1
ATOM 5643 C CA . GLY F 1 72 ? 5.377 12.095 -20.786 1.00 66.98 68 GLY L CA 1
ATOM 5644 C C . GLY F 1 72 ? 3.942 12.527 -20.649 1.00 72.59 68 GLY L C 1
ATOM 5645 O O . GLY F 1 72 ? 3.103 11.729 -20.207 1.00 74.22 68 GLY L O 1
ATOM 5646 N N . ALA F 1 73 ? 3.648 13.770 -21.109 1.00 67.12 69 ALA L N 1
ATOM 5647 C CA . ALA F 1 73 ? 2.310 14.389 -21.107 1.00 64.80 69 ALA L CA 1
ATOM 5648 C C . ALA F 1 73 ? 1.474 13.986 -22.350 1.00 66.58 69 ALA L C 1
ATOM 5649 O O . ALA F 1 73 ? 0.321 14.388 -22.460 1.00 67.12 69 ALA L O 1
ATOM 5651 N N . ASP F 1 74 ? 2.070 13.213 -23.278 1.00 61.23 70 ASP L N 1
ATOM 5652 C CA . ASP F 1 74 ? 1.455 12.725 -24.520 1.00 58.97 70 ASP L CA 1
ATOM 5653 C C . ASP F 1 74 ? 0.790 11.377 -24.360 1.00 59.91 70 ASP L C 1
ATOM 5654 O O . ASP F 1 74 ? 1.413 10.401 -23.908 1.00 58.29 70 ASP L O 1
ATOM 5659 N N . ARG F 1 75 ? -0.463 11.319 -24.813 1.00 56.42 71 ARG L N 1
ATOM 5660 C CA . ARG F 1 75 ? -1.274 10.102 -24.840 1.00 55.76 71 ARG L CA 1
ATOM 5661 C C . ARG F 1 75 ? -1.582 9.815 -26.284 1.00 59.42 71 ARG L C 1
ATOM 5662 O O . ARG F 1 75 ? -2.073 10.691 -27.000 1.00 58.98 71 ARG L O 1
ATOM 5670 N N . TYR F 1 76 ? -1.230 8.612 -26.730 1.00 56.18 72 TYR L N 1
ATOM 5671 C CA . TYR F 1 76 ? -1.411 8.205 -28.120 1.00 54.63 72 TYR L CA 1
ATOM 5672 C C . TYR F 1 76 ? -2.460 7.131 -28.315 1.00 58.07 72 TYR L C 1
ATOM 5673 O O . TYR F 1 76 ? -2.435 6.101 -27.634 1.00 58.24 72 TYR L O 1
ATOM 5682 N N . LEU F 1 77 ? -3.353 7.360 -29.293 1.00 52.63 73 LEU L N 1
ATOM 5683 C CA . LEU F 1 77 ? -4.316 6.362 -29.730 1.00 51.35 73 LEU L CA 1
ATOM 5684 C C . LEU F 1 77 ? -3.692 5.763 -31.005 1.00 54.70 73 LEU L C 1
ATOM 5685 O O . LEU F 1 77 ? -3.440 6.494 -31.973 1.00 53.24 73 LEU L O 1
ATOM 5690 N N . SER F 1 78 ? -3.354 4.458 -30.950 1.00 50.23 74 SER L N 1
ATOM 5691 C CA . SER F 1 78 ? -2.801 3.740 -32.074 1.00 50.09 74 SER L CA 1
ATOM 5692 C C . SER F 1 78 ? -3.935 2.881 -32.682 1.00 56.63 74 SER L C 1
ATOM 5693 O O . SER F 1 78 ? -4.583 2.090 -31.961 1.00 56.41 74 SER L O 1
ATOM 5696 N N . ILE F 1 79 ? -4.209 3.100 -34.003 1.00 51.66 75 ILE L N 1
ATOM 5697 C CA . ILE F 1 79 ? -5.169 2.319 -34.776 1.00 50.42 75 ILE L CA 1
ATOM 5698 C C . ILE F 1 79 ? -4.315 1.552 -35.807 1.00 54.39 75 ILE L C 1
ATOM 5699 O O . ILE F 1 79 ? -3.776 2.162 -36.715 1.00 53.07 75 ILE L O 1
ATOM 5704 N N . SER F 1 80 ? -4.155 0.237 -35.609 1.00 51.23 76 SER L N 1
ATOM 5705 C CA . SER F 1 80 ? -3.419 -0.653 -36.502 1.00 50.34 76 SER L CA 1
ATOM 5706 C C . SER F 1 80 ? -4.326 -1.067 -37.652 1.00 55.13 76 SER L C 1
ATOM 5707 O O . SER F 1 80 ? -5.541 -1.231 -37.432 1.00 55.84 76 SER L O 1
ATOM 5710 N N . ASN F 1 81 ? -3.742 -1.248 -38.871 1.00 48.35 77 ASN L N 1
ATOM 5711 C CA . ASN F 1 81 ? -4.459 -1.721 -40.053 1.00 48.44 77 ASN L CA 1
ATOM 5712 C C . ASN F 1 81 ? -5.828 -0.978 -40.190 1.00 54.08 77 ASN L C 1
ATOM 5713 O O . ASN F 1 81 ? -6.911 -1.585 -40.240 1.00 53.23 77 ASN L O 1
ATOM 5718 N N . ILE F 1 82 ? -5.750 0.368 -40.176 1.00 50.27 78 ILE L N 1
ATOM 5719 C CA . ILE F 1 82 ? -6.907 1.258 -40.194 1.00 49.41 78 ILE L CA 1
ATOM 5720 C C . ILE F 1 82 ? -7.843 0.879 -41.308 1.00 53.76 78 ILE L C 1
ATOM 5721 O O . ILE F 1 82 ? -7.388 0.584 -42.423 1.00 55.12 78 ILE L O 1
ATOM 5726 N N . GLN F 1 83 ? -9.137 0.776 -40.951 1.00 48.04 79 GLN L N 1
ATOM 5727 C CA . GLN F 1 83 ? -10.260 0.429 -41.810 1.00 47.57 79 GLN L CA 1
ATOM 5728 C C . GLN F 1 83 ? -11.013 1.686 -42.147 1.00 55.23 79 GLN L C 1
ATOM 5729 O O . GLN F 1 83 ? -10.885 2.675 -41.426 1.00 55.40 79 GLN L O 1
ATOM 5735 N N . GLU F 1 84 ? -11.825 1.640 -43.218 1.00 52.49 80 GLU L N 1
ATOM 5736 C CA . GLU F 1 84 ? -12.643 2.768 -43.664 1.00 52.69 80 GLU L CA 1
ATOM 5737 C C . GLU F 1 84 ? -13.751 3.137 -42.622 1.00 56.13 80 GLU L C 1
ATOM 5738 O O . GLU F 1 84 ? -14.057 4.319 -42.443 1.00 54.61 80 GLU L O 1
ATOM 5744 N N . GLU F 1 85 ? -14.236 2.148 -41.845 1.00 53.01 81 GLU L N 1
ATOM 5745 C CA . GLU F 1 85 ? -15.200 2.365 -40.744 1.00 51.60 81 GLU L CA 1
ATOM 5746 C C . GLU F 1 85 ? -14.576 3.129 -39.567 1.00 60.05 81 GLU L C 1
ATOM 5747 O O . GLU F 1 85 ? -15.298 3.596 -38.703 1.00 63.35 81 GLU L O 1
ATOM 5753 N N . ASP F 1 86 ?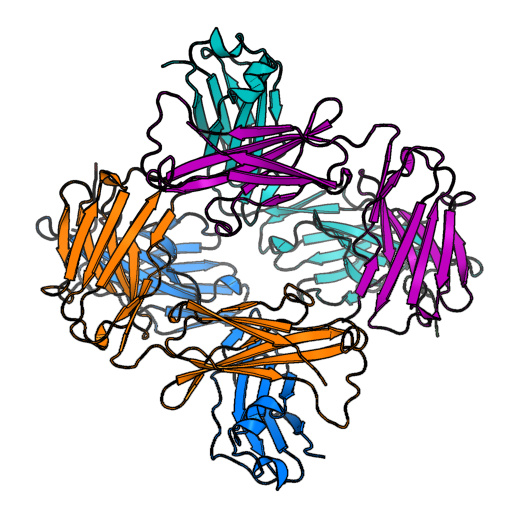 -13.237 3.263 -39.530 1.00 55.47 82 ASP L N 1
ATOM 5754 C CA . ASP F 1 86 ? -12.548 4.009 -38.487 1.00 53.43 82 ASP L CA 1
ATOM 5755 C C . ASP F 1 86 ? -12.475 5.523 -38.801 1.00 58.23 82 ASP L C 1
ATOM 5756 O O . ASP F 1 86 ? -11.843 6.272 -38.076 1.00 59.85 82 ASP L O 1
ATOM 5761 N N . GLU F 1 87 ? -13.138 5.969 -39.868 1.00 55.97 83 GLU L N 1
ATOM 5762 C CA . GLU F 1 87 ? -13.214 7.371 -40.253 1.00 56.81 83 GLU L CA 1
ATOM 5763 C C . GLU F 1 87 ? -14.208 8.023 -39.253 1.00 59.03 83 GLU L C 1
ATOM 5764 O O . GLU F 1 87 ? -15.378 7.626 -39.186 1.00 60.65 83 GLU L O 1
ATOM 5770 N N . ALA F 1 88 ? -13.704 8.955 -38.431 1.00 49.06 84 ALA L N 1
ATOM 5771 C CA . ALA F 1 88 ? -14.426 9.595 -37.368 1.00 45.75 84 ALA L CA 1
ATOM 5772 C C . ALA F 1 88 ? -13.602 10.724 -36.776 1.00 48.38 84 ALA L C 1
ATOM 5773 O O . ALA F 1 88 ? -12.437 10.888 -37.107 1.00 45.74 84 ALA L O 1
ATOM 5775 N N . ILE F 1 89 ? -14.200 11.460 -35.822 1.00 49.05 85 ILE L N 1
ATOM 5776 C CA . ILE F 1 89 ? -13.519 12.465 -34.991 1.00 48.29 85 ILE L CA 1
ATOM 5777 C C . ILE F 1 89 ? -13.169 11.732 -33.673 1.00 53.12 85 ILE L C 1
ATOM 5778 O O . ILE F 1 89 ? -14.045 11.159 -33.004 1.00 52.98 85 ILE L O 1
ATOM 5783 N N . TYR F 1 90 ? -11.885 11.705 -33.345 1.00 48.12 86 TYR L N 1
ATOM 5784 C CA . TYR F 1 90 ? -11.420 11.089 -32.120 1.00 46.43 86 TYR L CA 1
ATOM 5785 C C . TYR F 1 90 ? -11.180 12.231 -31.141 1.00 49.42 86 TYR L C 1
ATOM 5786 O O . TYR F 1 90 ? -10.446 13.167 -31.448 1.00 46.51 86 TYR L O 1
ATOM 5795 N N . ILE F 1 91 ? -11.886 12.177 -29.990 1.00 46.51 87 ILE L N 1
ATOM 5796 C CA . ILE F 1 91 ? -11.824 13.170 -28.921 1.00 46.87 87 ILE L CA 1
ATOM 5797 C C . ILE F 1 91 ? -11.238 12.564 -27.641 1.00 53.05 87 ILE L C 1
ATOM 5798 O O . ILE F 1 91 ? -11.631 11.473 -27.237 1.00 52.95 87 ILE L O 1
ATOM 5803 N N . CYS F 1 92 ? -10.357 13.295 -26.966 1.00 53.92 88 CYS L N 1
ATOM 5804 C CA . CYS F 1 92 ? -9.887 12.830 -25.678 1.00 57.52 88 CYS L CA 1
ATOM 5805 C C . CYS F 1 92 ? -10.473 13.654 -24.539 1.00 58.30 88 CYS L C 1
ATOM 5806 O O . CYS F 1 92 ? -10.943 14.774 -24.746 1.00 56.33 88 CYS L O 1
ATOM 5809 N N . GLY F 1 93 ? -10.556 13.028 -23.379 1.00 55.21 89 GLY L N 1
ATOM 5810 C CA . GLY F 1 93 ? -11.131 13.644 -22.190 1.00 56.89 89 GLY L CA 1
ATOM 5811 C C . GLY F 1 93 ? -10.318 13.379 -20.949 1.00 58.40 89 GLY L C 1
ATOM 5812 O O . GLY F 1 93 ? -9.650 12.349 -20.861 1.00 58.50 89 GLY L O 1
ATOM 5813 N N . VAL F 1 94 ? -10.361 14.302 -20.006 1.00 54.14 90 VAL L N 1
ATOM 5814 C CA . VAL F 1 94 ? -9.624 14.185 -18.752 1.00 56.23 90 VAL L CA 1
ATOM 5815 C C . VAL F 1 94 ? -10.435 14.756 -17.599 1.00 63.07 90 VAL L C 1
ATOM 5816 O O . VAL F 1 94 ? -11.153 15.735 -17.770 1.00 64.24 90 VAL L O 1
ATOM 5820 N N . GLY F 1 95 ? -10.348 14.097 -16.456 1.00 61.85 91 GLY L N 1
ATOM 5821 C CA . GLY F 1 95 ? -10.994 14.510 -15.217 1.00 62.72 91 GLY L CA 1
ATOM 5822 C C . GLY F 1 95 ? -9.971 14.996 -14.211 1.00 66.19 91 GLY L C 1
ATOM 5823 O O . GLY F 1 95 ? -8.791 14.678 -14.320 1.00 64.88 91 GLY L O 1
ATOM 5824 N N . ASP F 1 96 ? -10.404 15.788 -13.240 1.00 65.48 92 ASP L N 1
ATOM 5825 C CA . ASP F 1 96 ? -9.537 16.320 -12.187 1.00 66.99 92 ASP L CA 1
ATOM 5826 C C . ASP F 1 96 ? -10.370 16.476 -10.918 1.00 75.15 92 ASP L C 1
ATOM 5827 O O . ASP F 1 96 ? -11.552 16.822 -10.996 1.00 74.65 92 ASP L O 1
ATOM 5832 N N . THR F 1 97 ? -9.765 16.181 -9.755 1.00 75.43 93 THR L N 1
ATOM 5833 C CA . THR F 1 97 ? -10.365 16.371 -8.430 1.00 77.75 93 THR L CA 1
ATOM 5834 C C . THR F 1 97 ? -9.450 17.315 -7.655 1.00 84.88 93 THR L C 1
ATOM 5835 O O . THR F 1 97 ? -8.219 17.191 -7.725 1.00 82.96 93 THR L O 1
ATOM 5839 N N . ILE F 1 98 ? -10.060 18.286 -6.971 1.00 85.46 94 ILE L N 1
ATOM 5840 C CA . ILE F 1 98 ? -9.372 19.302 -6.174 1.00 88.20 94 ILE L CA 1
ATOM 5841 C C . ILE F 1 98 ? -9.559 18.927 -4.668 1.00 96.59 94 ILE L C 1
ATOM 5842 O O . ILE F 1 98 ? -8.816 18.082 -4.148 1.00 96.61 94 ILE L O 1
ATOM 5847 N N . LYS F 1 99 ? -10.566 19.491 -4.003 1.00 95.25 95 LYS L N 1
ATOM 5848 C CA . LYS F 1 99 ? -10.870 19.173 -2.617 1.00 97.45 95 LYS L CA 1
ATOM 5849 C C . LYS F 1 99 ? -12.246 18.521 -2.705 1.00 103.29 95 LYS L C 1
ATOM 5850 O O . LYS F 1 99 ? -13.265 19.193 -2.505 1.00 104.49 95 LYS L O 1
ATOM 5856 N N . GLU F 1 100 A -12.269 17.233 -3.139 1.00 99.10 95 GLU L N 1
ATOM 5857 C CA . GLU F 1 100 A -13.484 16.424 -3.361 1.00 99.01 95 GLU L CA 1
ATOM 5858 C C . GLU F 1 100 A -14.392 17.003 -4.486 1.00 100.46 95 GLU L C 1
ATOM 5859 O O . GLU F 1 100 A -15.557 16.611 -4.592 1.00 100.56 95 GLU L O 1
ATOM 5865 N N . GLN F 1 101 B -13.851 17.925 -5.322 1.00 93.88 95 GLN L N 1
ATOM 5866 C CA . GLN F 1 101 B -14.591 18.575 -6.410 1.00 91.36 95 GLN L CA 1
ATOM 5867 C C . GLN F 1 101 B -14.158 18.102 -7.791 1.00 85.71 95 GLN L C 1
ATOM 5868 O O . GLN F 1 101 B -13.066 18.447 -8.252 1.00 83.31 95 GLN L O 1
ATOM 5874 N N . PHE F 1 102 C -15.036 17.302 -8.449 1.00 77.57 95 PHE L N 1
ATOM 5875 C CA . PHE F 1 102 C -14.792 16.713 -9.774 1.00 72.80 95 PHE L CA 1
ATOM 5876 C C . PHE F 1 102 C -15.127 17.627 -10.929 1.00 73.90 95 PHE L C 1
ATOM 5877 O O . PHE F 1 102 C -16.171 18.260 -10.942 1.00 75.82 95 PHE L O 1
ATOM 5885 N N . VAL F 1 103 D -14.227 17.688 -11.907 1.00 67.40 95 VAL L N 1
ATOM 5886 C CA . VAL F 1 103 D -14.336 18.493 -13.130 1.00 64.37 95 VAL L CA 1
ATOM 5887 C C . VAL F 1 103 D -13.803 17.661 -14.271 1.00 62.95 95 VAL L C 1
ATOM 5888 O O . VAL F 1 103 D -12.737 17.062 -14.148 1.00 64.06 95 VAL L O 1
ATOM 5892 N N . TYR F 1 104 ? -14.533 17.628 -15.374 1.00 54.57 96 TYR L N 1
ATOM 5893 C CA . TYR F 1 104 ? -14.166 16.905 -16.582 1.00 51.04 96 TYR L CA 1
ATOM 5894 C C . TYR F 1 104 ? -14.033 17.900 -17.755 1.00 56.76 96 TYR L C 1
ATOM 5895 O O . TYR F 1 104 ? -14.709 18.926 -17.785 1.00 59.50 96 TYR L O 1
ATOM 5904 N N . VAL F 1 105 ? -13.121 17.619 -18.680 1.00 51.17 97 VAL L N 1
ATOM 5905 C CA . VAL F 1 105 ? -12.749 18.461 -19.815 1.00 49.68 97 VAL L CA 1
ATOM 5906 C C . VAL F 1 105 ? -12.545 17.572 -21.067 1.00 51.92 97 VAL L C 1
ATOM 5907 O O . VAL F 1 105 ? -11.926 16.509 -20.990 1.00 49.15 97 VAL L O 1
ATOM 5911 N N . PHE F 1 106 ? -13.044 18.039 -22.216 1.00 49.74 98 PHE L N 1
ATOM 5912 C CA . PHE F 1 106 ? -12.831 17.373 -23.491 1.00 48.67 98 PHE L CA 1
ATOM 5913 C C . PHE F 1 106 ? -11.874 18.197 -24.326 1.00 57.94 98 PHE L C 1
ATOM 5914 O O . PHE F 1 106 ? -11.874 19.422 -24.201 1.00 61.10 98 PHE L O 1
ATOM 5922 N N . GLY F 1 107 ? -11.075 17.534 -25.170 1.00 53.56 99 GLY L N 1
ATOM 5923 C CA . GLY F 1 107 ? -10.219 18.196 -26.142 1.00 53.13 99 GLY L CA 1
ATOM 5924 C C . GLY F 1 107 ? -11.080 18.608 -27.334 1.00 60.01 99 GLY L C 1
ATOM 5925 O O . GLY F 1 107 ? -12.254 18.235 -27.424 1.00 59.83 99 GLY L O 1
ATOM 5926 N N . GLY F 1 108 ? -10.514 19.388 -28.245 1.00 59.21 100 GLY L N 1
ATOM 5927 C CA . GLY F 1 108 ? -11.210 19.871 -29.434 1.00 59.22 100 GLY L CA 1
ATOM 5928 C C . GLY F 1 108 ? -11.513 18.819 -30.482 1.00 63.96 100 GLY L C 1
ATOM 5929 O O . GLY F 1 108 ? -12.364 19.055 -31.345 1.00 64.30 100 GLY L O 1
ATOM 5930 N N . GLY F 1 109 ? -10.829 17.669 -30.401 1.00 60.29 101 GLY L N 1
ATOM 5931 C CA . GLY F 1 109 ? -10.999 16.539 -31.310 1.00 59.35 101 GLY L CA 1
ATOM 5932 C C . GLY F 1 109 ? -10.086 16.599 -32.515 1.00 66.09 101 GLY L C 1
ATOM 5933 O O . GLY F 1 109 ? -9.570 17.667 -32.842 1.00 67.67 101 GLY L O 1
ATOM 5934 N N . THR F 1 110 ? -9.871 15.431 -33.165 1.00 62.75 102 THR L N 1
ATOM 5935 C CA . THR F 1 110 ? -9.040 15.184 -34.354 1.00 60.99 102 THR L CA 1
ATOM 5936 C C . THR F 1 110 ? -9.908 14.463 -35.392 1.00 63.32 102 THR L C 1
ATOM 5937 O O . THR F 1 110 ? -10.339 13.349 -35.123 1.00 63.22 102 THR L O 1
ATOM 5941 N N . LYS F 1 111 ? -10.166 15.084 -36.556 1.00 57.82 103 LYS L N 1
ATOM 5942 C CA . LYS F 1 111 ? -10.919 14.451 -37.636 1.00 56.58 103 LYS L CA 1
ATOM 5943 C C . LYS F 1 111 ? -9.989 13.499 -38.390 1.00 57.37 103 LYS L C 1
ATOM 5944 O O . LYS F 1 111 ? -8.941 13.921 -38.877 1.00 59.09 103 LYS L O 1
ATOM 5950 N N . VAL F 1 112 ? -10.356 12.215 -38.466 1.00 50.78 104 VAL L N 1
ATOM 5951 C CA . VAL F 1 112 ? -9.560 11.193 -39.147 1.00 49.29 104 VAL L CA 1
ATOM 5952 C C . VAL F 1 112 ? -10.239 10.723 -40.418 1.00 51.48 104 VAL L C 1
ATOM 5953 O O . VAL F 1 112 ? -11.368 10.238 -40.418 1.00 48.98 104 VAL L O 1
ATOM 5957 N N . THR F 1 113 ? -9.492 10.848 -41.499 1.00 49.60 105 THR L N 1
ATOM 5958 C CA . THR F 1 113 ? -9.842 10.482 -42.850 1.00 48.81 105 THR L CA 1
ATOM 5959 C C . THR F 1 113 ? -9.007 9.260 -43.238 1.00 53.88 105 THR L C 1
ATOM 5960 O O . THR F 1 113 ? -7.783 9.258 -43.058 1.00 51.86 105 THR L O 1
ATOM 5964 N N . VAL F 1 114 ? -9.685 8.216 -43.770 1.00 52.21 106 VAL L N 1
ATOM 5965 C CA . VAL F 1 114 ? -9.061 6.981 -44.276 1.00 50.43 106 VAL L CA 1
ATOM 5966 C C . VAL F 1 114 ? -9.194 7.026 -45.803 1.00 58.22 106 VAL L C 1
ATOM 5967 O O . VAL F 1 114 ? -10.321 7.064 -46.324 1.00 60.14 106 VAL L O 1
ATOM 5971 N N . LEU F 1 115 ? -8.042 7.040 -46.515 1.00 54.27 107 LEU L N 1
ATOM 5972 C CA . LEU F 1 115 ? -7.922 7.056 -47.979 1.00 53.10 107 LEU L CA 1
ATOM 5973 C C . LEU F 1 115 ? -7.776 5.641 -48.547 1.00 60.76 107 LEU L C 1
ATOM 5974 O O . LEU F 1 115 ? -7.508 4.694 -47.792 1.00 58.73 107 LEU L O 1
ATOM 5979 N N . GLY F 1 116 ? -7.907 5.519 -49.873 1.00 61.73 108 GLY L N 1
ATOM 5980 C CA . GLY F 1 116 ? -7.698 4.259 -50.587 1.00 62.07 108 GLY L CA 1
ATOM 5981 C C . GLY F 1 116 ? -8.961 3.590 -51.073 1.00 66.45 108 GLY L C 1
ATOM 5982 O O . GLY F 1 116 ? -8.943 2.417 -51.459 1.00 65.91 108 GLY L O 1
ATOM 5983 N N . GLN F 1 117 ? -10.069 4.314 -50.999 1.00 64.32 109 GLN L N 1
ATOM 5984 C CA . GLN F 1 117 ? -11.363 3.834 -51.469 1.00 64.07 109 GLN L CA 1
ATOM 5985 C C . GLN F 1 117 ? -11.313 3.762 -52.993 1.00 67.38 109 GLN L C 1
ATOM 5986 O O . GLN F 1 117 ? -10.755 4.684 -53.614 1.00 67.36 109 GLN L O 1
ATOM 5992 N N . PRO F 1 118 ? -11.829 2.663 -53.613 1.00 62.55 110 PRO L N 1
ATOM 5993 C CA . PRO F 1 118 ? -11.795 2.558 -55.092 1.00 61.33 110 PRO L CA 1
ATOM 5994 C C . PRO F 1 118 ? -12.587 3.644 -55.836 1.00 67.35 110 PRO L C 1
ATOM 5995 O O . PRO F 1 118 ? -13.799 3.835 -55.623 1.00 68.90 110 PRO L O 1
ATOM 5999 N N . LYS F 1 119 ? -11.856 4.368 -56.703 1.00 63.59 111 LYS L N 1
ATOM 6000 C CA . LYS F 1 119 ? -12.306 5.463 -57.542 1.00 63.95 111 LYS L CA 1
ATOM 6001 C C . LYS F 1 119 ? -13.507 5.063 -58.387 1.00 71.61 111 LYS L C 1
ATOM 6002 O O . LYS F 1 119 ? -13.527 3.973 -58.976 1.00 72.77 111 LYS L O 1
ATOM 6008 N N . SER F 1 120 ? -14.521 5.961 -58.423 1.00 68.14 112 SER L N 1
ATOM 6009 C CA . SER F 1 120 ? -15.772 5.820 -59.173 1.00 66.06 112 SER L CA 1
ATOM 6010 C C . SER F 1 120 ? -16.264 7.174 -59.694 1.00 66.24 112 SER L C 1
ATOM 6011 O O . SER F 1 120 ? -16.287 8.148 -58.962 1.00 64.52 112 SER L O 1
ATOM 6014 N N . THR F 1 121 ? -16.611 7.223 -60.967 1.00 64.61 113 THR L N 1
ATOM 6015 C CA . THR F 1 121 ? -17.092 8.402 -61.689 1.00 65.91 113 THR L CA 1
ATOM 6016 C C . THR F 1 121 ? -18.550 8.740 -61.296 1.00 72.19 113 THR L C 1
ATOM 6017 O O . THR F 1 121 ? -19.375 7.829 -61.114 1.00 70.58 113 THR L O 1
ATOM 6021 N N . PRO F 1 122 ? -18.892 10.044 -61.153 1.00 71.66 114 PRO L N 1
ATOM 6022 C CA . PRO F 1 122 ? -20.267 10.386 -60.772 1.00 71.79 114 PRO L CA 1
ATOM 6023 C C . PRO F 1 122 ? -21.314 10.092 -61.841 1.00 75.47 114 PRO L C 1
ATOM 6024 O O . PRO F 1 122 ? -21.054 10.172 -63.039 1.00 74.88 114 PRO L O 1
ATOM 6028 N N . THR F 1 123 ? -22.524 9.816 -61.370 1.00 71.18 115 THR L N 1
ATOM 6029 C CA . THR F 1 123 ? -23.718 9.609 -62.166 1.00 70.17 115 THR L CA 1
ATOM 6030 C C . THR F 1 123 ? -24.559 10.863 -61.952 1.00 70.38 115 THR L C 1
ATOM 6031 O O . THR F 1 123 ? -24.849 11.248 -60.818 1.00 68.19 115 THR L O 1
ATOM 6035 N N . LEU F 1 124 ? -24.932 11.495 -63.045 1.00 67.25 116 LEU L N 1
ATOM 6036 C CA . LEU F 1 124 ? -25.753 12.699 -63.017 1.00 66.62 116 LEU L CA 1
ATOM 6037 C C . LEU F 1 124 ? -27.199 12.420 -63.434 1.00 69.95 116 LEU L C 1
ATOM 6038 O O . LEU F 1 124 ? -27.463 11.705 -64.406 1.00 69.86 116 LEU L O 1
ATOM 6043 N N . THR F 1 125 ? -28.132 12.997 -62.681 1.00 65.86 117 THR L N 1
ATOM 6044 C CA . THR F 1 125 ? -29.561 12.924 -62.938 1.00 65.57 117 THR L CA 1
ATOM 6045 C C . THR F 1 125 ? -30.083 14.341 -62.787 1.00 68.71 117 THR L C 1
ATOM 6046 O O . THR F 1 125 ? -29.949 14.940 -61.721 1.00 69.33 117 THR L O 1
ATOM 6050 N N . VAL F 1 126 ? -30.618 14.895 -63.859 1.00 66.00 118 VAL L N 1
ATOM 6051 C CA . VAL F 1 126 ? -31.167 16.255 -63.886 1.00 66.62 118 VAL L CA 1
ATOM 6052 C C . VAL F 1 126 ? -32.664 16.239 -64.117 1.00 70.11 118 VAL L C 1
ATOM 6053 O O . VAL F 1 126 ? -33.138 15.589 -65.052 1.00 70.82 118 VAL L O 1
ATOM 6057 N N . PHE F 1 127 ? -33.411 16.940 -63.262 1.00 67.35 119 PHE L N 1
ATOM 6058 C CA . PHE F 1 127 ? -34.868 17.046 -63.366 1.00 68.09 119 PHE L CA 1
ATOM 6059 C C . PHE F 1 127 ? -35.300 18.463 -63.622 1.00 72.67 119 PHE L C 1
ATOM 6060 O O . PHE F 1 127 ? -34.764 19.379 -63.005 1.00 70.13 119 PHE L O 1
ATOM 6068 N N . PRO F 1 128 ? -36.281 18.674 -64.522 1.00 73.83 120 PRO L N 1
ATOM 6069 C CA . PRO F 1 128 ? -36.763 20.037 -64.763 1.00 75.29 120 PRO L CA 1
ATOM 6070 C C . PRO F 1 128 ? -37.796 20.472 -63.689 1.00 84.60 120 PRO L C 1
ATOM 6071 O O . PRO F 1 128 ? -38.267 19.613 -62.896 1.00 82.49 120 PRO L O 1
ATOM 6075 N N . PRO F 1 129 ? -38.191 21.784 -63.648 1.00 85.13 121 PRO L N 1
ATOM 6076 C CA . PRO F 1 129 ? -39.208 22.212 -62.668 1.00 85.26 121 PRO L CA 1
ATOM 6077 C C . PRO F 1 129 ? -40.563 21.615 -62.992 1.00 90.78 121 PRO L C 1
ATOM 6078 O O . PRO F 1 129 ? -40.927 21.543 -64.167 1.00 90.02 121 PRO L O 1
ATOM 6082 N N . SER F 1 130 ? -41.286 21.151 -61.950 1.00 89.65 122 SER L N 1
ATOM 6083 C CA . SER F 1 130 ? -42.612 20.561 -62.098 1.00 91.53 122 SER L CA 1
ATOM 6084 C C . SER F 1 130 ? -43.632 21.642 -62.444 1.00 102.08 122 SER L C 1
ATOM 6085 O O . SER F 1 130 ? -43.400 22.819 -62.149 1.00 102.02 122 SER L O 1
ATOM 6088 N N . SER F 1 131 ? -44.754 21.242 -63.091 1.00 103.25 123 SER L N 1
ATOM 6089 C CA . SER F 1 131 ? -45.871 22.126 -63.461 1.00 105.88 123 SER L CA 1
ATOM 6090 C C . SER F 1 131 ? -46.432 22.843 -62.214 1.00 111.27 123 SER L C 1
ATOM 6091 O O . SER F 1 131 ? -46.766 24.027 -62.280 1.00 112.39 123 SER L O 1
ATOM 6094 N N . GLU F 1 132 ? -46.462 22.125 -61.072 1.00 106.96 124 GLU L N 1
ATOM 6095 C CA . GLU F 1 132 ? -46.901 22.582 -59.746 1.00 106.86 124 GLU L CA 1
ATOM 6096 C C . GLU F 1 132 ? -46.096 23.797 -59.250 1.00 111.21 124 GLU L C 1
ATOM 6097 O O . GLU F 1 132 ? -46.688 24.815 -58.878 1.00 113.11 124 GLU L O 1
ATOM 6103 N N . GLU F 1 133 ? -44.752 23.685 -59.271 1.00 104.90 125 GLU L N 1
ATOM 6104 C CA . GLU F 1 133 ? -43.815 24.731 -58.876 1.00 104.26 125 GLU L CA 1
ATOM 6105 C C . GLU F 1 133 ? -43.905 25.930 -59.818 1.00 110.24 125 GLU L C 1
ATOM 6106 O O . GLU F 1 133 ? -43.778 27.068 -59.358 1.00 109.68 125 GLU L O 1
ATOM 6112 N N . LEU F 1 134 ? -44.156 25.675 -61.122 1.00 108.78 126 LEU L N 1
ATOM 6113 C CA . LEU F 1 134 ? -44.292 26.710 -62.147 1.00 110.37 126 LEU L CA 1
ATOM 6114 C C . LEU F 1 134 ? -45.582 27.514 -61.995 1.00 116.93 126 LEU L C 1
ATOM 6115 O O . LEU F 1 134 ? -45.664 28.627 -62.517 1.00 118.60 126 LEU L O 1
ATOM 6120 N N . LYS F 1 135 ? -46.577 26.964 -61.255 1.00 113.48 127 LYS L N 1
ATOM 6121 C CA . LYS F 1 135 ? -47.856 27.627 -60.945 1.00 114.47 127 LYS L CA 1
ATOM 6122 C C . LYS F 1 135 ? -47.625 28.723 -59.879 1.00 116.12 127 LYS L C 1
ATOM 6123 O O . LYS F 1 135 ? -48.408 29.677 -59.786 1.00 118.44 127 LYS L O 1
ATOM 6129 N N . GLU F 1 136 ? -46.547 28.569 -59.077 1.00 107.68 128 GLU L N 1
ATOM 6130 C CA . GLU F 1 136 ? -46.088 29.510 -58.053 1.00 106.09 128 GLU L CA 1
ATOM 6131 C C . GLU F 1 136 ? -45.128 30.529 -58.709 1.00 108.10 128 GLU L C 1
ATOM 6132 O O . GLU F 1 136 ? -44.522 31.345 -58.006 1.00 107.21 128 GLU L O 1
ATOM 6138 N N . ASN F 1 137 ? -44.994 30.450 -60.063 1.00 103.56 129 ASN L N 1
ATOM 6139 C CA . ASN F 1 137 ? -44.131 31.251 -60.935 1.00 103.61 129 ASN L CA 1
ATOM 6140 C C . ASN F 1 137 ? -42.635 31.156 -60.552 1.00 106.21 129 ASN L C 1
ATOM 6141 O O . ASN F 1 137 ? -41.846 32.043 -60.891 1.00 107.31 129 ASN L O 1
ATOM 6146 N N . LYS F 1 138 ? -42.251 30.029 -59.896 1.00 99.75 130 LYS L N 1
ATOM 6147 C CA . LYS F 1 138 ? -40.896 29.666 -59.469 1.00 96.56 130 LYS L CA 1
ATOM 6148 C C . LYS F 1 138 ? -40.430 28.429 -60.252 1.00 99.75 130 LYS L C 1
ATOM 6149 O O . LYS F 1 138 ? -41.259 27.720 -60.822 1.00 99.18 130 LYS L O 1
ATOM 6155 N N . ALA F 1 139 ? -39.107 28.174 -60.292 1.00 97.05 131 ALA L N 1
ATOM 6156 C CA . ALA F 1 139 ? -38.527 27.031 -61.029 1.00 96.65 131 ALA L CA 1
ATOM 6157 C C . ALA F 1 139 ? -37.221 26.514 -60.428 1.00 98.10 131 ALA L C 1
ATOM 6158 O O . ALA F 1 139 ? -36.190 27.176 -60.546 1.00 98.43 131 ALA L O 1
ATOM 6160 N N . THR F 1 140 ? -37.261 25.328 -59.798 1.00 91.54 132 THR L N 1
ATOM 6161 C CA . THR F 1 140 ? -36.073 24.683 -59.238 1.00 88.80 132 THR L CA 1
ATOM 6162 C C . THR F 1 140 ? -35.708 23.501 -60.122 1.00 89.98 132 THR L C 1
ATOM 6163 O O . THR F 1 140 ? -36.557 22.661 -60.420 1.00 89.52 132 THR L O 1
ATOM 6167 N N . LEU F 1 141 ? -34.454 23.493 -60.591 1.00 83.46 133 LEU L N 1
ATOM 6168 C CA . LEU F 1 141 ? -33.845 22.451 -61.413 1.00 81.21 133 LEU L CA 1
ATOM 6169 C C . LEU F 1 141 ? -32.988 21.640 -60.456 1.00 76.86 133 LEU L C 1
ATOM 6170 O O . LEU F 1 141 ? -32.300 22.224 -59.616 1.00 75.42 133 LEU L O 1
ATOM 6175 N N . VAL F 1 142 ? -33.116 20.303 -60.496 1.00 68.37 134 VAL L N 1
ATOM 6176 C CA . VAL F 1 142 ? -32.417 19.409 -59.570 1.00 65.28 134 VAL L CA 1
ATOM 6177 C C . VAL F 1 142 ? -31.290 18.628 -60.268 1.00 71.24 134 VAL L C 1
ATOM 6178 O O . VAL F 1 142 ? -31.500 18.053 -61.322 1.00 70.37 134 VAL L O 1
ATOM 6182 N N . CYS F 1 143 ? -30.101 18.635 -59.687 1.00 71.06 135 CYS L N 1
ATOM 6183 C CA . CYS F 1 143 ? -28.977 17.856 -60.167 1.00 73.17 135 CYS L CA 1
ATOM 6184 C C . CYS F 1 143 ? -28.651 16.893 -59.059 1.00 71.48 135 CYS L C 1
ATOM 6185 O O . CYS F 1 143 ? -28.374 17.322 -57.940 1.00 70.48 135 CYS L O 1
ATOM 6188 N N . LEU F 1 144 ? -28.773 15.590 -59.330 1.00 64.42 136 LEU L N 1
ATOM 6189 C CA . LEU F 1 144 ? -28.490 14.563 -58.317 1.00 61.10 136 LEU L CA 1
ATOM 6190 C C . LEU F 1 144 ? -27.271 13.803 -58.762 1.00 64.81 136 LEU L C 1
ATOM 6191 O O . LEU F 1 144 ? -27.249 13.250 -59.864 1.00 66.43 136 LEU L O 1
ATOM 6196 N N . ILE F 1 145 ? -26.209 13.908 -57.971 1.00 57.92 137 ILE L N 1
ATOM 6197 C CA . ILE F 1 145 ? -24.906 13.333 -58.284 1.00 56.39 137 ILE L CA 1
ATOM 6198 C C . ILE F 1 145 ? -24.708 12.148 -57.364 1.00 58.58 137 ILE L C 1
ATOM 6199 O O . ILE F 1 145 ? -24.949 12.264 -56.168 1.00 56.14 137 ILE L O 1
ATOM 6204 N N . SER F 1 146 ? -24.309 10.991 -57.906 1.00 55.97 138 SER L N 1
ATOM 6205 C CA . SER F 1 146 ? -24.192 9.797 -57.066 1.00 55.63 138 SER L CA 1
ATOM 6206 C C . SER F 1 146 ? -23.170 8.813 -57.561 1.00 59.46 138 SER L C 1
ATOM 6207 O O . SER F 1 146 ? -22.698 8.952 -58.703 1.00 57.11 138 SER L O 1
ATOM 6210 N N . ASN F 1 147 ? -22.831 7.789 -56.691 1.00 59.83 139 ASN L N 1
ATOM 6211 C CA . ASN F 1 147 ? -21.899 6.679 -57.005 1.00 61.20 139 ASN L CA 1
ATOM 6212 C C . ASN F 1 147 ? -20.449 7.187 -57.310 1.00 67.41 139 ASN L C 1
ATOM 6213 O O . ASN F 1 147 ? -19.790 6.668 -58.206 1.00 67.61 139 ASN L O 1
ATOM 6218 N N . PHE F 1 148 ? -19.957 8.210 -56.581 1.00 65.86 140 PHE L N 1
ATOM 6219 C CA . PHE F 1 148 ? -18.614 8.744 -56.848 1.00 66.84 140 PHE L CA 1
ATOM 6220 C C . PHE F 1 148 ? -17.666 8.648 -55.677 1.00 74.11 140 PHE L C 1
ATOM 6221 O O . PHE F 1 148 ? -18.092 8.649 -54.521 1.00 73.08 140 PHE L O 1
ATOM 6229 N N . SER F 1 149 ? -16.365 8.543 -55.993 1.00 73.92 141 SER L N 1
ATOM 6230 C CA . SER F 1 149 ? -15.272 8.444 -55.035 1.00 74.63 141 SER L CA 1
ATOM 6231 C C . SER F 1 149 ? -13.951 8.844 -55.710 1.00 82.69 141 SER L C 1
ATOM 6232 O O . SER F 1 149 ? -13.664 8.368 -56.820 1.00 82.19 141 SER L O 1
ATOM 6235 N N . PRO F 1 150 ? -13.135 9.738 -55.085 1.00 81.84 142 PRO L N 1
ATOM 6236 C CA . PRO F 1 150 ? -13.363 10.453 -53.799 1.00 81.56 142 PRO L CA 1
ATOM 6237 C C . PRO F 1 150 ? -14.401 11.597 -53.889 1.00 84.92 142 PRO L C 1
ATOM 6238 O O . PRO F 1 150 ? -14.821 11.960 -54.988 1.00 83.79 142 PRO L O 1
ATOM 6242 N N . SER F 1 151 ? -14.793 12.164 -52.721 1.00 80.78 143 SER L N 1
ATOM 6243 C CA . SER F 1 151 ? -15.795 13.227 -52.506 1.00 80.47 143 SER L CA 1
ATOM 6244 C C . SER F 1 151 ? -15.687 14.496 -53.333 1.00 85.71 143 SER L C 1
ATOM 6245 O O . SER F 1 151 ? -16.706 15.145 -53.564 1.00 86.66 143 SER L O 1
ATOM 6248 N N . GLY F 1 152 ? -14.469 14.888 -53.682 1.00 83.28 144 GLY L N 1
ATOM 6249 C CA . GLY F 1 152 ? -14.156 16.121 -54.398 1.00 84.47 144 GLY L CA 1
ATOM 6250 C C . GLY F 1 152 ? -14.826 16.309 -55.741 1.00 91.22 144 GLY L C 1
ATOM 6251 O O . GLY F 1 152 ? -14.489 15.630 -56.719 1.00 92.04 144 GLY L O 1
ATOM 6252 N N . VAL F 1 153 ? -15.782 17.254 -55.791 1.00 88.24 145 VAL L N 1
ATOM 6253 C CA . VAL F 1 153 ? -16.523 17.573 -57.008 1.00 88.45 145 VAL L CA 1
ATOM 6254 C C . VAL F 1 153 ? -16.618 19.078 -57.212 1.00 92.61 145 VAL L C 1
ATOM 6255 O O . VAL F 1 153 ? -16.381 19.855 -56.283 1.00 90.94 145 VAL L O 1
ATOM 6259 N N . THR F 1 154 ? -16.986 19.474 -58.440 1.00 91.16 146 THR L N 1
ATOM 6260 C CA . THR F 1 154 ? -17.208 20.851 -58.831 1.00 93.24 146 THR L CA 1
ATOM 6261 C C . THR F 1 154 ? -18.539 20.821 -59.542 1.00 100.65 146 THR L C 1
ATOM 6262 O O . THR F 1 154 ? -18.675 20.189 -60.598 1.00 100.58 146 THR L O 1
ATOM 6266 N N . VAL F 1 155 ? -19.540 21.469 -58.954 1.00 98.33 147 VAL L N 1
ATOM 6267 C CA . VAL F 1 155 ? -20.831 21.479 -59.601 1.00 98.56 147 VAL L CA 1
ATOM 6268 C C . VAL F 1 155 ? -21.009 22.824 -60.282 1.00 103.60 147 VAL L C 1
ATOM 6269 O O . VAL F 1 155 ? -20.773 23.865 -59.665 1.00 103.63 147 VAL L O 1
ATOM 6273 N N . ALA F 1 156 ? -21.342 22.789 -61.581 1.00 100.46 148 ALA L N 1
ATOM 6274 C CA . ALA F 1 156 ? -21.493 23.979 -62.413 1.00 101.43 148 ALA L CA 1
ATOM 6275 C C . ALA F 1 156 ? -22.768 23.946 -63.239 1.00 104.39 148 ALA L C 1
ATOM 6276 O O . ALA F 1 156 ? -23.133 22.905 -63.789 1.00 104.54 148 ALA L O 1
ATOM 6278 N N . TRP F 1 157 ? -23.443 25.087 -63.335 1.00 98.85 149 TRP L N 1
ATOM 6279 C CA . TRP F 1 157 ? -24.658 25.194 -64.114 1.00 98.31 149 TRP L CA 1
ATOM 6280 C C . TRP F 1 157 ? -24.449 26.044 -65.357 1.00 107.64 149 TRP L C 1
ATOM 6281 O O . TRP F 1 157 ? -23.604 26.941 -65.366 1.00 107.88 149 TRP L O 1
ATOM 6292 N N . LYS F 1 158 ? -25.225 25.744 -66.407 1.00 107.08 150 LYS L N 1
ATOM 6293 C CA . LYS F 1 158 ? -25.231 26.429 -67.703 1.00 109.58 150 LYS L CA 1
ATOM 6294 C C . LYS F 1 158 ? -26.666 26.530 -68.209 1.00 117.87 150 LYS L C 1
ATOM 6295 O O . LYS F 1 158 ? -27.455 25.612 -67.979 1.00 117.04 150 LYS L O 1
ATOM 6301 N N . ALA F 1 159 ? -27.024 27.650 -68.860 1.00 118.38 151 ALA L N 1
ATOM 6302 C CA . ALA F 1 159 ? -28.373 27.848 -69.406 1.00 120.24 151 ALA L CA 1
ATOM 6303 C C . ALA F 1 159 ? -28.330 27.645 -70.911 1.00 128.28 151 ALA L C 1
ATOM 6304 O O . ALA F 1 159 ? -28.487 26.516 -71.370 1.00 127.32 151 ALA L O 1
ATOM 6306 N N . ASN F 1 160 ? -28.032 28.700 -71.677 1.00 128.81 152 ASN L N 1
ATOM 6307 C CA . ASN F 1 160 ? -27.888 28.601 -73.127 1.00 130.74 152 ASN L CA 1
ATOM 6308 C C . ASN F 1 160 ? -26.385 28.483 -73.430 1.00 135.29 152 ASN L C 1
ATOM 6309 O O . ASN F 1 160 ? -25.816 29.304 -74.162 1.00 136.44 152 ASN L O 1
ATOM 6314 N N . GLY F 1 161 ? -25.753 27.480 -72.808 1.00 130.67 153 GLY L N 1
ATOM 6315 C CA . GLY F 1 161 ? -24.317 27.228 -72.898 1.00 130.23 153 GLY L CA 1
ATOM 6316 C C . GLY F 1 161 ? -23.498 28.233 -72.104 1.00 134.83 153 GLY L C 1
ATOM 6317 O O . GLY F 1 161 ? -22.272 28.127 -72.038 1.00 133.64 153 GLY L O 1
ATOM 6318 N N . THR F 1 162 ? -24.188 29.219 -71.500 1.00 132.79 154 THR L N 1
ATOM 6319 C CA . THR F 1 162 ? -23.636 30.310 -70.702 1.00 132.92 154 THR L CA 1
ATOM 6320 C C . THR F 1 162 ? -23.738 29.973 -69.208 1.00 134.06 154 THR L C 1
ATOM 6321 O O . THR F 1 162 ? -24.825 29.611 -68.742 1.00 132.50 154 THR L O 1
ATOM 6325 N N . PRO F 1 163 ? -22.619 30.096 -68.447 1.00 130.00 155 PRO L N 1
ATOM 6326 C CA . PRO F 1 163 ? -22.645 29.746 -67.012 1.00 128.84 155 PRO L CA 1
ATOM 6327 C C . PRO F 1 163 ? -23.600 30.568 -66.169 1.00 135.03 155 PRO L C 1
ATOM 6328 O O . PRO F 1 163 ? -23.666 31.785 -66.341 1.00 136.09 155 PRO L O 1
ATOM 6332 N N . ILE F 1 164 ? -24.344 29.896 -65.264 1.00 131.45 156 ILE L N 1
ATOM 6333 C CA . ILE F 1 164 ? -25.282 30.547 -64.340 1.00 132.03 156 ILE L CA 1
ATOM 6334 C C . ILE F 1 164 ? -24.833 30.299 -62.911 1.00 135.71 156 ILE L C 1
ATOM 6335 O O . ILE F 1 164 ? -24.698 29.143 -62.509 1.00 134.72 156 ILE L O 1
ATOM 6340 N N . THR F 1 165 ? -24.588 31.375 -62.155 1.00 132.68 157 THR L N 1
ATOM 6341 C CA . THR F 1 165 ? -24.142 31.284 -60.763 1.00 131.66 157 THR L CA 1
ATOM 6342 C C . THR F 1 165 ? -25.218 31.832 -59.837 1.00 135.82 157 THR L C 1
ATOM 6343 O O . THR F 1 165 ? -25.270 31.458 -58.656 1.00 135.07 157 THR L O 1
ATOM 6347 N N . GLN F 1 166 ? -26.090 32.695 -60.379 1.00 132.97 158 GLN L N 1
ATOM 6348 C CA . GLN F 1 166 ? -27.196 33.274 -59.626 1.00 133.24 158 GLN L CA 1
ATOM 6349 C C . GLN F 1 166 ? -28.324 32.256 -59.434 1.00 134.15 158 GLN L C 1
ATOM 6350 O O . GLN F 1 166 ? -28.878 31.739 -60.413 1.00 133.23 158 GLN L O 1
ATOM 6356 N N . GLY F 1 167 ? -28.610 31.964 -58.165 1.00 128.45 159 GLY L N 1
ATOM 6357 C CA . GLY F 1 167 ? -29.629 31.008 -57.759 1.00 127.04 159 GLY L CA 1
ATOM 6358 C C . GLY F 1 167 ? -29.141 29.574 -57.739 1.00 127.57 159 GLY L C 1
ATOM 6359 O O . GLY F 1 167 ? -29.921 28.651 -57.979 1.00 126.91 159 GLY L O 1
ATOM 6360 N N . VAL F 1 168 ? -27.852 29.372 -57.453 1.00 121.44 160 VAL L N 1
ATOM 6361 C CA . VAL F 1 168 ? -27.275 28.034 -57.392 1.00 118.58 160 VAL L CA 1
ATOM 6362 C C . VAL F 1 168 ? -26.884 27.712 -55.961 1.00 118.15 160 VAL L C 1
ATOM 6363 O O . VAL F 1 168 ? -26.102 28.439 -55.348 1.00 116.71 160 VAL L O 1
ATOM 6367 N N . ASP F 1 169 ? -27.431 26.614 -55.442 1.00 112.55 161 ASP L N 1
ATOM 6368 C CA . ASP F 1 169 ? -27.107 26.129 -54.120 1.00 110.64 161 ASP L CA 1
ATOM 6369 C C . ASP F 1 169 ? -26.777 24.638 -54.224 1.00 109.13 161 ASP L C 1
ATOM 6370 O O . ASP F 1 169 ? -27.607 23.830 -54.649 1.00 108.03 161 ASP L O 1
ATOM 6375 N N . THR F 1 170 ? -25.519 24.305 -53.912 1.00 102.38 162 THR L N 1
ATOM 6376 C CA . THR F 1 170 ? -24.942 22.960 -53.981 1.00 98.78 162 THR L CA 1
ATOM 6377 C C . THR F 1 170 ? -24.708 22.412 -52.578 1.00 98.44 162 THR L C 1
ATOM 6378 O O . THR F 1 170 ? -24.183 23.125 -51.728 1.00 98.97 162 THR L O 1
ATOM 6382 N N . SER F 1 171 ? -25.057 21.139 -52.348 1.00 91.08 163 SER L N 1
ATOM 6383 C CA . SER F 1 171 ? -24.848 20.488 -51.065 1.00 89.19 163 SER L CA 1
ATOM 6384 C C . SER F 1 171 ? -23.400 20.042 -50.973 1.00 95.80 163 SER L C 1
ATOM 6385 O O . SER F 1 171 ? -22.676 20.052 -51.976 1.00 97.14 163 SER L O 1
ATOM 6388 N N . ASN F 1 172 ? -22.961 19.640 -49.783 1.00 91.80 164 ASN L N 1
ATOM 6389 C CA . ASN F 1 172 ? -21.604 19.140 -49.640 1.00 90.42 164 ASN L CA 1
ATOM 6390 C C . ASN F 1 172 ? -21.683 17.656 -50.002 1.00 91.91 164 ASN L C 1
ATOM 6391 O O . ASN F 1 172 ? -22.771 17.076 -49.838 1.00 91.49 164 ASN L O 1
ATOM 6396 N N . PRO F 1 173 ? -20.587 17.010 -50.492 1.00 86.32 165 PRO L N 1
ATOM 6397 C CA . PRO F 1 173 ? -20.673 15.572 -50.764 1.00 84.86 165 PRO L CA 1
ATOM 6398 C C . PRO F 1 173 ? -20.860 14.824 -49.438 1.00 88.71 165 PRO L C 1
ATOM 6399 O O . PRO F 1 173 ? -20.164 15.091 -48.469 1.00 87.35 165 PRO L O 1
ATOM 6403 N N . THR F 1 174 ? -21.877 13.972 -49.372 1.00 86.49 166 THR L N 1
ATOM 6404 C CA . THR F 1 174 ? -22.181 13.183 -48.189 1.00 86.62 166 THR L CA 1
ATOM 6405 C C . THR F 1 174 ? -21.918 11.730 -48.501 1.00 92.56 166 THR L C 1
ATOM 6406 O O . THR F 1 174 ? -22.216 11.261 -49.597 1.00 91.97 166 THR L O 1
ATOM 6410 N N . LYS F 1 175 ? -21.347 11.017 -47.539 1.00 92.12 167 LYS L N 1
ATOM 6411 C CA . LYS F 1 175 ? -21.016 9.619 -47.712 1.00 92.48 167 LYS L CA 1
ATOM 6412 C C . LYS F 1 175 ? -22.276 8.758 -47.710 1.00 97.51 167 LYS L C 1
ATOM 6413 O O . LYS F 1 175 ? -23.192 8.997 -46.930 1.00 97.79 167 LYS L O 1
ATOM 6419 N N . GLU F 1 176 ? -22.337 7.806 -48.622 1.00 95.54 168 GLU L N 1
ATOM 6420 C CA . GLU F 1 176 ? -23.434 6.856 -48.711 1.00 97.51 168 GLU L CA 1
ATOM 6421 C C . GLU F 1 176 ? -22.813 5.522 -49.096 1.00 102.51 168 GLU L C 1
ATOM 6422 O O . GLU F 1 176 ? -22.569 5.248 -50.283 1.00 102.80 168 GLU L O 1
ATOM 6428 N N . GLY F 1 177 ? -22.478 4.751 -48.063 1.00 98.47 169 GLY L N 1
ATOM 6429 C CA . GLY F 1 177 ? -21.809 3.461 -48.200 1.00 97.15 169 GLY L CA 1
ATOM 6430 C C . GLY F 1 177 ? -20.331 3.671 -48.449 1.00 98.48 169 GLY L C 1
ATOM 6431 O O . GLY F 1 177 ? -19.689 4.476 -47.767 1.00 97.68 169 GLY L O 1
ATOM 6432 N N . ASN F 1 178 ? -19.792 2.986 -49.464 1.00 93.33 170 ASN L N 1
ATOM 6433 C CA . ASN F 1 178 ? -18.380 3.084 -49.863 1.00 91.81 170 ASN L CA 1
ATOM 6434 C C . ASN F 1 178 ? -18.144 4.199 -50.905 1.00 91.84 170 ASN L C 1
ATOM 6435 O O . ASN F 1 178 ? -17.055 4.294 -51.471 1.00 90.54 170 ASN L O 1
ATOM 6440 N N . LYS F 1 179 ? -19.159 5.051 -51.147 1.00 86.94 171 LYS L N 1
ATOM 6441 C CA . LYS F 1 179 ? -19.085 6.140 -52.122 1.00 85.30 171 LYS L CA 1
ATOM 6442 C C . LYS F 1 179 ? -19.660 7.425 -51.571 1.00 84.47 171 LYS L C 1
ATOM 6443 O O . LYS F 1 179 ? -19.792 7.569 -50.356 1.00 83.64 171 LYS L O 1
ATOM 6449 N N . PHE F 1 180 ? -19.965 8.370 -52.465 1.00 78.29 172 PHE L N 1
ATOM 6450 C CA . PHE F 1 180 ? -20.537 9.657 -52.113 1.00 77.64 172 PHE L CA 1
ATOM 6451 C C . PHE F 1 180 ? -21.691 9.990 -53.013 1.00 80.84 172 PHE L C 1
ATOM 6452 O O . PHE F 1 180 ? -21.855 9.426 -54.095 1.00 81.02 172 PHE L O 1
ATOM 6460 N N . MET F 1 181 ? -22.489 10.930 -52.554 1.00 76.06 173 MET L N 1
ATOM 6461 C CA . MET F 1 181 ? -23.607 11.534 -53.267 1.00 75.32 173 MET L CA 1
ATOM 6462 C C . MET F 1 181 ? -23.701 12.983 -52.837 1.00 75.07 173 MET L C 1
ATOM 6463 O O . MET F 1 181 ? -23.183 13.348 -51.785 1.00 75.82 173 MET L O 1
ATOM 6468 N N . ALA F 1 182 ? -24.265 13.819 -53.690 1.00 67.22 174 ALA L N 1
ATOM 6469 C CA . ALA F 1 182 ? -24.437 15.246 -53.470 1.00 65.68 174 ALA L CA 1
ATOM 6470 C C . ALA F 1 182 ? -25.574 15.702 -54.346 1.00 69.83 174 ALA L C 1
ATOM 6471 O O . ALA F 1 182 ? -25.972 14.976 -55.246 1.00 69.80 174 ALA L O 1
ATOM 6473 N N . SER F 1 183 ? -26.091 16.899 -54.105 1.00 67.98 175 SER L N 1
ATOM 6474 C CA . SER F 1 183 ? -27.141 17.492 -54.925 1.00 69.03 175 SER L CA 1
ATOM 6475 C C . SER F 1 183 ? -26.873 18.976 -55.155 1.00 73.58 175 SER L C 1
ATOM 6476 O O . SER F 1 183 ? -26.054 19.578 -54.472 1.00 73.55 175 SER L O 1
ATOM 6479 N N . SER F 1 184 ? -27.508 19.538 -56.153 1.00 71.72 176 SER L N 1
ATOM 6480 C CA . SER F 1 184 ? -27.380 20.938 -56.505 1.00 73.93 176 SER L CA 1
ATOM 6481 C C . SER F 1 184 ? -28.682 21.354 -57.107 1.00 82.53 176 SER L C 1
ATOM 6482 O O . SER F 1 184 ? -29.255 20.606 -57.898 1.00 81.69 176 SER L O 1
ATOM 6485 N N . PHE F 1 185 ? -29.141 22.554 -56.749 1.00 83.76 177 PHE L N 1
ATOM 6486 C CA . PHE F 1 185 ? -30.399 23.117 -57.224 1.00 85.58 177 PHE L CA 1
ATOM 6487 C C . PHE F 1 185 ? -30.167 24.449 -57.931 1.00 93.98 177 PHE L C 1
ATOM 6488 O O . PHE F 1 185 ? -29.290 25.204 -57.535 1.00 93.55 177 PHE L O 1
ATOM 6496 N N . LEU F 1 186 ? -30.929 24.720 -58.987 1.00 95.59 178 LEU L N 1
ATOM 6497 C CA . LEU F 1 186 ? -30.849 25.983 -59.713 1.00 98.47 178 LEU L CA 1
ATOM 6498 C C . LEU F 1 186 ? -32.227 26.617 -59.673 1.00 107.28 178 LEU L C 1
ATOM 6499 O O . LEU F 1 186 ? -33.149 26.166 -60.365 1.00 106.49 178 LEU L O 1
ATOM 6504 N N . HIS F 1 187 ? -32.378 27.623 -58.793 1.00 108.94 179 HIS L N 1
ATOM 6505 C CA . HIS F 1 187 ? -33.641 28.327 -58.604 1.00 112.36 179 HIS L CA 1
ATOM 6506 C C . HIS F 1 187 ? -33.742 29.560 -59.511 1.00 121.95 179 HIS L C 1
ATOM 6507 O O . HIS F 1 187 ? -33.058 30.564 -59.318 1.00 122.37 179 HIS L O 1
ATOM 6514 N N . LEU F 1 188 ? -34.571 29.447 -60.533 1.00 122.36 180 LEU L N 1
ATOM 6515 C CA . LEU F 1 188 ? -34.847 30.520 -61.476 1.00 125.86 180 LEU L CA 1
ATOM 6516 C C . LEU F 1 188 ? -36.322 30.855 -61.274 1.00 132.70 180 LEU L C 1
ATOM 6517 O O . LEU F 1 188 ? -37.026 30.098 -60.600 1.00 132.17 180 LEU L O 1
ATOM 6522 N N . THR F 1 189 ? -36.812 31.949 -61.874 1.00 131.69 181 THR L N 1
ATOM 6523 C CA . THR F 1 189 ? -38.246 32.235 -61.825 1.00 133.28 181 THR L CA 1
ATOM 6524 C C . THR F 1 189 ? -38.861 31.409 -62.968 1.00 139.14 181 THR L C 1
ATOM 6525 O O . THR F 1 189 ? -38.116 30.843 -63.777 1.00 138.65 181 THR L O 1
ATOM 6529 N N . SER F 1 190 ? -40.202 31.317 -63.045 1.00 137.40 182 SER L N 1
ATOM 6530 C CA . SER F 1 190 ? -40.830 30.634 -64.181 1.00 137.87 182 SER L CA 1
ATOM 6531 C C . SER F 1 190 ? -40.605 31.583 -65.359 1.00 142.44 182 SER L C 1
ATOM 6532 O O . SER F 1 190 ? -40.282 32.756 -65.125 1.00 143.58 182 SER L O 1
ATOM 6535 N N . ASP F 1 191 ? -40.729 31.099 -66.606 1.00 137.65 183 ASP L N 1
ATOM 6536 C CA . ASP F 1 191 ? -40.505 31.917 -67.811 1.00 138.02 183 ASP L CA 1
ATOM 6537 C C . ASP F 1 191 ? -39.003 32.220 -68.015 1.00 136.14 183 ASP L C 1
ATOM 6538 O O . ASP F 1 191 ? -38.584 32.410 -69.151 1.00 136.22 183 ASP L O 1
ATOM 6543 N N . GLN F 1 192 ? -38.197 32.238 -66.916 1.00 127.31 184 GLN L N 1
ATOM 6544 C CA . GLN F 1 192 ? -36.734 32.399 -66.928 1.00 124.31 184 GLN L CA 1
ATOM 6545 C C . GLN F 1 192 ? -36.228 31.035 -67.401 1.00 123.46 184 GLN L C 1
ATOM 6546 O O . GLN F 1 192 ? -35.213 30.932 -68.090 1.00 122.66 184 GLN L O 1
ATOM 6552 N N . TRP F 1 193 ? -37.007 29.997 -67.058 1.00 116.91 185 TRP L N 1
ATOM 6553 C CA . TRP F 1 193 ? -36.845 28.609 -67.444 1.00 114.52 185 TRP L CA 1
ATOM 6554 C C . TRP F 1 193 ? -37.316 28.453 -68.920 1.00 118.38 185 TRP L C 1
ATOM 6555 O O . TRP F 1 193 ? -36.607 27.868 -69.749 1.00 116.11 185 TRP L O 1
ATOM 6566 N N . ARG F 1 194 ? -38.486 29.040 -69.237 1.00 116.98 186 ARG L N 1
ATOM 6567 C CA . ARG F 1 194 ? -39.149 28.981 -70.548 1.00 117.93 186 ARG L CA 1
ATOM 6568 C C . ARG F 1 194 ? -38.520 29.885 -71.658 1.00 123.27 186 ARG L C 1
ATOM 6569 O O . ARG F 1 194 ? -38.802 29.647 -72.835 1.00 123.04 186 ARG L O 1
ATOM 6577 N N . SER F 1 195 ? -37.681 30.889 -71.302 1.00 121.10 187 SER L N 1
ATOM 6578 C CA . SER F 1 195 ? -37.033 31.810 -72.261 1.00 122.80 187 SER L CA 1
ATOM 6579 C C . SER F 1 195 ? -35.610 31.372 -72.702 1.00 126.55 187 SER L C 1
ATOM 6580 O O . SER F 1 195 ? -34.933 32.092 -73.451 1.00 125.83 187 SER L O 1
ATOM 6583 N N . HIS F 1 196 ? -35.167 30.194 -72.221 1.00 123.15 188 HIS L N 1
ATOM 6584 C CA . HIS F 1 196 ? -33.855 29.584 -72.498 1.00 122.12 188 HIS L CA 1
ATOM 6585 C C . HIS F 1 196 ? -34.048 28.231 -73.195 1.00 130.00 188 HIS L C 1
ATOM 6586 O O . HIS F 1 196 ? -34.881 27.433 -72.766 1.00 130.20 188 HIS L O 1
ATOM 6593 N N . ASN F 1 197 ? -33.288 27.983 -74.279 1.00 128.60 189 ASN L N 1
ATOM 6594 C CA . ASN F 1 197 ? -33.433 26.804 -75.164 1.00 128.63 189 ASN L CA 1
ATOM 6595 C C . ASN F 1 197 ? -32.991 25.375 -74.665 1.00 129.79 189 ASN L C 1
ATOM 6596 O O . ASN F 1 197 ? -33.227 24.410 -75.404 1.00 130.03 189 ASN L O 1
ATOM 6601 N N . SER F 1 198 ? -32.504 25.226 -73.423 1.00 123.00 190 SER L N 1
ATOM 6602 C CA . SER F 1 198 ? -31.937 24.069 -72.706 1.00 120.18 190 SER L CA 1
ATOM 6603 C C . SER F 1 198 ? -31.173 24.565 -71.466 1.00 121.11 190 SER L C 1
ATOM 6604 O O . SER F 1 198 ? -30.900 25.764 -71.365 1.00 122.03 190 SER L O 1
ATOM 6607 N N . PHE F 1 199 ? -30.845 23.641 -70.525 1.00 112.83 191 PHE L N 1
ATOM 6608 C CA . PHE F 1 199 ? -30.083 23.898 -69.293 1.00 109.96 191 PHE L CA 1
ATOM 6609 C C . PHE F 1 199 ? -29.160 22.718 -69.025 1.00 107.96 191 PHE L C 1
ATOM 6610 O O . PHE F 1 199 ? -29.570 21.580 -69.240 1.00 106.65 191 PHE L O 1
ATOM 6618 N N . THR F 1 200 ? -27.934 22.981 -68.538 1.00 100.63 192 THR L N 1
ATOM 6619 C CA . THR F 1 200 ? -26.924 21.952 -68.286 1.00 97.76 192 THR L CA 1
ATOM 6620 C C . THR F 1 200 ? -26.273 22.010 -66.899 1.00 96.04 192 THR L C 1
ATOM 6621 O O . THR F 1 200 ? -25.837 23.077 -66.461 1.00 95.86 192 THR L O 1
ATOM 6625 N N . CYS F 1 201 ? -26.162 20.829 -66.255 1.00 87.18 193 CYS L N 1
ATOM 6626 C CA . CYS F 1 201 ? -25.482 20.629 -64.980 1.00 84.92 193 CYS L CA 1
ATOM 6627 C C . CYS F 1 201 ? -24.217 19.826 -65.276 1.00 91.96 193 CYS L C 1
ATOM 6628 O O . CYS F 1 201 ? -24.290 18.694 -65.767 1.00 91.40 193 CYS L O 1
ATOM 6631 N N . GLN F 1 202 ? -23.063 20.449 -65.032 1.00 89.87 194 GLN L N 1
ATOM 6632 C CA . GLN F 1 202 ? -21.732 19.895 -65.245 1.00 89.09 194 GLN L CA 1
ATOM 6633 C C . GLN F 1 202 ? -21.126 19.556 -63.894 1.00 90.82 194 GLN L C 1
ATOM 6634 O O . GLN F 1 202 ? -21.226 20.337 -62.937 1.00 90.31 194 GLN L O 1
ATOM 6640 N N . VAL F 1 203 ? -20.490 18.388 -63.827 1.00 84.98 195 VAL L N 1
ATOM 6641 C CA . VAL F 1 203 ? -19.813 17.935 -62.632 1.00 83.92 195 VAL L CA 1
ATOM 6642 C C . VAL F 1 203 ? -18.415 17.486 -63.041 1.00 91.73 195 VAL L C 1
ATOM 6643 O O . VAL F 1 203 ? -18.255 16.660 -63.956 1.00 92.63 195 VAL L O 1
ATOM 6647 N N . THR F 1 204 ? -17.405 18.086 -62.388 1.00 88.04 196 THR L N 1
ATOM 6648 C CA . THR F 1 204 ? -16.006 17.778 -62.625 1.00 86.99 196 THR L CA 1
ATOM 6649 C C . THR F 1 204 ? -15.479 17.032 -61.413 1.00 86.58 196 THR L C 1
ATOM 6650 O O . THR F 1 204 ? -15.585 17.496 -60.272 1.00 85.07 196 THR L O 1
ATOM 6654 N N . HIS F 1 205 ? -14.963 15.842 -61.680 1.00 81.09 197 HIS L N 1
ATOM 6655 C CA . HIS F 1 205 ? -14.430 14.941 -60.679 1.00 80.10 197 HIS L CA 1
ATOM 6656 C C . HIS F 1 205 ? -13.188 14.272 -61.294 1.00 88.51 197 HIS L C 1
ATOM 6657 O O . HIS F 1 205 ? -13.285 13.662 -62.374 1.00 89.10 197 HIS L O 1
ATOM 6664 N N . GLU F 1 206 ? -12.013 14.446 -60.623 1.00 85.62 198 GLU L N 1
ATOM 6665 C CA . GLU F 1 206 ? -10.693 13.945 -61.038 1.00 85.39 198 GLU L CA 1
ATOM 6666 C C . GLU F 1 206 ? -10.311 14.467 -62.437 1.00 92.71 198 GLU L C 1
ATOM 6667 O O . GLU F 1 206 ? -9.827 13.704 -63.273 1.00 93.28 198 GLU L O 1
ATOM 6673 N N . GLY F 1 207 ? -10.588 15.742 -62.695 1.00 91.39 199 GLY L N 1
ATOM 6674 C CA . GLY F 1 207 ? -10.309 16.367 -63.984 1.00 93.50 199 GLY L CA 1
ATOM 6675 C C . GLY F 1 207 ? -11.288 16.021 -65.095 1.00 101.24 199 GLY L C 1
ATOM 6676 O O . GLY F 1 207 ? -11.389 16.766 -66.082 1.00 102.12 199 GLY L O 1
ATOM 6677 N N . ASP F 1 208 ? -12.001 14.873 -64.962 1.00 98.44 200 ASP L N 1
ATOM 6678 C CA . ASP F 1 208 ? -13.016 14.418 -65.926 1.00 98.66 200 ASP L CA 1
ATOM 6679 C C . ASP F 1 208 ? -14.302 15.227 -65.689 1.00 99.30 200 ASP L C 1
ATOM 6680 O O . ASP F 1 208 ? -14.615 15.586 -64.547 1.00 97.05 200 ASP L O 1
ATOM 6685 N N . THR F 1 209 ? -15.040 15.496 -66.763 1.00 94.81 201 THR L N 1
ATOM 6686 C CA . THR F 1 209 ? -16.280 16.246 -66.697 1.00 94.08 201 THR L CA 1
ATOM 6687 C C . THR F 1 209 ? -17.428 15.406 -67.241 1.00 96.78 201 THR L C 1
ATOM 6688 O O . THR F 1 209 ? -17.322 14.822 -68.323 1.00 98.16 201 THR L O 1
ATOM 6692 N N . VAL F 1 210 ? -18.514 15.324 -66.454 1.00 89.69 202 VAL L N 1
ATOM 6693 C CA . VAL F 1 210 ? -19.759 14.630 -66.790 1.00 87.05 202 VAL L CA 1
ATOM 6694 C C . VAL F 1 210 ? -20.854 15.702 -66.817 1.00 87.54 202 VAL L C 1
ATOM 6695 O O . VAL F 1 210 ? -20.830 16.610 -65.978 1.00 86.49 202 VAL L O 1
ATOM 6699 N N . GLU F 1 211 ? -21.755 15.655 -67.808 1.00 83.52 203 GLU L N 1
ATOM 6700 C CA . GLU F 1 211 ? -22.803 16.669 -67.932 1.00 84.55 203 GLU L CA 1
ATOM 6701 C C . GLU F 1 211 ? -24.147 16.129 -68.412 1.00 90.48 203 GLU L C 1
ATOM 6702 O O . GLU F 1 211 ? -24.186 15.161 -69.176 1.00 90.40 203 GLU L O 1
ATOM 6708 N N . LYS F 1 212 ? -25.252 16.770 -67.977 1.00 88.20 204 LYS L N 1
ATOM 6709 C CA . LYS F 1 212 ? -26.609 16.419 -68.415 1.00 88.80 204 LYS L CA 1
ATOM 6710 C C . LYS F 1 212 ? -27.440 17.661 -68.732 1.00 95.44 204 LYS L C 1
ATOM 6711 O O . LYS F 1 212 ? -27.167 18.731 -68.186 1.00 94.03 204 LYS L O 1
ATOM 6717 N N . SER F 1 213 ? -28.419 17.532 -69.641 1.00 96.22 205 SER L N 1
ATOM 6718 C CA . SER F 1 213 ? -29.230 18.676 -70.063 1.00 99.69 205 SER L CA 1
ATOM 6719 C C . SER F 1 213 ? -30.749 18.471 -70.011 1.00 106.65 205 SER L C 1
ATOM 6720 O O . SER F 1 213 ? -31.239 17.343 -70.021 1.00 106.18 205 SER L O 1
ATOM 6723 N N . LEU F 1 214 ? -31.484 19.588 -69.955 1.00 106.37 206 LEU L N 1
ATOM 6724 C CA . LEU F 1 214 ? -32.951 19.631 -69.922 1.00 108.03 206 LEU L CA 1
ATOM 6725 C C . LEU F 1 214 ? -33.432 20.470 -71.081 1.00 115.91 206 LEU L C 1
ATOM 6726 O O . LEU F 1 214 ? -32.773 21.444 -71.437 1.00 114.87 206 LEU L O 1
ATOM 6731 N N . SER F 1 215 ? -34.588 20.127 -71.647 1.00 117.12 207 SER L N 1
ATOM 6732 C CA . SER F 1 215 ? -35.138 20.921 -72.739 1.00 120.56 207 SER L CA 1
ATOM 6733 C C . SER F 1 215 ? -36.565 21.432 -72.470 1.00 129.16 207 SER L C 1
ATOM 6734 O O . SER F 1 215 ? -37.496 20.628 -72.349 1.00 128.79 207 SER L O 1
ATOM 6737 N N . PRO F 1 216 ? -36.752 22.774 -72.390 1.00 129.12 208 PRO L N 1
ATOM 6738 C CA . PRO F 1 216 ? -38.108 23.321 -72.238 1.00 130.61 208 PRO L CA 1
ATOM 6739 C C . PRO F 1 216 ? -38.723 23.424 -73.652 1.00 136.61 208 PRO L C 1
ATOM 6740 O O . PRO F 1 216 ? -38.684 24.487 -74.276 1.00 137.47 208 PRO L O 1
ATOM 6744 N N . ALA F 1 217 ? -39.215 22.284 -74.186 1.00 133.60 209 ALA L N 1
ATOM 6745 C CA . ALA F 1 217 ? -39.784 22.175 -75.532 1.00 135.37 209 ALA L CA 1
ATOM 6746 C C . ALA F 1 217 ? -41.137 21.419 -75.547 1.00 141.60 209 ALA L C 1
ATOM 6747 O O . ALA F 1 217 ? -41.883 21.495 -74.563 1.00 141.60 209 ALA L O 1
ATOM 6749 N N . GLU F 1 218 ? -41.466 20.743 -76.688 1.00 139.04 210 GLU L N 1
ATOM 6750 C CA . GLU F 1 218 ? -42.669 19.933 -76.969 1.00 158.58 210 GLU L CA 1
ATOM 6751 C C . GLU F 1 218 ? -43.980 20.523 -76.391 1.00 155.20 210 GLU L C 1
ATOM 6752 O O . GLU F 1 218 ? -44.722 19.864 -75.656 1.00 102.85 210 GLU L O 1
#